Protein AF-A0A4Y2KAX8-F1 (afdb_monomer)

InterPro domains:
  IPR002110 Ankyrin repeat [PF12796] (722-806)
  IPR002110 Ankyrin repeat [PS50088] (784-816)
  IPR002110 Ankyrin repeat [SM00248] (717-746)
  IPR002110 Ankyrin repeat [SM00248] (750-780)
  IPR002110 Ankyrin repeat [SM00248] (784-813)
  IPR036770 Ankyrin repeat-containing domain superfamily [G3DSA:1.25.40.20] (665-818)
  IPR036770 Ankyrin repeat-containing domain superfamily [SSF48403] (682-815)

Mean predicted aligned error: 13.37 Å

Foldseek 3Di:
DVVVVVVVLVVVVVPDDLVVSLQVLLQVVLLCVLLFFDDDPSRVLVSQLSNCVSFFWDFDDPDPPPLQLDLVLLVLLLVLLLVLLVVLCVVPVPNFDFPLNLLSLLSNLLSLLLNCQQQQVCLLAALSCLLSVLSLVVSLCLQCLQQDDLQNLQLRFPNLNSLLSNLRSVSSVVVSVVCVPPDSVVRNDHDPDDNVVSVVSNCVVRVSCVSSVVSSQLVLQLVLLVQLLLLLVLLPDPDDDLLLNLLSLLLSLLSLLLQLDCDSVRHRHDPVSSCQLCVLPEPLVNVVSPVLSVQCLALNNLVVSVVSSVDSVVSVVSNVSSVVSSLSSLVVSVVSSVVSVVSVLVQLLVDQDLVSVCRSSGPSLDDLPSVLVVLVVSLPDRCPVVLLVVLLVLLVLLVVLDPDDDPLLVVLSVVLVVLSVVVVVLSVLLSVLVNVSSVLVVVLSVVSVVPDPCNSPVSNVSSVVNVPRDNDDDPPPSVVVSLVSLVVNLCVVVVPDDCVPRVSSVVSSVVSCCSSPVSYDDDPCSVVSVCVVVVPPDPPPDDPDPVQLVVLLVQLVVLLVVQVNDLDDDVVSLVSQVPDPSSLSSLLSSLLSNLSSCLLQADPASSQSLGSDHADKRPNSNSCSSNPDSSCCSRDVCPSSNSVSNSSCSNPDDDDNRMHGGDHDRSDSVCSVVVSVVSSQSSVLQVQLLQCLLQLNVVSNVVSVVVPNDQSRATPQRDGSLLSNLNYLACNSVVVSVVPVDDQCDATNQRDGSLLSNLLNLNVRSNCCCCPPVVDDQCRATNQSDGSLNNNVVNVSPNSNVVVVVVPDPPPGDTNVD

Sequence (818 aa):
MTDLLGILVDKWQRRYSDKELDDILSQSYKELKLRKVSLTREMQFFVEIKILDLRFFHISTTRRSETGNSWEEIKKRIEMVVRYIRSIKTDYWDRDPDEKFILIAEFIAKNIHVLKFLLKSTYDRLPWEEIEFCLVIFIRCSKNPSEPNLVYNCVLNKKKMLLHLFNFSIVLSTQHDEFKNSNVILLSKSLNLPRDNVIDEITEKNSEFRELYDDYGKVRDFCSLEVIKSYAELIHISDDTEKRKHLLVSRVLQIMGEHLKNTLESPKLSTRTANALLSPLSFKTREIITNLRDALSHDDGLFIRAEIEKKTYLLKNLQTDISKIQVMITKMLYTMRIEAMKYFMKKIRLFQSFKDINEFYGPFQTSVHSHIEEIKKAGFNTSFKGDFQRLEELIFCLQKNLNDQTLSERILFLEIFDLLQEEKSGFEDLQHKLFLNSFVRSYVYDLSQKQSECGRYLIPALVDSSAGLEIPELPLEIIARVKKLVRELLLSVSSRIVPSRNLEVNDILWNISEFVNFQMGTVKWMDEFRETISENKIKINYTLSENLLTLKLSQLKEALTDFDLKDRTSIADFSAFEGNKELRAVTEMLVLDILGVLQKSCSLNQFFLDSDYLVLAGKNLRNHLAHGNTLIDVCLEESSAQILVNAKKLLTEVFSEDKKLDTVTKCDCVKLETTIEHDLRIISNQLKLFVALGEGNVKDAEECVSGGADVYGKDSNLWTCLHFAGKAPDCAALKWILRNDLDIDSKDRNDQTVLYIAAKFDNIQVVRYLVKQTHMSLDTMDANGKTPLHVAAENHSNEVVKYISNLSISAREKDCLG

Solvent-accessible surface area (backbone atoms only — not comparable to full-atom values): 44685 Å² total; per-residue (Å²): 111,64,68,58,53,50,54,50,51,59,56,42,60,76,74,39,55,66,67,57,47,40,54,52,51,29,45,53,53,42,52,39,56,58,39,33,42,86,68,55,68,71,55,50,54,51,51,52,52,52,48,44,62,59,32,45,56,36,77,68,66,92,60,87,66,82,55,41,78,46,62,67,42,53,48,51,47,50,53,50,42,38,50,50,42,53,48,53,38,67,71,38,68,92,41,79,87,48,72,68,49,50,54,52,50,52,51,39,40,50,49,47,57,46,44,46,59,49,36,27,58,40,61,66,68,43,69,55,65,47,56,38,49,52,50,40,54,50,49,44,46,65,76,40,26,79,68,62,52,63,50,47,37,67,60,59,27,61,68,56,50,42,47,50,46,43,55,49,34,52,54,51,62,60,53,54,66,77,50,67,90,52,60,52,72,62,30,40,36,76,70,95,65,65,40,70,61,34,50,52,54,31,31,71,78,38,60,79,48,47,59,49,55,55,42,33,55,62,43,40,37,50,53,36,44,51,54,42,41,63,48,48,59,54,76,72,63,90,84,70,56,73,69,55,53,39,39,42,51,48,36,34,50,33,50,42,17,42,34,53,28,57,42,73,92,46,67,29,20,50,70,66,58,37,48,60,61,42,58,65,44,33,75,66,57,39,50,48,48,57,58,40,32,78,30,46,67,43,73,73,13,50,58,54,47,60,56,56,59,72,41,73,82,56,49,66,60,51,53,55,53,45,52,55,41,43,55,49,42,54,53,50,52,49,52,49,46,51,52,28,51,53,51,45,57,62,50,54,76,71,50,76,44,70,66,48,52,45,55,48,48,39,82,47,74,45,50,62,63,57,55,46,50,51,52,49,56,60,72,74,70,62,64,62,67,54,53,55,49,49,48,49,52,48,52,49,53,44,56,73,64,47,91,82,71,48,75,69,49,53,50,42,51,49,55,46,50,51,53,56,50,52,51,57,53,53,50,54,51,49,51,52,53,52,48,52,53,49,50,56,49,40,53,56,50,61,52,62,76,62,78,55,88,61,54,64,63,50,53,60,57,54,49,58,72,52,67,81,66,81,76,77,77,81,60,68,63,55,55,55,48,49,53,50,47,53,50,54,41,52,52,62,53,61,75,73,58,59,72,92,79,39,57,71,51,48,52,42,50,46,52,52,46,42,66,69,41,72,58,66,66,85,66,77,65,52,59,55,51,48,45,56,58,61,72,58,68,58,84,80,75,88,67,88,50,71,65,56,55,53,49,42,50,49,52,48,51,52,56,42,49,76,69,73,43,62,97,67,92,43,70,67,44,48,53,52,46,69,73,30,64,60,61,43,45,39,48,50,40,39,48,34,48,46,41,52,74,41,46,88,38,29,40,85,44,79,34,46,81,74,46,70,53,81,73,66,40,38,46,59,34,32,47,36,70,42,63,63,47,67,60,54,62,62,74,34,91,55,57,65,55,47,53,52,52,49,52,54,46,67,71,74,57,86,89,51,94,60,42,23,28,26,54,72,41,62,53,47,57,65,61,50,51,55,47,52,55,49,52,51,47,48,39,51,32,35,54,49,27,42,50,23,21,32,65,32,38,51,68,58,26,52,49,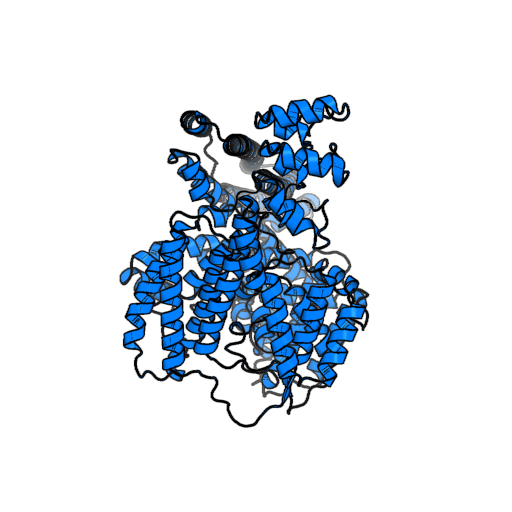21,42,76,73,69,26,56,77,70,16,34,52,98,57,44,40,37,47,58,37,29,11,20,53,7,85,41,47,62,22,38,60,58,56,60,72,66,80,58,70,75,81,48,51,28,77,55,43,40,33,28,59,36,41,5,21,46,65,43,20,45,63,37,39,50,44,42,48,72,75,66,66,53,74,68,75,58,44,24,77,59,41,41,26,32,56,53,43,4,58,75,58,65,13,59,69,34,36,54,55,54,58,72,67,70,77,59,97,79,74,58,40,78,87,103

pLDDT: mean 77.03, std 17.36, range [33.81, 98.44]

Secondary structure (DSSP, 8-state):
-HHHHHHHHHHHHTTS-HHHHHHHHHHHHHHHHHTTB---HHHHHHHHHHHHHHHSEEE--SS----S--HHHHHHHHHHHHHHHHHHHHHHSSS---HHHHHHHHHHHHHHHHHHHHTGGGTTTS-HHHHHHHHHHHHHHHH-TTS--HHHHHH--HHHHHHHHHHHHHHHHHHGGGGTT--HHHHTPPP---HHHHHHHHHHH-TTHHHHHHHHHHHHHHHHHHHHHHHHGGGG-SS--HHHHHHHHHHHHHHHHHHT-BSSS-B-S-HHHHHHHHTTS-HHHHHHHHHHHTTTTSHHHHHHHHHHHT-HHHHHHHHHHHHHHHHHHHHHHHHHHHHHHHHHHHHHTT--SHHHHHHHHTT--S-HHHHHHHHHHHHH--THHHHHHHHHHHHHHHHHT-TT--HHHHHHHHHHHHHHHHHHHHHHHHHHHHHHHHHHHHHHHHHHTTT-TTHHHHHHHHHHHHTT---PPP-HHHHHHHHHHHHHHHHHHHTT--TTT-HHHHHHHHHHHHHHHTTS---THHHHHHHHHHHT-S-------HHHHHHHHHHHHHHHHHTT--SS--HHHHHHHHH-HHHHHHHHHHHHHHHHHTGGGB---TTGGGSSS----HHHHHHHHHH--HHHHHH-TTHHHHHHHHHHHHHHPPP-TTEEESPPPPP-HHHHHHHHHHHHHHHHHHHHHHHHHHHT-HHHHHHHHHTT--TTBB-TT--BHHHHHHHSSSSHHHHHHGGG---TT---TTS--HHHHHHHTT-HHHHHHHHHHS---S----TTS--HHHHHHHTT-HHHHHHHHHTTSSTT---TT-

Nearest PDB structures (foldseek):
  7qnl-assembly1_AAA  TM=8.227E-01  e=1.813E-04  synthetic construct
  3b95-assembly2_B  TM=8.526E-01  e=2.714E-04  Homo sapiens
  1mx4-assembly1_A  TM=8.498E-01  e=1.016E-03  Homo sapiens
  5ybu-assembly1_A  TM=4.158E-01  e=2.041E-03  Homo sapiens
  6tmd-assembly1_A  TM=3.883E-01  e=2.041E-03  Homo sapiens

Organism: Araneus ventricosus (NCBI:txid182803)

Radius of gyration: 30.75 Å; Cα contacts (8 Å, |Δi|>4): 907; chains: 1; bounding box: 82×83×86 Å

Structure (mmCIF, N/CA/C/O backbone):
data_AF-A0A4Y2KAX8-F1
#
_entry.id   AF-A0A4Y2KAX8-F1
#
loop_
_atom_site.group_PDB
_atom_site.id
_atom_site.type_symbol
_atom_site.label_atom_id
_atom_site.label_alt_id
_atom_site.label_comp_id
_atom_site.label_asym_id
_atom_site.label_entity_id
_atom_site.label_seq_id
_atom_site.pdbx_PDB_ins_code
_atom_site.Cartn_x
_atom_site.Cartn_y
_atom_site.Cartn_z
_atom_site.occupancy
_atom_site.B_iso_or_equiv
_atom_site.auth_seq_id
_atom_site.auth_comp_id
_atom_site.auth_asym_id
_atom_site.auth_atom_id
_atom_site.pdbx_PDB_model_num
ATOM 1 N N . MET A 1 1 ? -4.501 -25.659 -15.322 1.00 51.53 1 MET A N 1
ATOM 2 C CA . MET A 1 1 ? -3.130 -25.484 -14.781 1.00 51.53 1 MET A CA 1
ATOM 3 C C . MET A 1 1 ? -3.112 -25.590 -13.253 1.00 51.53 1 MET A C 1
ATOM 5 O O . MET A 1 1 ? -2.229 -26.248 -12.720 1.00 51.53 1 MET A O 1
ATOM 9 N N . THR A 1 2 ? -4.115 -25.054 -12.548 1.00 56.16 2 THR A N 1
ATOM 10 C CA . THR A 1 2 ? -4.321 -25.243 -11.096 1.00 56.16 2 THR A CA 1
ATOM 11 C C . THR A 1 2 ? -4.458 -26.700 -10.661 1.00 56.16 2 THR A C 1
ATOM 13 O O . THR A 1 2 ? -3.911 -27.050 -9.626 1.00 56.16 2 THR A O 1
ATOM 16 N N . ASP A 1 3 ? -5.080 -27.571 -11.462 1.00 63.12 3 ASP A N 1
ATOM 17 C CA . ASP A 1 3 ? -5.153 -29.008 -11.143 1.00 63.12 3 ASP A CA 1
ATOM 18 C C . ASP A 1 3 ? -3.764 -29.658 -11.054 1.00 63.12 3 ASP A C 1
ATOM 20 O O . ASP A 1 3 ? -3.517 -30.488 -10.184 1.00 63.12 3 ASP A O 1
ATOM 24 N N . LEU A 1 4 ? -2.821 -29.243 -11.910 1.00 67.69 4 LEU A N 1
ATOM 25 C CA . LEU A 1 4 ? -1.441 -29.727 -11.865 1.00 67.69 4 LEU A CA 1
ATOM 26 C C . LEU A 1 4 ? -0.720 -29.213 -10.613 1.00 67.69 4 LEU A C 1
ATOM 28 O O . LEU A 1 4 ? -0.048 -29.991 -9.943 1.00 67.69 4 LEU A O 1
ATOM 32 N N . LEU A 1 5 ? -0.888 -27.928 -10.281 1.00 74.75 5 LEU A N 1
ATOM 33 C CA . LEU A 1 5 ? -0.332 -27.336 -9.062 1.00 74.75 5 LEU A CA 1
ATOM 34 C C . LEU A 1 5 ? -0.902 -28.016 -7.807 1.00 74.75 5 LEU A C 1
ATOM 36 O O . LEU A 1 5 ? -0.142 -28.377 -6.915 1.00 74.75 5 LEU A O 1
ATOM 40 N N . GLY A 1 6 ? -2.210 -28.280 -7.784 1.00 71.50 6 GLY A N 1
ATOM 41 C CA . GLY A 1 6 ? -2.882 -29.042 -6.734 1.00 71.50 6 GLY A CA 1
ATOM 42 C C . GLY A 1 6 ? -2.305 -30.445 -6.581 1.00 71.50 6 GLY A C 1
ATOM 43 O O . GLY A 1 6 ? -1.892 -30.822 -5.491 1.00 71.50 6 GLY A O 1
ATOM 44 N N . ILE A 1 7 ? -2.159 -31.184 -7.685 1.00 74.88 7 ILE A N 1
ATOM 45 C CA . ILE A 1 7 ? -1.539 -32.519 -7.681 1.00 74.88 7 ILE A CA 1
ATOM 46 C C . ILE A 1 7 ? -0.090 -32.470 -7.169 1.00 74.88 7 ILE A C 1
ATOM 48 O O . ILE A 1 7 ? 0.347 -33.394 -6.479 1.00 74.88 7 ILE A O 1
ATOM 52 N N . LEU A 1 8 ? 0.679 -31.437 -7.524 1.00 73.94 8 LEU A N 1
ATOM 53 C CA . LEU A 1 8 ? 2.066 -31.281 -7.083 1.00 73.94 8 LEU A CA 1
ATOM 54 C C . LEU A 1 8 ? 2.148 -30.987 -5.585 1.00 73.94 8 LEU A C 1
ATOM 56 O O . LEU A 1 8 ? 2.874 -31.688 -4.880 1.00 73.94 8 LEU A O 1
ATOM 60 N N . VAL A 1 9 ? 1.366 -30.025 -5.093 1.00 77.38 9 VAL A N 1
ATOM 61 C CA . VAL A 1 9 ? 1.335 -29.666 -3.670 1.00 77.38 9 VAL A CA 1
ATOM 62 C C . VAL A 1 9 ? 0.817 -30.828 -2.823 1.00 77.38 9 VAL A C 1
ATOM 64 O O . VAL A 1 9 ? 1.439 -31.161 -1.817 1.00 77.38 9 VAL A O 1
ATOM 67 N N . ASP A 1 10 ? -0.217 -31.544 -3.266 1.00 77.50 10 ASP A N 1
ATOM 68 C CA . ASP A 1 10 ? -0.721 -32.730 -2.562 1.00 77.50 10 ASP A CA 1
ATOM 69 C C . ASP A 1 10 ? 0.323 -33.862 -2.518 1.00 77.50 10 ASP A C 1
ATOM 71 O O . ASP A 1 10 ? 0.425 -34.604 -1.536 1.00 77.50 10 ASP A O 1
ATOM 75 N N . LYS A 1 11 ? 1.142 -34.012 -3.569 1.00 77.50 11 LYS A N 1
ATOM 76 C CA . LYS A 1 11 ? 2.275 -34.954 -3.566 1.00 77.50 11 LYS A CA 1
ATOM 77 C C . LYS A 1 11 ? 3.396 -34.501 -2.633 1.00 77.50 11 LYS A C 1
ATOM 79 O O . LYS A 1 11 ? 4.035 -35.359 -2.022 1.00 77.50 11 LYS A O 1
ATOM 84 N N . TRP A 1 12 ? 3.652 -33.200 -2.528 1.00 79.44 12 TRP A N 1
ATOM 85 C CA . TRP A 1 12 ? 4.644 -32.632 -1.612 1.00 79.44 12 TRP A CA 1
ATOM 86 C C . TRP A 1 12 ? 4.216 -32.777 -0.157 1.00 79.44 12 TRP A C 1
ATOM 88 O O . TRP A 1 12 ? 5.033 -33.173 0.667 1.00 79.44 12 TRP A O 1
ATOM 98 N N . GLN A 1 13 ? 2.933 -32.594 0.148 1.00 76.31 13 GLN A N 1
ATOM 99 C CA . GLN A 1 13 ? 2.395 -32.770 1.498 1.00 76.31 13 GLN A CA 1
ATOM 100 C C . GLN A 1 13 ? 2.567 -34.205 2.031 1.00 76.31 13 GLN A C 1
ATOM 102 O O . GLN A 1 13 ? 2.637 -34.428 3.232 1.00 76.31 13 GLN A O 1
ATOM 107 N N . ARG A 1 14 ? 2.711 -35.204 1.147 1.00 79.31 14 ARG A N 1
ATOM 108 C CA . ARG A 1 14 ? 3.059 -36.585 1.541 1.00 79.31 14 ARG A CA 1
ATOM 109 C C . ARG A 1 14 ? 4.539 -36.780 1.894 1.00 79.31 14 ARG A C 1
ATOM 111 O O . ARG A 1 14 ? 4.899 -37.855 2.366 1.00 79.31 14 ARG A O 1
ATOM 118 N N . ARG A 1 15 ? 5.402 -35.808 1.586 1.00 82.44 15 ARG A N 1
ATOM 119 C CA . ARG A 1 15 ? 6.868 -35.897 1.707 1.00 82.44 15 ARG A CA 1
ATOM 120 C C . ARG A 1 15 ? 7.462 -34.916 2.712 1.00 82.44 15 ARG A C 1
ATOM 122 O O . ARG A 1 15 ? 8.493 -35.237 3.288 1.00 82.44 15 ARG A O 1
ATOM 129 N N . TYR A 1 16 ? 6.840 -33.757 2.887 1.00 84.19 16 TYR A N 1
ATOM 130 C CA . TYR A 1 16 ? 7.309 -32.683 3.755 1.00 84.19 16 TYR A CA 1
ATOM 131 C C . TYR A 1 16 ? 6.378 -32.521 4.952 1.00 84.19 16 TYR A C 1
ATOM 133 O O . TYR A 1 16 ? 5.175 -32.756 4.845 1.00 84.19 16 TYR A O 1
ATOM 141 N N . SER A 1 17 ? 6.931 -32.104 6.088 1.00 86.38 17 SER A N 1
ATOM 142 C CA . SER A 1 17 ? 6.123 -31.600 7.201 1.00 86.38 17 SER A CA 1
ATOM 143 C C . SER A 1 17 ? 5.413 -30.298 6.812 1.00 86.38 17 SER A C 1
ATOM 145 O O . SER A 1 17 ? 5.875 -29.582 5.925 1.00 86.38 17 SER A O 1
ATOM 147 N N . ASP A 1 18 ? 4.327 -29.949 7.508 1.00 84.06 18 ASP A N 1
ATOM 148 C CA . ASP A 1 18 ? 3.575 -28.712 7.236 1.00 84.06 18 ASP A CA 1
ATOM 149 C C . ASP A 1 18 ? 4.470 -27.462 7.279 1.00 84.06 18 ASP A C 1
ATOM 151 O O . ASP A 1 18 ? 4.328 -26.567 6.451 1.00 84.06 18 ASP A O 1
ATOM 155 N N . LYS A 1 19 ? 5.454 -27.435 8.190 1.00 85.31 19 LYS A N 1
ATOM 156 C CA . LYS A 1 19 ? 6.425 -26.340 8.297 1.00 85.31 19 LYS A CA 1
ATOM 157 C C . LYS A 1 19 ? 7.379 -26.278 7.100 1.00 85.31 19 LYS A C 1
ATOM 159 O O . LYS A 1 19 ? 7.625 -25.201 6.575 1.00 85.31 19 LYS A O 1
ATOM 164 N N . GLU A 1 20 ? 7.927 -27.415 6.674 1.00 87.62 20 GLU A N 1
ATOM 165 C CA . GLU A 1 20 ? 8.815 -27.459 5.501 1.00 87.62 20 GLU A CA 1
ATOM 166 C C . GLU A 1 20 ? 8.058 -27.090 4.224 1.00 87.62 20 GLU A C 1
ATOM 168 O O . GLU A 1 20 ? 8.594 -26.392 3.366 1.00 87.62 20 GLU A O 1
ATOM 173 N N . LEU A 1 21 ? 6.806 -27.537 4.104 1.00 88.69 21 LEU A N 1
ATOM 174 C CA . LEU A 1 21 ? 5.953 -27.192 2.975 1.00 88.69 21 LEU A CA 1
ATOM 175 C C . LEU A 1 21 ? 5.642 -25.690 2.949 1.00 88.69 21 LEU A C 1
ATOM 177 O O . LEU A 1 21 ? 5.705 -25.083 1.882 1.00 88.69 21 LEU A O 1
ATOM 181 N N . ASP A 1 22 ? 5.346 -25.095 4.104 1.00 89.56 22 ASP A N 1
ATOM 182 C CA . ASP A 1 22 ? 5.139 -23.655 4.254 1.00 89.56 22 ASP A CA 1
ATOM 183 C C . ASP A 1 22 ? 6.379 -22.848 3.833 1.00 89.56 22 ASP A C 1
ATOM 185 O O . ASP A 1 22 ? 6.274 -21.959 2.983 1.00 89.56 22 ASP A O 1
ATOM 189 N N . ASP A 1 23 ? 7.558 -23.201 4.359 1.00 88.81 23 ASP A N 1
ATOM 190 C CA . ASP A 1 23 ? 8.825 -22.541 4.020 1.00 88.81 23 ASP A CA 1
ATOM 191 C C . ASP A 1 23 ? 9.098 -22.618 2.501 1.00 88.81 23 ASP A C 1
ATOM 193 O O . ASP A 1 23 ? 9.375 -21.598 1.864 1.00 88.81 23 ASP A O 1
ATOM 197 N N . ILE A 1 24 ? 8.941 -23.802 1.887 1.00 89.38 24 ILE A N 1
ATOM 198 C CA . ILE A 1 24 ? 9.155 -24.005 0.442 1.00 89.38 24 ILE A CA 1
ATOM 199 C C . ILE A 1 24 ? 8.167 -23.183 -0.392 1.00 89.38 24 ILE A C 1
ATOM 201 O O . ILE A 1 24 ? 8.580 -22.530 -1.354 1.00 89.38 24 ILE A O 1
ATOM 205 N N . LEU A 1 25 ? 6.871 -23.217 -0.060 1.00 90.25 25 LEU A N 1
ATOM 206 C CA . LEU A 1 25 ? 5.840 -22.495 -0.809 1.00 90.25 25 LEU A CA 1
ATOM 207 C C . LEU A 1 25 ? 6.027 -20.982 -0.692 1.00 90.25 25 LEU A C 1
ATOM 209 O O . LEU A 1 25 ? 6.018 -20.292 -1.711 1.00 90.25 25 LEU A O 1
ATOM 213 N N . SER A 1 26 ? 6.251 -20.483 0.524 1.00 91.19 26 SER A N 1
ATOM 214 C CA . SER A 1 26 ? 6.448 -19.059 0.797 1.00 91.19 26 SER A CA 1
ATOM 215 C C . SER A 1 26 ? 7.679 -18.514 0.082 1.00 91.19 26 SER A C 1
ATOM 217 O O . SER A 1 26 ? 7.586 -17.504 -0.618 1.00 91.19 26 SER A O 1
ATOM 219 N N . GLN A 1 27 ? 8.817 -19.208 0.191 1.00 91.75 27 GLN A N 1
ATOM 220 C CA . GLN A 1 27 ? 10.051 -18.791 -0.467 1.00 91.75 27 GLN A CA 1
ATOM 221 C C . GLN A 1 27 ? 9.909 -18.842 -1.992 1.00 91.75 27 GLN A C 1
ATOM 223 O O . GLN A 1 27 ? 10.209 -17.857 -2.663 1.00 91.75 27 GLN A O 1
ATOM 228 N N . SER A 1 28 ? 9.400 -19.946 -2.547 1.00 91.00 28 SER A N 1
ATOM 229 C CA . SER A 1 28 ? 9.254 -20.099 -4.003 1.00 91.00 28 SER A CA 1
ATOM 230 C C . SER A 1 28 ? 8.320 -19.042 -4.592 1.00 91.00 28 SER A C 1
ATOM 232 O O . SER A 1 28 ? 8.613 -18.458 -5.634 1.00 91.00 28 SER A O 1
ATOM 234 N N . TYR A 1 29 ? 7.206 -18.761 -3.913 1.00 91.50 29 TYR A N 1
ATOM 235 C CA . TYR A 1 29 ? 6.251 -17.747 -4.344 1.00 91.50 29 TYR A CA 1
ATOM 236 C C . TYR A 1 29 ? 6.854 -16.338 -4.307 1.00 91.50 29 TYR A C 1
ATOM 238 O O . TYR A 1 29 ? 6.718 -15.585 -5.275 1.00 91.50 29 TYR A O 1
ATOM 246 N N . LYS A 1 30 ? 7.587 -16.001 -3.237 1.00 92.75 30 LYS A N 1
ATOM 247 C CA . LYS A 1 30 ? 8.314 -14.732 -3.134 1.00 92.75 30 LYS A CA 1
ATOM 248 C C . LYS A 1 30 ? 9.356 -14.589 -4.244 1.00 92.75 30 LYS A C 1
ATOM 250 O O . LYS A 1 30 ? 9.397 -13.553 -4.901 1.00 92.75 30 LYS A O 1
ATOM 255 N N . GLU A 1 31 ? 10.161 -15.621 -4.502 1.00 93.44 31 GLU A N 1
ATOM 256 C CA . GLU A 1 31 ? 11.178 -15.579 -5.558 1.00 93.44 31 GLU A CA 1
ATOM 257 C C . GLU A 1 31 ? 10.562 -15.362 -6.947 1.00 93.44 31 GLU A C 1
ATOM 259 O O . GLU A 1 31 ? 11.067 -14.539 -7.708 1.00 93.44 31 GLU A O 1
ATOM 264 N N . LEU A 1 32 ? 9.443 -16.024 -7.268 1.00 92.44 32 LEU A N 1
ATOM 265 C CA . LEU A 1 32 ? 8.732 -15.806 -8.535 1.00 92.44 32 LEU A CA 1
ATOM 266 C C . LEU A 1 32 ? 8.238 -14.359 -8.677 1.00 92.44 32 LEU A C 1
ATOM 268 O O . LEU A 1 32 ? 8.367 -13.775 -9.756 1.00 92.44 32 LEU A O 1
ATOM 272 N N . LYS A 1 33 ? 7.732 -13.755 -7.590 1.00 90.88 33 LYS A N 1
ATOM 273 C CA . LYS A 1 33 ? 7.347 -12.333 -7.573 1.00 90.88 33 LYS A CA 1
ATOM 274 C C . LYS A 1 33 ? 8.548 -11.404 -7.753 1.00 90.88 33 LYS A C 1
ATOM 276 O O . LYS A 1 33 ? 8.454 -10.451 -8.524 1.00 90.88 33 LYS A O 1
ATOM 281 N N . LEU A 1 34 ? 9.677 -11.691 -7.102 1.00 92.56 34 LEU A N 1
ATOM 282 C CA . LEU A 1 34 ? 10.918 -10.913 -7.236 1.00 92.56 34 LEU A CA 1
ATOM 283 C C . LEU A 1 34 ? 11.513 -10.994 -8.648 1.00 92.56 34 LEU A C 1
ATOM 285 O O . LEU A 1 34 ? 12.075 -10.016 -9.126 1.00 92.56 34 LEU A O 1
ATOM 289 N N . ARG A 1 35 ? 11.364 -12.136 -9.329 1.00 93.06 35 ARG A N 1
ATOM 290 C CA . ARG A 1 35 ? 11.753 -12.319 -10.740 1.00 93.06 35 ARG A CA 1
ATOM 291 C C . ARG A 1 35 ? 10.707 -11.796 -11.727 1.00 93.06 35 ARG A C 1
ATOM 293 O O . ARG A 1 35 ? 10.927 -11.867 -12.933 1.00 93.06 35 ARG A O 1
ATOM 300 N N . LYS A 1 36 ? 9.567 -11.295 -11.230 1.00 90.06 36 LYS A N 1
ATOM 301 C CA . LYS A 1 36 ? 8.447 -10.765 -12.023 1.00 90.06 36 LYS A CA 1
ATOM 302 C C . LYS A 1 36 ? 7.899 -11.760 -13.049 1.00 90.06 36 LYS A C 1
ATOM 304 O O . LYS A 1 36 ? 7.496 -11.389 -14.154 1.00 90.06 36 LYS A O 1
ATOM 309 N N . VAL A 1 37 ? 7.860 -13.036 -12.677 1.00 90.38 37 VAL A N 1
ATOM 310 C CA . VAL A 1 37 ? 7.203 -14.066 -13.484 1.00 90.38 37 VAL A CA 1
ATOM 311 C C . VAL A 1 37 ? 5.693 -13.842 -13.415 1.00 90.38 37 VAL A C 1
ATOM 313 O O . VAL A 1 37 ? 5.128 -13.644 -12.339 1.00 90.38 37 VAL A O 1
ATOM 316 N N . SER A 1 38 ? 5.020 -13.845 -14.567 1.00 84.62 38 SER A N 1
ATOM 317 C CA . SER A 1 38 ? 3.567 -13.641 -14.622 1.00 84.62 38 SER A CA 1
ATOM 318 C C . SER A 1 38 ? 2.832 -14.838 -14.013 1.00 84.62 38 SER A C 1
ATOM 320 O O . SER A 1 38 ? 2.799 -15.917 -14.598 1.00 84.62 38 SER A O 1
ATOM 322 N N . LEU A 1 39 ? 2.223 -14.639 -12.843 1.00 86.25 39 LEU A N 1
ATOM 323 C CA . LEU A 1 39 ? 1.380 -15.631 -12.180 1.00 86.25 39 LEU A CA 1
ATOM 324 C C . LEU A 1 39 ? -0.091 -15.299 -12.422 1.00 86.25 39 LEU A C 1
ATOM 326 O O . LEU A 1 39 ? -0.535 -14.184 -12.146 1.00 86.25 39 LEU A O 1
ATOM 330 N N . THR A 1 40 ? -0.856 -16.275 -12.907 1.00 85.19 40 THR A N 1
ATOM 331 C CA . THR A 1 40 ? -2.318 -16.141 -13.023 1.00 85.19 40 THR A CA 1
ATOM 332 C C . THR A 1 40 ? -2.940 -15.901 -11.642 1.00 85.19 40 THR A C 1
ATOM 334 O O . THR A 1 40 ? -2.411 -16.398 -10.642 1.00 85.19 40 THR A O 1
ATOM 337 N N . ARG A 1 41 ? -4.059 -15.164 -11.564 1.00 81.62 41 ARG A N 1
ATOM 338 C CA . ARG A 1 41 ? -4.770 -14.933 -10.287 1.00 81.62 41 ARG A CA 1
ATOM 339 C C . ARG A 1 41 ? -5.136 -16.260 -9.620 1.00 81.62 41 ARG A C 1
ATOM 341 O O . ARG A 1 41 ? -5.003 -16.410 -8.413 1.00 81.62 41 ARG A O 1
ATOM 348 N N . GLU A 1 42 ? -5.491 -17.256 -10.429 1.00 80.69 42 GLU A N 1
ATOM 349 C CA . GLU A 1 42 ? -5.765 -18.629 -10.016 1.00 80.69 42 GLU A CA 1
ATOM 350 C C . GLU A 1 42 ? -4.616 -19.236 -9.193 1.00 80.69 42 GLU A C 1
ATOM 352 O O . GLU A 1 42 ? -4.839 -19.861 -8.156 1.00 80.69 42 GLU A O 1
ATOM 357 N N . MET A 1 43 ? -3.382 -19.093 -9.686 1.00 84.50 43 MET A N 1
ATOM 358 C CA . MET A 1 43 ? -2.188 -19.657 -9.054 1.00 84.50 43 MET A CA 1
ATOM 359 C C . MET A 1 43 ? -1.823 -18.898 -7.788 1.00 84.50 43 MET A C 1
ATOM 361 O O . MET A 1 43 ? -1.463 -19.533 -6.800 1.00 84.50 43 MET A O 1
ATOM 365 N N . GLN A 1 44 ? -1.922 -17.566 -7.825 1.00 85.06 44 GLN A N 1
ATOM 366 C CA . GLN A 1 44 ? -1.663 -16.721 -6.663 1.00 85.06 44 GLN A CA 1
ATOM 367 C C . GLN A 1 44 ? -2.602 -17.118 -5.527 1.00 85.06 44 GLN A C 1
ATOM 369 O O . GLN A 1 44 ? -2.132 -17.650 -4.523 1.00 85.06 44 GLN A O 1
ATOM 374 N N . PHE A 1 45 ? -3.910 -17.040 -5.767 1.00 81.31 45 PHE A N 1
ATOM 375 C CA . PHE A 1 45 ? -4.950 -17.380 -4.801 1.00 81.31 45 PHE A CA 1
ATOM 376 C C . PHE A 1 45 ? -4.818 -18.803 -4.233 1.00 81.31 45 PHE A C 1
ATOM 378 O O . PHE A 1 45 ? -4.996 -19.025 -3.035 1.00 81.31 45 PHE A O 1
ATOM 385 N N . PHE A 1 46 ? -4.466 -19.786 -5.072 1.00 84.00 46 PHE A N 1
ATOM 386 C CA . PHE A 1 46 ? -4.230 -21.157 -4.611 1.00 84.00 46 PHE A CA 1
ATOM 387 C C . PHE A 1 46 ? -3.074 -21.244 -3.605 1.00 84.00 46 PHE A C 1
ATOM 389 O O . PHE A 1 46 ? -3.205 -21.907 -2.573 1.00 84.00 46 PHE A O 1
ATOM 396 N N . VAL A 1 47 ? -1.946 -20.588 -3.900 1.00 85.38 47 VAL A N 1
ATOM 397 C CA . VAL A 1 47 ? -0.789 -20.555 -2.996 1.00 85.38 47 VAL A CA 1
ATOM 398 C C . VAL A 1 47 ? -1.152 -19.836 -1.698 1.00 85.38 47 VAL A C 1
ATOM 400 O O . VAL A 1 47 ? -0.830 -20.348 -0.627 1.00 85.38 47 VAL A O 1
ATOM 403 N N . GLU A 1 48 ? -1.889 -18.722 -1.772 1.00 83.62 48 GLU A N 1
ATOM 404 C CA . GLU A 1 48 ? -2.320 -17.982 -0.580 1.00 83.62 48 GLU A CA 1
ATOM 405 C C . GLU A 1 48 ? -3.177 -18.844 0.354 1.00 83.62 48 GLU A C 1
ATOM 407 O O . GLU A 1 48 ? -2.906 -18.906 1.555 1.00 83.62 48 GLU A O 1
ATOM 412 N N . ILE A 1 49 ? -4.174 -19.556 -0.193 1.00 83.69 49 ILE A N 1
ATOM 413 C CA . ILE A 1 49 ? -5.027 -20.473 0.577 1.00 83.69 49 ILE A CA 1
ATOM 414 C C . ILE A 1 49 ? -4.181 -21.542 1.255 1.00 83.69 49 ILE A C 1
ATOM 416 O O . ILE A 1 49 ? -4.374 -21.812 2.437 1.00 83.69 49 ILE A O 1
ATOM 420 N N . LYS A 1 50 ? -3.238 -22.150 0.529 1.00 86.56 50 LYS A N 1
ATOM 421 C CA . LYS A 1 50 ? -2.410 -23.225 1.081 1.00 86.56 50 LYS A CA 1
ATOM 422 C C . LYS A 1 50 ? -1.482 -22.736 2.184 1.00 86.56 50 LYS A C 1
ATOM 424 O O . LYS A 1 50 ? -1.364 -23.416 3.198 1.00 86.56 50 LYS A O 1
ATOM 429 N N . ILE A 1 51 ? -0.862 -21.568 2.034 1.00 88.25 51 ILE A N 1
ATOM 430 C CA . ILE A 1 51 ? -0.015 -21.012 3.097 1.00 88.25 51 ILE A CA 1
ATOM 431 C C . ILE A 1 51 ? -0.870 -20.628 4.314 1.00 88.25 51 ILE A C 1
ATOM 433 O O . ILE A 1 51 ? -0.501 -20.939 5.446 1.00 88.25 51 ILE A O 1
ATOM 437 N N . LEU A 1 52 ? -2.045 -20.021 4.106 1.00 87.50 52 LEU A N 1
ATOM 438 C CA . LEU A 1 52 ? -2.974 -19.729 5.197 1.00 87.50 52 LEU A CA 1
ATOM 439 C C . LEU A 1 52 ? -3.443 -21.014 5.892 1.00 87.50 52 LEU A C 1
ATOM 441 O O . LEU A 1 52 ? -3.445 -21.042 7.115 1.00 87.50 52 LEU A O 1
ATOM 445 N N . ASP A 1 53 ? -3.765 -22.084 5.160 1.00 86.00 53 ASP A N 1
ATOM 446 C CA . ASP A 1 53 ? -4.140 -23.391 5.723 1.00 86.00 53 ASP A CA 1
ATOM 447 C C . ASP A 1 53 ? -3.064 -23.935 6.669 1.00 86.00 53 ASP A C 1
ATOM 449 O O . ASP A 1 53 ? -3.380 -24.356 7.782 1.00 86.00 53 ASP A O 1
ATOM 453 N N . LEU A 1 54 ? -1.801 -23.897 6.233 1.00 87.06 54 LEU A N 1
ATOM 454 C CA . LEU A 1 54 ? -0.652 -24.378 7.005 1.00 87.06 54 LEU A CA 1
ATOM 455 C C . LEU A 1 54 ? -0.39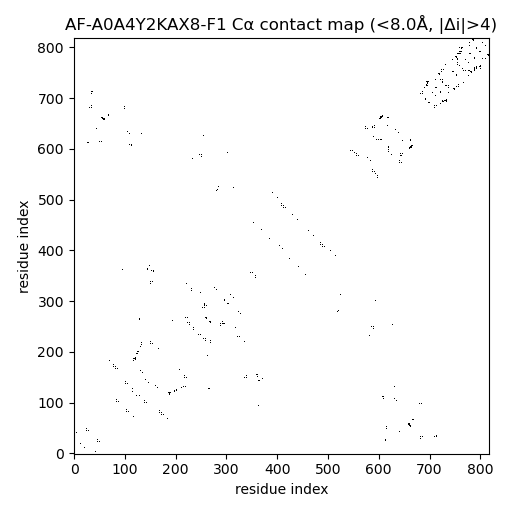6 -23.528 8.258 1.00 87.06 54 LEU A C 1
ATOM 457 O O . LEU A 1 54 ? 0.110 -24.039 9.256 1.00 87.06 54 LEU A O 1
ATOM 461 N N . ARG A 1 55 ? -0.765 -22.241 8.223 1.00 87.94 55 ARG A N 1
ATOM 462 C CA . ARG A 1 55 ? -0.519 -21.277 9.307 1.00 87.94 55 ARG A CA 1
ATOM 463 C C . ARG A 1 55 ? -1.735 -20.958 10.175 1.00 87.94 55 ARG A C 1
ATOM 465 O O . ARG A 1 55 ? -1.595 -20.275 11.191 1.00 87.94 55 ARG A O 1
ATOM 472 N N . PHE A 1 56 ? -2.927 -21.428 9.807 1.00 87.25 56 PHE A N 1
ATOM 473 C CA . PHE A 1 56 ? -4.175 -21.014 10.454 1.00 87.25 56 PHE A CA 1
ATOM 474 C C . PHE A 1 56 ? -4.225 -21.436 11.925 1.00 87.25 56 PHE A C 1
ATOM 476 O O . PHE A 1 56 ? -4.627 -20.648 12.782 1.00 87.25 56 PHE A O 1
ATOM 483 N N . PHE A 1 57 ? -3.761 -22.653 12.226 1.00 85.38 57 PHE A N 1
ATOM 484 C CA . PHE A 1 57 ? -3.632 -23.161 13.587 1.00 85.38 57 PHE A CA 1
ATOM 485 C C . PHE A 1 57 ? -2.224 -23.647 13.883 1.00 85.38 57 PHE A C 1
ATOM 487 O O . PHE A 1 57 ? -1.580 -24.283 13.056 1.00 85.38 57 PHE A O 1
ATOM 494 N N . HIS A 1 58 ? -1.810 -23.472 15.133 1.00 81.12 58 HIS A N 1
ATOM 495 C CA . HIS A 1 58 ? -0.686 -24.211 15.684 1.00 81.12 58 HIS A CA 1
ATOM 496 C C . HIS A 1 58 ? -1.012 -24.759 17.078 1.00 81.12 58 HIS A C 1
ATOM 498 O O . HIS A 1 58 ? -1.884 -24.247 17.789 1.00 81.12 58 HIS A O 1
ATOM 504 N N . ILE A 1 59 ? -0.312 -25.828 17.466 1.00 71.25 59 ILE A N 1
ATOM 505 C CA . ILE A 1 59 ? -0.465 -26.461 18.781 1.00 71.25 59 ILE A CA 1
ATOM 506 C C . ILE A 1 59 ? 0.220 -25.590 19.834 1.00 71.25 59 ILE A C 1
ATOM 508 O O . ILE A 1 59 ? 1.403 -25.268 19.706 1.00 71.25 59 ILE A O 1
ATOM 512 N N . SER A 1 60 ? -0.504 -25.241 20.898 1.00 60.09 60 SER A N 1
ATOM 513 C CA . SER A 1 60 ? 0.057 -24.460 21.999 1.00 60.09 60 SER A CA 1
ATOM 514 C C . SER A 1 60 ? 1.112 -25.266 22.771 1.00 60.09 60 SER A C 1
ATOM 516 O O . SER A 1 60 ? 0.816 -26.123 23.598 1.00 60.09 60 SER A O 1
ATOM 518 N N . THR A 1 61 ? 2.395 -25.006 22.522 1.00 55.75 61 THR A N 1
ATOM 519 C CA . THR A 1 61 ? 3.454 -25.542 23.385 1.00 55.75 61 THR A CA 1
ATOM 520 C C . THR A 1 61 ? 3.576 -24.654 24.621 1.00 55.75 61 THR A C 1
ATOM 522 O O . THR A 1 61 ? 3.882 -23.471 24.507 1.00 55.75 61 THR A O 1
ATOM 525 N N . THR A 1 62 ? 3.375 -25.217 25.814 1.00 43.09 62 THR A N 1
ATOM 526 C CA . THR A 1 62 ? 3.360 -24.553 27.139 1.00 43.09 62 THR A CA 1
ATOM 527 C C . THR A 1 62 ? 4.661 -23.864 27.570 1.00 43.09 62 THR A C 1
ATOM 529 O O . THR A 1 62 ? 4.759 -23.355 28.686 1.00 43.09 62 THR A O 1
ATOM 532 N N . ARG A 1 63 ? 5.674 -23.781 26.708 1.00 43.41 63 ARG A N 1
ATOM 533 C CA . ARG A 1 63 ? 6.858 -22.962 26.966 1.00 43.41 63 ARG A CA 1
ATOM 534 C C . ARG A 1 63 ? 6.621 -21.612 26.316 1.00 43.41 63 ARG A C 1
ATOM 536 O O . ARG A 1 63 ? 6.438 -21.561 25.107 1.00 43.41 63 ARG A O 1
ATOM 543 N N . ARG A 1 64 ? 6.646 -20.531 27.109 1.00 43.12 64 ARG A N 1
ATOM 544 C CA . ARG A 1 64 ? 6.901 -19.173 26.603 1.00 43.12 64 ARG A CA 1
ATOM 545 C C . ARG A 1 64 ? 8.176 -19.264 25.767 1.00 43.12 64 ARG A C 1
ATOM 547 O O . ARG A 1 64 ? 9.268 -19.227 26.322 1.00 43.12 64 ARG A O 1
ATOM 554 N N . SER A 1 65 ? 8.039 -19.520 24.470 1.00 45.66 65 SER A N 1
ATOM 555 C CA . SER A 1 65 ? 9.169 -19.574 23.564 1.00 45.66 65 SER A CA 1
ATOM 556 C C . SER A 1 65 ? 9.796 -18.197 23.626 1.00 45.66 65 SER A C 1
ATOM 558 O O . SER A 1 65 ? 9.081 -17.213 23.440 1.00 45.66 65 SER A O 1
ATOM 560 N N . GLU A 1 66 ? 11.085 -18.133 23.930 1.00 51.16 66 GLU A N 1
ATOM 561 C CA . GLU A 1 66 ? 11.907 -16.946 23.735 1.00 51.16 66 GLU A CA 1
ATOM 562 C C . GLU A 1 66 ? 11.566 -16.390 22.347 1.00 51.16 66 GLU A C 1
ATOM 564 O O . GLU A 1 66 ? 11.894 -16.995 21.327 1.00 51.16 66 GLU A O 1
ATOM 569 N N . THR A 1 67 ? 10.794 -15.302 22.296 1.00 56.81 67 THR A N 1
ATOM 570 C CA . THR A 1 67 ? 10.240 -14.741 21.052 1.00 56.81 67 THR A CA 1
ATOM 571 C C . THR A 1 67 ? 11.330 -14.118 20.170 1.00 56.81 67 THR A C 1
ATOM 573 O O . THR A 1 67 ? 11.035 -13.609 19.093 1.00 56.81 67 THR A O 1
ATOM 576 N N . GLY A 1 68 ? 12.591 -14.194 20.611 1.00 58.78 68 GLY A N 1
ATOM 577 C CA . GLY A 1 68 ? 13.745 -13.551 19.993 1.00 58.78 68 GLY A CA 1
ATOM 578 C C . GLY A 1 68 ? 13.863 -12.067 20.351 1.00 58.78 68 GLY A C 1
ATOM 579 O O . GLY A 1 68 ? 14.599 -11.343 19.703 1.00 58.78 68 GLY A O 1
ATOM 580 N N . ASN A 1 69 ? 13.156 -11.573 21.373 1.00 73.25 69 ASN A N 1
ATOM 581 C CA . ASN A 1 69 ? 13.130 -10.139 21.704 1.00 73.25 69 ASN A CA 1
ATOM 582 C C . ASN A 1 69 ? 14.264 -9.772 22.666 1.00 73.25 69 ASN A C 1
ATOM 584 O O . ASN A 1 69 ? 14.006 -9.274 23.765 1.00 73.25 69 ASN A O 1
ATOM 588 N N . SER A 1 70 ? 15.509 -10.063 22.297 1.00 85.00 70 SER A N 1
ATOM 589 C CA . SER A 1 70 ? 16.665 -9.555 23.036 1.00 85.00 70 SER A CA 1
ATOM 590 C C . SER A 1 70 ? 17.001 -8.129 22.599 1.00 85.00 70 SER A C 1
ATOM 592 O O . SER A 1 70 ? 16.574 -7.657 21.541 1.00 85.00 70 SER A O 1
ATOM 594 N N . TRP A 1 71 ? 17.776 -7.423 23.422 1.00 86.12 71 TRP A N 1
ATOM 595 C CA . TRP A 1 71 ? 18.303 -6.119 23.029 1.00 86.12 71 TRP A CA 1
ATOM 596 C C . TRP A 1 71 ? 19.241 -6.246 21.820 1.00 86.12 71 TRP A C 1
ATOM 598 O O . TRP A 1 71 ? 19.242 -5.377 20.958 1.00 86.12 71 TRP A O 1
ATOM 608 N N . GLU A 1 72 ? 19.993 -7.341 21.712 1.00 87.75 72 GLU A N 1
ATOM 609 C CA . GLU A 1 72 ? 20.896 -7.621 20.595 1.00 87.75 72 GLU A CA 1
ATOM 610 C C . GLU A 1 72 ? 20.145 -7.729 19.261 1.00 87.75 72 GLU A C 1
ATOM 612 O O . GLU A 1 72 ? 20.590 -7.161 18.265 1.00 87.75 72 GLU A O 1
ATOM 617 N N . GLU A 1 73 ? 18.983 -8.386 19.249 1.00 89.12 73 GLU A N 1
ATOM 618 C CA . GLU A 1 73 ? 18.120 -8.493 18.066 1.00 89.12 73 GLU A CA 1
ATOM 619 C C . GLU A 1 73 ? 17.518 -7.131 17.688 1.00 89.12 73 GLU A C 1
ATOM 621 O O . GLU A 1 73 ? 17.562 -6.726 16.526 1.00 89.12 73 GLU A O 1
ATOM 626 N N . ILE A 1 74 ? 17.040 -6.360 18.673 1.00 90.00 74 ILE A N 1
ATOM 627 C CA . ILE A 1 74 ? 16.550 -4.987 18.450 1.00 90.00 74 ILE A CA 1
ATOM 628 C C . ILE A 1 74 ? 17.664 -4.100 17.890 1.00 90.00 74 ILE A C 1
ATOM 630 O O . ILE A 1 74 ? 17.454 -3.381 16.913 1.00 90.00 74 ILE A O 1
ATOM 634 N N . LYS A 1 75 ? 18.858 -4.167 18.483 1.00 90.62 75 LYS A N 1
ATOM 635 C CA . LYS A 1 75 ? 20.028 -3.408 18.051 1.00 90.62 75 LYS A CA 1
ATOM 636 C C . LYS A 1 75 ? 20.397 -3.756 16.614 1.00 90.62 75 LYS A C 1
ATOM 638 O O . LYS A 1 75 ? 20.541 -2.853 15.794 1.00 90.62 75 LYS A O 1
ATOM 643 N N . LYS A 1 76 ? 20.498 -5.046 16.292 1.00 92.19 76 LYS A N 1
ATOM 644 C CA . LYS A 1 76 ? 20.811 -5.504 14.938 1.00 92.19 76 LYS A CA 1
ATOM 645 C C . LYS A 1 76 ? 19.766 -5.015 13.930 1.00 92.19 76 LYS A C 1
ATOM 647 O O . LYS A 1 76 ? 20.123 -4.524 12.860 1.00 92.19 76 LYS A O 1
ATOM 652 N N . ARG A 1 77 ? 18.481 -5.050 14.293 1.00 94.00 77 ARG A N 1
ATOM 653 C CA . ARG A 1 77 ? 17.399 -4.496 13.469 1.00 94.00 77 ARG A CA 1
ATOM 654 C C . ARG A 1 77 ? 17.549 -2.991 13.228 1.00 94.00 77 ARG A C 1
ATOM 656 O O . ARG A 1 77 ? 17.374 -2.541 12.097 1.00 94.00 77 ARG A O 1
ATOM 663 N N . ILE A 1 78 ? 17.904 -2.215 14.256 1.00 94.75 78 ILE A N 1
ATOM 664 C CA . ILE A 1 78 ? 18.195 -0.777 14.123 1.00 94.75 78 ILE A CA 1
ATOM 665 C C . ILE A 1 78 ? 19.375 -0.552 13.169 1.00 94.75 78 ILE A C 1
ATOM 667 O O . ILE A 1 78 ? 19.264 0.250 12.240 1.00 94.75 78 ILE A O 1
ATOM 671 N N . GLU A 1 79 ? 20.481 -1.277 13.358 1.00 94.75 79 GLU A N 1
ATOM 672 C CA . GLU A 1 79 ? 21.672 -1.191 12.503 1.00 94.75 79 GLU A CA 1
ATOM 673 C C . GLU A 1 79 ? 21.325 -1.488 11.034 1.00 94.75 79 GLU A C 1
ATOM 675 O O . GLU A 1 79 ? 21.752 -0.757 10.136 1.00 94.75 79 GLU A O 1
ATOM 680 N N . MET A 1 80 ? 20.482 -2.496 10.784 1.00 96.38 80 MET A N 1
ATOM 681 C CA . MET A 1 80 ? 19.979 -2.834 9.450 1.00 96.38 80 MET A CA 1
ATOM 682 C C . MET A 1 80 ? 19.146 -1.694 8.848 1.00 96.38 80 MET A C 1
ATOM 684 O O . MET A 1 80 ? 19.434 -1.266 7.729 1.00 96.38 80 MET A O 1
ATOM 688 N N . VAL A 1 81 ? 18.162 -1.153 9.577 1.00 97.56 81 VAL A N 1
ATOM 689 C CA . VAL A 1 81 ? 17.338 -0.017 9.112 1.00 97.56 81 VAL A CA 1
ATOM 690 C C . VAL A 1 81 ? 18.212 1.181 8.746 1.00 97.56 81 VAL A C 1
ATOM 692 O O . VAL A 1 81 ? 18.095 1.725 7.648 1.00 97.56 81 VAL A O 1
ATOM 695 N N . VAL A 1 82 ? 19.137 1.561 9.629 1.00 97.62 82 VAL A N 1
ATOM 696 C CA . VAL A 1 82 ? 20.049 2.690 9.410 1.00 97.62 82 VAL A CA 1
ATOM 697 C C . VAL A 1 82 ? 20.945 2.445 8.190 1.00 97.62 82 VAL A C 1
ATOM 699 O O . VAL A 1 82 ? 21.122 3.345 7.363 1.00 97.62 82 VAL A O 1
ATOM 702 N N . ARG A 1 83 ? 21.489 1.231 8.033 1.00 97.31 83 ARG A N 1
ATOM 703 C CA . ARG A 1 83 ? 22.325 0.855 6.883 1.00 97.31 83 ARG A CA 1
ATOM 704 C C . ARG A 1 83 ? 21.562 0.973 5.566 1.00 97.31 83 ARG A C 1
ATOM 706 O O . ARG A 1 83 ? 22.067 1.597 4.631 1.00 97.31 83 ARG A O 1
ATOM 713 N N . TYR A 1 84 ? 20.354 0.420 5.490 1.00 98.19 84 TYR A N 1
ATOM 714 C CA . TYR A 1 84 ? 19.556 0.447 4.264 1.00 98.19 84 TYR A CA 1
ATOM 715 C C . TYR A 1 84 ? 19.028 1.843 3.928 1.00 98.19 84 TYR A C 1
ATOM 717 O O . TYR A 1 84 ? 19.019 2.202 2.753 1.00 98.19 84 TYR A O 1
ATOM 725 N N . ILE A 1 85 ? 18.701 2.676 4.923 1.00 98.44 85 ILE A N 1
ATOM 726 C CA . ILE A 1 85 ? 18.378 4.093 4.691 1.00 98.44 85 ILE A CA 1
ATOM 727 C C . ILE A 1 85 ? 19.568 4.838 4.060 1.00 98.44 85 ILE A C 1
ATOM 729 O O . ILE A 1 85 ? 19.401 5.607 3.111 1.00 98.44 85 ILE A O 1
ATOM 733 N N . ARG A 1 86 ? 20.790 4.611 4.556 1.00 97.44 86 ARG A N 1
ATOM 734 C CA . ARG A 1 86 ? 21.996 5.233 3.980 1.00 97.44 86 ARG A CA 1
ATOM 735 C C . ARG A 1 86 ? 22.269 4.734 2.560 1.00 97.44 86 ARG A C 1
ATOM 737 O O . ARG A 1 86 ? 22.595 5.542 1.690 1.00 97.44 86 ARG A O 1
ATOM 744 N N . SER A 1 87 ? 22.101 3.432 2.320 1.00 95.75 87 SER A N 1
ATOM 745 C CA . SER A 1 87 ? 22.271 2.830 0.993 1.00 95.75 87 SER A CA 1
ATOM 746 C C . SER A 1 87 ? 21.253 3.375 -0.007 1.00 95.75 87 SER A C 1
ATOM 748 O O . SER A 1 87 ? 21.664 3.875 -1.048 1.00 95.75 87 SER A O 1
ATOM 750 N N . ILE A 1 88 ? 19.954 3.383 0.316 1.00 95.75 88 ILE A N 1
ATOM 751 C CA . ILE A 1 88 ? 18.921 3.846 -0.621 1.00 95.75 88 ILE A CA 1
ATOM 752 C C . ILE A 1 88 ? 19.063 5.340 -0.933 1.00 95.75 88 ILE A C 1
ATOM 754 O O . ILE A 1 88 ? 18.899 5.745 -2.081 1.00 95.75 88 ILE A O 1
ATOM 758 N N . LYS A 1 89 ? 19.460 6.166 0.047 1.00 95.44 89 LYS A N 1
ATOM 759 C CA . LYS A 1 89 ? 19.766 7.580 -0.203 1.00 95.44 89 LYS A CA 1
ATOM 760 C C . LYS A 1 89 ? 20.951 7.754 -1.150 1.00 95.44 89 LYS A C 1
ATOM 762 O O . LYS A 1 89 ? 20.881 8.604 -2.029 1.00 95.44 89 LYS A O 1
ATOM 767 N N . THR A 1 90 ? 22.015 6.975 -0.972 1.00 95.31 90 THR A N 1
ATOM 768 C CA . THR A 1 90 ? 23.229 7.075 -1.799 1.00 95.31 90 THR A CA 1
ATOM 769 C C . THR A 1 90 ? 22.977 6.575 -3.221 1.00 95.31 90 THR A C 1
ATOM 771 O O . THR A 1 90 ? 23.320 7.259 -4.181 1.00 95.31 90 THR A O 1
ATOM 774 N N . ASP A 1 91 ? 22.321 5.423 -3.361 1.00 93.44 91 ASP A N 1
ATOM 775 C CA . ASP A 1 91 ? 22.100 4.766 -4.651 1.00 93.44 91 ASP A CA 1
ATOM 776 C C . ASP A 1 91 ? 21.035 5.490 -5.506 1.00 93.44 91 ASP A C 1
ATOM 778 O O . ASP A 1 91 ? 21.132 5.485 -6.735 1.00 93.44 91 ASP A O 1
ATOM 782 N N . TYR A 1 92 ? 20.037 6.133 -4.875 1.00 91.69 92 TYR A N 1
ATOM 783 C CA . TYR A 1 92 ? 18.843 6.677 -5.550 1.00 91.69 92 TYR A CA 1
ATOM 784 C C . TYR A 1 92 ? 18.630 8.186 -5.407 1.00 91.69 92 TYR A C 1
ATOM 786 O O . TYR A 1 92 ? 17.556 8.691 -5.749 1.00 91.69 92 TYR A O 1
ATOM 794 N N . TRP A 1 93 ? 19.634 8.947 -4.963 1.00 90.44 93 TRP A N 1
ATOM 795 C CA . TRP A 1 93 ? 19.523 10.411 -4.954 1.00 90.44 93 TRP A CA 1
ATOM 796 C C . TRP A 1 93 ? 19.196 10.956 -6.356 1.00 90.44 93 TRP A C 1
ATOM 798 O O . TRP A 1 93 ? 18.195 11.655 -6.549 1.00 90.44 93 TRP A O 1
ATOM 808 N N . ASP A 1 94 ? 19.972 10.517 -7.351 1.00 84.94 94 ASP A N 1
ATOM 809 C CA . ASP A 1 94 ? 19.869 10.948 -8.751 1.00 84.94 94 ASP A CA 1
ATOM 810 C C . ASP A 1 94 ? 19.268 9.888 -9.690 1.00 84.94 94 ASP A C 1
ATOM 812 O O . ASP A 1 94 ? 19.170 10.122 -10.892 1.00 84.94 94 ASP A O 1
ATOM 816 N N . ARG A 1 95 ? 18.841 8.732 -9.160 1.00 83.69 95 ARG A N 1
ATOM 817 C CA . ARG A 1 95 ? 18.183 7.657 -9.930 1.00 83.69 95 ARG A CA 1
ATOM 818 C C . ARG A 1 95 ? 16.722 7.513 -9.552 1.00 83.69 95 ARG A C 1
ATOM 820 O O . ARG A 1 95 ? 16.379 7.684 -8.382 1.00 83.69 95 ARG A O 1
ATOM 827 N N . ASP A 1 96 ? 15.866 7.206 -10.514 1.00 80.12 96 ASP A N 1
ATOM 828 C CA . ASP A 1 96 ? 14.451 6.971 -10.235 1.00 80.12 96 ASP A CA 1
ATOM 829 C C . ASP A 1 96 ? 14.239 5.671 -9.446 1.00 80.12 96 ASP A C 1
ATOM 831 O O . ASP A 1 96 ? 15.076 4.768 -9.528 1.00 80.12 96 ASP A O 1
ATOM 835 N N . PRO A 1 97 ? 13.163 5.577 -8.641 1.00 84.19 97 PRO A N 1
ATOM 836 C CA . PRO A 1 97 ? 12.852 4.360 -7.905 1.00 84.19 97 PRO A CA 1
ATOM 837 C C . PRO A 1 97 ? 12.637 3.193 -8.872 1.00 84.19 97 PRO A C 1
ATOM 839 O O . PRO A 1 97 ? 11.771 3.255 -9.742 1.00 84.19 97 PRO A O 1
ATOM 842 N N . ASP A 1 98 ? 13.414 2.129 -8.700 1.00 85.88 98 ASP A N 1
ATOM 843 C CA . ASP A 1 98 ? 13.248 0.854 -9.395 1.00 85.88 98 ASP A CA 1
ATOM 844 C C . ASP A 1 98 ? 12.781 -0.233 -8.406 1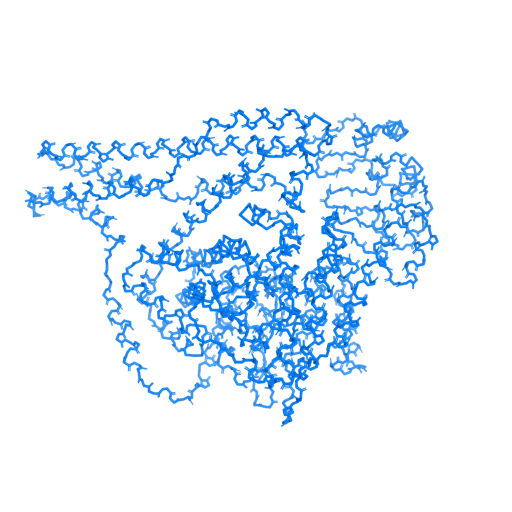.00 85.88 98 ASP A C 1
ATOM 846 O O . ASP A 1 98 ? 12.469 0.030 -7.243 1.00 85.88 98 ASP A O 1
ATOM 850 N N . GLU A 1 99 ? 12.741 -1.486 -8.844 1.00 87.75 99 GLU A N 1
ATOM 851 C CA . GLU A 1 99 ? 12.305 -2.607 -8.005 1.00 87.75 99 GLU A CA 1
ATOM 852 C C . GLU A 1 99 ? 13.187 -2.816 -6.768 1.00 87.75 99 GLU A C 1
ATOM 854 O O . GLU A 1 99 ? 12.683 -3.139 -5.690 1.00 87.75 99 GLU A O 1
ATOM 859 N N . LYS A 1 100 ? 14.496 -2.570 -6.895 1.00 92.94 100 LYS A N 1
ATOM 860 C CA . LYS A 1 100 ? 15.438 -2.653 -5.778 1.00 92.94 100 LYS A CA 1
ATOM 861 C C . LYS A 1 100 ? 15.149 -1.548 -4.758 1.00 92.94 100 LYS A C 1
ATOM 863 O O . LYS A 1 100 ? 15.151 -1.829 -3.560 1.00 92.94 100 LYS A O 1
ATOM 868 N N . PHE A 1 101 ? 14.846 -0.326 -5.205 1.00 93.12 101 PHE A N 1
ATOM 869 C CA . PHE A 1 101 ? 14.387 0.745 -4.316 1.00 93.12 101 PHE A CA 1
ATOM 870 C C . PHE A 1 101 ? 13.145 0.307 -3.533 1.00 93.12 101 PHE A C 1
ATOM 872 O O . PHE A 1 101 ? 13.119 0.441 -2.311 1.00 93.12 101 PHE A O 1
ATOM 879 N N . ILE A 1 102 ? 12.127 -0.223 -4.221 1.00 92.12 102 ILE A N 1
ATOM 880 C CA . ILE A 1 102 ? 10.849 -0.600 -3.599 1.00 92.12 102 ILE A CA 1
ATOM 881 C C . ILE A 1 102 ? 11.042 -1.705 -2.561 1.00 92.12 102 ILE A C 1
ATOM 883 O O . ILE A 1 102 ? 10.537 -1.572 -1.447 1.00 92.12 102 ILE A O 1
ATOM 887 N N . LEU A 1 103 ? 11.836 -2.734 -2.872 1.00 94.81 103 LEU A N 1
ATOM 888 C CA . LEU A 1 103 ? 12.147 -3.806 -1.927 1.00 94.81 103 LEU A CA 1
ATOM 889 C C . LEU A 1 103 ? 12.849 -3.273 -0.665 1.00 94.81 103 LEU A C 1
ATOM 891 O O . LEU A 1 103 ? 12.471 -3.628 0.451 1.00 94.81 103 LEU A O 1
ATOM 895 N N . ILE A 1 104 ? 13.845 -2.391 -0.822 1.00 97.00 104 ILE A N 1
ATOM 896 C CA . ILE A 1 104 ? 14.556 -1.787 0.317 1.00 97.00 104 ILE A CA 1
ATOM 897 C C . ILE A 1 104 ? 13.620 -0.883 1.127 1.00 97.00 104 ILE A C 1
ATOM 899 O O . ILE A 1 104 ? 13.650 -0.907 2.357 1.00 97.00 104 ILE A O 1
ATOM 903 N N . ALA A 1 105 ? 12.778 -0.094 0.462 1.00 96.69 105 ALA A N 1
ATOM 904 C CA . ALA A 1 105 ? 11.814 0.779 1.119 1.00 96.69 105 ALA A CA 1
ATOM 905 C C . ALA A 1 105 ? 10.788 -0.027 1.934 1.00 96.69 105 ALA A C 1
ATOM 907 O O . ALA A 1 105 ? 10.552 0.291 3.098 1.00 96.69 105 ALA A O 1
ATOM 908 N N . GLU A 1 106 ? 10.231 -1.107 1.378 1.00 95.75 106 GLU A N 1
ATOM 909 C CA . GLU A 1 106 ? 9.352 -2.023 2.116 1.00 95.75 106 GLU A CA 1
ATOM 910 C C . GLU A 1 106 ? 10.055 -2.663 3.304 1.00 95.75 106 GLU A C 1
ATOM 912 O O . GLU A 1 106 ? 9.488 -2.747 4.392 1.00 95.75 106 GLU A O 1
ATOM 917 N N . PHE A 1 107 ? 11.301 -3.094 3.110 1.00 96.56 107 PHE A N 1
ATOM 918 C CA . PHE A 1 107 ? 12.111 -3.655 4.176 1.00 96.56 107 PHE A CA 1
ATOM 919 C C . PHE A 1 107 ? 12.298 -2.656 5.324 1.00 96.56 107 PHE A C 1
ATOM 921 O O . PHE A 1 107 ? 12.092 -3.003 6.488 1.00 96.56 107 PHE A O 1
ATOM 928 N N . ILE A 1 108 ? 12.634 -1.401 5.013 1.00 98.19 108 ILE A N 1
ATOM 929 C CA . ILE A 1 108 ? 12.750 -0.326 6.004 1.00 98.19 108 ILE A CA 1
ATOM 930 C C . ILE A 1 108 ? 11.408 -0.121 6.716 1.00 98.19 108 ILE A C 1
ATOM 932 O O . ILE A 1 108 ? 11.380 -0.114 7.944 1.00 98.19 108 ILE A O 1
ATOM 936 N N . ALA A 1 109 ? 10.299 -0.016 5.979 1.00 97.69 109 ALA A N 1
ATOM 937 C CA . ALA A 1 109 ? 8.973 0.215 6.551 1.00 97.69 109 ALA A CA 1
ATOM 938 C C . ALA A 1 109 ? 8.537 -0.919 7.498 1.00 97.69 109 ALA A C 1
ATOM 940 O O . ALA A 1 109 ? 8.133 -0.651 8.628 1.00 97.69 109 ALA A O 1
ATOM 941 N N . LYS A 1 110 ? 8.709 -2.187 7.091 1.00 96.38 110 LYS A N 1
ATOM 942 C CA . LYS A 1 110 ? 8.432 -3.371 7.928 1.00 96.38 110 LYS A CA 1
ATOM 943 C C . LYS A 1 110 ? 9.249 -3.366 9.216 1.00 96.38 110 LYS A C 1
ATOM 945 O O . LYS A 1 110 ? 8.718 -3.629 10.292 1.00 96.38 110 LYS A O 1
ATOM 950 N N . ASN A 1 111 ? 10.531 -3.025 9.132 1.00 96.69 111 ASN A N 1
ATOM 951 C CA . ASN A 1 111 ? 11.388 -2.980 10.310 1.00 96.69 111 ASN A CA 1
ATOM 952 C C . ASN A 1 111 ? 11.079 -1.788 11.224 1.00 96.69 111 ASN A C 1
ATOM 954 O O . ASN A 1 111 ? 11.114 -1.953 12.439 1.00 96.69 111 ASN A O 1
ATOM 958 N N . ILE A 1 112 ? 10.725 -0.622 10.676 1.00 97.31 112 ILE A N 1
ATOM 959 C CA . ILE A 1 112 ? 10.227 0.521 11.459 1.00 97.31 112 ILE A CA 1
ATOM 960 C C . ILE A 1 112 ? 8.935 0.137 12.192 1.00 97.31 112 ILE A C 1
ATOM 962 O O . ILE A 1 112 ? 8.819 0.418 13.383 1.00 97.31 112 ILE A O 1
ATOM 966 N N . HIS A 1 113 ? 8.016 -0.577 11.534 1.00 95.31 113 HIS A N 1
ATOM 967 C CA . HIS A 1 113 ? 6.781 -1.071 12.149 1.00 95.31 113 HIS A CA 1
ATOM 968 C C . HIS A 1 113 ? 7.042 -1.995 13.347 1.00 95.31 113 HIS A C 1
ATOM 970 O O . HIS A 1 113 ? 6.424 -1.864 14.405 1.00 95.31 113 HIS A O 1
ATOM 976 N N . VAL A 1 114 ? 7.984 -2.930 13.201 1.00 93.94 114 VAL A N 1
ATOM 977 C CA . VAL A 1 114 ? 8.386 -3.815 14.301 1.00 93.94 114 VAL A CA 1
ATOM 978 C C . VAL A 1 114 ? 9.072 -3.009 15.411 1.00 93.94 114 VAL A C 1
ATOM 980 O O . VAL A 1 114 ? 8.744 -3.170 16.586 1.00 93.94 114 VAL A O 1
ATOM 983 N N . LEU A 1 115 ? 9.989 -2.102 15.064 1.00 93.94 115 LEU A N 1
ATOM 984 C CA . LEU A 1 115 ? 10.738 -1.306 16.038 1.00 93.94 115 LEU A CA 1
ATOM 985 C C . LEU A 1 115 ? 9.847 -0.363 16.843 1.00 93.94 115 LEU A C 1
ATOM 987 O O . LEU A 1 115 ? 9.996 -0.324 18.060 1.00 93.94 115 LEU A O 1
ATOM 991 N N . LYS A 1 116 ? 8.889 0.337 16.225 1.00 92.88 116 LYS A N 1
ATOM 992 C CA . LYS A 1 116 ? 7.976 1.220 16.967 1.00 92.88 116 LYS A CA 1
ATOM 993 C C . LYS A 1 116 ? 7.129 0.441 17.976 1.00 92.88 116 LYS A C 1
ATOM 995 O O . LYS A 1 116 ? 6.876 0.919 19.077 1.00 92.88 116 LYS A O 1
ATOM 1000 N N . PHE A 1 117 ? 6.760 -0.803 17.653 1.00 89.56 117 PHE A N 1
ATOM 1001 C CA . PHE A 1 117 ? 6.074 -1.685 18.594 1.00 89.56 117 PHE A CA 1
ATOM 1002 C C . PHE A 1 117 ? 6.983 -2.130 19.754 1.00 89.56 117 PHE A C 1
ATOM 1004 O O . PHE A 1 117 ? 6.521 -2.236 20.891 1.00 89.56 117 PHE A O 1
ATOM 1011 N N . LEU A 1 118 ? 8.267 -2.388 19.493 1.00 90.00 118 LEU A N 1
ATOM 1012 C CA . LEU A 1 118 ? 9.240 -2.806 20.513 1.00 90.00 118 LEU A CA 1
ATOM 1013 C C . LEU A 1 118 ? 9.766 -1.642 21.369 1.00 90.00 118 LEU A C 1
ATOM 1015 O O . LEU A 1 118 ? 10.184 -1.868 22.503 1.00 90.00 118 LEU A O 1
ATOM 1019 N N . LEU A 1 119 ? 9.736 -0.417 20.841 1.00 91.25 119 LEU A N 1
ATOM 1020 C CA . LEU A 1 119 ? 10.334 0.790 21.418 1.00 91.25 119 LEU A CA 1
ATOM 1021 C C . LEU A 1 119 ? 9.284 1.872 21.709 1.00 91.25 119 LEU A C 1
ATOM 1023 O O . LEU A 1 119 ? 9.554 3.066 21.557 1.00 91.25 119 LEU A O 1
ATOM 1027 N N . LYS A 1 120 ? 8.084 1.481 22.150 1.00 91.94 120 LYS A N 1
ATOM 1028 C CA . LYS A 1 120 ? 6.996 2.420 22.475 1.00 91.94 120 LYS A CA 1
ATOM 1029 C C . LYS A 1 120 ? 7.391 3.510 23.472 1.00 91.94 120 LYS A C 1
ATOM 1031 O O . LYS A 1 120 ? 6.869 4.620 23.408 1.00 91.94 120 LYS A O 1
ATOM 1036 N N . SER A 1 121 ? 8.355 3.227 24.345 1.00 90.50 121 SER A N 1
ATOM 1037 C CA . SER A 1 121 ? 8.897 4.190 25.304 1.00 90.50 121 SER A CA 1
ATOM 1038 C C . SER A 1 121 ? 9.714 5.323 24.671 1.00 90.50 121 SER A C 1
ATOM 1040 O O . SER A 1 121 ? 10.281 6.114 25.413 1.00 90.50 121 SER A O 1
ATOM 1042 N N . THR A 1 122 ? 9.861 5.352 23.342 1.00 91.94 122 THR A N 1
ATOM 1043 C CA . THR A 1 122 ? 10.660 6.344 22.598 1.00 91.94 122 THR A CA 1
ATOM 1044 C C . THR A 1 122 ? 9.814 7.238 21.688 1.00 91.94 122 THR A C 1
ATOM 1046 O O . THR A 1 122 ? 10.358 8.032 20.919 1.00 91.94 122 THR A O 1
ATOM 1049 N N . TYR A 1 123 ? 8.482 7.128 21.760 1.00 93.50 123 TYR A N 1
ATOM 1050 C CA . TYR A 1 123 ? 7.558 7.985 21.002 1.00 93.50 123 TYR A CA 1
ATOM 1051 C C . TYR A 1 123 ? 7.679 9.472 21.368 1.00 93.50 123 TYR A C 1
ATOM 1053 O O . TYR A 1 123 ? 7.251 10.316 20.595 1.00 93.50 123 TYR A O 1
ATOM 1061 N N . ASP A 1 124 ? 8.281 9.797 22.513 1.00 91.88 124 ASP A N 1
ATOM 1062 C CA . ASP A 1 124 ? 8.645 11.150 22.949 1.00 91.88 124 ASP A CA 1
ATOM 1063 C C . ASP A 1 124 ? 9.917 11.703 22.275 1.00 91.88 124 ASP A C 1
ATOM 1065 O O . ASP A 1 124 ? 10.286 12.855 22.492 1.00 91.88 124 ASP A O 1
ATOM 1069 N N . ARG A 1 125 ? 10.619 10.892 21.472 1.00 90.75 125 ARG A N 1
ATOM 1070 C CA . ARG A 1 125 ? 11.925 11.245 20.883 1.00 90.75 125 ARG A CA 1
ATOM 1071 C C . ARG A 1 125 ? 12.006 11.024 19.379 1.00 90.75 125 ARG A C 1
ATOM 1073 O O . ARG A 1 125 ? 12.781 11.703 18.709 1.00 90.75 125 ARG A O 1
ATOM 1080 N N . LEU A 1 126 ? 11.251 10.059 18.858 1.00 94.19 126 LEU A N 1
ATOM 1081 C CA . LEU A 1 126 ? 11.307 9.629 17.465 1.00 94.19 126 LEU A CA 1
ATOM 1082 C C . LEU A 1 126 ? 9.918 9.708 16.810 1.00 94.19 126 LEU A C 1
ATOM 1084 O O . LEU A 1 126 ? 8.951 9.205 17.386 1.00 94.19 126 LEU A O 1
ATOM 1088 N N . PRO A 1 127 ? 9.813 10.274 15.592 1.00 96.56 127 PRO A N 1
ATOM 1089 C CA . PRO A 1 127 ? 8.552 10.407 14.859 1.00 96.56 127 PRO A CA 1
ATOM 1090 C C . PRO A 1 127 ? 8.178 9.095 14.141 1.00 96.56 127 PRO A C 1
ATOM 1092 O O . PRO A 1 127 ? 8.199 9.009 12.911 1.00 96.56 127 PRO A O 1
ATOM 1095 N N . TRP A 1 128 ? 7.934 8.031 14.916 1.00 96.50 128 TRP A N 1
ATOM 1096 C CA . TRP A 1 128 ? 7.737 6.666 14.407 1.00 96.50 128 TRP A CA 1
ATOM 1097 C C . TRP A 1 128 ? 6.563 6.541 13.432 1.00 96.50 128 TRP A C 1
ATOM 1099 O O . TRP A 1 128 ? 6.715 5.948 12.363 1.00 96.50 128 TRP A O 1
ATOM 1109 N N . GLU A 1 129 ? 5.401 7.091 13.791 1.00 95.50 129 GLU A N 1
ATOM 1110 C CA . GLU A 1 129 ? 4.194 7.004 12.959 1.00 95.50 129 GLU A CA 1
ATOM 1111 C C . GLU A 1 129 ? 4.348 7.828 11.684 1.00 95.50 129 GLU A C 1
ATOM 1113 O O . GLU A 1 129 ? 3.945 7.393 10.608 1.00 95.50 129 GLU A O 1
ATOM 1118 N N . GLU A 1 130 ? 4.974 9.001 11.787 1.00 96.75 130 GLU A N 1
ATOM 1119 C CA . GLU A 1 130 ? 5.133 9.925 10.671 1.00 96.75 130 GLU A CA 1
ATOM 1120 C C . GLU A 1 130 ? 6.071 9.356 9.613 1.00 96.75 130 GLU A C 1
ATOM 1122 O O . GLU A 1 130 ? 5.753 9.397 8.422 1.00 96.75 130 GLU A O 1
ATOM 1127 N N . ILE A 1 131 ? 7.222 8.812 10.030 1.00 97.75 131 ILE A N 1
ATOM 1128 C CA . ILE A 1 131 ? 8.203 8.287 9.082 1.00 97.75 131 ILE A CA 1
ATOM 1129 C C . ILE A 1 131 ? 7.704 7.014 8.397 1.00 97.75 131 ILE A C 1
ATOM 1131 O O . ILE A 1 131 ? 7.868 6.879 7.183 1.00 97.75 131 ILE A O 1
ATOM 1135 N N . GLU A 1 132 ? 7.062 6.106 9.143 1.00 97.25 132 GLU A N 1
ATOM 1136 C CA . GLU A 1 132 ? 6.486 4.887 8.578 1.00 97.25 132 GLU A CA 1
ATOM 1137 C C . GLU A 1 132 ? 5.379 5.241 7.591 1.00 97.25 132 GLU A C 1
ATOM 1139 O O . GLU A 1 132 ? 5.402 4.784 6.452 1.00 97.25 132 GLU A O 1
ATOM 1144 N N . PHE A 1 133 ? 4.436 6.092 7.998 1.00 95.38 133 PHE A N 1
ATOM 1145 C CA . PHE A 1 133 ? 3.305 6.462 7.160 1.00 95.38 133 PHE A CA 1
ATOM 1146 C C . PHE A 1 133 ? 3.751 7.140 5.865 1.00 95.38 133 PHE A C 1
ATOM 1148 O O . PHE A 1 133 ? 3.312 6.738 4.788 1.00 95.38 133 PHE A O 1
ATOM 1155 N N . CYS A 1 134 ? 4.645 8.131 5.939 1.00 94.94 134 CYS A N 1
ATOM 1156 C CA . CYS A 1 134 ? 5.151 8.813 4.748 1.00 94.94 134 CYS A CA 1
ATOM 1157 C C . CYS A 1 134 ? 5.868 7.838 3.802 1.00 94.94 134 CYS A C 1
ATOM 1159 O O . CYS A 1 134 ? 5.633 7.880 2.593 1.00 94.94 134 CYS A O 1
ATOM 1161 N N . LEU A 1 135 ? 6.680 6.920 4.341 1.00 95.75 135 LEU A N 1
ATOM 1162 C CA . LEU A 1 135 ? 7.359 5.901 3.541 1.00 95.75 135 LEU A CA 1
ATOM 1163 C C . LEU A 1 135 ? 6.366 4.934 2.885 1.00 95.75 135 LEU A C 1
ATOM 1165 O O . LEU A 1 135 ? 6.484 4.637 1.700 1.00 95.75 135 LEU A O 1
ATOM 1169 N N . VAL A 1 136 ? 5.364 4.470 3.628 1.00 93.75 136 VAL A N 1
ATOM 1170 C CA . VAL A 1 136 ? 4.332 3.554 3.129 1.00 93.75 136 VAL A CA 1
ATOM 1171 C C . VAL A 1 136 ? 3.505 4.197 2.019 1.00 93.75 136 VAL A C 1
ATOM 1173 O O . VAL A 1 136 ? 3.272 3.562 0.991 1.00 93.75 136 VAL A O 1
ATOM 1176 N N . ILE A 1 137 ? 3.099 5.461 2.180 1.00 88.94 137 ILE A N 1
ATOM 1177 C CA . ILE A 1 137 ? 2.403 6.204 1.122 1.00 88.94 137 ILE A CA 1
ATOM 1178 C C . ILE A 1 137 ? 3.307 6.359 -0.105 1.00 88.94 137 ILE A C 1
ATOM 1180 O O . ILE A 1 137 ? 2.855 6.115 -1.222 1.00 88.94 137 ILE A O 1
ATOM 1184 N N . PHE A 1 138 ? 4.592 6.670 0.084 1.00 89.19 138 PHE A N 1
ATOM 1185 C CA . PHE A 1 138 ? 5.547 6.756 -1.021 1.00 89.19 138 PHE A CA 1
ATOM 1186 C C . PHE A 1 138 ? 5.675 5.426 -1.790 1.00 89.19 138 PHE A C 1
ATOM 1188 O O . PHE A 1 138 ? 5.646 5.419 -3.025 1.00 89.19 138 PHE A O 1
ATOM 1195 N N . ILE A 1 139 ? 5.772 4.295 -1.081 1.00 90.31 139 ILE A N 1
ATOM 1196 C CA . ILE A 1 139 ? 5.819 2.953 -1.687 1.00 90.31 139 ILE A CA 1
ATOM 1197 C C . ILE A 1 139 ? 4.521 2.665 -2.445 1.00 90.31 139 ILE A C 1
ATOM 1199 O O . ILE A 1 139 ? 4.579 2.250 -3.602 1.00 90.31 139 ILE A O 1
ATOM 1203 N N . ARG A 1 140 ? 3.359 2.923 -1.826 1.00 85.88 140 ARG A N 1
ATOM 1204 C CA . ARG A 1 140 ? 2.037 2.729 -2.443 1.00 85.88 140 ARG A CA 1
ATOM 1205 C C . ARG A 1 140 ? 1.951 3.433 -3.789 1.00 85.88 140 ARG A C 1
ATOM 1207 O O . ARG A 1 140 ? 1.596 2.816 -4.790 1.00 85.88 140 ARG A O 1
ATOM 1214 N N . CYS A 1 141 ? 2.294 4.717 -3.806 1.00 78.19 141 CYS A N 1
ATOM 1215 C CA . CYS A 1 141 ? 2.249 5.512 -5.020 1.00 78.19 141 CYS A CA 1
ATOM 1216 C C . CYS A 1 141 ? 3.239 4.969 -6.060 1.00 78.19 141 CYS A C 1
ATOM 1218 O O . CYS A 1 141 ? 2.921 4.924 -7.245 1.00 78.19 141 CYS A O 1
ATOM 1220 N N . SER A 1 142 ? 4.431 4.535 -5.635 1.00 78.88 142 SER A N 1
ATOM 1221 C CA . SER A 1 142 ? 5.467 4.045 -6.555 1.00 78.88 142 SER A CA 1
ATOM 1222 C C . SER A 1 142 ? 5.104 2.705 -7.205 1.00 78.88 142 SER A C 1
ATOM 1224 O O . SER A 1 142 ? 5.483 2.465 -8.348 1.00 78.88 142 SER A O 1
ATOM 1226 N N . LYS A 1 143 ? 4.342 1.848 -6.512 1.00 79.62 143 LYS A N 1
ATOM 1227 C CA . LYS A 1 143 ? 3.815 0.591 -7.067 1.00 79.62 143 LYS A CA 1
ATOM 1228 C C . LYS A 1 143 ? 2.656 0.794 -8.042 1.00 79.62 143 LYS A C 1
ATOM 1230 O O . LYS A 1 143 ? 2.563 0.064 -9.023 1.00 79.62 143 LYS A O 1
ATOM 1235 N N . ASN A 1 144 ? 1.803 1.789 -7.790 1.00 70.62 144 ASN A N 1
ATOM 1236 C CA . ASN A 1 144 ? 0.579 2.036 -8.557 1.00 70.62 144 ASN A CA 1
ATOM 1237 C C . ASN A 1 144 ? 0.615 3.405 -9.260 1.00 70.62 144 ASN A C 1
ATOM 1239 O O . ASN A 1 144 ? -0.200 4.276 -8.950 1.00 70.62 144 ASN A O 1
ATOM 1243 N N . PRO A 1 145 ? 1.512 3.627 -10.241 1.00 57.97 145 PRO A N 1
ATOM 1244 C CA . PRO A 1 145 ? 1.645 4.939 -10.875 1.00 57.97 145 PRO A CA 1
ATOM 1245 C C . PRO A 1 145 ? 0.384 5.361 -11.652 1.00 57.97 145 PRO A C 1
ATOM 1247 O O . PRO A 1 145 ? 0.219 6.545 -11.944 1.00 57.97 145 PRO A O 1
ATOM 1250 N N . SER A 1 146 ? -0.507 4.420 -12.001 1.00 50.69 146 SER A N 1
ATOM 1251 C CA . SER A 1 146 ? -1.748 4.662 -12.758 1.00 50.69 146 SER A CA 1
ATOM 1252 C C . SER A 1 146 ? -2.878 5.310 -11.954 1.00 50.69 146 SER A C 1
ATOM 1254 O O . SER A 1 146 ? -3.822 5.809 -12.564 1.00 50.69 146 SER A O 1
ATOM 1256 N N . GLU A 1 147 ? -2.786 5.344 -10.622 1.00 53.97 147 GLU A N 1
ATOM 1257 C CA . GLU A 1 147 ? -3.736 6.032 -9.735 1.00 53.97 147 GLU A CA 1
ATOM 1258 C C . GLU A 1 147 ? -3.049 7.224 -9.043 1.00 53.97 147 GLU A C 1
ATOM 1260 O O . GLU A 1 147 ? -2.809 7.201 -7.832 1.00 53.97 147 GLU A O 1
ATOM 1265 N N . PRO A 1 148 ? -2.638 8.261 -9.796 1.00 56.12 148 PRO A N 1
ATOM 1266 C CA . PRO A 1 148 ? -1.908 9.370 -9.211 1.00 56.12 148 PRO A CA 1
ATOM 1267 C C . PRO A 1 148 ? -2.819 10.201 -8.303 1.00 56.12 148 PRO A C 1
ATOM 1269 O O . PRO A 1 148 ? -3.919 10.587 -8.688 1.00 56.12 148 PRO A O 1
ATOM 1272 N N . ASN A 1 149 ? -2.326 10.547 -7.115 1.00 68.06 149 ASN A N 1
ATOM 1273 C CA . ASN A 1 149 ? -3.030 11.439 -6.205 1.00 68.06 149 ASN A CA 1
ATOM 1274 C C . ASN A 1 149 ? -2.251 12.743 -6.037 1.00 68.06 149 ASN A C 1
ATOM 1276 O O . ASN A 1 149 ? -1.160 12.780 -5.458 1.00 68.06 149 ASN A O 1
ATOM 1280 N N . LEU A 1 150 ? -2.836 13.837 -6.520 1.00 65.19 150 LEU A N 1
ATOM 1281 C CA . LEU A 1 150 ? -2.199 15.151 -6.507 1.00 65.19 150 LEU A CA 1
ATOM 1282 C C . LEU A 1 150 ? -1.786 15.609 -5.101 1.00 65.19 150 LEU A C 1
ATOM 1284 O O . LEU A 1 150 ? -0.763 16.279 -4.965 1.00 65.19 150 LEU A O 1
ATOM 1288 N N . VAL A 1 151 ? -2.563 15.267 -4.069 1.00 72.62 151 VAL A N 1
ATOM 1289 C CA . VAL A 1 151 ? -2.308 15.714 -2.693 1.00 72.62 151 VAL A CA 1
ATOM 1290 C C . VAL A 1 151 ? -1.024 15.094 -2.164 1.00 72.62 151 VAL A C 1
ATOM 1292 O O . VAL A 1 151 ? -0.184 15.811 -1.626 1.00 72.62 151 VAL A O 1
ATOM 1295 N N . TYR A 1 152 ? -0.826 13.795 -2.375 1.00 78.56 152 TYR A N 1
ATOM 1296 C CA . TYR A 1 152 ? 0.391 13.115 -1.933 1.00 78.56 152 TYR A CA 1
ATOM 1297 C C . TYR A 1 152 ? 1.594 13.526 -2.775 1.00 78.56 152 TYR A C 1
ATOM 1299 O O . TYR A 1 152 ? 2.625 13.903 -2.223 1.00 78.56 152 TYR A O 1
ATOM 1307 N N . ASN A 1 153 ? 1.439 13.532 -4.102 1.00 71.69 153 ASN A N 1
ATOM 1308 C CA . ASN A 1 153 ? 2.533 13.779 -5.043 1.00 71.69 153 ASN A CA 1
ATOM 1309 C C . ASN A 1 153 ? 3.145 15.178 -4.874 1.00 71.69 153 ASN A C 1
ATOM 1311 O O . ASN A 1 153 ? 4.342 15.361 -5.064 1.00 71.69 153 ASN A O 1
ATOM 1315 N N . CYS A 1 154 ? 2.342 16.170 -4.477 1.00 71.62 154 CYS A N 1
ATOM 1316 C CA . CYS A 1 154 ? 2.837 17.520 -4.201 1.00 71.62 154 CYS A CA 1
ATOM 1317 C C . CYS A 1 154 ? 3.608 17.638 -2.882 1.00 71.62 154 CYS A C 1
ATOM 1319 O O . CYS A 1 154 ? 4.358 18.598 -2.701 1.00 71.62 154 CYS A O 1
ATOM 1321 N N . VAL A 1 155 ? 3.386 16.717 -1.946 1.00 80.56 155 VAL A N 1
ATOM 1322 C CA . VAL A 1 155 ? 3.924 16.791 -0.585 1.00 80.56 155 VAL A CA 1
ATOM 1323 C C . VAL A 1 155 ? 5.136 15.874 -0.426 1.00 80.56 155 VAL A C 1
ATOM 1325 O O . VAL A 1 155 ? 6.175 16.323 0.053 1.00 80.56 155 VAL A O 1
ATOM 1328 N N . LEU A 1 156 ? 5.037 14.622 -0.879 1.00 83.12 156 LEU A N 1
ATOM 1329 C CA . LEU A 1 156 ? 6.053 13.583 -0.713 1.00 83.12 156 LEU A CA 1
ATOM 1330 C C . LEU A 1 156 ? 6.678 13.203 -2.063 1.00 83.12 156 LEU A C 1
ATOM 1332 O O . LEU A 1 156 ? 6.198 12.311 -2.757 1.00 83.12 156 LEU A O 1
ATOM 1336 N N . ASN A 1 157 ? 7.791 13.852 -2.417 1.00 81.38 157 ASN A N 1
ATOM 1337 C CA . ASN A 1 157 ? 8.638 13.417 -3.535 1.00 81.38 157 ASN A CA 1
ATOM 1338 C C . ASN A 1 157 ? 9.816 12.553 -3.050 1.00 81.38 157 ASN A C 1
ATOM 1340 O O . ASN A 1 157 ? 10.121 12.493 -1.856 1.00 81.38 157 ASN A O 1
ATOM 1344 N N . LYS A 1 158 ? 10.514 11.904 -3.992 1.00 87.69 158 LYS A N 1
ATOM 1345 C CA . LYS A 1 158 ? 11.619 10.976 -3.699 1.00 87.69 158 LYS A CA 1
ATOM 1346 C C . LYS A 1 158 ? 12.705 11.613 -2.828 1.00 87.69 158 LYS A C 1
ATOM 1348 O O . LYS A 1 158 ? 13.092 11.035 -1.817 1.00 87.69 158 LYS A O 1
ATOM 1353 N N . LYS A 1 159 ? 13.199 12.804 -3.191 1.00 88.25 159 LYS A N 1
ATOM 1354 C CA . LYS A 1 159 ? 14.296 13.457 -2.454 1.00 88.25 159 LYS A CA 1
ATOM 1355 C C . LYS A 1 159 ? 13.879 13.857 -1.042 1.00 88.25 159 LYS A C 1
ATOM 1357 O O . LYS A 1 159 ? 14.653 13.645 -0.113 1.00 88.25 159 LYS A O 1
ATOM 1362 N N . LYS A 1 160 ? 12.653 14.363 -0.872 1.00 90.38 160 LYS A N 1
ATOM 1363 C CA . LYS A 1 160 ? 12.066 14.639 0.447 1.00 90.38 160 LYS A CA 1
ATOM 1364 C C . LYS A 1 160 ? 11.984 13.375 1.294 1.00 90.38 160 LYS A C 1
ATOM 1366 O O . LYS A 1 160 ? 12.480 13.372 2.413 1.00 90.38 160 LYS A O 1
ATOM 1371 N N . MET A 1 161 ? 11.444 12.285 0.748 1.00 93.62 161 MET A N 1
ATOM 1372 C CA . MET A 1 161 ? 11.344 11.017 1.475 1.00 93.62 161 MET A CA 1
ATOM 1373 C C . MET A 1 161 ? 12.727 10.481 1.883 1.00 93.62 161 MET A C 1
ATOM 1375 O O . MET A 1 161 ? 12.922 10.085 3.029 1.00 93.62 161 MET A O 1
ATOM 1379 N N . LEU A 1 162 ? 13.718 10.537 0.984 1.00 95.19 162 LEU A N 1
ATOM 1380 C CA . LEU A 1 162 ? 15.103 10.156 1.288 1.00 95.19 162 LEU A CA 1
ATOM 1381 C C . LEU A 1 162 ? 15.737 11.044 2.370 1.00 95.19 162 LEU A C 1
ATOM 1383 O O . LEU A 1 162 ? 16.519 10.552 3.186 1.00 95.19 162 LEU A O 1
ATOM 1387 N N . LEU A 1 163 ? 15.421 12.342 2.392 1.00 95.62 163 LEU A N 1
ATOM 1388 C CA . LEU A 1 163 ? 15.897 13.265 3.421 1.00 95.62 163 LEU A CA 1
ATOM 1389 C C . LEU A 1 163 ? 15.249 12.972 4.779 1.00 95.62 163 LEU A C 1
ATOM 1391 O O . LEU A 1 163 ? 15.973 12.832 5.763 1.00 95.62 163 LEU A O 1
ATOM 1395 N N . HIS A 1 164 ? 13.926 12.793 4.815 1.00 97.31 164 HIS A N 1
ATOM 1396 C CA . HIS A 1 164 ? 13.174 12.422 6.018 1.00 97.31 164 HIS A CA 1
ATOM 1397 C C . HIS A 1 164 ? 13.696 11.118 6.624 1.00 97.31 164 HIS A C 1
ATOM 1399 O O . HIS A 1 164 ? 13.993 11.073 7.818 1.00 97.31 164 HIS A O 1
ATOM 1405 N N . LEU A 1 165 ? 13.905 10.084 5.799 1.00 98.06 165 LEU A N 1
ATOM 1406 C CA . LEU A 1 165 ? 14.500 8.821 6.247 1.00 98.06 165 LEU A CA 1
ATOM 1407 C C . LEU A 1 165 ? 15.903 9.021 6.799 1.00 98.06 165 LEU A C 1
ATOM 1409 O O . LEU A 1 165 ? 16.238 8.479 7.849 1.00 98.06 165 LEU A O 1
ATOM 1413 N N . PHE A 1 166 ? 16.735 9.794 6.107 1.00 97.44 166 PHE A N 1
ATOM 1414 C CA . PHE A 1 166 ? 18.105 10.023 6.540 1.00 97.44 166 PHE A CA 1
ATOM 1415 C C . PHE A 1 166 ? 18.172 10.733 7.891 1.00 97.44 166 PHE A C 1
ATOM 1417 O O . PHE A 1 166 ? 18.887 10.261 8.775 1.00 97.44 166 PHE A O 1
ATOM 1424 N N . ASN A 1 167 ? 17.390 11.795 8.079 1.00 96.62 167 ASN A N 1
ATOM 1425 C CA . ASN A 1 167 ? 17.314 12.518 9.348 1.00 96.62 167 ASN A CA 1
ATOM 1426 C C . ASN A 1 167 ? 16.808 11.594 10.464 1.00 96.62 167 ASN A C 1
ATOM 1428 O O . ASN A 1 167 ? 17.424 11.510 11.525 1.00 96.62 167 ASN A O 1
ATOM 1432 N N . PHE A 1 168 ? 15.768 10.802 10.183 1.00 97.56 168 PHE A N 1
ATOM 1433 C CA . PHE A 1 168 ? 15.283 9.771 11.098 1.00 97.56 168 PHE A CA 1
ATOM 1434 C C . PHE A 1 168 ? 16.381 8.762 11.468 1.00 97.56 168 PHE A C 1
ATOM 1436 O O . PHE A 1 168 ? 16.570 8.460 12.643 1.00 97.56 168 PHE A O 1
ATOM 1443 N N . SER A 1 169 ? 17.165 8.292 10.493 1.00 96.62 169 SER A N 1
ATOM 1444 C CA . SER A 1 169 ? 18.245 7.326 10.728 1.00 96.62 169 SER A CA 1
ATOM 1445 C C . SER A 1 169 ? 19.386 7.880 11.578 1.00 96.62 169 SER A C 1
ATOM 1447 O O . SER A 1 169 ? 20.006 7.120 12.317 1.00 96.62 169 SER A O 1
ATOM 1449 N N . ILE A 1 170 ? 19.668 9.186 11.494 1.00 94.62 170 ILE A N 1
ATOM 1450 C CA . ILE A 1 170 ? 20.675 9.838 12.338 1.00 94.62 170 ILE A CA 1
ATOM 1451 C C . ILE A 1 170 ? 20.213 9.789 13.791 1.00 94.62 170 ILE A C 1
ATOM 1453 O O . ILE A 1 170 ? 20.949 9.281 14.632 1.00 94.62 170 ILE A O 1
ATOM 1457 N N . VAL A 1 171 ? 18.989 10.242 14.071 1.00 93.94 171 VAL A N 1
ATOM 1458 C CA . VAL A 1 171 ? 18.453 10.284 15.440 1.00 93.94 171 VAL A CA 1
ATOM 1459 C C . VAL A 1 171 ? 18.244 8.877 15.998 1.00 93.94 171 VAL A C 1
ATOM 1461 O O . VAL A 1 171 ? 18.593 8.606 17.143 1.00 93.94 171 VAL A O 1
ATOM 1464 N N . LEU A 1 172 ? 17.754 7.938 15.185 1.00 93.94 172 LEU A N 1
ATOM 1465 C CA . LEU A 1 172 ? 17.641 6.536 15.585 1.00 93.94 172 LEU A CA 1
ATOM 1466 C C . LEU A 1 172 ? 19.019 5.946 15.937 1.00 93.94 172 LEU A C 1
ATOM 1468 O O . LEU A 1 172 ? 19.165 5.258 16.947 1.00 93.94 172 LEU A O 1
ATOM 1472 N N . SER A 1 173 ? 20.043 6.252 15.134 1.00 91.00 173 SER A N 1
ATOM 1473 C CA . SER A 1 173 ? 21.415 5.801 15.370 1.00 91.00 173 SER A CA 1
ATOM 1474 C C . SER A 1 173 ? 22.054 6.446 16.600 1.00 91.00 173 SER A C 1
ATOM 1476 O O . SER A 1 173 ? 22.889 5.795 17.213 1.00 91.00 173 SER A O 1
ATOM 1478 N N . THR A 1 174 ? 21.719 7.679 16.980 1.00 87.38 174 THR A N 1
ATOM 1479 C CA . THR A 1 174 ? 22.271 8.296 18.201 1.00 87.38 174 THR A CA 1
ATOM 1480 C C . THR A 1 174 ? 21.550 7.808 19.453 1.00 87.38 174 THR A C 1
ATOM 1482 O O . THR A 1 174 ? 22.190 7.504 20.455 1.00 87.38 174 THR A O 1
ATOM 1485 N N . GLN A 1 175 ? 20.226 7.666 19.388 1.00 80.06 175 GLN A N 1
ATOM 1486 C CA . GLN A 1 175 ? 19.404 7.234 20.517 1.00 80.06 175 GLN A CA 1
ATOM 1487 C C . GLN A 1 175 ? 19.655 5.775 20.906 1.00 80.06 175 GLN A C 1
ATOM 1489 O O . GLN A 1 175 ? 19.590 5.442 22.087 1.00 80.06 175 GLN A O 1
ATOM 1494 N N . HIS A 1 176 ? 19.965 4.889 19.952 1.00 77.69 176 HIS A N 1
ATOM 1495 C CA . HIS A 1 176 ? 20.070 3.466 20.281 1.00 77.69 176 HIS A CA 1
ATOM 1496 C C . HIS A 1 176 ? 21.238 3.106 21.217 1.00 77.69 176 HIS A C 1
ATOM 1498 O O . HIS A 1 176 ? 21.145 2.108 21.934 1.00 77.69 176 HIS A O 1
ATOM 1504 N N . ASP A 1 177 ? 22.291 3.929 21.285 1.00 72.31 177 ASP A N 1
ATOM 1505 C CA . ASP A 1 177 ? 23.392 3.742 22.239 1.00 72.31 177 ASP A CA 1
ATOM 1506 C C . ASP A 1 177 ? 22.947 3.976 23.695 1.00 72.31 177 ASP A C 1
ATOM 1508 O O . ASP A 1 177 ? 23.458 3.322 24.610 1.00 72.31 177 ASP A O 1
ATOM 1512 N N . GLU A 1 178 ? 21.945 4.836 23.921 1.00 73.31 178 GLU A N 1
ATOM 1513 C CA . GLU A 1 178 ? 21.370 5.103 25.250 1.00 73.31 178 GLU A CA 1
ATOM 1514 C C . GLU A 1 178 ? 20.600 3.897 25.809 1.00 73.31 178 GLU A C 1
ATOM 1516 O O . GLU A 1 178 ? 20.449 3.751 27.022 1.00 73.31 178 GLU A O 1
ATOM 1521 N N . PHE A 1 179 ? 20.127 3.004 24.937 1.00 71.75 179 PHE A N 1
ATOM 1522 C CA . PHE A 1 179 ? 19.315 1.849 25.320 1.00 71.75 179 PHE A CA 1
ATOM 1523 C C . PHE A 1 179 ? 20.150 0.606 25.647 1.00 71.75 179 PHE A C 1
ATOM 1525 O O . PHE A 1 179 ? 19.594 -0.439 25.998 1.00 71.75 179 PHE A O 1
ATOM 1532 N N . LYS A 1 180 ? 21.484 0.695 25.584 1.00 67.38 180 LYS A N 1
ATOM 1533 C CA . LYS A 1 180 ? 22.381 -0.421 25.893 1.00 67.38 180 LYS A CA 1
ATOM 1534 C C . LYS A 1 180 ? 22.106 -0.966 27.302 1.00 67.38 180 LYS A C 1
ATOM 1536 O O . LYS A 1 180 ? 22.194 -0.239 28.285 1.00 67.38 180 LYS A O 1
ATOM 1541 N N . ASN A 1 181 ? 21.802 -2.264 27.393 1.00 65.44 181 ASN A N 1
ATOM 1542 C CA . ASN A 1 181 ? 21.411 -2.976 28.625 1.00 65.44 181 ASN A CA 1
ATOM 1543 C C . ASN A 1 181 ? 20.026 -2.602 29.198 1.00 65.44 181 ASN A C 1
ATOM 1545 O O . ASN A 1 181 ? 19.719 -2.954 30.339 1.00 65.44 181 ASN A O 1
ATOM 1549 N N . SER A 1 182 ? 19.176 -1.909 28.435 1.00 71.44 182 SER A N 1
ATOM 1550 C CA . SER A 1 182 ? 17.799 -1.622 28.847 1.00 71.44 182 SER A CA 1
ATOM 1551 C C . SER A 1 182 ? 16.936 -2.882 28.842 1.00 71.44 182 SER A C 1
ATOM 1553 O O . SER A 1 182 ? 17.099 -3.786 28.024 1.00 71.44 182 SER A O 1
ATOM 1555 N N . ASN A 1 183 ? 15.964 -2.935 29.751 1.00 78.94 183 ASN A N 1
ATOM 1556 C CA . ASN A 1 183 ? 15.001 -4.027 29.783 1.00 78.94 183 ASN A CA 1
ATOM 1557 C C . ASN A 1 183 ? 14.005 -3.876 28.620 1.00 78.94 183 ASN A C 1
ATOM 1559 O O . ASN A 1 183 ? 13.220 -2.928 28.603 1.00 78.94 183 ASN A O 1
ATOM 1563 N N . VAL A 1 184 ? 13.992 -4.836 27.692 1.00 81.62 184 VAL A N 1
ATOM 1564 C CA . VAL A 1 184 ? 13.111 -4.844 26.507 1.00 81.62 184 VAL A CA 1
ATOM 1565 C C . VAL A 1 184 ? 11.629 -4.708 26.873 1.00 81.62 184 VAL A C 1
ATOM 1567 O O . VAL A 1 184 ? 10.868 -4.043 26.174 1.00 81.62 184 VAL A O 1
ATOM 1570 N N . ILE A 1 185 ? 11.210 -5.249 28.022 1.00 81.44 185 ILE A N 1
ATOM 1571 C CA . ILE A 1 185 ? 9.830 -5.101 28.505 1.00 81.44 185 ILE A CA 1
ATOM 1572 C C . ILE A 1 185 ? 9.526 -3.635 28.829 1.00 81.44 185 ILE A C 1
ATOM 1574 O O . ILE A 1 185 ? 8.429 -3.168 28.534 1.00 81.44 185 ILE A O 1
ATOM 1578 N N . LEU A 1 186 ? 10.473 -2.900 29.422 1.00 82.62 186 LEU A N 1
ATOM 1579 C CA . LEU A 1 186 ? 10.296 -1.473 29.704 1.00 82.62 186 LEU A CA 1
ATOM 1580 C C . LEU A 1 186 ? 10.246 -0.650 28.415 1.00 82.62 186 LEU A C 1
ATOM 1582 O O . LEU A 1 186 ? 9.415 0.249 28.333 1.00 82.62 186 LEU A O 1
ATOM 1586 N N . LEU A 1 187 ? 11.056 -1.003 27.413 1.00 83.81 187 LEU A N 1
ATOM 1587 C CA . LEU A 1 187 ? 11.053 -0.332 26.109 1.00 83.81 187 LEU A CA 1
ATOM 1588 C C . LEU A 1 187 ? 9.709 -0.480 25.376 1.00 83.81 187 LEU A C 1
ATOM 1590 O O . LEU A 1 187 ? 9.240 0.451 24.726 1.00 83.81 187 LEU A O 1
ATOM 1594 N N . SER A 1 188 ? 9.040 -1.623 25.548 1.00 83.69 188 SER A N 1
ATOM 1595 C CA . SER A 1 188 ? 7.735 -1.895 24.930 1.00 83.69 188 SER A CA 1
ATOM 1596 C C . SER A 1 188 ? 6.542 -1.199 25.606 1.00 83.69 188 SER A C 1
ATOM 1598 O O . SER A 1 188 ? 5.405 -1.355 25.156 1.00 83.69 188 SER A O 1
ATOM 1600 N N . LYS A 1 189 ? 6.752 -0.452 26.700 1.00 88.50 189 LYS A N 1
ATOM 1601 C CA . LYS A 1 189 ? 5.659 0.230 27.409 1.00 88.50 189 LYS A CA 1
ATOM 1602 C C . LYS A 1 189 ? 5.260 1.520 26.698 1.00 88.50 189 LYS A C 1
ATOM 1604 O O . LYS A 1 189 ? 6.090 2.393 26.469 1.00 88.50 189 LYS A O 1
ATOM 1609 N N . SER A 1 190 ? 3.966 1.641 26.420 1.00 87.38 190 SER A N 1
ATOM 1610 C CA . SER A 1 190 ? 3.341 2.846 25.875 1.00 87.38 190 SER A CA 1
ATOM 1611 C C . SER A 1 190 ? 3.521 4.060 26.784 1.00 87.38 190 SER A C 1
ATOM 1613 O O . SER A 1 190 ? 3.396 3.958 28.008 1.00 87.38 190 SER A O 1
ATOM 1615 N N . LEU A 1 191 ? 3.745 5.218 26.167 1.00 89.06 191 LEU A N 1
ATOM 1616 C CA . LEU A 1 191 ? 3.731 6.515 26.833 1.00 89.06 191 LEU A CA 1
ATOM 1617 C C . LEU A 1 191 ? 2.321 7.104 26.788 1.00 89.06 191 LEU A C 1
ATOM 1619 O O . LEU A 1 191 ? 1.664 7.095 25.750 1.00 89.06 191 LEU A O 1
ATOM 1623 N N . ASN A 1 192 ? 1.865 7.650 27.914 1.00 87.75 192 ASN A N 1
ATOM 1624 C CA . ASN A 1 192 ? 0.599 8.373 27.990 1.00 87.75 192 ASN A CA 1
ATOM 1625 C C . ASN A 1 192 ? 0.874 9.879 28.081 1.00 87.75 192 ASN A C 1
ATOM 1627 O O . ASN A 1 192 ? 0.733 10.478 29.148 1.00 87.75 192 ASN A O 1
ATOM 1631 N N . LEU A 1 193 ? 1.349 10.461 26.977 1.00 90.19 193 LEU A N 1
ATOM 1632 C CA . LEU A 1 193 ? 1.678 11.883 26.868 1.00 90.19 193 LEU A CA 1
ATOM 1633 C C . LEU A 1 193 ? 0.802 12.560 25.798 1.00 90.19 193 LEU A C 1
ATOM 1635 O O . LEU A 1 193 ? 0.457 11.918 24.799 1.00 90.19 193 LEU A O 1
ATOM 1639 N N . PRO A 1 194 ? 0.446 13.848 25.966 1.00 89.44 194 PRO A N 1
ATOM 1640 C CA . PRO A 1 194 ? -0.225 14.617 24.923 1.00 89.44 194 PRO A CA 1
ATOM 1641 C C . PRO A 1 194 ? 0.658 14.723 23.677 1.00 89.44 194 PRO A C 1
ATOM 1643 O O . PRO A 1 194 ? 1.798 15.177 23.756 1.00 89.44 194 PRO A O 1
ATOM 1646 N N . ARG A 1 195 ? 0.121 14.322 22.519 1.00 91.50 195 ARG A N 1
ATOM 1647 C CA . ARG A 1 195 ? 0.890 14.253 21.271 1.00 91.50 195 ARG A CA 1
ATOM 1648 C C . ARG A 1 195 ? 1.463 15.607 20.847 1.00 91.50 195 ARG A C 1
ATOM 1650 O O . ARG A 1 195 ? 2.611 15.647 20.434 1.00 91.50 195 ARG A O 1
ATOM 1657 N N . ASP A 1 196 ? 0.692 16.687 20.951 1.00 90.94 196 ASP A N 1
ATOM 1658 C CA . ASP A 1 196 ? 1.136 18.006 20.480 1.00 90.94 196 ASP A CA 1
ATOM 1659 C C . ASP A 1 196 ? 2.384 18.486 21.249 1.00 90.94 196 ASP A C 1
ATOM 1661 O O . ASP A 1 196 ? 3.365 18.877 20.624 1.00 90.94 196 ASP A O 1
ATOM 1665 N N . ASN A 1 197 ? 2.424 18.294 22.575 1.00 93.31 197 ASN A N 1
ATOM 1666 C CA . ASN A 1 197 ? 3.610 18.587 23.392 1.00 93.31 197 ASN A CA 1
ATOM 1667 C C . ASN A 1 197 ? 4.828 17.755 22.960 1.00 93.31 197 ASN A C 1
ATOM 1669 O O . ASN A 1 197 ? 5.944 18.259 22.907 1.00 93.31 197 ASN A O 1
ATOM 1673 N N . VAL A 1 198 ? 4.613 16.475 22.644 1.00 94.81 198 VAL A N 1
ATOM 1674 C CA . VAL A 1 198 ? 5.683 15.582 22.183 1.00 94.81 198 VAL A CA 1
ATOM 1675 C C . VAL A 1 198 ? 6.257 16.041 20.841 1.00 94.81 198 VAL A C 1
ATOM 1677 O O . VAL A 1 198 ? 7.471 16.022 20.661 1.00 94.81 198 VAL A O 1
ATOM 1680 N N . ILE A 1 199 ? 5.418 16.489 19.901 1.00 94.75 199 ILE A N 1
ATOM 1681 C CA . ILE A 1 199 ? 5.897 17.046 18.626 1.00 94.75 199 ILE A CA 1
ATOM 1682 C C . ILE A 1 199 ? 6.753 18.285 18.876 1.00 94.75 199 ILE A C 1
ATOM 1684 O O . ILE A 1 199 ? 7.826 18.415 18.281 1.00 94.75 199 ILE A O 1
ATOM 1688 N N . ASP A 1 200 ? 6.287 19.187 19.739 1.00 94.00 200 ASP A N 1
ATOM 1689 C CA . ASP A 1 200 ? 7.006 20.417 20.062 1.00 94.00 200 ASP A CA 1
ATOM 1690 C C . ASP A 1 200 ? 8.386 20.086 20.647 1.00 94.00 200 ASP A C 1
ATOM 1692 O O . ASP A 1 200 ? 9.397 20.565 20.135 1.00 94.00 200 ASP A O 1
ATOM 1696 N N . GLU A 1 201 ? 8.460 19.161 21.609 1.00 94.81 201 GLU A N 1
ATOM 1697 C CA . GLU A 1 201 ? 9.728 18.706 22.194 1.00 94.81 201 GLU A CA 1
ATOM 1698 C C . GLU A 1 201 ? 10.660 18.027 21.173 1.00 94.81 201 GLU A C 1
ATOM 1700 O O . GLU A 1 201 ? 11.872 18.272 21.168 1.00 94.81 201 GLU A O 1
ATOM 1705 N N . ILE A 1 202 ? 10.121 17.172 20.295 1.00 94.88 202 ILE A N 1
ATOM 1706 C CA . ILE A 1 202 ? 10.906 16.494 19.252 1.00 94.88 202 ILE A CA 1
ATOM 1707 C C . ILE A 1 202 ? 11.471 17.517 18.265 1.00 94.88 202 ILE A C 1
ATOM 1709 O O . ILE A 1 202 ? 12.649 17.436 17.912 1.00 94.88 202 ILE A O 1
ATOM 1713 N N . THR A 1 203 ? 10.652 18.470 17.817 1.00 95.69 203 THR A N 1
ATOM 1714 C CA . THR A 1 203 ? 11.047 19.466 16.810 1.00 95.69 203 THR A CA 1
ATOM 1715 C C . THR A 1 203 ? 11.899 20.599 17.379 1.00 95.69 203 THR A C 1
ATOM 1717 O O . THR A 1 203 ? 12.642 21.225 16.626 1.00 95.69 203 THR A O 1
ATOM 1720 N N . GLU A 1 204 ? 11.847 20.852 18.688 1.00 94.88 204 GLU A N 1
ATOM 1721 C CA . GLU A 1 204 ? 12.787 21.738 19.379 1.00 94.88 204 GLU A CA 1
ATOM 1722 C C . GLU A 1 204 ? 14.189 21.116 19.434 1.00 94.88 204 GLU A C 1
ATOM 1724 O O . GLU A 1 204 ? 15.179 21.791 19.154 1.00 94.88 204 GLU A O 1
ATOM 1729 N N . LYS A 1 205 ? 14.278 19.811 19.726 1.00 92.56 205 LYS A N 1
ATOM 1730 C CA . LYS A 1 205 ? 15.555 19.077 19.775 1.00 92.56 205 LYS A CA 1
ATOM 1731 C C . LYS A 1 205 ? 16.119 18.754 18.389 1.00 92.56 205 LYS A C 1
ATOM 1733 O O . LYS A 1 205 ? 17.332 18.772 18.213 1.00 92.56 205 LYS A O 1
ATOM 1738 N N . ASN A 1 206 ? 15.254 18.443 17.423 1.00 93.06 206 ASN A N 1
ATOM 1739 C CA . ASN A 1 206 ? 15.611 18.026 16.065 1.00 93.06 206 ASN A CA 1
ATOM 1740 C C . ASN A 1 206 ? 14.745 18.789 15.053 1.00 93.06 206 ASN A C 1
ATOM 1742 O O . ASN A 1 206 ? 13.697 18.314 14.600 1.00 93.06 206 ASN A O 1
ATOM 1746 N N . SER A 1 207 ? 15.175 20.007 14.717 1.00 93.75 207 SER A N 1
ATOM 1747 C CA . SER A 1 207 ? 14.421 20.927 13.853 1.00 93.75 207 SER A CA 1
ATOM 1748 C C . SER A 1 207 ? 14.118 20.367 12.458 1.00 93.75 207 SER A C 1
ATOM 1750 O O . SER A 1 207 ? 13.131 20.758 11.833 1.00 93.75 207 SER A O 1
ATOM 1752 N N . GLU A 1 208 ? 14.913 19.402 11.995 1.00 91.44 208 GLU A N 1
ATOM 1753 C CA . GLU A 1 208 ? 14.752 18.716 10.718 1.00 91.44 208 GLU A CA 1
ATOM 1754 C C . GLU A 1 208 ? 13.440 17.924 10.622 1.00 91.44 208 GLU A C 1
ATOM 1756 O O . GLU A 1 208 ? 12.935 17.712 9.520 1.00 91.44 208 GLU A O 1
ATOM 1761 N N . PHE A 1 209 ? 12.851 17.506 11.750 1.00 96.31 209 PHE A N 1
ATOM 1762 C CA . PHE A 1 209 ? 11.571 16.791 11.748 1.00 96.31 209 PHE A CA 1
ATOM 1763 C C . PHE A 1 209 ? 10.358 17.699 11.557 1.00 96.31 209 PHE A C 1
ATOM 1765 O O . PHE A 1 209 ? 9.269 17.190 11.297 1.00 96.31 209 PHE A O 1
ATOM 1772 N N . ARG A 1 210 ? 10.511 19.027 11.638 1.00 96.00 210 ARG A N 1
ATOM 1773 C CA . ARG A 1 210 ? 9.387 19.952 11.440 1.00 96.00 210 ARG A CA 1
ATOM 1774 C C . ARG A 1 210 ? 8.746 19.770 10.065 1.00 96.00 210 ARG A C 1
ATOM 1776 O O . ARG A 1 210 ? 7.530 19.642 9.971 1.00 96.00 210 ARG A O 1
ATOM 1783 N N . GLU A 1 211 ? 9.566 19.661 9.020 1.00 94.50 211 GLU A N 1
ATOM 1784 C CA . GLU A 1 211 ? 9.062 19.421 7.665 1.00 94.50 211 GLU A CA 1
ATOM 1785 C C . GLU A 1 211 ? 8.395 18.039 7.536 1.00 94.50 211 GLU A C 1
ATOM 1787 O O . GLU A 1 211 ? 7.377 17.926 6.859 1.00 94.50 211 GLU A O 1
ATOM 1792 N N . LEU A 1 212 ? 8.903 17.005 8.223 1.00 96.31 212 LEU A N 1
ATOM 1793 C CA . LEU A 1 212 ? 8.274 15.678 8.247 1.00 96.31 212 LEU A CA 1
ATOM 1794 C C . LEU A 1 212 ? 6.870 15.735 8.864 1.00 96.31 212 LEU A C 1
ATOM 1796 O O . LEU A 1 212 ? 5.937 15.192 8.277 1.00 96.31 212 LEU A O 1
ATOM 1800 N N . TYR A 1 213 ? 6.698 16.398 10.011 1.00 95.94 213 TYR A N 1
ATOM 1801 C CA . TYR A 1 213 ? 5.384 16.550 10.648 1.00 95.94 213 TYR A CA 1
ATOM 1802 C C . TYR A 1 213 ? 4.406 17.367 9.788 1.00 95.94 213 TYR A C 1
ATOM 1804 O O . TYR A 1 213 ? 3.224 17.016 9.709 1.00 95.94 213 TYR A O 1
ATOM 1812 N N . ASP A 1 214 ? 4.888 18.413 9.111 1.00 92.12 214 ASP A N 1
ATOM 1813 C CA . ASP A 1 214 ? 4.081 19.229 8.196 1.00 92.12 214 ASP A CA 1
ATOM 1814 C C . ASP A 1 214 ? 3.637 18.442 6.955 1.00 92.12 214 ASP A C 1
ATOM 1816 O O . ASP A 1 214 ? 2.474 18.517 6.543 1.00 92.12 214 ASP A O 1
ATOM 1820 N N . ASP A 1 215 ? 4.558 17.693 6.344 1.00 91.69 215 ASP A N 1
ATOM 1821 C CA . ASP A 1 215 ? 4.279 16.841 5.188 1.00 91.69 215 ASP A CA 1
ATOM 1822 C C . ASP A 1 215 ? 3.318 15.705 5.588 1.00 91.69 215 ASP A C 1
ATOM 1824 O O . ASP A 1 215 ? 2.293 15.490 4.933 1.00 91.69 215 ASP A O 1
ATOM 1828 N N . TYR A 1 216 ? 3.577 15.056 6.726 1.00 94.06 216 TYR A N 1
ATOM 1829 C CA . TYR A 1 216 ? 2.709 14.041 7.316 1.00 94.06 216 TYR A CA 1
ATOM 1830 C C . TYR A 1 216 ? 1.284 14.555 7.531 1.00 94.06 216 TYR A C 1
ATOM 1832 O O . TYR A 1 216 ? 0.330 13.927 7.077 1.00 94.06 216 TYR A O 1
ATOM 1840 N N . GLY A 1 217 ? 1.120 15.714 8.178 1.00 91.88 217 GLY A N 1
ATOM 1841 C CA . GLY A 1 217 ? -0.194 16.267 8.507 1.00 91.88 217 GLY A CA 1
ATOM 1842 C C . GLY A 1 217 ? -1.079 16.503 7.280 1.00 91.88 217 GLY A C 1
ATOM 1843 O O . GLY A 1 217 ? -2.278 16.219 7.326 1.00 91.88 217 GLY A O 1
ATOM 1844 N N . LYS A 1 218 ? -0.492 16.959 6.164 1.00 86.69 218 LYS A N 1
ATOM 1845 C CA . LYS A 1 218 ? -1.212 17.197 4.898 1.00 86.69 218 LYS A CA 1
ATOM 1846 C C . LYS A 1 218 ? -1.709 15.899 4.261 1.00 86.69 218 LYS A C 1
ATOM 1848 O O . LYS A 1 218 ? -2.839 15.846 3.783 1.00 86.69 218 LYS A O 1
ATOM 1853 N N . VAL A 1 219 ? -0.868 14.865 4.249 1.00 89.75 219 VAL A N 1
ATOM 1854 C CA . VAL A 1 219 ? -1.155 13.572 3.605 1.00 89.75 219 VAL A CA 1
ATOM 1855 C C . VAL A 1 219 ? -2.090 12.731 4.471 1.00 89.75 219 VAL A C 1
ATOM 1857 O O . VAL A 1 219 ? -3.084 12.195 3.980 1.00 89.75 219 VAL A O 1
ATOM 1860 N N . ARG A 1 220 ? -1.806 12.651 5.773 1.00 92.38 220 ARG A N 1
ATOM 1861 C CA . ARG A 1 220 ? -2.541 11.837 6.742 1.00 92.38 220 ARG A CA 1
ATOM 1862 C C . ARG A 1 220 ? -4.023 12.181 6.780 1.00 92.38 220 ARG A C 1
ATOM 1864 O O . ARG A 1 220 ? -4.857 11.280 6.681 1.00 92.38 220 ARG A O 1
ATOM 1871 N N . ASP A 1 221 ? -4.347 13.467 6.915 1.00 92.62 221 ASP A N 1
ATOM 1872 C CA . ASP A 1 221 ? -5.740 13.886 7.050 1.00 92.62 221 ASP A CA 1
ATOM 1873 C C . ASP A 1 221 ? -6.549 13.524 5.799 1.00 92.62 221 ASP A C 1
ATOM 1875 O O . ASP A 1 221 ? -7.672 13.034 5.902 1.00 92.62 221 ASP A O 1
ATOM 1879 N N . PHE A 1 222 ? -5.938 13.673 4.623 1.00 89.88 222 PHE A N 1
ATOM 1880 C CA . PHE A 1 222 ? -6.547 13.314 3.352 1.00 89.88 222 PHE A CA 1
ATOM 1881 C C . PHE A 1 222 ? -6.802 11.800 3.264 1.00 89.88 222 PHE A C 1
ATOM 1883 O O . PHE A 1 222 ? -7.927 11.395 2.979 1.00 89.88 222 PHE A O 1
ATOM 1890 N N . CYS A 1 223 ? -5.806 10.961 3.585 1.00 90.25 223 CYS A N 1
ATOM 1891 C CA . CYS A 1 223 ? -5.962 9.500 3.599 1.00 90.25 223 CYS A CA 1
ATOM 1892 C C . CYS A 1 223 ? -7.093 9.045 4.527 1.00 90.25 223 CYS A C 1
ATOM 1894 O O . CYS A 1 223 ? -7.935 8.239 4.138 1.00 90.25 223 CYS A O 1
ATOM 1896 N N . SER A 1 224 ? -7.128 9.562 5.758 1.00 93.06 224 SER A N 1
ATOM 1897 C CA . SER A 1 224 ? -8.154 9.182 6.732 1.00 93.06 224 SER A CA 1
ATOM 1898 C C . SER A 1 224 ? -9.555 9.584 6.282 1.00 93.06 224 SER A C 1
ATOM 1900 O O . SER A 1 224 ? -10.495 8.807 6.430 1.00 93.06 224 SER A O 1
ATOM 1902 N N . LEU A 1 225 ? -9.698 10.771 5.691 1.00 92.50 225 LEU A N 1
ATOM 1903 C CA . LEU A 1 225 ? -10.962 11.229 5.123 1.00 92.50 225 LEU A CA 1
ATOM 1904 C C . LEU A 1 225 ? -11.418 10.351 3.945 1.00 92.50 225 LEU A C 1
ATOM 1906 O O . LEU A 1 225 ? -12.600 10.020 3.873 1.00 92.50 225 LEU A O 1
ATOM 1910 N N . GLU A 1 226 ? -10.515 9.928 3.055 1.00 89.94 226 GLU A N 1
ATOM 1911 C CA . GLU A 1 226 ? -10.860 9.013 1.955 1.00 89.94 226 GLU A CA 1
ATOM 1912 C C . GLU A 1 226 ? -11.334 7.647 2.457 1.00 89.94 226 GLU A C 1
ATOM 1914 O O . GLU A 1 226 ? -12.346 7.139 1.968 1.00 89.94 226 GLU A O 1
ATOM 1919 N N . VAL A 1 227 ? -10.671 7.085 3.474 1.00 91.12 227 VAL A N 1
ATOM 1920 C CA . VAL A 1 227 ? -11.107 5.821 4.084 1.00 91.12 227 VAL A CA 1
ATOM 1921 C C . VAL A 1 227 ? -12.498 5.980 4.689 1.00 91.12 227 VAL A C 1
ATOM 1923 O O . VAL A 1 227 ? -13.398 5.225 4.323 1.00 91.12 227 VAL A O 1
ATOM 1926 N N . ILE A 1 228 ? -12.721 6.994 5.534 1.00 91.69 228 ILE A N 1
ATOM 1927 C CA . ILE A 1 228 ? -14.043 7.227 6.134 1.00 91.69 228 ILE A CA 1
ATOM 1928 C C . ILE A 1 228 ? -15.116 7.382 5.047 1.00 91.69 228 ILE A C 1
ATOM 1930 O O . ILE A 1 228 ? -16.177 6.766 5.144 1.00 91.69 228 ILE A O 1
ATOM 1934 N N . LYS A 1 229 ? -14.841 8.170 4.000 1.00 89.81 229 LYS A N 1
ATOM 1935 C CA . LYS A 1 229 ? -15.769 8.378 2.883 1.00 89.81 229 LYS A CA 1
ATOM 1936 C C . LYS A 1 229 ? -16.138 7.065 2.193 1.00 89.81 229 LYS A C 1
ATOM 1938 O O . LYS A 1 229 ? -17.320 6.828 1.965 1.00 89.81 229 LYS A O 1
ATOM 1943 N N . SER A 1 230 ? -15.148 6.219 1.905 1.00 90.38 230 SER A N 1
ATOM 1944 C CA . SER A 1 230 ? -15.358 4.961 1.178 1.00 90.38 230 SER A CA 1
ATOM 1945 C C . SER A 1 230 ? -16.308 3.994 1.894 1.00 90.38 230 SER A C 1
ATOM 1947 O O . SER A 1 230 ? -17.096 3.323 1.234 1.00 90.38 230 SER A O 1
ATOM 1949 N N . TYR A 1 231 ? -16.276 3.960 3.231 1.00 91.00 231 TYR A N 1
ATOM 1950 C CA . TYR A 1 231 ? -17.203 3.159 4.033 1.00 91.00 231 TYR A CA 1
ATOM 1951 C C . TYR A 1 231 ? -18.548 3.864 4.225 1.00 91.00 231 TYR A C 1
ATOM 1953 O O . TYR A 1 231 ? -19.589 3.218 4.144 1.00 91.00 231 TYR A O 1
ATOM 1961 N N . ALA A 1 232 ? -18.554 5.182 4.454 1.00 87.56 232 ALA A N 1
ATOM 1962 C CA . ALA A 1 232 ? -19.789 5.952 4.626 1.00 87.56 232 ALA A CA 1
ATOM 1963 C C . ALA A 1 232 ? -20.712 5.864 3.395 1.00 87.56 232 ALA A C 1
ATOM 1965 O O . ALA A 1 232 ? -21.930 5.798 3.544 1.00 87.56 232 ALA A O 1
ATOM 1966 N N . GLU A 1 233 ? -20.136 5.790 2.192 1.00 86.94 233 GLU A N 1
ATOM 1967 C CA . GLU A 1 233 ? -20.861 5.603 0.928 1.00 86.94 233 GLU A CA 1
ATOM 1968 C C . GLU A 1 233 ? -21.663 4.291 0.858 1.00 86.94 233 GLU A C 1
ATOM 1970 O O . GLU A 1 233 ? -22.654 4.227 0.131 1.00 86.94 233 GLU A O 1
ATOM 1975 N N . LEU A 1 234 ? -21.295 3.265 1.638 1.00 86.69 234 LEU A N 1
ATOM 1976 C CA . LEU A 1 234 ? -21.959 1.955 1.618 1.00 86.69 234 LEU A CA 1
ATOM 1977 C C . LEU A 1 234 ? -23.364 1.978 2.231 1.00 86.69 234 LEU A C 1
ATOM 1979 O O . LEU A 1 234 ? -24.171 1.104 1.950 1.00 86.69 234 LEU A O 1
ATOM 1983 N N . ILE A 1 235 ? -23.688 2.990 3.037 1.00 78.12 235 ILE A N 1
ATOM 1984 C CA . ILE A 1 235 ? -24.974 3.080 3.747 1.00 78.12 235 ILE A CA 1
ATOM 1985 C C . ILE A 1 235 ? -26.154 3.356 2.803 1.00 78.12 235 ILE A C 1
ATOM 1987 O O . ILE A 1 235 ? -27.305 3.091 3.150 1.00 78.12 235 ILE A O 1
ATOM 1991 N N . HIS A 1 236 ? -25.874 3.898 1.618 1.00 67.81 236 HIS A N 1
ATOM 1992 C CA . HIS A 1 236 ? -26.877 4.316 0.640 1.00 67.81 236 HIS A CA 1
ATOM 1993 C C . HIS A 1 236 ? -27.213 3.248 -0.410 1.00 67.81 236 HIS A C 1
ATOM 1995 O O . HIS A 1 236 ? -28.073 3.489 -1.259 1.00 67.81 236 HIS A O 1
ATOM 2001 N N . ILE A 1 237 ? -26.554 2.088 -0.370 1.00 57.84 237 ILE A N 1
ATOM 2002 C CA . ILE A 1 237 ? -26.782 1.004 -1.328 1.00 57.84 237 ILE A CA 1
ATOM 2003 C C . ILE A 1 237 ? -28.161 0.379 -1.033 1.00 57.84 237 ILE A C 1
ATOM 2005 O O . ILE A 1 237 ? -28.517 0.104 0.112 1.00 57.84 237 ILE A O 1
ATOM 2009 N N . SER A 1 238 ? -29.004 0.292 -2.064 1.00 50.69 238 SER A N 1
ATOM 2010 C CA . SER A 1 238 ? -30.427 -0.056 -1.952 1.00 50.69 238 SER A CA 1
ATOM 2011 C C . SER A 1 238 ? -30.658 -1.523 -2.316 1.00 50.69 238 SER A C 1
ATOM 2013 O O . SER A 1 238 ? -30.589 -1.853 -3.490 1.00 50.69 238 SER A O 1
ATOM 2015 N N . ASP A 1 239 ? -30.879 -2.358 -1.289 1.00 51.84 239 ASP A N 1
ATOM 2016 C CA . ASP A 1 239 ? -31.702 -3.601 -1.239 1.00 51.84 239 ASP A CA 1
ATOM 2017 C C . ASP A 1 239 ? -31.380 -4.511 -0.018 1.00 51.84 239 ASP A C 1
ATOM 2019 O O . ASP A 1 239 ? -31.764 -5.680 0.041 1.00 51.84 239 ASP A O 1
ATOM 2023 N N . ASP A 1 240 ? -30.719 -3.983 1.020 1.00 60.38 240 ASP A N 1
ATOM 2024 C CA . ASP A 1 240 ? -30.240 -4.810 2.138 1.00 60.38 240 ASP A CA 1
ATOM 2025 C C . ASP A 1 240 ? -31.295 -5.162 3.194 1.00 60.38 240 ASP A C 1
ATOM 2027 O O . ASP A 1 240 ? -32.156 -4.350 3.563 1.00 60.38 240 ASP A O 1
ATOM 2031 N N . THR A 1 241 ? -31.155 -6.358 3.781 1.00 68.94 241 THR A N 1
ATOM 2032 C CA . THR A 1 241 ? -31.899 -6.753 4.985 1.00 68.94 241 THR A CA 1
ATOM 2033 C C . THR A 1 241 ? -31.562 -5.815 6.151 1.00 68.94 241 THR A C 1
ATOM 2035 O O . THR A 1 241 ? -30.432 -5.342 6.286 1.00 68.94 241 THR A O 1
ATOM 2038 N N . GLU A 1 242 ? -32.524 -5.560 7.045 1.00 72.56 242 GLU A N 1
ATOM 2039 C CA . GLU A 1 242 ? -32.311 -4.708 8.230 1.00 72.56 242 GLU A CA 1
ATOM 2040 C C . GLU A 1 242 ? -31.057 -5.114 9.024 1.00 72.56 242 GLU A C 1
ATOM 2042 O O . GLU A 1 242 ? -30.279 -4.254 9.431 1.00 72.56 242 GLU A O 1
ATOM 2047 N N . LYS A 1 243 ? -30.785 -6.418 9.172 1.00 77.31 243 LYS A N 1
ATOM 2048 C CA . LYS A 1 243 ? -29.579 -6.919 9.854 1.00 77.31 243 LYS A CA 1
ATOM 2049 C C . LYS A 1 243 ? -28.276 -6.459 9.185 1.00 77.31 243 LYS A C 1
ATOM 2051 O O . LYS A 1 243 ? -27.357 -6.040 9.886 1.00 77.31 243 LYS A O 1
ATOM 2056 N N . ARG A 1 244 ? -28.181 -6.520 7.850 1.00 80.50 244 ARG A N 1
ATOM 2057 C CA . ARG A 1 244 ? -26.976 -6.093 7.112 1.00 80.50 244 ARG A CA 1
ATOM 2058 C C . ARG A 1 244 ? -26.728 -4.599 7.278 1.00 80.50 244 ARG A C 1
ATOM 2060 O O . ARG A 1 244 ? -25.601 -4.199 7.560 1.00 80.50 244 ARG A O 1
ATOM 2067 N N . LYS A 1 245 ? -27.788 -3.787 7.246 1.00 81.31 245 LYS A N 1
ATOM 2068 C CA . LYS A 1 245 ? -27.682 -2.340 7.491 1.00 81.31 245 LYS A CA 1
ATOM 2069 C C . LYS A 1 245 ? -27.098 -2.022 8.868 1.00 81.31 245 LYS A C 1
ATOM 2071 O O . LYS A 1 245 ? -26.286 -1.108 8.981 1.00 81.31 245 LYS A O 1
ATOM 2076 N N . HIS A 1 246 ? -27.450 -2.789 9.904 1.00 81.06 246 HIS A N 1
ATOM 2077 C CA . HIS A 1 246 ? -26.854 -2.617 11.234 1.00 81.06 246 HIS A CA 1
ATOM 2078 C C . HIS A 1 246 ? -25.353 -2.932 11.240 1.00 81.06 246 HIS A C 1
ATOM 2080 O O . HIS A 1 246 ? -24.579 -2.172 11.819 1.00 81.06 246 HIS A O 1
ATOM 2086 N N . LEU A 1 247 ? -24.927 -4.007 10.569 1.00 85.81 247 LEU A N 1
ATOM 2087 C CA . LEU A 1 247 ? -23.509 -4.375 10.467 1.00 85.81 247 LEU A CA 1
ATOM 2088 C C . LEU A 1 247 ? -22.703 -3.317 9.701 1.00 85.81 247 LEU A C 1
ATOM 2090 O O . LEU A 1 247 ? -21.622 -2.935 10.148 1.00 85.81 247 LEU A O 1
ATOM 2094 N N . LEU A 1 248 ? -23.252 -2.786 8.605 1.00 87.62 248 LEU A N 1
ATOM 2095 C CA . LEU A 1 248 ? -22.639 -1.695 7.843 1.00 87.62 248 LEU A CA 1
ATOM 2096 C C . LEU A 1 248 ? -22.500 -0.423 8.680 1.00 87.62 248 LEU A C 1
ATOM 2098 O O . LEU A 1 248 ? -21.418 0.155 8.736 1.00 87.62 248 LEU A O 1
ATOM 2102 N N . VAL A 1 249 ? -23.558 -0.003 9.381 1.00 82.81 249 VAL A N 1
ATOM 2103 C CA . VAL A 1 249 ? -23.500 1.177 10.257 1.00 82.81 249 VAL A CA 1
ATOM 2104 C C . VAL A 1 249 ? -22.478 0.978 11.377 1.00 82.81 249 VAL A C 1
ATOM 2106 O O . VAL A 1 249 ? -21.676 1.876 11.633 1.00 82.81 249 VAL A O 1
ATOM 2109 N N . SER A 1 250 ? -22.434 -0.204 11.998 1.00 82.50 250 SER A N 1
ATOM 2110 C CA . SER A 1 250 ? -21.412 -0.550 12.992 1.00 82.50 250 SER A CA 1
ATOM 2111 C C . SER A 1 250 ? -19.999 -0.472 12.414 1.00 82.50 250 SER A C 1
ATOM 2113 O O . SER A 1 250 ? -19.118 0.112 13.050 1.00 82.50 250 SER A O 1
ATOM 2115 N N . ARG A 1 251 ? -19.778 -0.988 11.197 1.00 89.44 251 ARG A N 1
ATOM 2116 C CA . ARG A 1 251 ? -18.478 -0.915 10.521 1.00 89.44 251 ARG A CA 1
ATOM 2117 C C . ARG A 1 251 ? -18.073 0.528 10.248 1.00 89.44 251 ARG A C 1
ATOM 2119 O O . ARG A 1 251 ? -16.953 0.915 10.566 1.00 89.44 251 ARG A O 1
ATOM 2126 N N . VAL A 1 252 ? -18.991 1.346 9.737 1.00 87.38 252 VAL A N 1
ATOM 2127 C CA . VAL A 1 252 ? -18.742 2.766 9.457 1.00 87.38 252 VAL A CA 1
ATOM 2128 C C . VAL A 1 252 ? -18.398 3.529 10.733 1.00 87.38 252 VAL A C 1
ATOM 2130 O O . VAL A 1 252 ? -17.405 4.253 10.757 1.00 87.38 252 VAL A O 1
ATOM 2133 N N . LEU A 1 253 ? -19.159 3.339 11.815 1.00 80.69 253 LEU A N 1
ATOM 2134 C CA . LEU A 1 253 ? -18.879 3.986 13.100 1.00 80.69 253 LEU A CA 1
ATOM 2135 C C . LEU A 1 253 ? -17.536 3.547 13.690 1.00 80.69 253 LEU A C 1
ATOM 2137 O O . LEU A 1 253 ? -16.822 4.376 14.255 1.00 80.69 253 LEU A O 1
ATOM 2141 N N . GLN A 1 254 ? -17.177 2.270 13.547 1.00 86.19 254 GLN A N 1
ATOM 2142 C CA . GLN A 1 254 ? -15.893 1.745 14.002 1.00 86.19 254 GLN A CA 1
ATOM 2143 C C . GLN A 1 254 ? -14.728 2.371 13.219 1.00 86.19 254 GLN A C 1
ATOM 2145 O O . GLN A 1 254 ? -13.800 2.888 13.842 1.00 86.19 254 GLN A O 1
ATOM 2150 N N . ILE A 1 255 ? -14.810 2.410 11.884 1.00 89.69 255 ILE A N 1
ATOM 2151 C CA . ILE A 1 255 ? -13.813 3.058 11.017 1.00 89.69 255 ILE A CA 1
ATOM 2152 C C . ILE A 1 255 ? -13.713 4.557 11.326 1.00 89.69 255 ILE A C 1
ATOM 2154 O O . ILE A 1 255 ? -12.619 5.082 11.524 1.00 89.69 255 ILE A O 1
ATOM 2158 N N . MET A 1 256 ? -14.843 5.257 11.434 1.00 85.69 256 MET A N 1
ATOM 2159 C CA . MET A 1 256 ? -14.872 6.677 11.791 1.00 85.69 256 MET A CA 1
ATOM 2160 C C . MET A 1 256 ? -14.226 6.949 13.144 1.00 85.69 256 MET A C 1
ATOM 2162 O O . MET A 1 256 ? -13.416 7.865 13.260 1.00 85.69 256 MET A O 1
ATOM 2166 N N . GLY A 1 257 ? -14.583 6.159 14.159 1.00 83.12 257 GLY A N 1
ATOM 2167 C CA . GLY A 1 257 ? -13.993 6.246 15.485 1.00 83.12 257 GLY A CA 1
ATOM 2168 C C . GLY A 1 257 ? -12.477 6.124 15.402 1.00 83.12 257 GLY A C 1
ATOM 2169 O O . GLY A 1 257 ? -11.770 7.041 15.801 1.00 83.12 257 GLY A O 1
ATOM 2170 N N . GLU A 1 258 ? -11.967 5.054 14.798 1.00 88.00 258 GLU A N 1
ATOM 2171 C CA . GLU A 1 258 ? -10.526 4.842 14.655 1.00 88.00 258 GLU A CA 1
ATOM 2172 C C . GLU A 1 258 ? -9.813 6.009 13.958 1.00 88.00 258 GLU A C 1
ATOM 2174 O O . GLU A 1 258 ? -8.804 6.514 14.454 1.00 88.00 258 GLU A O 1
ATOM 2179 N N . HIS A 1 259 ? -10.359 6.489 12.840 1.00 91.12 259 HIS A N 1
ATOM 2180 C CA . HIS A 1 259 ? -9.733 7.554 12.064 1.00 91.12 259 HIS A CA 1
ATOM 2181 C C . HIS A 1 259 ? -9.822 8.939 12.720 1.00 91.12 259 HIS A C 1
ATOM 2183 O O . HIS A 1 259 ? -9.049 9.821 12.363 1.00 91.12 259 HIS A O 1
ATOM 2189 N N . LEU A 1 260 ? -10.689 9.144 13.716 1.00 87.88 260 LEU A N 1
ATOM 2190 C CA . LEU A 1 260 ? -10.737 10.375 14.516 1.00 87.88 260 LEU A CA 1
ATOM 2191 C C . LEU A 1 260 ? -9.659 10.444 15.608 1.00 87.88 260 LEU A C 1
ATOM 2193 O O . LEU A 1 260 ? -9.549 11.466 16.292 1.00 87.88 260 LEU A O 1
ATOM 2197 N N . LYS A 1 261 ? -8.880 9.377 15.818 1.00 88.31 261 LYS A N 1
ATOM 2198 C CA . LYS A 1 261 ? -7.803 9.367 16.813 1.00 88.31 261 LYS A CA 1
ATOM 2199 C C . LYS A 1 261 ? -6.659 10.295 16.399 1.00 88.31 261 LYS A C 1
ATOM 2201 O O . LYS A 1 261 ? -6.268 10.358 15.234 1.00 88.31 261 LYS A O 1
ATOM 2206 N N . ASN A 1 262 ? -6.102 10.983 17.394 1.00 90.62 262 ASN A N 1
ATOM 2207 C CA . ASN A 1 262 ? -4.879 11.780 17.283 1.00 90.62 262 ASN A CA 1
ATOM 2208 C C . ASN A 1 262 ? -3.934 11.483 18.463 1.00 90.62 262 ASN A C 1
ATOM 2210 O O . ASN A 1 262 ? -3.475 12.390 19.156 1.00 90.62 262 ASN A O 1
ATOM 2214 N N . THR A 1 263 ? -3.733 10.199 18.767 1.00 89.62 263 THR A N 1
ATOM 2215 C CA . THR A 1 263 ? -2.851 9.746 19.858 1.00 89.62 263 THR A CA 1
ATOM 2216 C C . THR A 1 263 ? -1.425 9.537 19.351 1.00 89.62 263 THR A C 1
ATOM 2218 O O . THR A 1 263 ? -1.202 9.548 18.144 1.00 89.62 263 THR A O 1
ATOM 2221 N N . LEU A 1 264 ? -0.462 9.319 20.254 1.00 89.56 264 LEU A N 1
ATOM 2222 C CA . LEU A 1 264 ? 0.924 9.010 19.874 1.00 89.56 264 LEU A CA 1
ATOM 2223 C C . LEU A 1 264 ? 1.023 7.791 18.946 1.00 89.56 264 LEU A C 1
ATOM 2225 O O . LEU A 1 264 ? 1.720 7.860 17.948 1.00 89.56 264 LEU A O 1
ATOM 2229 N N . GLU A 1 265 ? 0.292 6.713 19.248 1.00 88.75 265 GLU A N 1
ATOM 2230 C CA . GLU A 1 265 ? 0.352 5.438 18.506 1.00 88.75 265 GLU A CA 1
ATOM 2231 C C . GLU A 1 265 ? -0.706 5.307 17.396 1.00 88.75 265 GLU A C 1
ATOM 2233 O O . GLU A 1 265 ? -0.662 4.373 16.603 1.00 88.75 265 GLU A O 1
ATOM 2238 N N . SER A 1 266 ? -1.694 6.203 17.347 1.00 88.25 266 SER A N 1
ATOM 2239 C CA . SER A 1 266 ? -2.702 6.222 16.281 1.00 88.25 266 SER A CA 1
ATOM 2240 C C . SER A 1 266 ? -3.071 7.654 15.876 1.00 88.25 266 SER A C 1
ATOM 2242 O O . SER A 1 266 ? -4.221 8.081 16.049 1.00 88.25 266 SER A O 1
ATOM 2244 N N . PRO A 1 267 ? -2.116 8.431 15.338 1.00 91.31 267 PRO A N 1
ATOM 2245 C CA . PRO A 1 267 ? -2.396 9.764 14.844 1.00 91.31 267 PRO A CA 1
ATOM 2246 C C . PRO A 1 267 ? -3.018 9.664 13.454 1.00 91.31 267 PRO A C 1
ATOM 2248 O O . PRO A 1 267 ? -2.276 9.634 12.488 1.00 91.31 267 PRO A O 1
ATOM 2251 N N . LYS A 1 268 ? -4.351 9.610 13.322 1.00 91.62 268 LYS A N 1
ATOM 2252 C CA . LYS A 1 268 ? -5.068 9.407 12.042 1.00 91.62 268 LYS A CA 1
ATOM 2253 C C . LYS A 1 268 ? -5.705 10.684 11.478 1.00 91.62 268 LYS A C 1
ATOM 2255 O O . LYS A 1 268 ? -5.570 10.934 10.285 1.00 91.62 268 LYS A O 1
ATOM 2260 N N . LEU A 1 269 ? -6.340 11.520 12.294 1.00 91.88 269 LEU A N 1
ATOM 2261 C CA . LEU A 1 269 ? -6.807 12.853 11.888 1.00 91.88 269 LEU A CA 1
ATOM 2262 C C . LEU A 1 269 ? -6.234 13.909 12.822 1.00 91.88 269 LEU A C 1
ATOM 2264 O O . LEU A 1 269 ? -6.117 13.682 14.023 1.00 91.88 269 LEU A O 1
ATOM 2268 N N . SER A 1 270 ? -5.911 15.090 12.293 1.00 90.12 270 SER A N 1
ATOM 2269 C CA . SER A 1 270 ? -5.574 16.222 13.155 1.00 90.12 270 SER A CA 1
ATOM 2270 C C . SER A 1 270 ? -6.774 16.602 14.014 1.00 90.12 270 SER A C 1
ATOM 2272 O O . SER A 1 270 ? -7.925 16.522 13.577 1.00 90.12 270 SER A O 1
ATOM 2274 N N . THR A 1 271 ? -6.507 17.116 15.214 1.00 86.44 271 THR A N 1
ATOM 2275 C CA . THR A 1 271 ? -7.544 17.677 16.089 1.00 86.44 271 THR A CA 1
ATOM 2276 C C . THR A 1 271 ? -8.383 18.731 15.354 1.00 86.44 271 THR A C 1
ATOM 2278 O O . THR A 1 271 ? -9.602 18.770 15.503 1.00 86.44 271 THR A O 1
ATOM 2281 N N . ARG A 1 272 ? -7.756 19.549 14.495 1.00 84.56 272 ARG A N 1
ATOM 2282 C CA . ARG A 1 272 ? -8.440 20.551 13.664 1.00 84.56 272 ARG A CA 1
ATOM 2283 C C . ARG A 1 272 ? -9.423 19.908 12.684 1.00 84.56 272 ARG A C 1
ATOM 2285 O O . ARG A 1 272 ? -10.583 20.314 12.653 1.00 84.56 272 ARG A O 1
ATOM 2292 N N . THR A 1 273 ? -8.980 18.926 11.902 1.00 86.56 273 THR A N 1
ATOM 2293 C CA . THR A 1 273 ? -9.821 18.262 10.894 1.00 86.56 273 THR A CA 1
ATOM 2294 C C . THR A 1 273 ? -10.910 17.421 11.548 1.00 86.56 273 THR A C 1
ATOM 2296 O O . THR A 1 273 ? -12.062 17.509 11.135 1.00 86.56 273 THR A O 1
ATOM 2299 N N . ALA A 1 274 ? -10.597 16.694 12.624 1.00 86.94 274 ALA A N 1
ATOM 2300 C CA . ALA A 1 274 ? -11.579 15.960 13.420 1.00 86.94 274 ALA A CA 1
ATOM 2301 C C . ALA A 1 274 ? -12.661 16.897 13.985 1.00 86.94 274 ALA A C 1
ATOM 2303 O O . ALA A 1 274 ? -13.852 16.649 13.810 1.00 86.94 274 ALA A O 1
ATOM 2304 N N . ASN A 1 275 ? -12.271 18.025 14.587 1.00 80.56 275 ASN A N 1
ATOM 2305 C CA . ASN A 1 275 ? -13.225 19.014 15.092 1.00 80.56 275 ASN A CA 1
ATOM 2306 C C . ASN A 1 275 ? -14.069 19.620 13.973 1.00 80.56 275 ASN A C 1
ATOM 2308 O O . ASN A 1 275 ? -15.276 19.774 14.141 1.00 80.56 275 ASN A O 1
ATOM 2312 N N . ALA A 1 276 ? -13.465 19.937 12.827 1.00 75.94 276 ALA A N 1
ATOM 2313 C CA . ALA A 1 276 ? -14.197 20.440 11.675 1.00 75.94 276 ALA A CA 1
ATOM 2314 C C . ALA A 1 276 ? -15.185 19.391 11.137 1.00 75.94 276 ALA A C 1
ATOM 2316 O O . ALA A 1 276 ? -16.308 19.754 10.797 1.00 75.94 276 ALA A O 1
ATOM 2317 N N . LEU A 1 277 ? -14.820 18.106 11.132 1.00 79.50 277 LEU A N 1
ATOM 2318 C CA . LEU A 1 277 ? -15.665 17.001 10.675 1.00 79.50 277 LEU A CA 1
ATOM 2319 C C . LEU A 1 277 ? -16.855 16.774 11.612 1.00 79.50 277 LEU A C 1
ATOM 2321 O O . LEU A 1 277 ? -17.970 16.531 11.161 1.00 79.50 277 LEU A O 1
ATOM 2325 N N . LEU A 1 278 ? -16.622 16.903 12.918 1.00 74.62 278 LEU A N 1
ATOM 2326 C CA . LEU A 1 278 ? -17.640 16.752 13.955 1.00 74.62 278 LEU A CA 1
ATOM 2327 C C . LEU A 1 278 ? -18.445 18.040 14.204 1.00 74.62 278 LEU A C 1
ATOM 2329 O O . LEU A 1 278 ? -19.458 18.005 14.907 1.00 74.62 278 LEU A O 1
ATOM 2333 N N . SER A 1 279 ? -18.003 19.184 13.675 1.00 67.31 279 SER A N 1
ATOM 2334 C CA . SER A 1 279 ? -18.655 20.487 13.860 1.00 67.31 279 SER A CA 1
ATOM 2335 C C . SER A 1 279 ? -20.111 20.547 13.373 1.00 67.31 279 SER A C 1
ATOM 2337 O O . SER A 1 279 ? -20.920 21.106 14.116 1.00 67.31 279 SER A O 1
ATOM 2339 N N . PRO A 1 280 ? -20.493 19.934 12.229 1.00 58.31 280 PRO A N 1
ATOM 2340 C CA . PRO A 1 280 ? -21.870 19.946 11.728 1.00 58.31 280 PRO A CA 1
ATOM 2341 C C . PRO A 1 280 ? -22.771 18.953 12.473 1.00 58.31 280 PRO A C 1
ATOM 2343 O O . PRO A 1 280 ? -23.980 18.919 12.256 1.00 58.31 280 PRO A O 1
ATOM 2346 N N . LEU A 1 281 ? -22.181 18.104 13.319 1.00 62.44 281 LEU A N 1
ATOM 2347 C CA . LEU A 1 281 ? -22.908 17.112 14.094 1.00 62.44 281 LEU A CA 1
ATOM 2348 C C . LEU A 1 281 ? -23.463 17.729 15.366 1.00 62.44 281 LEU A C 1
ATOM 2350 O O . LEU A 1 281 ? -22.870 18.633 15.965 1.00 62.44 281 LEU A O 1
ATOM 2354 N N . SER A 1 282 ? -24.589 17.177 15.817 1.00 62.91 282 SER A N 1
ATOM 2355 C CA . SER A 1 282 ? -25.160 17.549 17.105 1.00 62.91 282 SER A CA 1
ATOM 2356 C C . SER A 1 282 ? -24.124 17.347 18.223 1.00 62.91 282 SER A C 1
ATOM 2358 O O . SER A 1 282 ? -23.303 16.428 18.160 1.00 62.91 282 SER A O 1
ATOM 2360 N N . PHE A 1 283 ? -24.168 18.190 19.264 1.00 55.75 283 PHE A N 1
ATOM 2361 C CA . PHE A 1 283 ? -23.284 18.067 20.436 1.00 55.75 283 PHE A CA 1
ATOM 2362 C C . PHE A 1 283 ? -23.252 16.629 20.968 1.00 55.75 283 PHE A C 1
ATOM 2364 O O . PHE A 1 283 ? -22.193 16.071 21.244 1.00 55.75 283 PHE A O 1
ATOM 2371 N N . LYS A 1 284 ? -24.427 16.006 21.033 1.00 52.66 284 LYS A N 1
ATOM 2372 C CA . LYS A 1 284 ? -24.586 14.653 21.534 1.00 52.66 284 LYS A CA 1
ATOM 2373 C C . LYS A 1 284 ? -24.033 13.600 20.537 1.00 52.66 284 LYS A C 1
ATOM 2375 O O . LYS A 1 284 ? -23.398 12.651 20.986 1.00 52.66 284 LYS A O 1
ATOM 2380 N N . THR A 1 285 ? -24.190 13.753 19.210 1.00 56.28 285 THR A N 1
ATOM 2381 C CA . THR A 1 285 ? -23.595 12.843 18.187 1.00 56.28 285 THR A CA 1
ATOM 2382 C C . THR A 1 285 ? -22.071 12.899 18.248 1.00 56.28 285 THR A C 1
ATOM 2384 O O . THR A 1 285 ? -21.399 11.870 18.212 1.00 56.28 285 THR A O 1
ATOM 2387 N N . ARG A 1 286 ? -21.521 14.104 18.419 1.00 64.75 286 ARG A N 1
ATOM 2388 C CA . ARG A 1 286 ? -20.091 14.318 18.638 1.00 64.75 286 ARG A CA 1
ATOM 2389 C C . ARG A 1 286 ? -19.598 13.594 19.889 1.00 64.75 286 ARG A C 1
ATOM 2391 O O . ARG A 1 286 ? -18.566 12.934 19.824 1.00 64.75 286 ARG A O 1
ATOM 2398 N N . GLU A 1 287 ? -20.331 13.678 20.997 1.00 61.16 287 GLU A N 1
ATOM 2399 C CA . GLU A 1 287 ? -19.990 12.985 22.245 1.00 61.16 287 GLU A CA 1
ATOM 2400 C C . GLU A 1 287 ? -20.050 11.458 22.091 1.00 61.16 287 GLU A C 1
ATOM 2402 O O . GLU A 1 287 ? -19.134 10.774 22.534 1.00 61.16 287 GLU A O 1
ATOM 2407 N N . ILE A 1 288 ? -21.057 10.915 21.394 1.00 58.66 288 ILE A N 1
ATOM 2408 C CA . ILE A 1 288 ? -21.127 9.477 21.088 1.00 58.66 288 ILE A CA 1
ATOM 2409 C C . ILE A 1 288 ? -19.946 9.041 20.238 1.00 58.66 288 ILE A C 1
ATOM 2411 O O . ILE A 1 288 ? -19.260 8.107 20.623 1.00 58.66 288 ILE A O 1
ATOM 2415 N N . ILE A 1 289 ? -19.683 9.701 19.110 1.00 64.69 289 ILE A N 1
ATOM 2416 C CA . ILE A 1 289 ? -18.569 9.323 18.235 1.00 64.69 289 ILE A CA 1
ATOM 2417 C C . ILE A 1 289 ? -17.239 9.419 18.997 1.00 64.69 289 ILE A C 1
ATOM 2419 O O . ILE A 1 289 ? -16.385 8.554 18.842 1.00 64.69 289 ILE A O 1
ATOM 2423 N N . THR A 1 290 ? -17.088 10.413 19.875 1.00 66.81 290 THR A N 1
ATOM 2424 C CA . THR A 1 290 ? -15.898 10.565 20.727 1.00 66.81 290 THR A CA 1
ATOM 2425 C C . THR A 1 290 ? -15.788 9.454 21.777 1.00 66.81 290 THR A C 1
ATOM 2427 O O . THR A 1 290 ? -14.704 8.924 21.979 1.00 66.81 290 THR A O 1
ATOM 2430 N N . ASN A 1 291 ? -16.890 9.049 22.411 1.00 63.44 291 ASN A N 1
ATOM 2431 C CA . ASN A 1 291 ? -16.900 7.947 23.380 1.00 63.44 291 ASN A CA 1
ATOM 2432 C C . ASN A 1 291 ? -16.722 6.577 22.694 1.00 63.44 291 ASN A C 1
ATOM 2434 O O . ASN A 1 291 ? -16.066 5.687 23.228 1.00 63.44 291 ASN A O 1
ATOM 2438 N N . LEU A 1 292 ? -17.283 6.408 21.494 1.00 63.53 292 LEU A N 1
ATOM 2439 C CA . LEU A 1 292 ? -17.172 5.206 20.668 1.00 63.53 292 LEU A CA 1
ATOM 2440 C C . LEU A 1 292 ? -15.780 5.056 20.047 1.00 63.53 292 LEU A C 1
ATOM 2442 O O . LEU A 1 292 ? -15.300 3.930 19.938 1.00 63.53 292 LEU A O 1
ATOM 2446 N N . ARG A 1 293 ? -15.116 6.164 19.688 1.00 69.38 293 ARG A N 1
ATOM 2447 C CA . ARG A 1 293 ? -13.724 6.201 19.201 1.00 69.38 293 ARG A CA 1
ATOM 2448 C C . ARG A 1 293 ? -12.789 5.388 20.091 1.00 69.38 293 ARG A C 1
ATOM 2450 O O . ARG A 1 293 ? -11.921 4.679 19.585 1.00 69.38 293 ARG A O 1
ATOM 2457 N N . ASP A 1 294 ? -12.981 5.484 21.401 1.00 62.12 294 ASP A N 1
ATOM 2458 C CA . ASP A 1 294 ? -12.093 4.862 22.379 1.00 62.12 294 ASP A CA 1
ATOM 2459 C C . ASP A 1 294 ? -12.527 3.425 22.737 1.00 62.12 294 ASP A C 1
ATOM 2461 O O . ASP A 1 294 ? -11.735 2.671 23.294 1.00 62.12 294 ASP A O 1
ATOM 2465 N N . ALA A 1 295 ? -13.741 3.004 22.355 1.00 62.41 295 ALA A N 1
ATOM 2466 C CA . ALA A 1 295 ? -14.307 1.704 22.721 1.00 62.41 295 ALA A CA 1
ATOM 2467 C C . ALA A 1 295 ? -14.426 0.710 21.548 1.00 62.41 295 ALA A C 1
ATOM 2469 O O . ALA A 1 295 ? -14.125 -0.468 21.721 1.00 62.41 295 ALA A O 1
ATOM 2470 N N . LEU A 1 296 ? -14.819 1.151 20.344 1.00 61.00 296 LEU A N 1
ATOM 2471 C CA . LEU A 1 296 ? -15.199 0.265 19.228 1.00 61.00 296 LEU A CA 1
ATOM 2472 C C . LEU A 1 296 ? -14.053 -0.604 18.681 1.00 61.00 296 LEU A C 1
ATOM 2474 O O . LEU A 1 296 ? -14.314 -1.661 18.118 1.00 61.00 296 LEU A O 1
ATOM 2478 N N . SER A 1 297 ? -12.793 -0.225 18.858 1.00 62.38 297 SER A N 1
ATOM 2479 C CA . SER A 1 297 ? -11.651 -1.024 18.371 1.00 62.38 297 SER A CA 1
ATOM 2480 C C . SER A 1 297 ? -11.124 -2.033 19.415 1.00 62.38 297 SER A C 1
ATOM 2482 O O . SER A 1 297 ? -10.225 -2.833 19.134 1.00 62.38 297 SER A O 1
ATOM 2484 N N . HIS A 1 298 ? -11.678 -2.026 20.632 1.00 67.25 298 HIS A N 1
ATOM 2485 C CA . HIS A 1 298 ? -11.249 -2.855 21.763 1.00 67.25 298 HIS A CA 1
ATOM 2486 C C . HIS A 1 298 ? -12.324 -3.875 22.159 1.00 67.25 298 HIS A C 1
ATOM 2488 O O . HIS A 1 298 ? -13.421 -3.881 21.604 1.00 67.25 298 HIS A O 1
ATOM 2494 N N . ASP A 1 299 ? -11.991 -4.786 23.073 1.00 59.84 299 ASP A N 1
ATOM 2495 C CA . ASP A 1 299 ? -12.857 -5.927 23.406 1.00 59.84 299 ASP A CA 1
ATOM 2496 C C . ASP A 1 299 ? -14.183 -5.473 24.042 1.00 59.84 299 ASP A C 1
ATOM 2498 O O . ASP A 1 299 ? -15.234 -6.045 23.756 1.00 59.84 299 ASP A O 1
ATOM 2502 N N . ASP A 1 300 ? -14.164 -4.358 24.777 1.00 60.69 300 ASP A N 1
ATOM 2503 C CA . ASP A 1 300 ? -15.365 -3.687 25.295 1.00 60.69 300 ASP A CA 1
ATOM 2504 C C . ASP A 1 300 ? -16.287 -3.169 24.169 1.00 60.69 300 ASP A C 1
ATOM 2506 O O . ASP A 1 300 ? -17.510 -3.103 24.319 1.00 60.69 300 ASP A O 1
ATOM 2510 N N . GLY A 1 301 ? -15.723 -2.852 22.998 1.00 64.38 301 GLY A N 1
ATOM 2511 C CA . GLY A 1 301 ? -16.450 -2.390 21.816 1.00 64.38 301 GLY A CA 1
ATOM 2512 C C . GLY A 1 301 ? -17.352 -3.442 21.186 1.00 64.38 301 GLY A C 1
ATOM 2513 O O . GLY A 1 301 ? -18.349 -3.084 20.559 1.00 64.38 301 GLY A O 1
ATOM 2514 N N . LEU A 1 302 ? -17.041 -4.728 21.374 1.00 69.88 302 LEU A N 1
ATOM 2515 C CA . LEU A 1 302 ? -17.858 -5.836 20.878 1.00 69.88 302 LEU A CA 1
ATOM 2516 C C . LEU A 1 302 ? -19.257 -5.824 21.505 1.00 69.88 302 LEU A C 1
ATOM 2518 O O . LEU A 1 302 ? -20.253 -5.995 20.803 1.00 69.88 302 LEU A O 1
ATOM 2522 N N . PHE A 1 303 ? -19.339 -5.573 22.814 1.00 68.00 303 PHE A N 1
ATOM 2523 C CA . PHE A 1 303 ? -20.618 -5.487 23.517 1.00 68.00 303 PHE A CA 1
ATOM 2524 C C . PHE A 1 303 ? -21.441 -4.294 23.020 1.00 68.00 303 PHE A C 1
ATOM 2526 O O . PHE A 1 303 ? -22.629 -4.426 22.737 1.00 68.00 303 PHE A O 1
ATOM 2533 N N . ILE A 1 304 ? -20.787 -3.144 22.836 1.00 64.81 304 ILE A N 1
ATOM 2534 C CA . ILE A 1 304 ? -21.439 -1.928 22.345 1.00 64.81 304 ILE A CA 1
ATOM 2535 C C . ILE A 1 304 ? -22.018 -2.143 20.938 1.00 64.81 304 ILE A C 1
ATOM 2537 O O . ILE A 1 304 ? -23.156 -1.753 20.688 1.00 64.81 304 ILE A O 1
ATOM 2541 N N . ARG A 1 305 ? -21.288 -2.806 20.030 1.00 73.69 305 ARG A N 1
ATOM 2542 C CA . ARG A 1 305 ? -21.797 -3.138 18.685 1.00 73.69 305 ARG A CA 1
ATOM 2543 C C . ARG A 1 305 ? -22.980 -4.098 18.721 1.00 73.69 305 ARG A C 1
ATOM 2545 O O . ARG A 1 305 ? -23.978 -3.848 18.052 1.00 73.69 305 ARG A O 1
ATOM 2552 N N . ALA A 1 306 ? -22.903 -5.143 19.544 1.00 71.44 306 ALA A N 1
ATOM 2553 C CA . ALA A 1 306 ? -23.997 -6.098 19.704 1.00 71.44 306 ALA A CA 1
ATOM 2554 C C . ALA A 1 306 ? -25.279 -5.440 20.250 1.00 71.44 306 ALA A C 1
ATOM 2556 O O . ALA A 1 306 ? -26.381 -5.848 19.891 1.00 71.44 306 ALA A O 1
ATOM 2557 N N . GLU A 1 307 ? -25.157 -4.412 21.095 1.00 67.44 307 GLU A N 1
ATOM 2558 C CA . GLU A 1 307 ? -26.301 -3.623 21.568 1.00 67.44 307 GLU A CA 1
ATOM 2559 C C . GLU A 1 307 ? -26.848 -2.663 20.500 1.00 67.44 307 GLU A C 1
ATOM 2561 O O . GLU A 1 307 ? -28.067 -2.522 20.379 1.00 67.44 307 GLU A O 1
ATOM 2566 N N . ILE A 1 308 ? -25.983 -2.048 19.682 1.00 66.06 308 ILE A N 1
ATOM 2567 C CA . ILE A 1 308 ? -26.402 -1.226 18.530 1.00 66.06 308 ILE A CA 1
ATOM 2568 C C . ILE A 1 308 ? -27.228 -2.065 17.543 1.00 66.06 308 ILE A C 1
ATOM 2570 O O . ILE A 1 308 ? -28.285 -1.623 17.098 1.00 66.06 308 ILE A O 1
ATOM 2574 N N . GLU A 1 309 ? -26.799 -3.296 17.254 1.00 70.69 309 GLU A N 1
ATOM 2575 C CA . GLU A 1 309 ? -27.477 -4.216 16.327 1.00 70.69 309 GLU A CA 1
ATOM 2576 C C . GLU A 1 309 ? -28.909 -4.593 16.742 1.00 70.69 309 GLU A C 1
ATOM 2578 O O . GLU A 1 309 ? -29.724 -4.940 15.890 1.00 70.69 309 GLU A O 1
ATOM 2583 N N . LYS A 1 310 ? -29.249 -4.520 18.035 1.00 69.06 310 LYS A N 1
ATOM 2584 C CA . LYS A 1 310 ? -30.588 -4.877 18.541 1.00 69.06 310 LYS A CA 1
ATOM 2585 C C . LYS A 1 310 ? -31.618 -3.755 18.388 1.00 69.06 310 LYS A C 1
ATOM 2587 O O . LYS A 1 310 ? -32.811 -3.997 18.568 1.00 69.06 310 LYS A O 1
ATOM 2592 N N . LYS A 1 311 ? -31.187 -2.522 18.107 1.00 67.12 311 LYS A N 1
ATOM 2593 C CA . LYS A 1 311 ? -32.022 -1.316 18.205 1.00 67.12 311 LYS A CA 1
ATOM 2594 C C . LYS A 1 311 ? -32.320 -0.705 16.833 1.00 67.12 311 LYS A C 1
ATOM 2596 O O . LYS A 1 311 ? -31.820 0.365 16.495 1.00 67.12 311 LYS A O 1
ATOM 2601 N N . THR A 1 312 ? -33.233 -1.337 16.095 1.00 61.81 312 THR A N 1
ATOM 2602 C CA . THR A 1 312 ? -33.668 -0.951 14.732 1.00 61.81 312 THR A CA 1
ATOM 2603 C C . THR A 1 312 ? -34.092 0.513 14.575 1.00 61.81 312 THR A C 1
ATOM 2605 O O . THR A 1 312 ? -33.831 1.136 13.550 1.00 61.81 312 THR A O 1
ATOM 2608 N N . TYR A 1 313 ? -34.686 1.119 15.604 1.00 59.31 313 TYR A N 1
ATOM 2609 C CA . TYR A 1 313 ? -35.110 2.523 15.573 1.00 59.31 313 TYR A CA 1
ATOM 2610 C C . TYR A 1 313 ? -33.944 3.538 15.587 1.00 59.31 313 TYR A C 1
ATOM 2612 O O . TYR A 1 313 ? -34.125 4.677 15.153 1.00 59.31 313 TYR A O 1
ATOM 2620 N N . LEU A 1 314 ? -32.749 3.150 16.057 1.00 61.31 314 LEU A N 1
ATOM 2621 C CA . LEU A 1 314 ? -31.553 4.009 16.076 1.00 61.31 314 LEU A CA 1
ATOM 2622 C C . LEU A 1 314 ? -30.916 4.159 14.688 1.00 61.31 314 LEU A C 1
ATOM 2624 O O . LEU A 1 314 ? -30.260 5.167 14.413 1.00 61.31 314 LEU A O 1
ATOM 2628 N N . LEU A 1 315 ? -31.149 3.184 13.806 1.00 66.25 315 LEU A N 1
ATOM 2629 C CA . LEU A 1 315 ? -30.502 3.068 12.505 1.00 66.25 315 LEU A CA 1
ATOM 2630 C C . LEU A 1 315 ? -30.755 4.297 11.617 1.00 66.25 315 LEU A C 1
ATOM 2632 O O . LEU A 1 315 ? -29.811 4.906 11.123 1.00 66.25 315 LEU A O 1
ATOM 2636 N N . LYS A 1 316 ? -32.014 4.734 11.486 1.00 66.75 316 LYS A N 1
ATOM 2637 C CA . LYS A 1 316 ? -32.402 5.840 10.588 1.00 66.75 316 LYS A CA 1
ATOM 2638 C C . LYS A 1 316 ? -31.720 7.173 10.936 1.00 66.75 316 LYS A C 1
ATOM 2640 O O . LYS A 1 316 ? -31.344 7.943 10.050 1.00 66.75 316 LYS A O 1
ATOM 2645 N N . ASN A 1 317 ? -31.536 7.444 12.228 1.00 66.75 317 ASN A N 1
ATOM 2646 C CA . ASN A 1 317 ? -30.887 8.671 12.693 1.00 66.75 317 ASN A CA 1
ATOM 2647 C C . ASN A 1 317 ? -29.376 8.636 12.434 1.00 66.75 317 ASN A C 1
ATOM 2649 O O . ASN A 1 317 ? -28.816 9.623 11.963 1.00 66.75 317 ASN A O 1
ATOM 2653 N N . LEU A 1 318 ? -28.732 7.489 12.680 1.00 69.25 318 LEU A N 1
ATOM 2654 C CA . LEU A 1 318 ? -27.307 7.295 12.402 1.00 69.25 318 LEU A CA 1
ATOM 2655 C C . LEU A 1 318 ? -27.004 7.405 10.908 1.00 69.25 318 LEU A C 1
ATOM 2657 O O . LEU A 1 318 ? -26.046 8.072 10.534 1.00 69.25 318 LEU A O 1
ATOM 2661 N N . GLN A 1 319 ? -27.848 6.825 10.055 1.00 72.69 319 GLN A N 1
ATOM 2662 C CA . GLN A 1 319 ? -27.714 6.955 8.603 1.00 72.69 319 GLN A CA 1
ATOM 2663 C C . GLN A 1 319 ? -27.759 8.425 8.169 1.00 72.69 319 GLN A C 1
ATOM 2665 O O . GLN A 1 319 ? -26.890 8.870 7.426 1.00 72.69 319 GLN A O 1
ATOM 2670 N N . THR A 1 320 ? -28.711 9.198 8.702 1.00 71.81 320 THR A N 1
ATOM 2671 C CA . THR A 1 320 ? -28.842 10.635 8.403 1.00 71.81 320 THR A CA 1
ATOM 2672 C C . THR A 1 320 ? -27.597 11.425 8.821 1.00 71.81 320 THR A C 1
ATOM 2674 O O . THR A 1 320 ? -27.113 12.273 8.069 1.00 71.81 320 THR A O 1
ATOM 2677 N N . ASP A 1 321 ? -27.053 11.151 10.010 1.00 70.88 321 ASP A N 1
ATOM 2678 C CA . ASP A 1 321 ? -25.833 11.809 10.489 1.00 70.88 321 ASP A CA 1
ATOM 2679 C C . ASP A 1 321 ? -24.603 11.399 9.661 1.00 70.88 321 ASP A C 1
ATOM 2681 O O . ASP A 1 321 ? -23.770 12.251 9.348 1.00 70.88 321 ASP A O 1
ATOM 2685 N N . ILE A 1 322 ? -24.507 10.141 9.224 1.00 76.56 322 ILE A N 1
ATOM 2686 C CA . ILE A 1 322 ? -23.408 9.684 8.363 1.00 76.56 322 ILE A CA 1
ATOM 2687 C C . ILE A 1 322 ? -23.479 10.333 6.973 1.00 76.56 322 ILE A C 1
ATOM 2689 O O . ILE A 1 322 ? -22.445 10.749 6.448 1.00 76.56 322 ILE A O 1
ATOM 2693 N N . SER A 1 323 ? -24.670 10.549 6.409 1.00 75.06 323 SER A N 1
ATOM 2694 C CA . SER A 1 323 ? -24.816 11.306 5.157 1.00 75.06 323 SER A CA 1
ATOM 2695 C C . SER A 1 323 ? -24.295 12.743 5.282 1.00 75.06 323 SER A C 1
ATOM 2697 O O . SER A 1 323 ? -23.604 13.236 4.389 1.00 75.06 323 SER A O 1
ATOM 2699 N N . LYS A 1 324 ? -24.544 13.421 6.415 1.00 71.69 324 LYS A N 1
ATOM 2700 C CA . LYS A 1 324 ? -23.981 14.764 6.675 1.00 71.69 324 LYS A CA 1
ATOM 2701 C C . LYS A 1 324 ? -22.451 14.735 6.709 1.00 71.69 324 LYS A C 1
ATOM 2703 O O . LYS A 1 324 ? -21.796 15.634 6.180 1.00 71.69 324 LYS A O 1
ATOM 2708 N N . ILE A 1 325 ? -21.881 13.692 7.308 1.00 75.50 325 ILE A N 1
ATOM 2709 C CA . ILE A 1 325 ? -20.431 13.472 7.373 1.00 75.50 325 ILE A CA 1
ATOM 2710 C C . ILE A 1 325 ? -19.869 13.259 5.971 1.00 75.50 325 ILE A C 1
ATOM 2712 O O . ILE A 1 325 ? -18.888 13.903 5.619 1.00 75.50 325 ILE A O 1
ATOM 2716 N N . GLN A 1 326 ? -20.515 12.447 5.135 1.00 75.81 326 GLN A N 1
ATOM 2717 C CA . GLN A 1 326 ? -20.090 12.208 3.755 1.00 75.81 326 GLN A CA 1
ATOM 2718 C C . GLN A 1 326 ? -20.013 13.508 2.933 1.00 75.81 326 GLN A C 1
ATOM 2720 O O . GLN A 1 326 ? -19.033 13.734 2.210 1.00 75.81 326 GLN A O 1
ATOM 2725 N N . VAL A 1 327 ? -21.010 14.389 3.076 1.00 70.12 327 VAL A N 1
ATOM 2726 C CA . VAL A 1 327 ? -21.015 15.715 2.434 1.00 70.12 327 VAL A CA 1
ATOM 2727 C C . VAL A 1 327 ? -19.846 16.564 2.942 1.00 70.12 327 VAL A C 1
ATOM 2729 O O . VAL A 1 327 ? -19.096 17.127 2.139 1.00 70.12 327 VAL A O 1
ATOM 2732 N N . MET A 1 328 ? -19.634 16.613 4.262 1.00 70.62 328 MET A N 1
ATOM 2733 C CA . MET A 1 328 ? -18.539 17.382 4.862 1.00 70.62 328 MET A CA 1
ATOM 2734 C C . MET A 1 328 ? -17.160 16.866 4.433 1.00 70.62 328 MET A C 1
ATOM 2736 O O . MET A 1 328 ? -16.298 17.660 4.055 1.00 70.62 328 MET A O 1
ATOM 2740 N N . ILE A 1 329 ? -16.953 15.548 4.430 1.00 78.12 329 ILE A N 1
ATOM 2741 C CA . ILE A 1 329 ? -15.705 14.924 3.980 1.00 78.12 329 ILE A CA 1
ATOM 2742 C C . ILE A 1 329 ? -15.439 15.267 2.520 1.00 78.12 329 ILE A C 1
ATOM 2744 O O . ILE A 1 329 ? -14.326 15.653 2.170 1.00 78.12 329 ILE A O 1
ATOM 2748 N N . THR A 1 330 ? -16.458 15.167 1.666 1.00 73.75 330 THR A N 1
ATOM 2749 C CA . THR A 1 330 ? -16.308 15.487 0.245 1.00 73.75 330 THR A CA 1
ATOM 2750 C C . THR A 1 330 ? -15.864 16.937 0.050 1.00 73.75 330 THR A C 1
ATOM 2752 O O . THR A 1 330 ? -14.948 17.188 -0.734 1.00 73.75 330 THR A O 1
ATOM 2755 N N . LYS A 1 331 ? -16.422 17.877 0.825 1.00 67.12 331 LYS A N 1
ATOM 2756 C CA . LYS A 1 331 ? -15.984 19.280 0.842 1.00 67.12 331 LYS A CA 1
ATOM 2757 C C . LYS A 1 331 ? -14.535 19.434 1.319 1.00 67.12 331 LYS A C 1
ATOM 2759 O O . LYS A 1 331 ? -13.763 20.147 0.687 1.00 67.12 331 LYS A O 1
ATOM 2764 N N . MET A 1 332 ? -14.147 18.766 2.406 1.00 75.19 332 MET A N 1
ATOM 2765 C CA . MET A 1 332 ? -12.776 18.827 2.932 1.00 75.19 332 MET A CA 1
ATOM 2766 C C . MET A 1 332 ? -11.747 18.285 1.937 1.00 75.19 332 MET A C 1
ATOM 2768 O O . MET A 1 332 ? -10.770 18.969 1.642 1.00 75.19 332 MET A O 1
ATOM 2772 N N . LEU A 1 333 ? -11.987 17.093 1.380 1.00 74.62 333 LEU A N 1
ATOM 2773 C CA . LEU A 1 333 ? -11.117 16.474 0.375 1.00 74.62 333 LEU A CA 1
ATOM 2774 C C . LEU A 1 333 ? -10.948 17.383 -0.845 1.00 74.62 333 LEU A C 1
ATOM 2776 O O . LEU A 1 333 ? -9.843 17.524 -1.366 1.00 74.62 333 LEU A O 1
ATOM 2780 N N . TYR A 1 334 ? -12.027 18.041 -1.273 1.00 67.75 334 TYR A N 1
ATOM 2781 C CA . TYR A 1 334 ? -11.985 19.013 -2.359 1.00 67.75 334 TYR A CA 1
ATOM 2782 C C . TYR A 1 334 ? -11.081 20.208 -2.036 1.00 67.75 334 TYR A C 1
ATOM 2784 O O . TYR A 1 334 ? -10.187 20.526 -2.821 1.00 67.75 334 TYR A O 1
ATOM 2792 N N . THR A 1 335 ? -11.240 20.821 -0.860 1.00 68.94 335 THR A N 1
ATOM 2793 C CA . THR A 1 335 ? -10.364 21.913 -0.411 1.00 68.94 335 THR A CA 1
ATOM 2794 C C . THR A 1 335 ? -8.898 21.480 -0.390 1.00 68.94 335 THR A C 1
ATOM 2796 O O . THR A 1 335 ? -8.038 22.199 -0.890 1.00 68.94 335 THR A O 1
ATOM 2799 N N . MET A 1 336 ? -8.600 20.280 0.117 1.00 74.94 336 MET A N 1
ATOM 2800 C CA . MET A 1 336 ? -7.230 19.752 0.149 1.00 74.94 336 MET A CA 1
ATOM 2801 C C . MET A 1 336 ? -6.646 19.558 -1.259 1.00 74.94 336 MET A C 1
ATOM 2803 O O . MET A 1 336 ? -5.489 19.905 -1.495 1.00 74.94 336 MET A O 1
ATOM 2807 N N . ARG A 1 337 ? -7.447 19.068 -2.216 1.00 69.44 337 ARG A N 1
ATOM 2808 C CA . ARG A 1 337 ? -7.042 18.929 -3.628 1.00 69.44 337 ARG A CA 1
ATOM 2809 C C . ARG A 1 337 ? -6.765 20.284 -4.281 1.00 69.44 337 ARG A C 1
ATOM 2811 O O . ARG A 1 337 ? -5.772 20.411 -4.997 1.00 69.44 337 ARG A O 1
ATOM 2818 N N . ILE A 1 338 ? -7.584 21.302 -4.005 1.00 62.47 338 ILE A N 1
ATOM 2819 C CA . ILE A 1 338 ? -7.339 22.676 -4.474 1.00 62.47 338 ILE A CA 1
ATOM 2820 C C . ILE A 1 338 ? -6.042 23.231 -3.892 1.00 62.47 338 ILE A C 1
ATOM 2822 O O . ILE A 1 338 ? -5.249 23.817 -4.624 1.00 62.47 338 ILE A O 1
ATOM 2826 N N . GLU A 1 339 ? -5.794 23.059 -2.597 1.00 68.12 339 GLU A N 1
ATOM 2827 C CA . GLU A 1 339 ? -4.569 23.577 -1.984 1.00 68.12 339 GLU A CA 1
ATOM 2828 C C . GLU A 1 339 ? -3.317 22.878 -2.531 1.00 68.12 339 GLU A C 1
ATOM 2830 O O . GLU A 1 339 ? -2.323 23.542 -2.835 1.00 68.12 339 GLU A O 1
ATOM 2835 N N . ALA A 1 340 ? -3.382 21.566 -2.781 1.00 70.38 340 ALA A N 1
ATOM 2836 C CA . ALA A 1 340 ? -2.318 20.843 -3.479 1.00 70.38 340 ALA A CA 1
ATOM 2837 C C . ALA A 1 340 ? -2.103 21.376 -4.908 1.00 70.38 340 ALA A C 1
ATOM 2839 O O . ALA A 1 340 ? -0.968 21.605 -5.327 1.00 70.38 340 ALA A O 1
ATOM 2840 N N . MET A 1 341 ? -3.187 21.656 -5.636 1.00 62.84 341 MET A N 1
ATOM 2841 C CA . MET A 1 341 ? -3.154 22.278 -6.963 1.00 62.84 341 MET A CA 1
ATOM 2842 C C . MET A 1 341 ? -2.501 23.668 -6.930 1.00 62.84 341 MET A C 1
ATOM 2844 O O . MET A 1 341 ? -1.605 23.947 -7.725 1.00 62.84 341 MET A O 1
ATOM 2848 N N . LYS A 1 342 ? -2.890 24.532 -5.985 1.00 63.28 342 LYS A N 1
ATOM 2849 C CA . LYS A 1 342 ? -2.292 25.863 -5.793 1.00 63.28 342 LYS A CA 1
ATOM 2850 C C . LYS A 1 342 ? -0.804 25.767 -5.475 1.00 63.28 342 LYS A C 1
ATOM 2852 O O . LYS A 1 342 ? -0.005 26.508 -6.049 1.00 63.28 342 LYS A O 1
ATOM 2857 N N . TYR A 1 343 ? -0.421 24.858 -4.580 1.00 71.50 343 TYR A N 1
ATOM 2858 C CA . TYR A 1 343 ? 0.980 24.621 -4.240 1.00 71.50 343 TYR A CA 1
ATOM 2859 C C . TYR A 1 343 ? 1.786 24.174 -5.461 1.00 71.50 343 TYR A C 1
ATOM 2861 O O . TYR A 1 343 ? 2.849 24.731 -5.739 1.00 71.50 343 TYR A O 1
ATOM 2869 N N . PHE A 1 344 ? 1.247 23.228 -6.227 1.00 66.62 344 PHE A N 1
ATOM 2870 C CA . PHE A 1 344 ? 1.854 22.766 -7.464 1.00 66.62 344 PHE A CA 1
ATOM 2871 C C . PHE A 1 344 ? 2.077 23.905 -8.461 1.00 66.62 344 PHE A C 1
ATOM 2873 O O . PHE A 1 344 ? 3.187 24.079 -8.957 1.00 66.62 344 PHE A O 1
ATOM 2880 N N . MET A 1 345 ? 1.052 24.726 -8.708 1.00 59.56 345 MET A N 1
ATOM 2881 C CA . MET A 1 345 ? 1.154 25.864 -9.625 1.00 59.56 345 MET A CA 1
ATOM 2882 C C . MET A 1 345 ? 2.236 26.852 -9.184 1.00 59.56 345 MET A C 1
ATOM 2884 O O . MET A 1 345 ? 3.033 27.298 -10.007 1.00 59.56 345 MET A O 1
ATOM 2888 N N . LYS A 1 346 ? 2.322 27.148 -7.879 1.00 67.31 346 LYS A N 1
ATOM 2889 C CA . LYS A 1 346 ? 3.393 27.989 -7.319 1.00 67.31 346 LYS A CA 1
ATOM 2890 C C . LYS A 1 346 ? 4.777 27.380 -7.555 1.00 67.31 346 LYS A C 1
ATOM 2892 O O . LYS A 1 346 ? 5.714 28.119 -7.843 1.00 67.31 346 LYS A O 1
ATOM 2897 N N . LYS A 1 347 ? 4.911 26.055 -7.446 1.00 70.19 347 LYS A N 1
ATOM 2898 C CA . LYS A 1 347 ? 6.178 25.344 -7.656 1.00 70.19 347 LYS A CA 1
ATOM 2899 C C . LYS A 1 347 ? 6.594 25.280 -9.121 1.00 70.19 347 LYS A C 1
ATOM 2901 O O . LYS A 1 347 ? 7.770 25.515 -9.375 1.00 70.19 347 LYS A O 1
ATOM 2906 N N . ILE A 1 348 ? 5.666 25.086 -10.069 1.00 61.31 348 ILE A N 1
ATOM 2907 C CA . ILE A 1 348 ? 6.007 25.116 -11.505 1.00 61.31 348 ILE A CA 1
ATOM 2908 C C . ILE A 1 348 ? 6.685 26.422 -11.898 1.00 61.31 348 ILE A C 1
ATOM 2910 O O . ILE A 1 348 ? 7.622 26.398 -12.689 1.00 61.31 348 ILE A O 1
ATOM 2914 N N . ARG A 1 349 ? 6.266 27.555 -11.320 1.00 61.66 349 ARG A N 1
ATOM 2915 C CA . ARG A 1 349 ? 6.882 28.860 -11.617 1.00 61.66 349 ARG A CA 1
ATOM 2916 C C . ARG A 1 349 ? 8.389 28.895 -11.348 1.00 61.66 349 ARG A C 1
ATOM 2918 O O . ARG A 1 349 ? 9.082 29.750 -11.883 1.00 61.66 349 ARG A O 1
ATOM 2925 N N . LEU A 1 350 ? 8.879 28.006 -10.486 1.00 68.50 350 LEU A N 1
ATOM 2926 C CA . LEU A 1 350 ? 10.282 27.915 -10.095 1.00 68.50 350 LEU A CA 1
ATOM 2927 C C . LEU A 1 350 ? 11.071 26.914 -10.951 1.00 68.50 350 LEU A C 1
ATOM 2929 O O . LEU A 1 350 ? 12.291 26.848 -10.819 1.00 68.50 350 LEU A O 1
ATOM 2933 N N . PHE A 1 351 ? 10.404 26.121 -11.791 1.00 67.31 351 PHE A N 1
ATOM 2934 C CA . PHE A 1 351 ? 11.048 25.094 -12.604 1.00 67.31 351 PHE A CA 1
ATOM 2935 C C . PHE A 1 351 ? 11.724 25.711 -13.823 1.00 67.31 351 PHE A C 1
ATOM 2937 O O . PHE A 1 351 ? 11.145 26.529 -14.535 1.00 67.31 351 PHE A O 1
ATOM 2944 N N . GLN A 1 352 ? 12.961 25.290 -14.073 1.00 63.19 352 GLN A N 1
ATOM 2945 C CA . GLN A 1 352 ? 13.781 25.776 -15.180 1.00 63.19 352 GLN A CA 1
ATOM 2946 C C . GLN A 1 352 ? 13.896 24.740 -16.308 1.00 63.19 352 GLN A C 1
ATOM 2948 O O . GLN A 1 352 ? 14.409 25.049 -17.387 1.00 63.19 352 GLN A O 1
ATOM 2953 N N . SER A 1 353 ? 13.442 23.507 -16.068 1.00 59.47 353 SER A N 1
ATOM 2954 C CA . SER A 1 353 ? 13.557 22.372 -16.979 1.00 59.47 353 SER A CA 1
ATOM 2955 C C . SER A 1 353 ? 12.462 21.318 -16.753 1.00 59.47 353 SER A C 1
ATOM 2957 O O . SER A 1 353 ? 11.861 21.231 -15.683 1.00 59.47 353 SER A O 1
ATOM 2959 N N . PHE A 1 354 ? 12.248 20.441 -17.742 1.00 55.84 354 PHE A N 1
ATOM 2960 C CA . PHE A 1 354 ? 11.392 19.255 -17.579 1.00 55.84 354 PHE A CA 1
ATOM 2961 C C . PHE A 1 354 ? 11.918 18.279 -16.518 1.00 55.84 354 PHE A C 1
ATOM 2963 O O . PHE A 1 354 ? 11.133 17.568 -15.897 1.00 55.84 354 PHE A O 1
ATOM 2970 N N . LYS A 1 355 ? 13.234 18.276 -16.261 1.00 61.59 355 LYS A N 1
ATOM 2971 C CA . LYS A 1 355 ? 13.832 17.491 -15.176 1.00 61.59 355 LYS A CA 1
ATOM 2972 C C . LYS A 1 355 ? 13.288 17.928 -13.814 1.00 61.59 355 LYS A C 1
ATOM 2974 O O . LYS A 1 355 ? 13.030 17.068 -12.983 1.00 61.59 355 LYS A O 1
ATOM 2979 N N . ASP A 1 356 ? 13.033 19.221 -13.619 1.00 63.00 356 ASP A N 1
ATOM 2980 C CA . ASP A 1 356 ? 12.463 19.744 -12.371 1.00 63.00 356 ASP A CA 1
ATOM 2981 C C . ASP A 1 356 ? 11.007 19.291 -12.179 1.00 63.00 356 ASP A C 1
ATOM 2983 O O . ASP A 1 356 ? 10.599 18.964 -11.067 1.00 63.00 356 ASP A O 1
ATOM 2987 N N . ILE A 1 357 ? 10.235 19.197 -13.271 1.00 62.16 357 ILE A N 1
ATOM 2988 C CA . ILE A 1 357 ? 8.868 18.650 -13.256 1.00 62.16 357 ILE A CA 1
ATOM 2989 C C . ILE A 1 357 ? 8.899 17.159 -12.909 1.00 62.16 357 ILE A C 1
ATOM 2991 O O . ILE A 1 357 ? 8.155 16.727 -12.029 1.00 62.16 357 ILE A O 1
ATOM 2995 N N . ASN A 1 358 ? 9.773 16.391 -13.564 1.00 58.81 358 ASN A N 1
ATOM 2996 C CA . ASN A 1 358 ? 9.926 14.957 -13.318 1.00 58.81 358 ASN A CA 1
ATOM 2997 C C . ASN A 1 358 ? 10.424 14.676 -11.896 1.00 58.81 358 ASN A C 1
ATOM 2999 O O . ASN A 1 358 ? 9.963 13.742 -11.255 1.00 58.81 358 ASN A O 1
ATOM 3003 N N . GLU A 1 359 ? 11.318 15.504 -11.362 1.00 66.06 359 GLU A N 1
ATOM 3004 C CA . GLU A 1 359 ? 11.789 15.387 -9.983 1.00 66.06 359 GLU A CA 1
ATOM 3005 C C . GLU A 1 359 ? 10.694 15.747 -8.967 1.00 66.06 359 GLU A C 1
ATOM 3007 O O . GLU A 1 359 ? 10.586 15.111 -7.915 1.00 66.06 359 GLU A O 1
ATOM 3012 N N . PHE A 1 360 ? 9.856 16.737 -9.287 1.00 67.00 360 PHE A N 1
ATOM 3013 C CA . PHE A 1 360 ? 8.739 17.142 -8.441 1.00 67.00 360 PHE A CA 1
ATOM 3014 C C . PHE A 1 360 ? 7.620 16.095 -8.409 1.00 67.00 360 PHE A C 1
ATOM 3016 O O . PHE A 1 360 ? 7.086 15.812 -7.340 1.00 67.00 360 PHE A O 1
ATOM 3023 N N . TYR A 1 361 ? 7.281 15.513 -9.560 1.00 59.31 361 TYR A N 1
ATOM 3024 C CA . TYR A 1 361 ? 6.259 14.473 -9.682 1.00 59.31 361 TYR A CA 1
ATOM 3025 C C . TYR A 1 361 ? 6.765 13.056 -9.434 1.00 59.31 361 TYR A C 1
ATOM 3027 O O . TYR A 1 361 ? 5.955 12.159 -9.240 1.00 59.31 361 TYR A O 1
ATOM 3035 N N . GLY A 1 362 ? 8.073 12.822 -9.450 1.00 56.25 362 GLY A N 1
ATOM 3036 C CA . GLY A 1 362 ? 8.642 11.488 -9.299 1.00 56.25 362 GLY A CA 1
ATOM 3037 C C . GLY A 1 362 ? 8.118 10.476 -10.341 1.00 56.25 362 GLY A C 1
ATOM 3038 O O . GLY A 1 362 ? 7.808 10.850 -11.473 1.00 56.25 362 GLY A O 1
ATOM 3039 N N . PRO A 1 363 ? 7.998 9.184 -9.979 1.00 48.03 363 PRO A N 1
ATOM 3040 C CA . PRO A 1 363 ? 7.597 8.104 -10.891 1.00 48.03 363 PRO A CA 1
ATOM 3041 C C . PRO A 1 363 ? 6.113 8.141 -11.314 1.00 48.03 363 PRO A C 1
ATOM 3043 O O . PRO A 1 363 ? 5.652 7.254 -12.030 1.00 48.03 363 PRO A O 1
ATOM 3046 N N . PHE A 1 364 ? 5.338 9.152 -10.906 1.00 52.53 364 PHE A N 1
ATOM 3047 C CA . PHE A 1 364 ? 3.880 9.236 -11.100 1.00 52.53 364 PHE A CA 1
ATOM 3048 C C . PHE A 1 364 ? 3.491 9.756 -12.487 1.00 52.53 364 PHE A C 1
ATOM 3050 O O . PHE A 1 364 ? 2.589 10.580 -12.636 1.00 52.53 364 PHE A O 1
ATOM 3057 N N . GLN A 1 365 ? 4.196 9.274 -13.511 1.00 50.41 365 GLN A N 1
ATOM 3058 C CA . GLN A 1 365 ? 4.092 9.771 -14.875 1.00 50.41 365 GLN A CA 1
ATOM 3059 C C . GLN A 1 365 ? 2.708 9.530 -15.479 1.00 50.41 365 GLN A C 1
ATOM 3061 O O . GLN A 1 365 ? 2.337 10.263 -16.376 1.00 50.41 365 GLN A O 1
ATOM 3066 N N . THR A 1 366 ? 1.894 8.579 -15.027 1.00 47.59 366 THR A N 1
ATOM 3067 C CA . THR A 1 366 ? 0.651 8.249 -15.737 1.00 47.59 366 THR A CA 1
ATOM 3068 C C . THR A 1 366 ? -0.501 9.231 -15.481 1.00 47.59 366 THR A C 1
ATOM 3070 O O . THR A 1 366 ? -1.125 9.240 -14.429 1.00 47.59 366 THR A O 1
ATOM 3073 N N . SER A 1 367 ? -0.844 9.955 -16.554 1.00 47.50 367 SER A N 1
ATOM 3074 C CA . SER A 1 367 ? -2.169 10.480 -16.897 1.00 47.50 367 SER A CA 1
ATOM 3075 C C . SER A 1 367 ? -2.661 11.726 -16.142 1.00 47.50 367 SER A C 1
ATOM 3077 O O . SER A 1 367 ? -3.389 11.683 -15.146 1.00 47.50 367 SER A O 1
ATOM 3079 N N . VAL A 1 368 ? -2.378 12.890 -16.733 1.00 45.38 368 VAL A N 1
ATOM 3080 C CA . VAL A 1 368 ? -3.150 14.124 -16.495 1.00 45.38 368 VAL A CA 1
ATOM 3081 C C . VAL A 1 368 ? -4.641 13.910 -16.790 1.00 45.38 368 VAL A C 1
ATOM 3083 O O . VAL A 1 368 ? -5.477 14.506 -16.119 1.00 45.38 368 VAL A O 1
ATOM 3086 N N . HIS A 1 369 ? -4.985 12.992 -17.701 1.00 42.97 369 HIS A N 1
ATOM 3087 C CA . HIS A 1 369 ? -6.366 12.592 -17.967 1.00 42.97 369 HIS A CA 1
ATOM 3088 C C . HIS A 1 369 ? -7.056 11.997 -16.722 1.00 42.97 369 HIS A C 1
ATOM 3090 O O . HIS A 1 369 ? -8.197 12.348 -16.457 1.00 42.97 369 HIS A O 1
ATOM 3096 N N . SER A 1 370 ? -6.357 11.220 -15.883 1.00 48.00 370 SER A N 1
ATOM 3097 C CA . SER A 1 370 ? -6.891 10.716 -14.603 1.00 48.00 370 SER A CA 1
ATOM 3098 C C . SER A 1 370 ? -7.229 11.859 -13.638 1.00 48.00 370 SER A C 1
ATOM 3100 O O . SER A 1 370 ? -8.332 11.923 -13.100 1.00 48.00 370 SER A O 1
ATOM 3102 N N . HIS A 1 371 ? -6.335 12.844 -13.513 1.00 49.19 371 HIS A N 1
ATOM 3103 C CA . HIS A 1 371 ? -6.579 14.032 -12.692 1.00 49.19 371 HIS A CA 1
ATOM 3104 C C . HIS A 1 371 ? -7.720 14.900 -13.247 1.00 49.19 371 HIS A C 1
ATOM 3106 O O . HIS A 1 371 ? -8.510 15.445 -12.480 1.00 49.19 371 HIS A O 1
ATOM 3112 N N . ILE A 1 372 ? -7.827 15.027 -14.574 1.00 46.84 372 ILE A N 1
ATOM 3113 C CA . ILE A 1 372 ? -8.933 15.718 -15.249 1.00 46.84 372 ILE A CA 1
ATOM 3114 C C . ILE A 1 372 ? -10.257 14.998 -14.973 1.00 46.84 372 ILE A C 1
ATOM 3116 O O . ILE A 1 372 ? -11.238 15.654 -14.637 1.00 46.84 372 ILE A O 1
ATOM 3120 N N . GLU A 1 373 ? -10.297 13.670 -15.074 1.00 48.06 373 GLU A N 1
ATOM 3121 C CA . GLU A 1 373 ? -11.490 12.869 -14.788 1.00 48.06 373 GLU A CA 1
ATOM 3122 C C . GLU A 1 373 ? -11.865 12.890 -13.299 1.00 48.06 373 GLU A C 1
ATOM 3124 O O . GLU A 1 373 ? -13.049 12.956 -12.975 1.00 48.06 373 GLU A O 1
ATOM 3129 N N . GLU A 1 374 ? -10.902 12.925 -12.373 1.00 47.66 374 GLU A N 1
ATOM 3130 C CA . GLU A 1 374 ? -11.176 13.147 -10.946 1.00 47.66 374 GLU A CA 1
ATOM 3131 C C . GLU A 1 374 ? -11.778 14.530 -10.674 1.00 47.66 374 GLU A C 1
ATOM 3133 O O . GLU A 1 374 ? -12.736 14.649 -9.904 1.00 47.66 374 GLU A O 1
ATOM 3138 N N . ILE A 1 375 ? -11.248 15.574 -11.320 1.00 45.25 375 ILE A N 1
ATOM 3139 C CA . ILE A 1 375 ? -11.763 16.945 -11.217 1.00 45.25 375 ILE A CA 1
ATOM 3140 C C . ILE A 1 375 ? -13.169 17.032 -11.830 1.00 45.25 375 ILE A C 1
ATOM 3142 O O . ILE A 1 375 ? -14.067 17.603 -11.211 1.00 45.25 375 ILE A O 1
ATOM 3146 N N . LYS A 1 376 ? -13.400 16.409 -12.994 1.00 47.47 376 LYS A N 1
ATOM 3147 C CA . LYS A 1 376 ? -14.726 16.304 -13.621 1.00 47.47 376 LYS A CA 1
ATOM 3148 C C . LYS A 1 376 ? -15.707 15.553 -12.716 1.00 47.47 376 LYS A C 1
ATOM 3150 O O . LYS A 1 376 ? -16.761 16.095 -12.400 1.00 47.47 376 LYS A O 1
ATOM 3155 N N . LYS A 1 377 ? -15.361 14.358 -12.218 1.00 45.62 377 LYS A N 1
ATOM 3156 C CA . LYS A 1 377 ? -16.208 13.569 -11.296 1.00 45.62 377 LYS A CA 1
ATOM 3157 C C . LYS A 1 377 ? -16.562 14.343 -10.023 1.00 45.62 377 LYS A C 1
ATOM 3159 O O . LYS A 1 377 ? -17.705 14.282 -9.573 1.00 45.62 377 LYS A O 1
ATOM 3164 N N . ALA A 1 378 ? -15.617 15.100 -9.461 1.00 42.50 378 ALA A N 1
ATOM 3165 C CA . ALA A 1 378 ? -15.867 15.966 -8.308 1.00 42.50 378 ALA A CA 1
ATOM 3166 C C . ALA A 1 378 ? -16.797 17.153 -8.638 1.00 42.50 378 ALA A C 1
ATOM 3168 O O . ALA A 1 378 ? -17.587 17.563 -7.788 1.00 42.50 378 ALA A O 1
ATOM 3169 N N . GLY A 1 379 ? -16.737 17.669 -9.871 1.00 44.12 379 GLY A N 1
ATOM 3170 C CA . GLY A 1 379 ? -17.564 18.771 -10.370 1.00 44.12 379 GLY A CA 1
ATOM 3171 C C . GLY A 1 379 ? -19.011 18.407 -10.724 1.00 44.12 379 GLY A C 1
ATOM 3172 O O . GLY A 1 379 ? -19.835 19.314 -10.819 1.00 44.12 379 GLY A O 1
ATOM 3173 N N . PHE A 1 380 ? -19.343 17.118 -10.874 1.00 40.72 380 PHE A N 1
ATOM 3174 C CA . PHE A 1 380 ? -20.690 16.681 -11.277 1.00 40.72 380 PHE A CA 1
ATOM 3175 C C . PHE A 1 380 ? -21.558 16.085 -10.155 1.00 40.72 380 PHE A C 1
ATOM 3177 O O . PHE A 1 380 ? -22.768 16.022 -10.337 1.00 40.72 380 PHE A O 1
ATOM 3184 N N . ASN A 1 381 ? -21.004 15.701 -8.995 1.00 36.47 381 ASN A N 1
ATOM 3185 C CA . ASN A 1 381 ? -21.755 14.919 -7.992 1.00 36.47 381 ASN A CA 1
ATOM 3186 C C . ASN A 1 381 ? -21.825 15.497 -6.564 1.00 36.47 381 ASN A C 1
ATOM 3188 O O . ASN A 1 381 ? -22.208 14.783 -5.639 1.00 36.47 381 ASN A O 1
ATOM 3192 N N . THR A 1 382 ? -21.502 16.776 -6.336 1.00 39.12 382 THR A N 1
ATOM 3193 C CA . THR A 1 382 ? -21.775 17.393 -5.022 1.00 39.12 382 THR A CA 1
ATOM 3194 C C . THR A 1 382 ? -23.160 18.043 -5.012 1.00 39.12 382 THR A C 1
ATOM 3196 O O . THR A 1 382 ? -23.411 19.036 -5.690 1.00 39.12 382 THR A O 1
ATOM 3199 N N . SER A 1 383 ? -24.076 17.492 -4.212 1.00 45.69 383 SER A N 1
ATOM 3200 C CA . SER A 1 383 ? -25.466 17.951 -4.053 1.00 45.69 383 SER A CA 1
ATOM 3201 C C . SER A 1 383 ? -25.623 19.360 -3.455 1.00 45.69 383 SER A C 1
ATOM 3203 O O . SER A 1 383 ? -26.747 19.771 -3.187 1.00 45.69 383 SER A O 1
ATOM 3205 N N . PHE A 1 384 ? -24.544 20.134 -3.284 1.00 41.75 384 PHE A N 1
ATOM 3206 C CA . PHE A 1 384 ? -24.609 21.529 -2.831 1.00 41.75 384 PHE A CA 1
ATOM 3207 C C . PHE A 1 384 ? -25.431 22.407 -3.784 1.00 41.75 384 PHE A C 1
ATOM 3209 O O . PHE A 1 384 ? -26.180 23.267 -3.328 1.00 41.75 384 PHE A O 1
ATOM 3216 N N . LYS A 1 385 ? -25.358 22.142 -5.098 1.00 44.72 385 LYS A N 1
ATOM 3217 C CA . LYS A 1 385 ? -26.216 22.799 -6.098 1.00 44.72 385 LYS A CA 1
ATOM 3218 C C . LYS A 1 385 ? -27.702 22.517 -5.836 1.00 44.72 385 LYS A C 1
ATOM 3220 O O . LYS A 1 385 ? -28.520 23.403 -6.029 1.00 44.72 385 LYS A O 1
ATOM 3225 N N . GLY A 1 386 ? -28.035 21.324 -5.334 1.00 48.91 386 GLY A N 1
ATOM 3226 C CA . GLY A 1 386 ? -29.399 20.945 -4.961 1.00 48.91 386 GLY A CA 1
ATOM 3227 C C . GLY A 1 386 ? -29.885 21.606 -3.671 1.00 48.91 386 GLY A C 1
ATOM 3228 O O . GLY A 1 386 ? -31.036 22.016 -3.611 1.00 48.91 386 GLY A O 1
ATOM 3229 N N . ASP A 1 387 ? -29.026 21.770 -2.662 1.00 51.41 387 ASP A N 1
ATOM 3230 C CA . ASP A 1 387 ? -29.424 22.361 -1.376 1.00 51.41 387 ASP A CA 1
ATOM 3231 C C . ASP A 1 387 ? -29.665 23.874 -1.470 1.00 51.41 387 ASP A C 1
ATOM 3233 O O . ASP A 1 387 ? -30.645 24.370 -0.914 1.00 51.41 387 ASP A O 1
ATOM 3237 N N . PHE A 1 388 ? -28.823 24.611 -2.207 1.00 57.97 388 PHE A N 1
ATOM 3238 C CA . PHE A 1 388 ? -29.052 26.040 -2.453 1.00 57.97 388 PHE A CA 1
ATOM 3239 C C . PHE A 1 388 ? -30.212 26.284 -3.409 1.00 57.97 388 PHE A C 1
ATOM 3241 O O . PHE A 1 388 ? -30.988 27.198 -3.167 1.00 57.97 388 PHE A O 1
ATOM 3248 N N . GLN A 1 389 ? -30.380 25.447 -4.435 1.00 63.00 389 GLN A N 1
ATOM 3249 C CA . GLN A 1 389 ? -31.536 25.525 -5.324 1.00 63.00 389 GLN A CA 1
ATOM 3250 C C . GLN A 1 389 ? -32.835 25.194 -4.576 1.00 63.00 389 GLN A C 1
ATOM 3252 O O . GLN A 1 389 ? -33.833 25.881 -4.746 1.00 63.00 389 GLN A O 1
ATOM 3257 N N . ARG A 1 390 ? -32.817 24.213 -3.666 1.00 60.03 390 ARG A N 1
ATOM 3258 C CA . ARG A 1 390 ? -33.955 23.901 -2.793 1.00 60.03 390 ARG A CA 1
ATOM 3259 C C . ARG A 1 390 ? -34.237 25.023 -1.795 1.00 60.03 390 ARG A C 1
ATOM 3261 O O . ARG A 1 390 ? -35.399 25.329 -1.551 1.00 60.03 390 ARG A O 1
ATOM 3268 N N . LEU A 1 391 ? -33.206 25.641 -1.213 1.00 64.06 391 LEU A N 1
ATOM 3269 C CA . LEU A 1 391 ? -33.374 26.811 -0.349 1.00 64.06 391 LEU A CA 1
ATOM 3270 C C . LEU A 1 391 ? -33.934 27.999 -1.139 1.00 64.06 391 LEU A C 1
ATOM 3272 O O . LEU A 1 391 ? -34.861 28.645 -0.670 1.00 64.06 391 LEU A O 1
ATOM 3276 N N . GLU A 1 392 ? -33.414 28.253 -2.338 1.00 74.62 392 GLU A N 1
ATOM 3277 C CA . GLU A 1 392 ? -33.903 29.274 -3.264 1.00 74.62 392 GLU A CA 1
ATOM 3278 C C . GLU A 1 392 ? -35.378 29.035 -3.612 1.00 74.62 392 GLU A C 1
ATOM 3280 O O . GLU A 1 392 ? -36.195 29.938 -3.456 1.00 74.62 392 GLU A O 1
ATOM 3285 N N . GLU A 1 393 ? -35.751 27.807 -3.983 1.00 75.25 393 GLU A N 1
ATOM 3286 C CA . GLU A 1 393 ? -37.131 27.400 -4.269 1.00 75.25 393 GLU A CA 1
ATOM 3287 C C . GLU A 1 393 ? -38.049 27.580 -3.053 1.00 75.25 393 GLU A C 1
ATOM 3289 O O . GLU A 1 393 ? -39.157 28.102 -3.188 1.00 75.25 393 GLU A O 1
ATOM 3294 N N . LEU A 1 394 ? -37.597 27.196 -1.854 1.00 69.00 394 LEU A N 1
ATOM 3295 C CA . LEU A 1 394 ? -38.361 27.360 -0.617 1.00 69.00 394 LEU A CA 1
ATOM 3296 C C . LEU A 1 394 ? -38.535 28.838 -0.245 1.00 69.00 394 LEU A C 1
ATOM 3298 O O . LEU A 1 394 ? -39.646 29.251 0.084 1.00 69.00 394 LEU A O 1
ATOM 3302 N N . ILE A 1 395 ? -37.476 29.647 -0.326 1.00 77.19 395 ILE A N 1
ATOM 3303 C CA . ILE A 1 395 ? -37.515 31.091 -0.045 1.00 77.19 395 ILE A CA 1
ATOM 3304 C C . ILE A 1 395 ? -38.387 31.811 -1.074 1.00 77.19 395 ILE A C 1
ATOM 3306 O O . ILE A 1 395 ? -39.179 32.678 -0.706 1.00 77.19 395 ILE A O 1
ATOM 3310 N N . PHE A 1 396 ? -38.323 31.410 -2.341 1.00 81.00 396 PHE A N 1
ATOM 331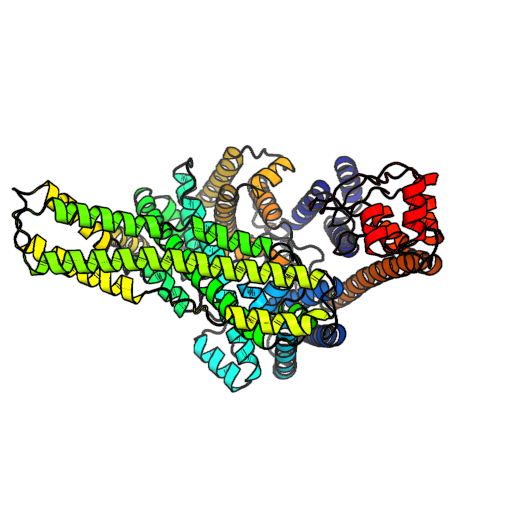1 C CA . PHE A 1 396 ? -39.200 31.909 -3.397 1.00 81.00 396 PHE A CA 1
ATOM 3312 C C . PHE A 1 396 ? -40.662 31.545 -3.140 1.00 81.00 396 PHE A C 1
ATOM 3314 O O . PHE A 1 396 ? -41.546 32.399 -3.238 1.00 81.00 396 PHE A O 1
ATOM 3321 N N . CYS A 1 397 ? -40.931 30.303 -2.733 1.00 78.31 397 CYS A N 1
ATOM 3322 C CA . CYS A 1 397 ? -42.269 29.879 -2.334 1.00 78.31 397 CYS A CA 1
ATOM 3323 C C . CYS A 1 397 ? -42.766 30.651 -1.105 1.00 78.31 397 CYS A C 1
ATOM 3325 O O . CYS A 1 397 ? -43.940 31.019 -1.058 1.00 78.31 397 CYS A O 1
ATOM 3327 N N . LEU A 1 398 ? -41.893 30.945 -0.136 1.00 77.88 398 LEU A N 1
ATOM 3328 C CA . LEU A 1 398 ? -42.244 31.763 1.024 1.00 77.88 398 LEU A CA 1
ATOM 3329 C C . LEU A 1 398 ? -42.616 33.179 0.587 1.00 77.88 398 LEU A C 1
ATOM 3331 O O . LEU A 1 398 ? -43.674 33.672 0.963 1.00 77.88 398 LEU A O 1
ATOM 3335 N N . GLN A 1 399 ? -41.786 33.812 -0.243 1.00 82.88 399 GLN A N 1
ATOM 3336 C CA . GLN A 1 399 ? -42.034 35.158 -0.750 1.00 82.88 399 GLN A CA 1
ATOM 3337 C C . GLN A 1 399 ? -43.366 35.239 -1.505 1.00 82.88 399 GLN A C 1
ATOM 3339 O O . GLN A 1 399 ? -44.159 36.150 -1.267 1.00 82.88 399 GLN A O 1
ATOM 3344 N N . LYS A 1 400 ? -43.641 34.274 -2.389 1.00 82.38 400 LYS A N 1
ATOM 3345 C CA . LYS A 1 400 ? -44.852 34.249 -3.220 1.00 82.38 400 LYS A CA 1
ATOM 3346 C C . LYS A 1 400 ? -46.142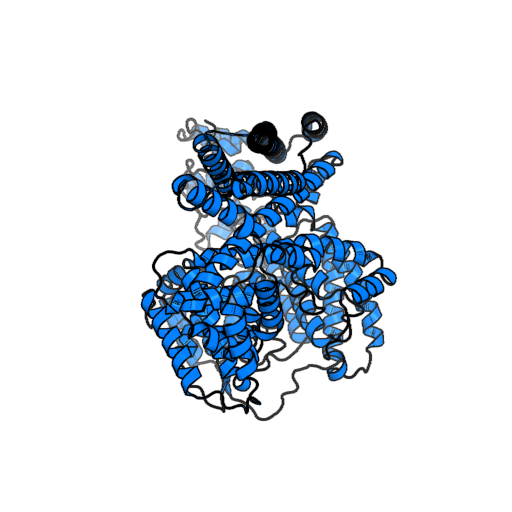 34.127 -2.404 1.00 82.38 400 LYS A C 1
ATOM 3348 O O . LYS A 1 400 ? -47.153 34.699 -2.797 1.00 82.38 400 LYS A O 1
ATOM 3353 N N . ASN A 1 401 ? -46.108 33.397 -1.290 1.00 73.62 401 ASN A N 1
ATOM 3354 C CA . ASN A 1 401 ? -47.286 33.153 -0.453 1.00 73.62 401 ASN A CA 1
ATOM 3355 C C . ASN A 1 401 ? -47.476 34.202 0.665 1.00 73.62 401 ASN A C 1
ATOM 3357 O O . ASN A 1 401 ? -48.426 34.115 1.442 1.00 73.62 401 ASN A O 1
ATOM 3361 N N . LEU A 1 402 ? -46.607 35.219 0.743 1.00 76.31 402 LEU A N 1
ATOM 3362 C CA . LEU A 1 402 ? -46.739 36.354 1.660 1.00 76.31 402 LEU A CA 1
ATOM 3363 C C . LEU A 1 402 ? -47.382 37.558 0.954 1.00 76.31 402 LEU A C 1
ATOM 3365 O O . LEU A 1 402 ? -46.710 38.282 0.220 1.00 76.31 402 LEU A O 1
ATOM 3369 N N . ASN A 1 403 ? -48.668 37.806 1.225 1.00 67.06 403 ASN A N 1
ATOM 3370 C CA . ASN A 1 403 ? -49.433 38.895 0.595 1.00 67.06 403 ASN A CA 1
ATOM 3371 C C . ASN A 1 403 ? -49.056 40.306 1.113 1.00 67.06 403 ASN A C 1
ATOM 3373 O O . ASN A 1 403 ? -49.086 41.258 0.339 1.00 67.06 403 ASN A O 1
ATOM 3377 N N . ASP A 1 404 ? -48.630 40.440 2.380 1.00 74.19 404 ASP A N 1
ATOM 3378 C CA . ASP A 1 404 ? -48.355 41.727 3.056 1.00 74.19 404 ASP A CA 1
ATOM 3379 C C . ASP A 1 404 ? -46.886 41.862 3.527 1.00 74.19 404 ASP A C 1
ATOM 3381 O O . ASP A 1 404 ? -46.596 42.074 4.709 1.00 74.19 404 ASP A O 1
ATOM 3385 N N . GLN A 1 405 ? -45.923 41.719 2.610 1.00 78.69 405 GLN A N 1
ATOM 3386 C CA . GLN A 1 405 ? -44.490 41.831 2.937 1.00 78.69 405 GLN A CA 1
ATOM 3387 C C . GLN A 1 405 ? -44.107 43.246 3.396 1.00 78.69 405 GLN A C 1
ATOM 3389 O O . GLN A 1 405 ? -44.354 44.228 2.685 1.00 78.69 405 GLN A O 1
ATOM 3394 N N . THR A 1 406 ? -43.413 43.348 4.531 1.00 82.25 406 THR A N 1
ATOM 3395 C CA . THR A 1 406 ? -42.805 44.612 4.985 1.00 82.25 406 THR A CA 1
ATOM 3396 C C . THR A 1 406 ? -41.642 45.034 4.104 1.00 82.25 406 THR A C 1
ATOM 3398 O O . THR A 1 406 ? -41.016 44.213 3.437 1.00 82.25 406 THR A O 1
ATOM 3401 N N . LEU A 1 407 ? -41.299 46.325 4.154 1.00 79.50 407 LEU A N 1
ATOM 3402 C CA . LEU A 1 407 ? -40.082 46.838 3.521 1.00 79.50 407 LEU A CA 1
ATOM 3403 C C . LEU A 1 407 ? -38.834 46.066 3.984 1.00 79.50 407 LEU A C 1
ATOM 3405 O O . LEU A 1 407 ? -38.015 45.703 3.150 1.00 79.50 407 LEU A O 1
ATOM 3409 N N . SER A 1 408 ? -38.729 45.740 5.277 1.00 79.31 408 SER A N 1
ATOM 3410 C CA . SER A 1 408 ? -37.614 44.958 5.828 1.00 79.31 408 SER A CA 1
ATOM 3411 C C . SER A 1 408 ? -37.552 43.525 5.284 1.00 79.31 408 SER A C 1
ATOM 3413 O O . SER A 1 408 ? -36.475 43.063 4.935 1.00 79.31 408 SER A O 1
ATOM 3415 N N . GLU A 1 409 ? -38.683 42.828 5.144 1.00 80.81 409 GLU A N 1
ATOM 3416 C CA . GLU A 1 409 ? -38.709 41.474 4.560 1.00 80.81 409 GLU A CA 1
ATOM 3417 C C . GLU A 1 409 ? -38.381 41.474 3.075 1.00 80.81 409 GLU A C 1
ATOM 3419 O O . GLU A 1 409 ? -37.663 40.593 2.620 1.00 80.81 409 GLU A O 1
ATOM 3424 N N . ARG A 1 410 ? -38.872 42.466 2.321 1.00 82.88 410 ARG A N 1
ATOM 3425 C CA . ARG A 1 410 ? -38.541 42.610 0.896 1.00 82.88 410 ARG A CA 1
ATOM 3426 C C . ARG A 1 410 ? -37.038 42.791 0.698 1.00 82.88 410 ARG A C 1
ATOM 3428 O O . ARG A 1 410 ? -36.481 42.175 -0.202 1.00 82.88 410 ARG A O 1
ATOM 3435 N N . ILE A 1 411 ? -36.399 43.595 1.552 1.00 83.81 411 ILE A N 1
ATOM 3436 C CA . ILE A 1 411 ? -34.942 43.780 1.553 1.00 83.81 411 ILE A CA 1
ATOM 3437 C C . ILE A 1 411 ? -34.239 42.461 1.889 1.00 83.81 411 ILE A C 1
ATOM 3439 O O . ILE A 1 411 ? -33.349 42.059 1.153 1.00 83.81 411 ILE A O 1
ATOM 3443 N N . LEU A 1 412 ? -34.678 41.742 2.929 1.00 83.56 412 LEU A N 1
ATOM 3444 C CA . LEU A 1 412 ? -34.090 40.449 3.299 1.00 83.56 412 LEU A CA 1
ATOM 3445 C C . LEU A 1 412 ? -34.234 39.397 2.192 1.00 83.56 412 LEU A C 1
ATOM 3447 O O . LEU A 1 412 ? -33.276 38.685 1.915 1.00 83.56 412 LEU A O 1
ATOM 3451 N N . PHE A 1 413 ? -35.396 39.299 1.536 1.00 84.88 413 PHE A N 1
ATOM 3452 C CA . PHE A 1 413 ? -35.583 38.406 0.391 1.00 84.88 413 PHE A CA 1
ATOM 3453 C C . PHE A 1 413 ? -34.606 38.741 -0.735 1.00 84.88 413 PHE A C 1
ATOM 3455 O O . PHE A 1 413 ? -33.926 37.840 -1.210 1.00 84.88 413 PHE A O 1
ATOM 3462 N N . LEU A 1 414 ? -34.513 40.017 -1.128 1.00 83.75 414 LEU A N 1
ATOM 3463 C CA . LEU A 1 414 ? -33.586 40.462 -2.171 1.00 83.75 414 LEU A CA 1
ATOM 3464 C C . LEU A 1 414 ? -32.135 40.153 -1.803 1.00 83.75 414 LEU A C 1
ATOM 3466 O O . LEU A 1 414 ? -31.449 39.518 -2.588 1.00 83.75 414 LEU A O 1
ATOM 3470 N N . GLU A 1 415 ? -31.699 40.494 -0.589 1.00 84.62 415 GLU A N 1
ATOM 3471 C CA . GLU A 1 415 ? -30.339 40.194 -0.133 1.00 84.62 415 GLU A CA 1
ATOM 3472 C C . GLU A 1 415 ? -30.046 38.690 -0.122 1.00 84.62 415 GLU A C 1
ATOM 3474 O O . GLU A 1 415 ? -28.942 38.275 -0.466 1.00 84.62 415 GLU A O 1
ATOM 3479 N N . ILE A 1 416 ? -31.017 37.851 0.255 1.00 79.88 416 ILE A N 1
ATOM 3480 C CA . ILE A 1 416 ? -30.837 36.399 0.221 1.00 79.88 416 ILE A CA 1
ATOM 3481 C C . ILE A 1 416 ? -30.780 35.893 -1.226 1.00 79.88 416 ILE A C 1
ATOM 3483 O O . ILE A 1 416 ? -29.903 35.092 -1.531 1.00 79.88 416 ILE A O 1
ATOM 3487 N N . PHE A 1 417 ? -31.660 36.351 -2.121 1.00 81.88 417 PHE A N 1
ATOM 3488 C CA . PHE A 1 417 ? -31.628 35.945 -3.531 1.00 81.88 417 PHE A CA 1
ATOM 3489 C C . PHE A 1 417 ? -30.362 36.409 -4.243 1.00 81.88 417 PHE A C 1
ATOM 3491 O O . PHE A 1 417 ? -29.763 35.607 -4.954 1.00 81.88 417 PHE A O 1
ATOM 3498 N N . ASP A 1 418 ? -29.926 37.648 -4.019 1.00 80.19 418 ASP A N 1
ATOM 3499 C CA . ASP A 1 418 ? -28.695 38.187 -4.596 1.00 80.19 418 ASP A CA 1
ATOM 3500 C C . ASP A 1 418 ? -27.493 37.349 -4.147 1.00 80.19 418 ASP A C 1
ATOM 3502 O O . ASP A 1 418 ? -26.724 36.889 -4.985 1.00 80.19 418 ASP A O 1
ATOM 3506 N N . LEU A 1 419 ? -27.394 37.021 -2.853 1.00 73.38 419 LEU A N 1
ATOM 3507 C CA . LEU A 1 419 ? -26.337 36.139 -2.345 1.00 73.38 419 LEU A CA 1
ATOM 3508 C C . LEU A 1 419 ? -26.418 34.714 -2.922 1.00 73.38 419 LEU A C 1
ATOM 3510 O O . LEU A 1 419 ? -25.387 34.108 -3.210 1.00 73.38 419 LEU A O 1
ATOM 3514 N N . LEU A 1 420 ? -27.622 34.160 -3.105 1.00 71.12 420 LEU A N 1
ATOM 3515 C CA . LEU A 1 420 ? -27.813 32.829 -3.700 1.00 71.12 420 LEU A CA 1
ATOM 3516 C C . LEU A 1 420 ? -27.457 32.805 -5.200 1.00 71.12 420 LEU A C 1
ATOM 3518 O O . LEU A 1 420 ? -26.926 31.807 -5.692 1.00 71.12 420 LEU A O 1
ATOM 3522 N N . GLN A 1 421 ? -27.708 33.895 -5.927 1.00 69.88 421 GLN A N 1
ATOM 3523 C CA . GLN A 1 421 ? -27.353 34.052 -7.342 1.00 69.88 421 GLN A CA 1
ATOM 3524 C C . GLN A 1 421 ? -25.856 34.352 -7.543 1.00 69.88 421 GLN A C 1
ATOM 3526 O O . GLN A 1 421 ? -25.234 33.814 -8.467 1.00 69.88 421 GLN A O 1
ATOM 3531 N N . GLU A 1 422 ? -25.245 35.141 -6.655 1.00 65.44 422 GLU A N 1
ATOM 3532 C CA . GLU A 1 422 ? -23.791 35.350 -6.596 1.00 65.44 422 GLU A CA 1
ATOM 3533 C C . GLU A 1 422 ? -23.041 34.019 -6.391 1.00 65.44 422 GLU A C 1
ATOM 3535 O O . GLU A 1 422 ? -22.074 33.744 -7.099 1.00 65.44 422 GLU A O 1
ATOM 3540 N N . GLU A 1 423 ? -23.527 33.131 -5.518 1.00 58.81 423 GLU A N 1
ATOM 3541 C CA . GLU A 1 423 ? -22.964 31.779 -5.341 1.00 58.81 423 GLU A CA 1
ATOM 3542 C C . GLU A 1 423 ? -23.054 30.926 -6.615 1.00 58.81 423 GLU A C 1
ATOM 3544 O O . GLU A 1 423 ? -22.092 30.256 -7.004 1.00 58.81 423 GLU A O 1
ATOM 3549 N N . LYS A 1 424 ? -24.209 30.956 -7.292 1.00 57.47 424 LYS A N 1
ATOM 3550 C CA . LYS A 1 424 ? -24.459 30.162 -8.504 1.00 57.47 424 LYS A CA 1
ATOM 3551 C C . LYS A 1 424 ? -23.513 30.552 -9.642 1.00 57.47 424 LYS A C 1
ATOM 3553 O O . LYS A 1 424 ? -22.961 29.677 -10.307 1.00 57.47 424 LYS A O 1
ATOM 3558 N N . SER A 1 425 ? -23.296 31.853 -9.825 1.00 57.34 425 SER A N 1
ATOM 3559 C CA . SER A 1 425 ? -22.385 32.402 -10.836 1.00 57.34 425 SER A CA 1
ATOM 3560 C C . SER A 1 425 ? -20.906 32.222 -10.467 1.00 57.34 425 SER A C 1
ATOM 3562 O O . SER A 1 425 ? -20.104 31.837 -11.320 1.00 57.34 425 SER A O 1
ATOM 3564 N N . GLY A 1 426 ? -20.541 32.402 -9.193 1.00 55.97 426 GLY A N 1
ATOM 3565 C CA . GLY A 1 426 ? -19.179 32.176 -8.701 1.00 55.97 426 GLY A CA 1
ATOM 3566 C C . GLY A 1 426 ? -18.707 30.725 -8.854 1.00 55.97 426 GLY A C 1
ATOM 3567 O O . GLY A 1 426 ? -17.530 30.475 -9.123 1.00 55.97 426 GLY A O 1
ATOM 3568 N N . PHE A 1 427 ? -19.621 29.755 -8.746 1.00 47.78 427 PHE A N 1
ATOM 3569 C CA . PHE A 1 427 ? -19.302 28.336 -8.916 1.00 47.78 427 PHE A CA 1
ATOM 3570 C C . PHE A 1 427 ? -19.091 27.933 -10.386 1.00 47.78 427 PHE A C 1
ATOM 3572 O O . PHE A 1 427 ? -18.188 27.146 -10.675 1.00 47.78 427 PHE A O 1
ATOM 3579 N N . GLU A 1 428 ? -19.872 28.482 -11.323 1.00 49.03 428 GLU A N 1
ATOM 3580 C CA . GLU A 1 428 ? -19.686 28.255 -12.768 1.00 49.03 428 GLU A CA 1
ATOM 3581 C C . GLU A 1 428 ? -18.360 28.855 -13.270 1.00 49.03 428 GLU A C 1
ATOM 3583 O O . GLU A 1 428 ? -17.622 28.200 -14.012 1.00 49.03 428 GLU A O 1
ATOM 3588 N N . ASP A 1 429 ? -17.992 30.046 -12.788 1.00 49.69 429 ASP A N 1
ATOM 3589 C CA . ASP A 1 429 ? -16.690 30.667 -13.065 1.00 49.69 429 ASP A CA 1
ATOM 3590 C C . ASP A 1 429 ? -15.529 29.852 -12.465 1.00 49.69 429 ASP A C 1
ATOM 3592 O O . ASP A 1 429 ? -14.520 29.600 -13.127 1.00 49.69 429 ASP A O 1
ATOM 3596 N N . LEU A 1 430 ? -15.686 29.334 -11.241 1.00 49.16 430 LEU A N 1
ATOM 3597 C CA . LEU A 1 430 ? -14.699 28.448 -10.620 1.00 49.16 430 LEU A CA 1
ATOM 3598 C C . LEU A 1 430 ? -14.517 27.137 -11.406 1.00 49.16 430 LEU A C 1
ATOM 3600 O O . LEU A 1 430 ? -13.381 26.705 -11.615 1.00 49.16 430 LEU A O 1
ATOM 3604 N N . GLN A 1 431 ? -15.604 26.517 -11.879 1.00 47.47 431 GLN A N 1
ATOM 3605 C CA . GLN A 1 431 ? -15.549 25.322 -12.729 1.00 47.47 431 GLN A CA 1
ATOM 3606 C C . GLN A 1 431 ? -14.816 25.598 -14.046 1.00 47.47 431 GLN A C 1
ATOM 3608 O O . GLN A 1 431 ? -13.949 24.816 -14.442 1.00 47.47 431 GLN A O 1
ATOM 3613 N N . HIS A 1 432 ? -15.103 26.730 -14.691 1.00 49.00 432 HIS A N 1
ATOM 3614 C CA . HIS A 1 432 ? -14.446 27.140 -15.929 1.00 49.00 432 HIS A CA 1
ATOM 3615 C C . HIS A 1 432 ? -12.946 27.429 -15.721 1.00 49.00 432 HIS A C 1
ATOM 3617 O O . HIS A 1 432 ? -12.103 26.975 -16.499 1.00 49.00 432 HIS A O 1
ATOM 3623 N N . LYS A 1 433 ? -12.581 28.101 -14.621 1.00 51.38 433 LYS A N 1
ATOM 3624 C CA . LYS A 1 433 ? -11.184 28.371 -14.231 1.00 51.38 433 LYS A CA 1
ATOM 3625 C C . LYS A 1 433 ? -10.406 27.097 -13.885 1.00 51.38 433 LYS A C 1
ATOM 3627 O O . LYS A 1 433 ? -9.231 26.981 -14.241 1.00 51.38 433 LYS A O 1
ATOM 3632 N N . LEU A 1 434 ? -11.032 26.129 -13.212 1.00 47.28 434 LEU A N 1
ATOM 3633 C CA . LEU A 1 434 ? -10.429 24.821 -12.918 1.00 47.28 434 LEU A CA 1
ATOM 3634 C C . LEU A 1 434 ? -10.261 23.977 -14.189 1.00 47.28 434 LEU A C 1
ATOM 3636 O O . LEU A 1 434 ? -9.214 23.353 -14.372 1.00 47.28 434 LEU A O 1
ATOM 3640 N N . PHE A 1 435 ? -11.246 24.008 -15.091 1.00 45.75 435 PHE A N 1
ATOM 3641 C CA . PHE A 1 435 ? -11.193 23.335 -16.388 1.00 45.75 435 PHE A CA 1
ATOM 3642 C C . PHE A 1 435 ? -10.059 23.881 -17.266 1.00 45.75 435 PHE A C 1
ATOM 3644 O O . PHE A 1 435 ? -9.215 23.103 -17.714 1.00 45.75 435 PHE A O 1
ATOM 3651 N N . LEU A 1 436 ? -9.960 25.206 -17.429 1.00 46.84 436 LEU A N 1
ATOM 3652 C CA . LEU A 1 436 ? -8.875 25.853 -18.177 1.00 46.84 436 LEU A CA 1
ATOM 3653 C C . LEU A 1 436 ? -7.491 25.533 -17.593 1.00 46.84 436 LEU A C 1
ATOM 3655 O O . LEU A 1 436 ? -6.577 25.188 -18.340 1.00 46.84 436 LEU A O 1
ATOM 3659 N N . ASN A 1 437 ? -7.338 25.559 -16.264 1.00 49.38 437 ASN A N 1
ATOM 3660 C CA . ASN A 1 437 ? -6.082 25.173 -15.609 1.00 49.38 437 ASN A CA 1
ATOM 3661 C C . ASN A 1 437 ? -5.722 23.697 -15.842 1.00 49.38 437 ASN A C 1
ATOM 3663 O O . ASN A 1 437 ? -4.556 23.366 -16.065 1.00 49.38 437 ASN A O 1
ATOM 3667 N N . SER A 1 438 ? -6.711 22.800 -15.822 1.00 45.44 438 SER A N 1
ATOM 3668 C CA . SER A 1 438 ? -6.500 21.375 -16.100 1.00 45.44 438 SER A CA 1
ATOM 3669 C C . SER A 1 438 ? -6.108 21.114 -17.564 1.00 45.44 438 SER A C 1
ATOM 3671 O O . SER A 1 438 ? -5.234 20.289 -17.832 1.00 45.44 438 SER A O 1
ATOM 3673 N N . PHE A 1 439 ? -6.670 21.887 -18.499 1.00 43.97 439 PHE A N 1
ATOM 3674 C CA . PHE A 1 439 ? -6.373 21.828 -19.929 1.00 43.97 439 PHE A CA 1
ATOM 3675 C C . PHE A 1 439 ? -4.957 22.330 -20.251 1.00 43.97 439 PHE A C 1
ATOM 3677 O O . PHE A 1 439 ? -4.194 21.634 -20.921 1.00 43.97 439 PHE A O 1
ATOM 3684 N N . VAL A 1 440 ? -4.553 23.484 -19.701 1.00 48.31 440 VAL A N 1
ATOM 3685 C CA . VAL A 1 440 ? -3.183 24.020 -19.844 1.00 48.31 440 VAL A CA 1
ATOM 3686 C C . VAL A 1 440 ? -2.147 23.025 -19.305 1.00 48.31 440 VAL A C 1
ATOM 3688 O O . VAL A 1 440 ? -1.086 22.840 -19.899 1.00 48.31 440 VAL A O 1
ATOM 3691 N N . ARG A 1 441 ? -2.471 22.309 -18.223 1.00 50.59 441 ARG A N 1
ATOM 3692 C CA . ARG A 1 441 ? -1.605 21.276 -17.640 1.00 50.59 441 ARG A CA 1
ATOM 3693 C C . ARG A 1 441 ? -1.513 20.009 -18.495 1.00 50.59 441 ARG A C 1
ATOM 3695 O O . ARG A 1 441 ? -0.423 19.449 -18.587 1.00 50.59 441 ARG A O 1
ATOM 3702 N N . SER A 1 442 ? -2.607 19.590 -19.142 1.00 44.88 442 SER A N 1
ATOM 3703 C CA . SER A 1 442 ? -2.599 18.507 -20.145 1.00 44.88 442 SER A CA 1
ATOM 3704 C C . SER A 1 442 ? -1.640 18.840 -21.277 1.00 44.88 442 SER A C 1
ATOM 3706 O O . SER A 1 442 ? -0.798 18.028 -21.635 1.00 44.88 442 SER A O 1
ATOM 3708 N N . TYR A 1 443 ? -1.696 20.081 -21.757 1.00 44.91 443 TYR A N 1
ATOM 3709 C CA . TYR A 1 443 ? -0.855 20.550 -22.848 1.00 44.91 443 TYR A CA 1
ATOM 3710 C C . TYR A 1 443 ? 0.636 20.608 -22.465 1.00 44.91 443 TYR A C 1
ATOM 3712 O O . TYR A 1 443 ? 1.490 20.182 -23.237 1.00 44.91 443 TYR A O 1
ATOM 3720 N N . VAL A 1 444 ? 0.974 21.063 -21.248 1.00 46.00 444 VAL A N 1
ATOM 3721 C CA . VAL A 1 444 ? 2.364 21.069 -20.736 1.00 46.00 444 VAL A CA 1
ATOM 3722 C C . VAL A 1 444 ? 2.914 19.650 -20.548 1.00 46.00 444 VAL A C 1
ATOM 3724 O O . VAL A 1 444 ? 4.084 19.397 -20.838 1.00 46.00 444 VAL A O 1
ATOM 3727 N N . TYR A 1 445 ? 2.082 18.720 -20.079 1.00 45.00 445 TYR A N 1
ATOM 3728 C CA . TYR A 1 445 ? 2.464 17.324 -19.887 1.00 45.00 445 TYR A CA 1
ATOM 3729 C C . TYR A 1 445 ? 2.620 16.582 -21.228 1.00 45.00 445 TYR A C 1
ATOM 3731 O O . TYR A 1 445 ? 3.643 15.935 -21.440 1.00 45.00 445 TYR A O 1
ATOM 3739 N N . ASP A 1 446 ? 1.704 16.754 -22.182 1.00 44.00 446 ASP A N 1
ATOM 3740 C CA . ASP A 1 446 ? 1.822 16.175 -23.532 1.00 44.00 446 ASP A CA 1
ATOM 3741 C C . ASP A 1 446 ? 3.050 16.713 -24.287 1.00 44.00 446 ASP A C 1
ATOM 3743 O O . ASP A 1 446 ? 3.691 15.993 -25.054 1.00 44.00 446 ASP A O 1
ATOM 3747 N N . LEU A 1 447 ? 3.438 17.968 -24.032 1.00 42.34 447 LEU A N 1
ATOM 3748 C CA . LEU A 1 447 ? 4.691 18.541 -24.532 1.00 42.34 447 LEU A CA 1
ATOM 3749 C C . LEU A 1 447 ? 5.939 17.947 -23.855 1.00 42.34 447 LEU A C 1
ATOM 3751 O O . LEU A 1 447 ? 6.976 17.831 -24.510 1.00 42.34 447 LEU A O 1
ATOM 3755 N N . SER A 1 448 ? 5.858 17.540 -22.581 1.00 44.12 448 SER A N 1
ATOM 3756 C CA . SER A 1 448 ? 6.978 16.911 -21.855 1.00 44.12 448 SER A CA 1
ATOM 3757 C C . SER A 1 448 ? 7.312 15.497 -22.344 1.00 44.12 448 SER A C 1
ATOM 3759 O O . SER A 1 448 ? 8.478 15.106 -22.319 1.00 44.12 448 SER A O 1
ATOM 3761 N N . GLN A 1 449 ? 6.322 14.762 -22.865 1.00 41.72 449 GLN A N 1
ATOM 3762 C CA . GLN A 1 449 ? 6.531 13.436 -23.457 1.00 41.72 449 GLN A CA 1
ATOM 3763 C C . GLN A 1 449 ? 7.275 13.495 -24.802 1.00 41.72 449 GLN A C 1
ATOM 3765 O O . GLN A 1 449 ? 7.875 12.513 -25.227 1.00 41.72 449 GLN A O 1
ATOM 3770 N N . LYS A 1 450 ? 7.295 14.661 -25.463 1.00 44.94 450 LYS A N 1
ATOM 3771 C CA . LYS A 1 450 ? 7.878 14.837 -26.804 1.00 44.94 450 LYS A CA 1
ATOM 3772 C C . LYS A 1 450 ? 9.373 15.205 -26.827 1.00 44.94 450 LYS A C 1
ATOM 3774 O O . LYS A 1 450 ? 9.849 15.611 -27.878 1.00 44.94 450 LYS A O 1
ATOM 3779 N N . GLN A 1 451 ? 10.107 15.099 -25.706 1.00 43.41 451 GLN A N 1
ATOM 3780 C CA . GLN A 1 451 ? 11.554 15.407 -25.577 1.00 43.41 451 GLN A CA 1
ATOM 3781 C C . GLN A 1 451 ? 12.045 16.581 -26.462 1.00 43.41 451 GLN A C 1
ATOM 3783 O O . GLN A 1 451 ? 13.025 16.454 -27.191 1.00 43.41 451 GLN A O 1
ATOM 3788 N N . SER A 1 452 ? 11.376 17.740 -26.422 1.00 46.44 452 SER A N 1
ATOM 3789 C CA . SER A 1 452 ? 11.841 18.917 -27.174 1.00 46.44 452 SER A CA 1
ATOM 3790 C C . SER A 1 452 ? 12.621 19.885 -26.279 1.00 46.44 452 SER A C 1
ATOM 3792 O O . SER A 1 452 ? 12.197 20.215 -25.168 1.00 46.44 452 SER A O 1
ATOM 3794 N N . GLU A 1 453 ? 13.747 20.400 -26.782 1.00 44.09 453 GLU A N 1
ATOM 3795 C CA . GLU A 1 453 ? 14.566 21.445 -26.137 1.00 44.09 453 GLU A CA 1
ATOM 3796 C C . GLU A 1 453 ? 13.788 22.761 -25.876 1.00 44.09 453 GLU A C 1
ATOM 3798 O O . GLU A 1 453 ? 14.237 23.620 -25.114 1.00 44.09 453 GLU A O 1
ATOM 3803 N N . CYS A 1 454 ? 12.584 22.921 -26.445 1.00 42.62 454 CYS A N 1
ATOM 3804 C CA . CYS A 1 454 ? 11.745 24.122 -26.356 1.00 42.62 454 CYS A CA 1
ATOM 3805 C C . CYS A 1 454 ? 11.061 24.360 -24.993 1.00 42.62 454 CYS A C 1
ATOM 3807 O O . CYS A 1 454 ? 10.526 25.450 -24.766 1.00 42.62 454 CYS A O 1
ATOM 3809 N N . GLY A 1 455 ? 11.084 23.399 -24.060 1.00 45.19 455 GLY A N 1
ATOM 3810 C CA . GLY A 1 455 ? 10.426 23.533 -22.747 1.00 45.19 455 GLY A CA 1
ATOM 3811 C C . GLY A 1 455 ? 10.888 24.732 -21.915 1.00 45.19 455 GLY A C 1
ATOM 3812 O O . GLY A 1 455 ? 10.101 25.306 -21.163 1.00 45.19 455 GLY A O 1
ATOM 3813 N N . ARG A 1 456 ? 12.142 25.163 -22.109 1.00 44.12 456 ARG A N 1
ATOM 3814 C CA . ARG A 1 456 ? 12.775 26.272 -21.376 1.00 44.12 456 ARG A CA 1
ATOM 3815 C C . ARG A 1 456 ? 12.087 27.626 -21.591 1.00 44.12 456 ARG A C 1
ATOM 3817 O O . ARG A 1 456 ? 12.179 28.490 -20.727 1.00 44.12 456 ARG A O 1
ATOM 3824 N N . TYR A 1 457 ? 11.403 27.801 -22.723 1.00 47.97 457 TYR A N 1
ATOM 3825 C CA . TYR A 1 457 ? 10.742 29.056 -23.104 1.00 47.97 457 TYR A CA 1
ATOM 3826 C C . TYR A 1 457 ? 9.214 28.992 -22.972 1.00 47.97 457 TYR A C 1
ATOM 3828 O O . TYR A 1 457 ? 8.575 30.007 -22.709 1.00 47.97 457 TYR A O 1
ATOM 3836 N N . LEU A 1 458 ? 8.625 27.801 -23.118 1.00 48.38 458 LEU A N 1
ATOM 3837 C CA . LEU A 1 458 ? 7.172 27.605 -23.088 1.00 48.38 458 LEU A CA 1
ATOM 3838 C C . LEU A 1 458 ? 6.599 27.552 -21.664 1.00 48.38 458 LEU A C 1
ATOM 3840 O O . LEU A 1 458 ? 5.507 28.071 -21.441 1.00 48.38 458 LEU A O 1
ATOM 3844 N N . ILE A 1 459 ? 7.324 26.967 -20.698 1.00 49.06 459 ILE A N 1
ATOM 3845 C CA . ILE A 1 459 ? 6.851 26.848 -19.306 1.00 49.06 459 ILE A CA 1
ATOM 3846 C C . ILE A 1 459 ? 6.624 28.234 -18.670 1.00 49.06 459 ILE A C 1
ATOM 3848 O O . ILE A 1 459 ? 5.519 28.456 -18.173 1.00 49.06 459 ILE A O 1
ATOM 3852 N N . PRO A 1 460 ? 7.570 29.198 -18.731 1.00 50.34 460 PRO A N 1
ATOM 3853 C CA . PRO A 1 460 ? 7.347 30.539 -18.184 1.00 50.34 460 PRO A CA 1
ATOM 3854 C C . PRO A 1 460 ? 6.186 31.285 -18.863 1.00 50.34 460 PRO A C 1
ATOM 3856 O O . PRO A 1 460 ? 5.331 31.835 -18.179 1.00 50.34 460 PRO A O 1
ATOM 3859 N N . ALA A 1 461 ? 6.086 31.226 -20.196 1.00 48.97 461 ALA A N 1
ATOM 3860 C CA . ALA A 1 461 ? 5.037 31.918 -20.950 1.00 48.97 461 ALA A CA 1
ATOM 3861 C C . ALA A 1 461 ? 3.617 31.386 -20.650 1.00 48.97 461 ALA A C 1
ATOM 3863 O O . ALA A 1 461 ? 2.665 32.161 -20.544 1.00 48.97 461 ALA A O 1
ATOM 3864 N N . LEU A 1 462 ? 3.465 30.069 -20.470 1.00 45.97 462 LEU A N 1
ATOM 3865 C CA . LEU A 1 462 ? 2.193 29.448 -20.076 1.00 45.97 462 LEU A CA 1
ATOM 3866 C C . LEU A 1 462 ? 1.844 29.754 -18.611 1.00 45.97 462 LEU A C 1
ATOM 3868 O O . LEU A 1 462 ? 0.689 30.052 -18.301 1.00 45.97 462 LEU A O 1
ATOM 3872 N N . VAL A 1 463 ? 2.838 29.753 -17.717 1.00 48.44 463 VAL A N 1
ATOM 3873 C CA . VAL A 1 463 ? 2.678 30.152 -16.310 1.00 48.44 463 VAL A CA 1
ATOM 3874 C C . VAL A 1 463 ? 2.208 31.604 -16.190 1.00 48.44 463 VAL A C 1
ATOM 3876 O O . VAL A 1 463 ? 1.281 31.869 -15.422 1.00 48.44 463 VAL A O 1
ATOM 3879 N N . ASP A 1 464 ? 2.773 32.522 -16.971 1.00 52.12 464 ASP A N 1
ATOM 3880 C CA . ASP A 1 464 ? 2.381 33.935 -16.966 1.00 52.12 464 ASP A CA 1
ATOM 3881 C C . ASP A 1 464 ? 0.947 34.132 -17.481 1.00 52.12 464 ASP A C 1
ATOM 3883 O O . ASP A 1 464 ? 0.179 34.891 -16.890 1.00 52.12 464 ASP A O 1
ATOM 3887 N N . SER A 1 465 ? 0.524 33.366 -18.495 1.00 47.16 465 SER A N 1
ATOM 3888 C CA . SER A 1 465 ? -0.873 33.372 -18.965 1.00 47.16 465 SER A CA 1
ATOM 3889 C C . SER A 1 465 ? -1.875 32.834 -17.927 1.00 47.16 465 SER A C 1
ATOM 3891 O O . SER A 1 465 ? -3.030 33.255 -17.902 1.00 47.16 465 SER A O 1
ATOM 3893 N N . SER A 1 466 ? -1.427 31.955 -17.021 1.00 43.94 466 SER A N 1
ATOM 3894 C CA . SER A 1 466 ? -2.234 31.412 -15.915 1.00 43.94 466 SER A CA 1
ATOM 3895 C C . SER A 1 466 ? -2.234 32.287 -14.652 1.00 43.94 466 SER A C 1
ATOM 3897 O O . SER A 1 466 ? -3.057 32.094 -13.757 1.00 43.94 466 SER A O 1
ATOM 3899 N N . ALA A 1 467 ? -1.320 33.261 -14.550 1.00 44.78 467 ALA A N 1
ATOM 3900 C CA . ALA A 1 467 ? -1.116 34.054 -13.340 1.00 44.78 467 ALA A CA 1
ATOM 3901 C C . ALA A 1 467 ? -2.264 35.027 -13.016 1.00 44.78 467 ALA A C 1
ATOM 3903 O O . ALA A 1 467 ? -2.374 35.441 -11.866 1.00 44.78 467 ALA A O 1
ATOM 3904 N N . GLY A 1 468 ? -3.135 35.336 -13.983 1.00 45.34 468 GLY A N 1
ATOM 3905 C CA . GLY A 1 468 ? -4.341 36.151 -13.783 1.00 45.34 468 GLY A CA 1
ATOM 3906 C C . GLY A 1 468 ? -5.556 35.403 -13.211 1.00 45.34 468 GLY A C 1
ATOM 3907 O O . GLY A 1 468 ? -6.617 36.002 -13.067 1.00 45.34 468 GLY A O 1
ATOM 3908 N N . LEU A 1 469 ? -5.440 34.103 -12.909 1.00 41.41 469 LEU A N 1
ATOM 3909 C CA . LEU A 1 469 ? -6.550 33.244 -12.475 1.00 41.41 469 LEU A CA 1
ATOM 3910 C C . LEU A 1 469 ? -6.464 32.949 -10.966 1.00 41.41 469 LEU A C 1
ATOM 3912 O O . LEU A 1 469 ? -6.156 31.830 -10.554 1.00 41.41 469 LEU A O 1
ATOM 3916 N N . GLU A 1 470 ? -6.716 33.949 -10.119 1.00 45.78 470 GLU A N 1
ATOM 3917 C CA . GLU A 1 470 ? -6.903 33.709 -8.682 1.00 45.78 470 GLU A CA 1
ATOM 3918 C C . GLU A 1 470 ? -8.170 32.865 -8.450 1.00 45.78 470 GLU A C 1
ATOM 3920 O O . GLU A 1 470 ? -9.251 33.176 -8.957 1.00 45.78 470 GLU A O 1
ATOM 3925 N N . ILE A 1 471 ? -8.024 31.761 -7.707 1.00 39.44 471 ILE A N 1
ATOM 3926 C CA . ILE A 1 471 ? -9.134 30.909 -7.262 1.00 39.44 471 ILE A CA 1
ATOM 3927 C C . ILE A 1 471 ? -9.727 31.557 -6.003 1.00 39.44 471 ILE A C 1
ATOM 3929 O O . ILE A 1 471 ? -9.018 31.581 -4.990 1.00 39.44 471 ILE A O 1
ATOM 3933 N N . PRO A 1 472 ? -10.983 32.046 -6.024 1.00 41.78 472 PRO A N 1
ATOM 3934 C CA . PRO A 1 472 ? -11.626 32.584 -4.830 1.00 41.78 472 PRO A CA 1
ATOM 3935 C C . PRO A 1 472 ? -11.681 31.518 -3.728 1.00 41.78 472 PRO A C 1
ATOM 3937 O O . PRO A 1 472 ? -11.924 30.339 -4.002 1.00 41.78 472 PRO A O 1
ATOM 3940 N N . GLU A 1 473 ? -11.423 31.907 -2.479 1.00 41.34 473 GLU A N 1
ATOM 3941 C CA . GLU A 1 473 ? -11.625 31.019 -1.335 1.00 41.34 473 GLU A CA 1
ATOM 3942 C C . GLU A 1 473 ? -13.102 30.616 -1.238 1.00 41.34 473 GLU A C 1
ATOM 3944 O O . GLU A 1 473 ? -14.000 31.434 -1.422 1.00 41.34 473 GLU A O 1
ATOM 3949 N N . LEU A 1 474 ? -13.359 29.334 -0.965 1.00 44.03 474 LEU A N 1
ATOM 3950 C CA . LEU A 1 474 ? -14.712 28.802 -0.815 1.00 44.03 474 LEU A CA 1
ATOM 3951 C C . LEU A 1 474 ? -15.432 29.564 0.322 1.00 44.03 474 LEU A C 1
ATOM 3953 O O . LEU A 1 474 ? -14.934 29.545 1.454 1.00 44.03 474 LEU A O 1
ATOM 3957 N N . PRO A 1 475 ? -16.589 30.202 0.096 1.00 51.16 475 PRO A N 1
ATOM 3958 C CA . PRO A 1 475 ? -17.072 31.228 1.014 1.00 51.16 475 PRO A CA 1
ATOM 3959 C C . PRO A 1 475 ? -17.845 30.629 2.199 1.00 51.16 475 PRO A C 1
ATOM 3961 O O . PRO A 1 475 ? -19.073 30.575 2.252 1.00 51.16 475 PRO A O 1
ATOM 3964 N N . LEU A 1 476 ? -17.104 30.208 3.227 1.00 47.16 476 LEU A N 1
ATOM 3965 C CA . LEU A 1 476 ? -17.659 29.939 4.562 1.00 47.16 476 LEU A CA 1
ATOM 3966 C C . LEU A 1 476 ? -18.377 31.176 5.145 1.00 47.16 476 LEU A C 1
ATOM 3968 O O . LEU A 1 476 ? -19.323 31.022 5.919 1.00 47.16 476 LEU A O 1
ATOM 3972 N N . GLU A 1 477 ? -17.972 32.384 4.744 1.00 55.47 477 GLU A N 1
ATOM 3973 C CA . GLU A 1 477 ? -18.609 33.645 5.138 1.00 55.47 477 GLU A CA 1
ATOM 3974 C C . GLU A 1 477 ? -19.994 33.847 4.516 1.00 55.47 477 GLU A C 1
ATOM 3976 O O . GLU A 1 477 ? -20.912 34.278 5.217 1.00 55.47 477 GLU A O 1
ATOM 3981 N N . ILE A 1 478 ? -20.187 33.492 3.240 1.00 55.50 478 ILE A N 1
ATOM 3982 C CA . ILE A 1 478 ? -21.486 33.652 2.570 1.00 55.50 478 ILE A CA 1
ATOM 3983 C C . ILE A 1 478 ? -22.511 32.701 3.187 1.00 55.50 478 ILE A C 1
ATOM 3985 O O . ILE A 1 478 ? -23.618 33.125 3.504 1.00 55.50 478 ILE A O 1
ATOM 3989 N N . ILE A 1 479 ? -22.125 31.462 3.511 1.00 52.47 479 ILE A N 1
ATOM 3990 C CA . ILE A 1 479 ? -22.997 30.518 4.233 1.00 52.47 479 ILE A CA 1
ATOM 3991 C C . ILE A 1 479 ? -23.425 31.086 5.595 1.00 52.47 479 ILE A C 1
ATOM 3993 O O . ILE A 1 479 ? -24.600 31.015 5.967 1.00 52.47 479 ILE A O 1
ATOM 3997 N N . ALA A 1 480 ? -22.490 31.670 6.350 1.00 58.72 480 ALA A N 1
ATOM 3998 C CA . ALA A 1 480 ? -22.800 32.296 7.634 1.00 58.72 480 ALA A CA 1
ATOM 3999 C C . ALA A 1 480 ? -23.741 33.504 7.471 1.00 58.72 480 ALA A C 1
ATOM 4001 O O . ALA A 1 480 ? -24.646 33.699 8.289 1.00 58.72 480 ALA A O 1
ATOM 4002 N N . ARG A 1 481 ? -23.565 34.278 6.395 1.00 67.88 481 ARG A N 1
ATOM 4003 C CA . ARG A 1 481 ? -24.389 35.443 6.060 1.00 67.88 481 ARG A CA 1
ATOM 4004 C C . ARG A 1 481 ? -25.797 35.048 5.623 1.00 67.88 481 ARG A C 1
ATOM 4006 O O . ARG A 1 481 ? -26.754 35.548 6.207 1.00 67.88 481 ARG A O 1
ATOM 4013 N N . VAL A 1 482 ? -25.936 34.093 4.702 1.00 66.31 482 VAL A N 1
ATOM 4014 C CA . VAL A 1 482 ? -27.228 33.527 4.279 1.00 66.31 482 VAL A CA 1
ATOM 4015 C C . VAL A 1 482 ? -27.974 32.972 5.492 1.00 66.31 482 VAL A C 1
ATOM 4017 O O . VAL A 1 482 ? -29.136 33.301 5.703 1.00 66.31 482 VAL A O 1
ATOM 4020 N N . LYS A 1 483 ? -27.302 32.224 6.377 1.00 61.72 483 LYS A N 1
ATOM 4021 C CA . LYS A 1 483 ? -27.921 31.699 7.606 1.00 61.72 483 LYS A CA 1
ATOM 4022 C C . LYS A 1 483 ? -28.451 32.801 8.527 1.00 61.72 483 LYS A C 1
ATOM 4024 O O . LYS A 1 483 ? -29.525 32.651 9.110 1.00 61.72 483 LYS A O 1
ATOM 4029 N N . LYS A 1 484 ? -27.698 33.891 8.684 1.00 73.12 484 LYS A N 1
ATOM 4030 C CA . LYS A 1 484 ? -28.113 35.043 9.490 1.00 73.12 484 LYS A CA 1
ATOM 4031 C C . LYS A 1 484 ? -29.347 35.718 8.884 1.00 73.12 484 LYS A C 1
ATOM 4033 O O . LYS A 1 484 ? -30.338 35.887 9.589 1.00 73.12 484 LYS A O 1
ATOM 4038 N N . LEU A 1 485 ? -29.302 36.022 7.588 1.00 77.25 485 LEU A N 1
ATOM 4039 C CA . LEU A 1 485 ? -30.376 36.715 6.875 1.00 77.25 485 LEU A CA 1
ATOM 4040 C C . LEU A 1 485 ? -31.662 35.883 6.819 1.00 77.25 485 LEU A C 1
ATOM 4042 O O . LEU A 1 485 ? -32.738 36.391 7.123 1.00 77.25 485 LEU A O 1
ATOM 4046 N N . VAL A 1 486 ? -31.563 34.579 6.532 1.00 71.25 486 VAL A N 1
ATOM 4047 C CA . VAL A 1 486 ? -32.725 33.675 6.534 1.00 71.25 486 VAL A CA 1
ATOM 4048 C C . VAL A 1 486 ? -33.346 33.591 7.932 1.00 71.25 486 VAL A C 1
ATOM 4050 O O . VAL A 1 486 ? -34.567 33.575 8.064 1.00 71.25 486 VAL A O 1
ATOM 4053 N N . ARG A 1 487 ? -32.544 33.593 9.004 1.00 67.00 487 ARG A N 1
ATOM 4054 C CA . ARG A 1 487 ? -33.069 33.592 10.378 1.00 67.00 487 ARG A CA 1
ATOM 4055 C C . ARG A 1 487 ? -33.801 34.890 10.723 1.00 67.00 487 ARG A C 1
ATOM 4057 O O . ARG A 1 487 ? -34.852 34.835 11.358 1.00 67.00 487 ARG A O 1
ATOM 4064 N N . GLU A 1 488 ? -33.259 36.035 10.321 1.00 75.50 488 GLU A N 1
ATOM 4065 C CA . GLU A 1 488 ? -33.905 37.343 10.496 1.00 75.50 488 GLU A CA 1
ATOM 4066 C C . GLU A 1 488 ? -35.232 37.409 9.728 1.00 75.50 488 GLU A C 1
ATOM 4068 O O . GLU A 1 488 ? -36.248 37.837 10.283 1.00 75.50 488 GLU A O 1
ATOM 4073 N N . LEU A 1 489 ? -35.254 36.873 8.504 1.00 76.94 489 LEU A N 1
ATOM 4074 C CA . LEU A 1 489 ? -36.456 36.750 7.686 1.00 76.94 489 LEU A CA 1
ATOM 4075 C C . LEU A 1 489 ? -37.516 35.869 8.366 1.00 76.94 489 LEU A C 1
ATOM 4077 O O . LEU A 1 489 ? -38.656 36.299 8.539 1.00 76.94 489 LEU A O 1
ATOM 4081 N N . LEU A 1 490 ? -37.145 34.665 8.813 1.00 67.94 490 LEU A N 1
ATOM 4082 C CA . LEU A 1 490 ? -38.067 33.741 9.482 1.00 67.94 490 LEU A CA 1
ATOM 4083 C C . LEU A 1 490 ? -38.674 34.341 10.757 1.00 67.94 490 LEU A C 1
ATOM 4085 O O . LEU A 1 490 ? -39.867 34.163 11.001 1.00 67.94 490 LEU A O 1
ATOM 4089 N N . LEU A 1 491 ? -37.881 35.054 11.564 1.00 66.44 491 LEU A N 1
ATOM 4090 C CA . LEU A 1 491 ? -38.358 35.713 12.786 1.00 66.44 491 LEU A CA 1
ATOM 4091 C C . LEU A 1 491 ? -39.349 36.841 12.477 1.00 66.44 491 LEU A C 1
ATOM 4093 O O . LEU A 1 491 ? -40.401 36.926 13.116 1.00 66.44 491 LEU A O 1
ATOM 4097 N N . SER A 1 492 ? -39.037 37.671 11.479 1.00 74.69 492 SER A N 1
ATOM 4098 C CA . SER A 1 492 ? -39.919 38.749 11.021 1.00 74.69 492 SER A CA 1
ATOM 4099 C C . SER A 1 492 ? -41.280 38.208 10.581 1.00 74.69 492 SER A C 1
ATOM 4101 O O . SER A 1 492 ? -42.322 38.671 11.058 1.00 74.69 492 SER A O 1
ATOM 4103 N N . VAL A 1 493 ? -41.264 37.172 9.741 1.00 70.44 493 VAL A N 1
ATOM 4104 C CA . VAL A 1 493 ? -42.473 36.571 9.174 1.00 70.44 493 VAL A CA 1
ATOM 4105 C C . VAL A 1 493 ? -43.284 35.839 10.255 1.00 70.44 493 VAL A C 1
ATOM 4107 O O . VAL A 1 493 ? -44.487 36.065 10.394 1.00 70.44 493 VAL A O 1
ATOM 4110 N N . SER A 1 494 ? -42.635 35.022 11.092 1.00 61.16 494 SER A N 1
ATOM 4111 C CA . SER A 1 494 ? -43.312 34.224 12.132 1.00 61.16 494 SER A CA 1
ATOM 4112 C C . SER A 1 494 ? -43.968 35.079 13.218 1.00 61.16 494 SER A C 1
ATOM 4114 O O . SER A 1 494 ? -44.976 34.681 13.792 1.00 61.16 494 SER A O 1
ATOM 4116 N N . SER A 1 495 ? -43.426 36.268 13.502 1.00 66.81 495 SER A N 1
ATOM 4117 C CA . SER A 1 495 ? -43.945 37.144 14.562 1.00 66.81 495 SER A CA 1
ATOM 4118 C C . SER A 1 495 ? -45.315 37.770 14.260 1.00 66.81 495 SER A C 1
ATOM 4120 O O . SER A 1 495 ? -45.934 38.336 15.161 1.00 66.81 495 SER A O 1
ATOM 4122 N N . ARG A 1 496 ? -45.803 37.688 13.012 1.00 71.06 496 ARG A N 1
ATOM 4123 C CA . ARG A 1 496 ? -47.006 38.415 12.556 1.00 71.06 496 ARG A CA 1
ATOM 4124 C C . ARG A 1 496 ? -48.058 37.532 11.886 1.00 71.06 496 ARG A C 1
ATOM 4126 O O . ARG A 1 496 ? -49.164 37.996 11.619 1.00 71.06 496 ARG A O 1
ATOM 4133 N N . ILE A 1 497 ? -47.742 36.263 11.645 1.00 62.28 497 ILE A N 1
ATOM 4134 C CA . ILE A 1 497 ? -48.646 35.299 11.015 1.00 62.28 497 ILE A CA 1
ATOM 4135 C C . ILE A 1 497 ? -49.408 34.512 12.081 1.00 62.28 497 ILE A C 1
ATOM 4137 O O . ILE A 1 497 ? -48.826 33.996 13.029 1.00 62.28 497 ILE A O 1
ATOM 4141 N N . VAL A 1 498 ? -50.729 34.388 11.910 1.00 57.78 498 VAL A N 1
ATOM 4142 C CA . VAL A 1 498 ? -51.582 33.556 12.776 1.00 57.78 498 VAL A CA 1
ATOM 4143 C C . VAL A 1 498 ? -51.604 32.113 12.236 1.00 57.78 498 VAL A C 1
ATOM 4145 O O . VAL A 1 498 ? -52.103 31.914 11.122 1.00 57.78 498 VAL A O 1
ATOM 4148 N N . PRO A 1 499 ? -51.127 31.103 12.998 1.00 47.09 499 PRO A N 1
ATOM 4149 C CA . PRO A 1 499 ? -50.935 29.729 12.508 1.00 47.09 499 PRO A CA 1
ATOM 4150 C C . PRO A 1 499 ? -52.196 29.052 11.953 1.00 47.09 499 PRO A C 1
ATOM 4152 O O . PRO A 1 499 ? -52.121 28.259 11.023 1.00 47.09 499 PRO A O 1
ATOM 4155 N N . SER A 1 500 ? -53.375 29.384 12.486 1.00 47.59 500 SER A N 1
ATOM 4156 C CA . SER A 1 500 ? -54.650 28.762 12.106 1.00 47.59 500 SER A CA 1
ATOM 4157 C C . SER A 1 500 ? -55.264 29.286 10.802 1.00 47.59 500 SER A C 1
ATOM 4159 O O . SER A 1 500 ? -56.239 28.707 10.330 1.00 47.59 500 SER A O 1
ATOM 4161 N N . ARG A 1 501 ? -54.735 30.374 10.219 1.00 54.69 501 ARG A N 1
ATOM 4162 C CA . ARG A 1 501 ? -55.269 30.995 8.987 1.00 54.69 501 ARG A CA 1
ATOM 4163 C C . ARG A 1 501 ? -54.330 30.922 7.778 1.00 54.69 501 ARG A C 1
ATOM 4165 O O . ARG A 1 501 ? -54.792 31.163 6.673 1.00 54.69 501 ARG A O 1
ATOM 4172 N N . ASN A 1 502 ? -53.052 30.586 7.969 1.00 55.72 502 ASN A N 1
ATOM 4173 C CA . ASN A 1 502 ? -52.017 30.629 6.926 1.00 55.72 502 ASN A CA 1
ATOM 4174 C C . ASN A 1 502 ? -51.246 29.301 6.847 1.00 55.72 502 ASN A C 1
ATOM 4176 O O . ASN A 1 502 ? -50.029 29.277 7.012 1.00 55.72 502 ASN A O 1
ATOM 4180 N N . LEU A 1 503 ? -51.969 28.193 6.653 1.00 53.56 503 LEU A N 1
ATOM 4181 C CA . LEU A 1 503 ? -51.413 26.835 6.722 1.00 53.56 503 LEU A CA 1
ATOM 4182 C C . LEU A 1 503 ? -50.268 26.610 5.717 1.00 53.56 503 LEU A C 1
ATOM 4184 O O . LEU A 1 503 ? -49.207 26.152 6.118 1.00 53.56 503 LEU A O 1
ATOM 4188 N N . GLU A 1 504 ? -50.420 27.040 4.460 1.00 59.72 504 GLU A N 1
ATOM 4189 C CA . GLU A 1 504 ? -49.376 26.886 3.429 1.00 59.72 504 GLU A CA 1
ATOM 4190 C C . GLU A 1 504 ? -48.098 27.679 3.745 1.00 59.72 504 GLU A C 1
ATOM 4192 O O . GLU A 1 504 ? -46.986 27.181 3.577 1.00 59.72 504 GLU A O 1
ATOM 4197 N N . VAL A 1 505 ? -48.233 28.907 4.256 1.00 59.44 505 VAL A N 1
ATOM 4198 C CA . VAL A 1 505 ? -47.080 29.724 4.668 1.00 59.44 505 VAL A CA 1
ATOM 4199 C C . VAL A 1 505 ? -46.409 29.118 5.895 1.00 59.44 505 VAL A C 1
ATOM 4201 O O . VAL A 1 505 ? -45.186 29.120 5.983 1.00 59.44 505 VAL A O 1
ATOM 4204 N N . ASN A 1 506 ? -47.190 28.568 6.825 1.00 53.41 506 ASN A N 1
ATOM 4205 C CA . ASN A 1 506 ? -46.668 27.905 8.013 1.00 53.41 506 ASN A CA 1
ATOM 4206 C C . ASN A 1 506 ? -45.902 26.617 7.663 1.00 53.41 506 ASN A C 1
ATOM 4208 O O . ASN A 1 506 ? -44.852 26.375 8.247 1.00 53.41 506 ASN A O 1
ATOM 4212 N N . ASP A 1 507 ? -46.355 25.849 6.669 1.00 52.09 507 ASP A N 1
ATOM 4213 C CA . ASP A 1 507 ? -45.643 24.666 6.169 1.00 52.09 507 ASP A CA 1
ATOM 4214 C C . ASP A 1 507 ? -44.334 25.044 5.460 1.00 52.09 507 ASP A C 1
ATOM 4216 O O . ASP A 1 507 ? -43.301 24.409 5.665 1.00 52.09 507 ASP A O 1
ATOM 4220 N N . ILE A 1 508 ? -44.327 26.120 4.666 1.00 59.44 508 ILE A N 1
ATOM 4221 C CA . ILE A 1 508 ? -43.101 26.623 4.027 1.00 59.44 508 ILE A CA 1
ATOM 4222 C C . ILE A 1 508 ? -42.125 27.179 5.075 1.00 59.44 508 ILE A C 1
ATOM 4224 O O . ILE A 1 508 ? -40.933 26.878 5.021 1.00 59.44 508 ILE A O 1
ATOM 4228 N N . LEU A 1 509 ? -42.612 27.944 6.059 1.00 54.25 509 LEU A N 1
ATOM 4229 C CA . LEU A 1 509 ? -41.811 28.411 7.193 1.00 54.25 509 LEU A CA 1
ATOM 4230 C C . LEU A 1 509 ? -41.260 27.242 7.997 1.00 54.25 509 LEU A C 1
ATOM 4232 O O . LEU A 1 509 ? -40.103 27.298 8.397 1.00 54.25 509 LEU A O 1
ATOM 4236 N N . TRP A 1 510 ? -42.051 26.188 8.206 1.00 48.75 510 TRP A N 1
ATOM 4237 C CA . TRP A 1 510 ? -41.602 24.967 8.856 1.00 48.75 510 TRP A CA 1
ATOM 4238 C C . TRP A 1 510 ? -40.516 24.280 8.037 1.00 48.75 510 TRP A C 1
ATOM 4240 O O . TRP A 1 510 ? -39.489 23.966 8.609 1.00 48.75 510 TRP A O 1
ATOM 4250 N N . ASN A 1 511 ? -40.653 24.154 6.716 1.00 48.75 511 ASN A N 1
ATOM 4251 C CA . ASN A 1 511 ? -39.641 23.543 5.847 1.00 48.75 511 ASN A CA 1
ATOM 4252 C C . ASN A 1 511 ? -38.344 24.367 5.743 1.00 48.75 511 ASN A C 1
ATOM 4254 O O . ASN A 1 511 ? -37.256 23.797 5.708 1.00 48.75 511 ASN A O 1
ATOM 4258 N N . ILE A 1 512 ? -38.423 25.704 5.718 1.00 55.50 512 ILE A N 1
ATOM 4259 C CA . ILE A 1 512 ? -37.239 26.585 5.746 1.00 55.50 512 ILE A CA 1
ATOM 4260 C C . ILE A 1 512 ? -36.612 26.572 7.141 1.00 55.50 512 ILE A C 1
ATOM 4262 O O . ILE A 1 512 ? -35.395 26.501 7.271 1.00 55.50 512 ILE A O 1
ATOM 4266 N N . SER A 1 513 ? -37.427 26.604 8.195 1.00 47.78 513 SER A N 1
ATOM 4267 C CA . SER A 1 513 ? -36.988 26.459 9.585 1.00 47.78 513 SER A CA 1
ATOM 4268 C C . SER A 1 513 ? -36.364 25.087 9.818 1.00 47.78 513 SER A C 1
ATOM 4270 O O . SER A 1 513 ? -35.342 25.003 10.480 1.00 47.78 513 SER A O 1
ATOM 4272 N N . GLU A 1 514 ? -36.903 24.025 9.229 1.00 43.62 514 GLU A N 1
ATOM 4273 C CA . GLU A 1 514 ? -36.354 22.675 9.227 1.00 43.62 514 GLU A CA 1
ATOM 4274 C C . GLU A 1 514 ? -35.021 22.686 8.483 1.00 43.62 514 GLU A C 1
ATOM 4276 O O . GLU A 1 514 ? -34.019 22.342 9.087 1.00 43.62 514 GLU A O 1
ATOM 4281 N N . PHE A 1 515 ? -34.941 23.214 7.259 1.00 48.88 515 PHE A N 1
ATOM 4282 C CA . PHE A 1 515 ? -33.683 23.365 6.514 1.00 48.88 515 PHE A CA 1
ATOM 4283 C C . PHE A 1 515 ? -32.602 24.137 7.306 1.00 48.88 515 PHE A C 1
ATOM 4285 O O . PHE A 1 515 ? -31.445 23.718 7.363 1.00 48.88 515 PHE A O 1
ATOM 4292 N N . VAL A 1 516 ? -32.975 25.234 7.974 1.00 48.62 516 VAL A N 1
ATOM 4293 C CA . VAL A 1 516 ? -32.073 26.108 8.751 1.00 48.62 516 VAL A CA 1
ATOM 4294 C C . VAL A 1 516 ? -31.720 25.525 10.131 1.00 48.62 516 VAL A C 1
ATOM 4296 O O . VAL A 1 516 ? -30.596 25.726 10.606 1.00 48.62 516 VAL A O 1
ATOM 4299 N N . ASN A 1 517 ? -32.634 24.789 10.777 1.00 40.75 517 ASN A N 1
ATOM 4300 C CA . ASN A 1 517 ? -32.464 24.218 12.121 1.00 40.75 517 ASN A CA 1
ATOM 4301 C C . ASN A 1 517 ? -31.926 22.774 12.115 1.00 40.75 517 ASN A C 1
ATOM 4303 O O . ASN A 1 517 ? -31.191 22.415 13.035 1.00 40.75 517 ASN A O 1
ATOM 4307 N N . PHE A 1 518 ? -32.192 21.943 11.097 1.00 41.72 518 PHE A N 1
ATOM 4308 C CA . PHE A 1 518 ? -31.744 20.535 11.058 1.00 41.72 518 PHE A CA 1
ATOM 4309 C C . PHE A 1 518 ? -30.225 20.369 10.944 1.00 41.72 518 PHE A C 1
ATOM 4311 O O . PHE A 1 518 ? -29.694 19.288 11.235 1.00 41.72 518 PHE A O 1
ATOM 4318 N N . GLN A 1 519 ? -29.499 21.419 10.550 1.00 47.47 519 GLN A N 1
ATOM 4319 C CA . GLN A 1 519 ? -28.038 21.410 10.605 1.00 47.47 519 GLN A CA 1
ATOM 4320 C C . GLN A 1 519 ? -27.461 21.712 12.000 1.00 47.47 519 GLN A C 1
ATOM 4322 O O . GLN A 1 519 ? -26.257 21.563 12.158 1.00 47.47 519 GLN A O 1
ATOM 4327 N N . MET A 1 520 ? -28.252 22.060 13.031 1.00 40.75 520 MET A N 1
ATOM 4328 C CA . MET A 1 520 ? -27.754 22.270 14.407 1.00 40.75 520 MET A CA 1
ATOM 4329 C C . MET A 1 520 ? -28.848 22.041 15.492 1.00 40.75 520 MET A C 1
ATOM 4331 O O . MET A 1 520 ? -29.383 23.018 16.014 1.00 40.75 520 MET A O 1
ATOM 4335 N N . GLY A 1 521 ? -29.138 20.800 15.933 1.00 35.97 521 GLY A N 1
ATOM 4336 C CA . GLY A 1 521 ? -29.829 20.605 17.234 1.00 35.97 521 GLY A CA 1
ATOM 4337 C C . GLY A 1 521 ? -30.543 19.273 17.553 1.00 35.97 521 GLY A C 1
ATOM 4338 O O . GLY A 1 521 ? -31.451 18.871 16.845 1.00 35.97 521 GLY A O 1
ATOM 4339 N N . THR A 1 522 ? -30.138 18.671 18.687 1.00 33.91 522 THR A N 1
ATOM 4340 C CA . THR A 1 522 ? -30.779 17.689 19.613 1.00 33.91 522 THR A CA 1
ATOM 4341 C C . THR A 1 522 ? -31.692 16.567 19.107 1.00 33.91 522 THR A C 1
ATOM 4343 O O . THR A 1 522 ? -32.792 16.811 18.624 1.00 33.91 522 THR A O 1
ATOM 4346 N N . VAL A 1 523 ? -31.320 15.320 19.441 1.00 39.16 523 VAL A N 1
ATOM 4347 C CA . VAL A 1 523 ? -32.161 14.133 19.237 1.00 39.16 523 VAL A CA 1
ATOM 4348 C C . VAL A 1 523 ? -32.457 13.394 20.551 1.00 39.16 523 VAL A C 1
ATOM 4350 O O . VAL A 1 523 ? -31.570 13.164 21.375 1.00 39.16 523 VAL A O 1
ATOM 4353 N N . LYS A 1 524 ? -33.733 13.036 20.735 1.00 39.66 524 LYS A N 1
ATOM 4354 C CA . LYS A 1 524 ? -34.328 12.366 21.909 1.00 39.66 524 LYS A CA 1
ATOM 4355 C C . LYS A 1 524 ? -33.756 10.962 22.174 1.00 39.66 524 LYS A C 1
ATOM 4357 O O . LYS A 1 524 ? -33.600 10.572 23.322 1.00 39.66 524 LYS A O 1
ATOM 4362 N N . TRP A 1 525 ? -33.335 10.255 21.122 1.00 49.12 525 TRP A N 1
ATOM 4363 C CA . TRP A 1 525 ? -32.760 8.903 21.224 1.00 49.12 525 TRP A CA 1
ATOM 4364 C C . TRP A 1 525 ? -31.426 8.855 21.977 1.00 49.12 525 TRP A C 1
ATOM 4366 O O . TRP A 1 525 ? -30.956 7.792 22.359 1.00 49.12 525 TRP A O 1
ATOM 4376 N N . MET A 1 526 ? -30.774 9.999 22.164 1.00 37.19 526 MET A N 1
ATOM 4377 C CA . MET A 1 526 ? -29.440 10.073 22.756 1.00 37.19 526 MET A CA 1
ATOM 4378 C C . MET A 1 526 ? -29.471 10.008 24.277 1.00 37.19 526 MET A C 1
ATOM 4380 O O . MET A 1 526 ? -28.500 9.557 24.882 1.00 37.19 526 MET A O 1
ATOM 4384 N N . ASP A 1 527 ? -30.583 10.440 24.873 1.00 42.53 527 ASP A N 1
ATOM 4385 C CA . ASP A 1 527 ? -30.854 10.201 26.287 1.00 42.53 527 ASP A CA 1
ATOM 4386 C C . ASP A 1 527 ? -31.151 8.707 26.482 1.00 42.53 527 ASP A C 1
ATOM 4388 O O . ASP A 1 527 ? -30.526 8.090 27.330 1.00 42.53 527 ASP A O 1
ATOM 4392 N N . GLU A 1 528 ? -31.892 8.075 25.562 1.00 46.94 528 GLU A N 1
ATOM 4393 C CA . GLU A 1 528 ? -32.134 6.621 25.563 1.00 46.94 528 GLU A CA 1
ATOM 4394 C C . GLU A 1 528 ? -30.849 5.790 25.336 1.00 46.94 528 GLU A C 1
ATOM 4396 O O . GLU A 1 528 ? -30.641 4.772 25.993 1.00 46.94 528 GLU A O 1
ATOM 4401 N N . PHE A 1 529 ? -29.951 6.191 24.424 1.00 43.72 529 PHE A N 1
ATOM 4402 C CA . PHE A 1 529 ? -28.687 5.484 24.152 1.00 43.72 529 PHE A CA 1
ATOM 4403 C C . PHE A 1 529 ? -27.664 5.673 25.275 1.00 43.72 529 PHE A C 1
ATOM 4405 O O . PHE A 1 529 ? -26.997 4.712 25.662 1.00 43.72 529 PHE A O 1
ATOM 4412 N N . ARG A 1 530 ? -27.568 6.886 25.844 1.00 44.91 530 ARG A N 1
ATOM 4413 C CA . ARG A 1 530 ? -26.749 7.134 27.037 1.00 44.91 530 ARG A CA 1
ATOM 4414 C C . ARG A 1 530 ? -27.287 6.341 28.220 1.00 44.91 530 ARG A C 1
ATOM 4416 O O . ARG A 1 530 ? -26.480 5.677 28.858 1.00 44.91 530 ARG A O 1
ATOM 4423 N N . GLU A 1 531 ? -28.600 6.357 28.459 1.00 49.09 531 GLU A N 1
ATOM 4424 C CA . GLU A 1 531 ? -29.266 5.545 29.484 1.00 49.09 531 GLU A CA 1
ATOM 4425 C C . GLU A 1 531 ? -28.934 4.065 29.292 1.00 49.09 531 GLU A C 1
ATOM 4427 O O . GLU A 1 531 ? -28.397 3.466 30.213 1.00 49.09 531 GLU A O 1
ATOM 4432 N N . THR A 1 532 ? -29.037 3.526 28.073 1.00 44.50 532 THR A N 1
ATOM 4433 C CA . THR A 1 532 ? -28.671 2.126 27.759 1.00 44.50 532 THR A CA 1
ATOM 4434 C C . THR A 1 532 ? -27.211 1.786 28.095 1.00 44.50 532 THR A C 1
ATOM 4436 O O . THR A 1 532 ? -26.922 0.706 28.610 1.00 44.50 532 THR A O 1
ATOM 4439 N N . ILE A 1 533 ? -26.263 2.687 27.806 1.00 43.91 533 ILE A N 1
ATOM 4440 C CA . ILE A 1 533 ? -24.839 2.487 28.132 1.00 43.91 533 ILE A CA 1
ATOM 4441 C C . ILE A 1 533 ? -24.589 2.658 29.639 1.00 43.91 533 ILE A C 1
ATOM 4443 O O . ILE A 1 533 ? -23.767 1.949 30.219 1.00 43.91 533 ILE A O 1
ATOM 4447 N N . SER A 1 534 ? -25.283 3.594 30.291 1.00 43.03 534 SER A N 1
ATOM 4448 C CA . SER A 1 534 ? -25.107 3.887 31.716 1.00 43.03 534 SER A CA 1
ATOM 4449 C C . SER A 1 534 ? -25.826 2.911 32.652 1.00 43.03 534 SER A C 1
ATOM 4451 O O . SER A 1 534 ? -25.312 2.660 33.740 1.00 43.03 534 SER A O 1
ATOM 4453 N N . GLU A 1 535 ? -26.940 2.313 32.224 1.00 41.94 535 GLU A N 1
ATOM 4454 C CA . GLU A 1 535 ? -27.639 1.214 32.904 1.00 41.94 535 GLU A CA 1
ATOM 4455 C C . GLU A 1 535 ? -26.824 -0.085 32.830 1.00 41.94 535 GLU A C 1
ATOM 4457 O O . GLU A 1 535 ? -26.780 -0.847 33.793 1.00 41.94 535 GLU A O 1
ATOM 4462 N N . ASN A 1 536 ? -26.061 -0.281 31.749 1.00 44.09 536 ASN A N 1
ATOM 4463 C CA . ASN A 1 536 ? -25.134 -1.403 31.583 1.00 44.09 536 ASN A CA 1
ATOM 4464 C C . ASN A 1 536 ? -23.749 -1.185 32.229 1.00 44.09 536 ASN A C 1
ATOM 4466 O O . ASN A 1 536 ? -22.797 -1.894 31.904 1.00 44.09 536 ASN A O 1
ATOM 4470 N N . LYS A 1 537 ? -23.616 -0.290 33.224 1.00 38.25 537 LYS A N 1
ATOM 4471 C CA . LYS A 1 537 ? -22.440 -0.217 34.127 1.00 38.25 537 LYS A CA 1
ATOM 4472 C C . LYS A 1 537 ? -22.372 -1.385 35.125 1.00 38.25 537 LYS A C 1
ATOM 4474 O O . LYS A 1 537 ? -21.892 -1.242 36.253 1.00 38.25 537 LYS A O 1
ATOM 4479 N N . ILE A 1 538 ? -22.839 -2.562 34.730 1.00 34.72 538 ILE A N 1
ATOM 4480 C CA . ILE A 1 538 ? -22.564 -3.790 35.463 1.00 34.72 538 ILE A CA 1
ATOM 4481 C C . ILE A 1 538 ? -21.059 -4.024 35.324 1.00 34.72 538 ILE A C 1
ATOM 4483 O O . ILE A 1 538 ? -20.525 -3.966 34.220 1.00 34.72 538 ILE A O 1
ATOM 4487 N N . LYS A 1 539 ? -20.358 -4.271 36.438 1.00 39.06 539 LYS A N 1
ATOM 4488 C CA . LYS A 1 539 ? -19.026 -4.893 36.411 1.00 39.06 539 LYS A CA 1
ATOM 4489 C C . LYS A 1 539 ? -19.125 -6.110 35.490 1.00 39.06 539 LYS A C 1
ATOM 4491 O O . LYS A 1 539 ? -19.694 -7.116 35.909 1.00 39.06 539 LYS A O 1
ATOM 4496 N N . ILE A 1 540 ? -18.645 -6.006 34.251 1.00 36.59 540 ILE A N 1
ATOM 4497 C CA . ILE A 1 540 ? -18.725 -7.099 33.283 1.00 36.59 540 ILE A CA 1
ATOM 4498 C C . ILE A 1 540 ? -17.778 -8.187 33.788 1.00 36.59 540 ILE A C 1
ATOM 4500 O O . ILE A 1 540 ? -16.576 -8.182 33.536 1.00 36.59 540 ILE A O 1
ATOM 4504 N N . ASN A 1 541 ? -18.328 -9.100 34.586 1.00 33.81 541 ASN A N 1
ATOM 4505 C CA . ASN A 1 541 ? -17.695 -10.366 34.888 1.00 33.81 541 ASN A CA 1
ATOM 4506 C C . ASN A 1 541 ? -17.672 -11.150 33.578 1.00 33.81 541 ASN A C 1
ATOM 4508 O O . ASN A 1 541 ? -18.710 -11.550 33.055 1.00 33.81 541 ASN A O 1
ATOM 4512 N N . TYR A 1 542 ? -16.470 -11.312 33.036 1.00 40.03 542 TYR A N 1
ATOM 4513 C CA . TYR A 1 542 ? -16.194 -11.998 31.784 1.00 40.03 542 TYR A CA 1
ATOM 4514 C C . TYR A 1 542 ? -16.779 -13.412 31.764 1.00 40.03 542 TYR A C 1
ATOM 4516 O O . TYR A 1 542 ? -16.175 -14.349 32.275 1.00 40.03 542 TYR A O 1
ATOM 4524 N N . THR A 1 543 ? -17.906 -13.574 31.083 1.00 41.03 543 THR A N 1
ATOM 4525 C CA . THR A 1 543 ? -18.227 -14.799 30.344 1.00 41.03 543 THR A CA 1
ATOM 4526 C C . THR A 1 543 ? -18.885 -14.378 29.034 1.00 41.03 543 THR A C 1
ATOM 4528 O O . THR A 1 543 ? -20.096 -14.219 28.935 1.00 41.03 543 THR A O 1
ATOM 4531 N N . LEU A 1 544 ? -18.048 -14.130 28.022 1.00 49.75 544 LEU A N 1
ATOM 4532 C CA . LEU A 1 544 ? -18.467 -14.100 26.622 1.00 49.75 544 LEU A CA 1
ATOM 4533 C C . LEU A 1 544 ? -19.062 -15.478 26.312 1.00 49.75 544 LEU A C 1
ATOM 4535 O O . LEU A 1 544 ? -18.330 -16.447 26.146 1.00 49.75 544 LEU A O 1
ATOM 4539 N N . SER A 1 545 ? -20.389 -15.589 26.371 1.00 52.75 545 SER A N 1
ATOM 4540 C CA . SER A 1 545 ? -21.084 -16.871 26.245 1.00 52.75 545 SER A CA 1
ATOM 4541 C C . SER A 1 545 ? -20.866 -17.473 24.855 1.00 52.75 545 SER A C 1
ATOM 4543 O O . SER A 1 545 ? -20.923 -16.731 23.871 1.00 52.75 545 SER A O 1
ATOM 4545 N N . GLU A 1 546 ? -20.738 -18.801 24.760 1.00 57.34 546 GLU A N 1
ATOM 4546 C CA . GLU A 1 546 ? -20.754 -19.577 23.500 1.00 57.34 546 GLU A CA 1
ATOM 4547 C C . GLU A 1 546 ? -21.878 -19.143 22.533 1.00 57.34 546 GLU A C 1
ATOM 4549 O O . GLU A 1 546 ? -21.724 -19.214 21.311 1.00 57.34 546 GLU A O 1
ATOM 4554 N N . ASN A 1 547 ? -22.979 -18.599 23.068 1.00 68.75 547 ASN A N 1
ATOM 4555 C CA . ASN A 1 547 ? -24.096 -18.047 22.303 1.00 68.75 547 ASN A CA 1
ATOM 4556 C C . ASN A 1 547 ? -23.698 -16.893 21.362 1.00 68.75 547 ASN A C 1
ATOM 4558 O O . ASN A 1 547 ? -24.257 -16.799 20.272 1.00 68.75 547 ASN A O 1
ATOM 4562 N N . LEU A 1 548 ? -22.744 -16.023 21.731 1.00 79.25 548 LEU A N 1
ATOM 4563 C CA . LEU A 1 548 ? -22.356 -14.878 20.889 1.00 79.25 548 LEU A CA 1
ATOM 4564 C C . LEU A 1 548 ? -21.466 -15.306 19.718 1.00 79.25 548 LEU A C 1
ATOM 4566 O O . LEU A 1 548 ? -21.670 -14.839 18.600 1.00 79.25 548 LEU A O 1
ATOM 4570 N N . LEU A 1 549 ? -20.516 -16.218 19.957 1.00 84.31 549 LEU A N 1
ATOM 4571 C CA . LEU A 1 549 ? -19.693 -16.792 18.888 1.00 84.31 549 LEU A CA 1
ATOM 4572 C C . LEU A 1 549 ? -20.577 -17.517 17.869 1.00 84.31 549 LEU A C 1
ATOM 4574 O O . LEU A 1 549 ? -20.471 -17.266 16.673 1.00 84.31 549 LEU A O 1
ATOM 4578 N N . THR A 1 550 ? -21.496 -18.355 18.358 1.00 86.06 550 THR A N 1
ATOM 4579 C CA . THR A 1 550 ? -22.442 -19.099 17.516 1.00 86.06 550 THR A CA 1
ATOM 4580 C C . THR A 1 550 ? -23.323 -18.155 16.696 1.00 86.06 550 THR A C 1
ATOM 4582 O O . THR A 1 550 ? -23.503 -18.363 15.497 1.00 86.06 550 THR A O 1
ATOM 4585 N N . LEU A 1 551 ? -23.820 -17.074 17.311 1.00 86.38 551 LEU A N 1
ATOM 4586 C CA . LEU A 1 551 ? -24.598 -16.046 16.620 1.00 86.38 551 LEU A CA 1
ATOM 4587 C C . LEU A 1 551 ? -23.790 -15.372 15.502 1.00 86.38 551 LEU A C 1
ATOM 4589 O O . LEU A 1 551 ? -24.272 -15.281 14.375 1.00 86.38 551 LEU A O 1
ATOM 4593 N N . LYS A 1 552 ? -22.566 -14.919 15.795 1.00 89.25 552 LYS A N 1
ATOM 4594 C CA . LYS A 1 552 ? -21.724 -14.198 14.828 1.00 89.25 552 LYS A CA 1
ATOM 4595 C C . LYS A 1 552 ? -21.252 -15.102 13.686 1.00 89.25 552 LYS A C 1
ATOM 4597 O O . LYS A 1 552 ? -21.256 -14.669 12.539 1.00 89.25 552 LYS A O 1
ATOM 4602 N N . LEU A 1 553 ? -20.944 -16.372 13.964 1.00 90.81 553 LEU A N 1
ATOM 4603 C CA . LEU A 1 553 ? -20.672 -17.381 12.931 1.00 90.81 553 LEU A CA 1
ATOM 4604 C C . LEU A 1 553 ? -21.906 -17.643 12.057 1.00 90.81 553 LEU A C 1
ATOM 4606 O O . LEU A 1 553 ? -21.786 -17.728 10.838 1.00 90.81 553 LEU A O 1
ATOM 4610 N N . SER A 1 554 ? -23.104 -17.711 12.647 1.00 90.12 554 SER A N 1
ATOM 4611 C CA . SER A 1 554 ? -24.345 -17.850 11.877 1.00 90.12 554 SER A CA 1
ATOM 4612 C C . SER A 1 554 ? -24.600 -16.642 10.975 1.00 90.12 554 SER A C 1
ATOM 4614 O O . SER A 1 554 ? -24.972 -16.828 9.821 1.00 90.12 554 SER A O 1
ATOM 4616 N N . GLN A 1 555 ? -24.383 -15.420 11.474 1.00 89.75 555 GLN A N 1
ATOM 4617 C CA . GLN A 1 555 ? -24.504 -14.192 10.680 1.00 89.75 555 GLN A CA 1
ATOM 4618 C C . GLN A 1 555 ? -23.473 -14.147 9.549 1.00 89.75 555 GLN A C 1
ATOM 4620 O O . GLN A 1 555 ? -23.804 -13.739 8.441 1.00 89.75 555 GLN A O 1
ATOM 4625 N N . LEU A 1 556 ? -22.240 -14.597 9.805 1.00 92.19 556 LEU A N 1
ATOM 4626 C CA . LEU A 1 556 ? -21.198 -14.688 8.782 1.00 92.19 556 LEU A CA 1
ATOM 4627 C C . LEU A 1 556 ? -21.573 -15.692 7.694 1.00 92.19 556 LEU A C 1
ATOM 4629 O O . LEU A 1 556 ? -21.407 -15.404 6.513 1.00 92.19 556 LEU A O 1
ATOM 4633 N N . LYS A 1 557 ? -22.126 -16.845 8.082 1.00 90.81 557 LYS A N 1
ATOM 4634 C CA . LYS A 1 557 ? -22.623 -17.836 7.130 1.00 90.81 557 LYS A CA 1
ATOM 4635 C C . LYS A 1 557 ? -23.769 -17.277 6.283 1.00 90.81 557 LYS A C 1
ATOM 4637 O O . LYS A 1 557 ? -23.680 -17.375 5.068 1.00 90.81 557 LYS A O 1
ATOM 4642 N N . GLU A 1 558 ? -24.781 -16.670 6.915 1.00 88.88 558 GLU A N 1
ATOM 4643 C CA . GLU A 1 558 ? -25.925 -16.011 6.250 1.00 88.88 558 GLU A CA 1
ATOM 4644 C C . GLU A 1 558 ? -25.427 -14.968 5.236 1.00 88.88 558 GLU A C 1
ATOM 4646 O O . GLU A 1 558 ? -25.781 -15.031 4.061 1.00 88.88 558 GLU A O 1
ATOM 4651 N N . ALA A 1 559 ? -24.509 -14.091 5.656 1.00 87.81 559 ALA A N 1
ATOM 4652 C CA . ALA A 1 559 ? -23.930 -13.069 4.793 1.00 87.81 559 ALA A CA 1
ATOM 4653 C C . ALA A 1 559 ? -23.208 -13.667 3.577 1.00 87.81 559 ALA A C 1
ATOM 4655 O O . ALA A 1 559 ? -23.450 -13.221 2.467 1.00 87.81 559 ALA A O 1
ATOM 4656 N N . LEU A 1 560 ? -22.357 -14.686 3.738 1.00 87.44 560 LEU A N 1
ATOM 4657 C CA . LEU A 1 560 ? -21.660 -15.288 2.592 1.00 87.44 560 LEU A CA 1
ATOM 4658 C C . LEU A 1 560 ? -22.619 -16.047 1.656 1.00 87.44 560 LEU A C 1
ATOM 4660 O O . LEU A 1 560 ? -22.444 -15.989 0.438 1.00 87.44 560 LEU A O 1
ATOM 4664 N N . THR A 1 561 ? -23.642 -16.721 2.195 1.00 84.75 561 THR A N 1
ATOM 4665 C CA . THR A 1 561 ? -24.640 -17.432 1.378 1.00 84.75 561 THR A CA 1
ATOM 4666 C C . THR A 1 561 ? -25.539 -16.492 0.587 1.00 84.75 561 THR A C 1
ATOM 4668 O O . THR A 1 561 ? -25.882 -16.810 -0.546 1.00 84.75 561 THR A O 1
ATOM 4671 N N . ASP A 1 562 ? -25.879 -15.330 1.150 1.00 76.12 562 ASP A N 1
ATOM 4672 C CA . ASP A 1 562 ? -26.722 -14.320 0.502 1.00 76.12 562 ASP A CA 1
ATOM 4673 C C . ASP A 1 562 ? -26.093 -13.744 -0.781 1.00 76.12 562 ASP A C 1
ATOM 4675 O O . ASP A 1 562 ? -26.804 -13.197 -1.622 1.00 76.12 562 ASP A O 1
ATOM 4679 N N . PHE A 1 563 ? -24.773 -13.877 -0.942 1.00 71.69 563 PHE A N 1
ATOM 4680 C CA . PHE A 1 563 ? -24.028 -13.460 -2.133 1.00 71.69 563 PHE A CA 1
ATOM 4681 C C . PHE A 1 563 ? -23.564 -14.647 -2.999 1.00 71.69 563 PHE A C 1
ATOM 4683 O O . PHE A 1 563 ? -22.576 -14.532 -3.724 1.00 71.69 563 PHE A O 1
ATOM 4690 N N . ASP A 1 564 ? -24.251 -15.793 -2.914 1.00 69.75 564 ASP A N 1
ATOM 4691 C CA . ASP A 1 564 ? -23.984 -17.013 -3.695 1.00 69.75 564 ASP A CA 1
ATOM 4692 C C . ASP A 1 564 ? -22.553 -17.580 -3.554 1.00 69.75 564 ASP A C 1
ATOM 4694 O O . ASP A 1 564 ? -22.092 -18.375 -4.383 1.00 69.75 564 ASP A O 1
ATOM 4698 N N . LEU A 1 565 ? -21.833 -17.234 -2.480 1.00 72.06 565 LEU A N 1
ATOM 4699 C CA . LEU A 1 565 ? -20.498 -17.771 -2.225 1.00 72.06 565 LEU A CA 1
ATOM 4700 C C . LEU A 1 565 ? -20.620 -19.197 -1.663 1.00 72.06 565 LEU A C 1
ATOM 4702 O O . LEU A 1 565 ? -20.927 -19.403 -0.489 1.00 72.06 565 LEU A O 1
ATOM 4706 N N . LYS A 1 566 ? -20.385 -20.202 -2.518 1.00 61.84 566 LYS A N 1
ATOM 4707 C CA . LYS A 1 566 ? -20.478 -21.636 -2.176 1.00 61.84 566 LYS A CA 1
ATOM 4708 C C . LYS A 1 566 ? -19.435 -22.057 -1.126 1.00 61.84 566 LYS A C 1
ATOM 4710 O O . LYS A 1 566 ? -18.405 -21.408 -0.934 1.00 61.84 566 LYS A O 1
ATOM 4715 N N . ASP A 1 567 ? -19.644 -23.226 -0.510 1.00 56.25 567 ASP A N 1
ATOM 4716 C CA . ASP A 1 567 ? -18.738 -23.797 0.506 1.00 56.25 567 ASP A CA 1
ATOM 4717 C C . ASP A 1 567 ? -17.299 -24.046 -0.003 1.00 56.25 567 ASP A C 1
ATOM 4719 O O . ASP A 1 567 ? -16.353 -24.031 0.782 1.00 56.25 567 ASP A O 1
ATOM 4723 N N . ARG A 1 568 ? -17.092 -24.256 -1.314 1.00 57.62 568 ARG A N 1
ATOM 4724 C CA . ARG A 1 568 ? -15.749 -24.413 -1.908 1.00 57.62 568 ARG A CA 1
ATOM 4725 C C . ARG A 1 568 ? -15.249 -23.084 -2.453 1.00 57.62 568 ARG A C 1
ATOM 4727 O O . ARG A 1 568 ? -15.880 -22.534 -3.342 1.00 57.62 568 ARG A O 1
ATOM 4734 N N . THR A 1 569 ? -14.100 -22.612 -1.971 1.00 62.59 569 THR A N 1
ATOM 4735 C CA . THR A 1 569 ? -13.456 -21.373 -2.431 1.00 62.59 569 THR A CA 1
ATOM 4736 C C . THR A 1 569 ? -13.077 -21.467 -3.907 1.00 62.59 569 THR A C 1
ATOM 4738 O O . THR A 1 569 ? -12.105 -22.129 -4.269 1.00 62.59 569 THR A O 1
ATOM 4741 N N . SER A 1 570 ? -13.876 -20.828 -4.761 1.00 69.25 570 SER A N 1
ATOM 4742 C CA . SER A 1 570 ? -13.591 -20.669 -6.187 1.00 69.25 570 SER A CA 1
ATOM 4743 C C . SER A 1 570 ? -13.045 -19.267 -6.484 1.00 69.25 570 SER A C 1
ATOM 4745 O O . SER A 1 570 ? -13.216 -18.339 -5.698 1.00 69.25 570 SER A O 1
ATOM 4747 N N . ILE A 1 571 ? -12.403 -19.078 -7.634 1.00 67.19 571 ILE A N 1
ATOM 4748 C CA . ILE A 1 571 ? -11.935 -17.747 -8.070 1.00 67.19 571 ILE A CA 1
ATOM 4749 C C . ILE A 1 571 ? -13.113 -16.837 -8.430 1.00 67.19 571 ILE A C 1
ATOM 4751 O O . ILE A 1 571 ? -13.027 -15.619 -8.273 1.00 67.19 571 ILE A O 1
ATOM 4755 N N . ALA A 1 572 ? -14.233 -17.424 -8.861 1.00 70.31 572 ALA A N 1
ATOM 4756 C CA . ALA A 1 572 ? -15.475 -16.688 -9.061 1.00 70.31 572 ALA A CA 1
ATOM 4757 C C . ALA A 1 572 ? -15.992 -16.128 -7.726 1.00 70.31 572 ALA A C 1
ATOM 4759 O O . ALA A 1 572 ? -16.392 -14.969 -7.679 1.00 70.31 572 ALA A O 1
ATOM 4760 N N . ASP A 1 573 ? -15.883 -16.900 -6.636 1.00 73.50 573 ASP A N 1
ATOM 4761 C CA . ASP A 1 573 ? -16.227 -16.436 -5.287 1.00 73.50 573 ASP A CA 1
ATOM 4762 C C . ASP A 1 573 ? -15.341 -15.256 -4.870 1.00 73.50 573 ASP A C 1
ATOM 4764 O O . ASP A 1 573 ? -15.832 -14.264 -4.339 1.00 73.50 573 ASP A O 1
ATOM 4768 N N . PHE A 1 574 ? -14.030 -15.355 -5.118 1.00 76.56 574 PHE A N 1
ATOM 4769 C CA . PHE A 1 574 ? -13.092 -14.284 -4.794 1.00 76.56 574 PHE A CA 1
ATOM 4770 C C . PHE A 1 574 ? -13.377 -13.013 -5.598 1.00 76.56 574 PHE A C 1
ATOM 4772 O O . PHE A 1 574 ? -13.482 -11.941 -5.016 1.00 76.56 574 PHE A O 1
ATOM 4779 N N . SER A 1 575 ? -13.575 -13.130 -6.911 1.00 80.19 575 SER A N 1
ATOM 4780 C CA . SER A 1 575 ? -13.868 -11.980 -7.778 1.00 80.19 575 SER A CA 1
ATOM 4781 C C . SER A 1 575 ? -15.191 -11.306 -7.394 1.00 80.19 575 SER A C 1
ATOM 4783 O O . SER A 1 575 ? -15.283 -10.078 -7.376 1.00 80.19 575 SER A O 1
ATOM 4785 N N . ALA A 1 576 ? -16.208 -12.099 -7.034 1.00 82.44 576 ALA A N 1
ATOM 4786 C CA . ALA A 1 576 ? -17.482 -11.596 -6.527 1.00 82.44 576 ALA A CA 1
ATOM 4787 C C . ALA A 1 576 ? -17.312 -10.865 -5.184 1.00 82.44 576 ALA A C 1
ATOM 4789 O O . ALA A 1 576 ? -17.854 -9.775 -4.998 1.00 82.44 576 ALA A O 1
ATOM 4790 N N . PHE A 1 577 ? -16.514 -11.426 -4.271 1.00 85.25 577 PHE A N 1
ATOM 4791 C CA . PHE A 1 577 ? -16.193 -10.805 -2.988 1.00 85.25 577 PHE A CA 1
ATOM 4792 C C . PHE A 1 577 ? -15.388 -9.509 -3.153 1.00 85.25 577 PHE A C 1
ATOM 4794 O O . PHE A 1 577 ? -15.722 -8.486 -2.564 1.00 85.25 577 PHE A O 1
ATOM 4801 N N . GLU A 1 578 ? -14.353 -9.517 -3.992 1.00 82.88 578 GLU A N 1
ATOM 4802 C CA . GLU A 1 578 ? -13.513 -8.357 -4.289 1.00 82.88 578 GLU A CA 1
ATOM 4803 C C . GLU A 1 578 ? -14.342 -7.214 -4.902 1.00 82.88 578 GLU A C 1
ATOM 4805 O O . GLU A 1 578 ? -14.246 -6.060 -4.466 1.00 82.88 578 GLU A O 1
ATOM 4810 N N . GLY A 1 579 ? -15.219 -7.531 -5.858 1.00 83.38 579 GLY A N 1
ATOM 4811 C CA . GLY A 1 579 ? -16.094 -6.557 -6.511 1.00 83.38 579 GLY A CA 1
ATOM 4812 C C . GLY A 1 579 ? -17.159 -5.953 -5.589 1.00 83.38 579 GLY A C 1
ATOM 4813 O O . GLY A 1 579 ? -17.583 -4.817 -5.807 1.00 83.38 579 GLY A O 1
ATOM 4814 N N . ASN A 1 580 ? -17.560 -6.661 -4.529 1.00 87.25 580 ASN A N 1
ATOM 4815 C CA . ASN A 1 580 ? -18.645 -6.243 -3.648 1.00 87.25 580 ASN A CA 1
ATOM 4816 C C . ASN A 1 580 ? -18.132 -5.586 -2.353 1.00 87.25 580 ASN A C 1
ATOM 4818 O O . ASN A 1 580 ? -17.763 -6.245 -1.381 1.00 87.25 580 ASN A O 1
ATOM 4822 N N . LYS A 1 581 ? -18.124 -4.248 -2.321 1.00 88.56 581 LYS A N 1
ATOM 4823 C CA . LYS A 1 581 ? -17.670 -3.471 -1.153 1.00 88.56 581 LYS A CA 1
ATOM 4824 C C . LYS A 1 581 ? -18.550 -3.656 0.088 1.00 88.56 581 LYS A C 1
ATOM 4826 O O . LYS A 1 581 ? -18.033 -3.609 1.200 1.00 88.56 581 LYS A O 1
ATOM 4831 N N . GLU A 1 582 ? -19.851 -3.859 -0.096 1.00 88.38 582 GLU A N 1
ATOM 4832 C CA . GLU A 1 582 ? -20.800 -4.051 1.002 1.00 88.38 582 GLU A CA 1
ATOM 4833 C C . GLU A 1 582 ? -20.540 -5.386 1.708 1.00 88.38 582 GLU A C 1
ATOM 4835 O O . GLU A 1 582 ? -20.307 -5.418 2.917 1.00 88.38 582 GLU A O 1
ATOM 4840 N N . LEU A 1 583 ? -20.459 -6.473 0.935 1.00 88.69 583 LEU A N 1
ATOM 4841 C CA . LEU A 1 583 ? -20.119 -7.801 1.439 1.00 88.69 583 LEU A CA 1
ATOM 4842 C C . LEU A 1 583 ? -18.773 -7.804 2.165 1.00 88.69 583 LEU A C 1
ATOM 4844 O O . LEU A 1 583 ? -18.653 -8.409 3.233 1.00 88.69 583 LEU A O 1
ATOM 4848 N N . ARG A 1 584 ? -17.770 -7.101 1.623 1.00 91.12 584 ARG A N 1
ATOM 4849 C CA . ARG A 1 584 ? -16.475 -6.931 2.293 1.00 91.12 584 ARG A CA 1
ATOM 4850 C C . ARG A 1 584 ? -16.629 -6.256 3.646 1.00 91.12 584 ARG A C 1
ATOM 4852 O O . ARG A 1 584 ? -16.215 -6.839 4.640 1.00 91.12 584 ARG A O 1
ATOM 4859 N N . ALA A 1 585 ? -17.286 -5.101 3.710 1.00 91.94 585 ALA A N 1
ATOM 4860 C CA . ALA A 1 585 ? -17.473 -4.368 4.960 1.00 91.94 585 ALA A CA 1
ATOM 4861 C C . ALA A 1 585 ? -18.252 -5.179 6.015 1.00 91.94 585 ALA A C 1
ATOM 4863 O O . ALA A 1 585 ? -17.883 -5.182 7.192 1.00 91.94 585 ALA A O 1
ATOM 4864 N N . VAL A 1 586 ? -19.295 -5.907 5.601 1.00 91.31 586 VAL A N 1
ATOM 4865 C CA . VAL A 1 586 ? -20.059 -6.810 6.477 1.00 91.31 586 VAL A CA 1
ATOM 4866 C C . VAL A 1 586 ? -19.179 -7.957 6.982 1.00 91.31 586 VAL A C 1
ATOM 4868 O O . VAL A 1 586 ? -19.159 -8.243 8.180 1.00 91.31 586 VAL A O 1
ATOM 4871 N N . THR A 1 587 ? -18.412 -8.584 6.090 1.00 93.44 587 THR A N 1
ATOM 4872 C CA . THR A 1 587 ? -17.511 -9.695 6.431 1.00 93.44 587 THR A CA 1
ATOM 4873 C C . THR A 1 587 ? -16.404 -9.241 7.371 1.00 93.44 587 THR A C 1
ATOM 4875 O O . THR A 1 587 ? -16.154 -9.892 8.379 1.00 93.44 587 THR A O 1
ATOM 4878 N N . GLU A 1 588 ? -15.778 -8.099 7.101 1.00 93.88 588 GLU A N 1
ATOM 4879 C CA . GLU A 1 588 ? -14.777 -7.482 7.970 1.00 93.88 588 GLU A CA 1
ATOM 4880 C C . GLU A 1 588 ? -15.323 -7.227 9.375 1.00 93.88 588 GLU A C 1
ATOM 4882 O O . GLU A 1 588 ? -14.653 -7.542 10.357 1.00 93.88 588 GLU A O 1
ATOM 4887 N N . MET A 1 589 ? -16.543 -6.690 9.485 1.00 91.94 589 MET A N 1
ATOM 4888 C CA . MET A 1 589 ? -17.175 -6.424 10.776 1.00 91.94 589 MET A CA 1
ATOM 4889 C C . MET A 1 589 ? -17.432 -7.723 11.553 1.00 91.94 589 MET A C 1
ATOM 4891 O O . MET A 1 589 ? -17.104 -7.825 12.735 1.00 91.94 589 MET A O 1
ATOM 4895 N N . LEU A 1 590 ? -17.960 -8.749 10.885 1.00 92.62 590 LEU A N 1
ATOM 4896 C CA . LEU A 1 590 ? -18.239 -10.042 11.509 1.00 92.62 590 LEU A CA 1
ATOM 4897 C C . LEU A 1 590 ? -16.957 -10.788 11.896 1.00 92.62 590 LEU A C 1
ATOM 4899 O O . LEU A 1 590 ? -16.877 -11.330 12.996 1.00 92.62 590 LEU A O 1
ATOM 4903 N N . VAL A 1 591 ? -15.933 -10.781 11.040 1.00 93.56 591 VAL A N 1
ATOM 4904 C CA . VAL A 1 591 ? -14.622 -11.377 11.337 1.00 93.56 591 VAL A CA 1
ATOM 4905 C C . VAL A 1 591 ? -13.945 -10.640 12.493 1.00 93.56 591 VAL A C 1
ATOM 4907 O O . VAL A 1 591 ? -13.407 -11.287 13.391 1.00 93.56 591 VAL A O 1
ATOM 4910 N N . LEU A 1 592 ? -14.014 -9.305 12.531 1.00 91.88 592 LEU A N 1
ATOM 4911 C CA . LEU A 1 592 ? -13.522 -8.506 13.654 1.00 91.88 592 LEU A CA 1
ATOM 4912 C C . LEU A 1 592 ? -14.221 -8.896 14.965 1.00 91.88 592 LEU A C 1
ATOM 4914 O O . LEU A 1 592 ? -13.549 -9.089 15.979 1.00 91.88 592 LEU A O 1
ATOM 4918 N N . ASP A 1 593 ? -15.545 -9.058 14.944 1.00 88.50 593 ASP A N 1
ATOM 4919 C CA . ASP A 1 593 ? -16.314 -9.486 16.113 1.00 88.50 593 ASP A CA 1
ATOM 4920 C C . ASP A 1 593 ? -15.934 -10.895 16.571 1.00 88.50 593 ASP A C 1
ATOM 4922 O O . ASP A 1 593 ? -15.640 -11.099 17.749 1.00 88.50 593 ASP A O 1
ATOM 4926 N N . ILE A 1 594 ? -15.880 -11.856 15.645 1.00 90.06 594 ILE A N 1
ATOM 4927 C CA . ILE A 1 594 ? -15.516 -13.250 15.927 1.00 90.06 594 ILE A CA 1
ATOM 4928 C C . ILE A 1 594 ? -14.108 -13.326 16.523 1.00 90.06 594 ILE A C 1
ATOM 4930 O O . ILE A 1 594 ? -13.911 -13.964 17.556 1.00 90.06 594 ILE A O 1
ATOM 4934 N N . LEU A 1 595 ? -13.128 -12.643 15.929 1.00 88.75 595 LEU A N 1
ATOM 4935 C CA . LEU A 1 595 ? -11.761 -12.618 16.452 1.00 88.75 595 LEU A CA 1
ATOM 4936 C C . LEU A 1 595 ? -11.648 -11.844 17.774 1.00 88.75 595 LEU A C 1
ATOM 4938 O O . LEU A 1 595 ? -10.754 -12.130 18.571 1.00 88.75 595 LEU A O 1
ATOM 4942 N N . GLY A 1 596 ? -12.554 -10.896 18.029 1.00 86.06 596 GLY A N 1
ATOM 4943 C CA . GLY A 1 596 ? -12.733 -10.264 19.336 1.00 86.06 596 GLY A CA 1
ATOM 4944 C C . GLY A 1 596 ? -13.197 -11.263 20.399 1.00 86.06 596 GLY A C 1
ATOM 4945 O O . GLY A 1 596 ? -12.623 -11.309 21.485 1.00 86.06 596 GLY A O 1
ATOM 4946 N N . VAL A 1 597 ? -14.162 -12.132 20.074 1.00 83.88 597 VAL A N 1
ATOM 4947 C CA . VAL A 1 597 ? -14.585 -13.233 20.963 1.00 83.88 597 VAL A CA 1
ATOM 4948 C C . VAL A 1 597 ? -13.445 -14.238 21.175 1.00 83.88 597 VAL A C 1
ATOM 4950 O O . VAL A 1 597 ? -13.191 -14.678 22.296 1.00 83.88 597 VAL A O 1
ATOM 4953 N N . LEU A 1 598 ? -12.722 -14.575 20.105 1.00 85.31 598 LEU A N 1
ATOM 4954 C CA . LEU A 1 598 ? -11.639 -15.563 20.093 1.00 85.31 598 LEU A CA 1
ATOM 4955 C C . LEU A 1 598 ? -10.278 -14.997 20.523 1.00 85.31 598 LEU A C 1
ATOM 4957 O O . LEU A 1 598 ? -9.255 -15.655 20.337 1.00 85.31 598 LEU A O 1
ATOM 4961 N N . GLN A 1 599 ? -10.224 -13.810 21.130 1.00 82.44 599 GLN A N 1
ATOM 4962 C CA . GLN A 1 599 ? -8.967 -13.125 21.439 1.00 82.44 599 GLN A CA 1
ATOM 4963 C C . GLN A 1 599 ? -7.988 -13.988 22.257 1.00 82.44 599 GLN A C 1
ATOM 4965 O O . GLN A 1 599 ? -6.785 -13.968 22.000 1.00 82.44 599 GLN A O 1
ATOM 4970 N N . LYS A 1 600 ? -8.489 -14.784 23.214 1.00 80.69 600 LYS A N 1
ATOM 4971 C CA . LYS A 1 600 ? -7.664 -15.712 24.014 1.00 80.69 600 LYS A CA 1
ATOM 4972 C C . LYS A 1 600 ? -7.089 -16.863 23.188 1.00 80.69 600 LYS A C 1
ATOM 4974 O O . LYS A 1 600 ? -6.050 -17.411 23.558 1.00 80.69 600 LYS A O 1
ATOM 4979 N N . SER A 1 601 ? -7.751 -17.234 22.098 1.00 83.44 601 SER A N 1
ATOM 4980 C CA . SER A 1 601 ? -7.309 -18.261 21.155 1.00 83.44 601 SER A CA 1
ATOM 4981 C C . SER A 1 601 ? -6.327 -17.709 20.124 1.00 83.44 601 SER A C 1
ATOM 4983 O O . SER A 1 601 ? -5.665 -18.490 19.458 1.00 83.44 601 SER A O 1
ATOM 4985 N N . CYS A 1 602 ? -6.167 -16.391 20.002 1.00 84.94 602 CYS A N 1
ATOM 4986 C CA . CYS A 1 602 ? -5.206 -15.789 19.084 1.00 84.94 602 CYS A CA 1
ATOM 4987 C C . CYS A 1 602 ? -3.776 -15.791 19.639 1.00 84.94 602 CYS A C 1
ATOM 4989 O O . CYS A 1 602 ? -3.528 -15.462 20.803 1.00 84.94 602 CYS A O 1
ATOM 4991 N N . SER A 1 603 ? -2.819 -16.102 18.771 1.00 84.44 603 SER A N 1
ATOM 4992 C CA . SER A 1 603 ? -1.389 -16.048 19.064 1.00 84.44 603 SER A CA 1
ATOM 4993 C C . SER A 1 603 ? -0.859 -14.620 19.128 1.00 84.44 603 SER A C 1
ATOM 4995 O O . SER A 1 603 ? -1.369 -13.705 18.477 1.00 84.44 603 SER A O 1
ATOM 4997 N N . LEU A 1 604 ? 0.224 -14.425 19.884 1.00 78.38 604 LEU A N 1
ATOM 4998 C CA . LEU A 1 604 ? 0.988 -13.181 19.867 1.00 78.38 604 LEU A CA 1
ATOM 4999 C C . LEU A 1 604 ? 2.091 -13.266 18.800 1.00 78.38 604 LEU A C 1
ATOM 5001 O O . LEU A 1 604 ? 3.236 -13.586 19.108 1.00 78.38 604 LEU A O 1
ATOM 5005 N N . ASN A 1 605 ? 1.742 -12.989 17.547 1.00 83.12 605 ASN A N 1
ATOM 5006 C CA . ASN A 1 605 ? 2.669 -13.052 16.417 1.00 83.12 605 ASN A CA 1
ATOM 5007 C C . ASN A 1 605 ? 3.251 -11.660 16.097 1.00 83.12 605 ASN A C 1
ATOM 5009 O O . ASN A 1 605 ? 2.820 -10.988 15.163 1.00 83.12 605 ASN A O 1
ATOM 5013 N N . GLN A 1 606 ? 4.194 -11.203 16.930 1.00 82.25 606 GLN A N 1
ATOM 5014 C CA . GLN A 1 606 ? 4.769 -9.846 16.855 1.00 82.25 606 GLN A CA 1
ATOM 5015 C C . GLN A 1 606 ? 5.621 -9.610 15.600 1.00 82.25 606 GLN A C 1
ATOM 5017 O O . GLN A 1 606 ? 5.677 -8.490 15.103 1.00 82.25 606 GLN A O 1
ATOM 5022 N N . PHE A 1 607 ? 6.264 -10.662 15.092 1.00 87.69 607 PHE A N 1
ATOM 5023 C CA . PHE A 1 607 ? 7.216 -10.604 13.979 1.00 87.69 607 PHE A CA 1
ATOM 5024 C C . PHE A 1 607 ? 6.631 -11.143 12.678 1.00 87.69 607 PHE A C 1
ATOM 5026 O O . PHE A 1 607 ? 7.369 -11.583 11.808 1.00 87.69 607 PHE A O 1
ATOM 5033 N N . PHE A 1 608 ? 5.305 -11.136 12.523 1.00 88.06 608 PHE A N 1
ATOM 5034 C CA . PHE A 1 608 ? 4.660 -11.676 11.321 1.00 88.06 608 PHE A CA 1
ATOM 5035 C C . PHE A 1 608 ? 5.158 -11.016 10.021 1.00 88.06 608 PHE A C 1
ATOM 5037 O O . PHE A 1 608 ? 5.150 -11.652 8.970 1.00 88.06 608 PHE A O 1
ATOM 5044 N N . LEU A 1 609 ? 5.635 -9.765 10.102 1.00 90.31 609 LEU A N 1
ATOM 5045 C CA . LEU A 1 609 ? 6.229 -9.032 8.982 1.00 90.31 609 LEU A CA 1
ATOM 5046 C C . LEU A 1 609 ? 7.597 -9.563 8.525 1.00 90.31 609 LEU A C 1
ATOM 5048 O O . LEU A 1 609 ? 8.032 -9.208 7.431 1.00 90.31 609 LEU A O 1
ATOM 5052 N N . ASP A 1 610 ? 8.253 -10.400 9.331 1.00 91.06 610 ASP A N 1
ATOM 5053 C CA . ASP A 1 610 ? 9.542 -11.020 9.004 1.00 91.06 610 ASP A CA 1
ATOM 5054 C C . ASP A 1 610 ? 9.381 -12.300 8.160 1.00 91.06 610 ASP A C 1
ATOM 5056 O O . ASP A 1 610 ? 10.375 -12.907 7.763 1.00 91.06 610 ASP A O 1
ATOM 5060 N N . SER A 1 611 ? 8.145 -12.743 7.899 1.00 88.06 611 SER A N 1
ATOM 5061 C CA . SER A 1 611 ? 7.879 -13.922 7.073 1.00 88.06 611 SER A CA 1
ATOM 5062 C C . SER A 1 611 ? 8.076 -13.640 5.579 1.00 88.06 611 SER A C 1
ATOM 5064 O O . SER A 1 611 ? 7.733 -12.564 5.087 1.00 88.06 611 SER A O 1
ATOM 5066 N N . ASP A 1 612 ? 8.550 -14.650 4.840 1.00 88.19 612 ASP A N 1
ATOM 5067 C CA . ASP A 1 612 ? 8.694 -14.611 3.377 1.00 88.19 612 ASP A CA 1
ATOM 5068 C C . ASP A 1 612 ? 7.354 -14.431 2.648 1.00 88.19 612 ASP A C 1
ATOM 5070 O O . ASP A 1 612 ? 7.313 -13.913 1.533 1.00 88.19 612 ASP A O 1
ATOM 5074 N N . TYR A 1 613 ? 6.252 -14.820 3.294 1.00 88.19 613 TYR A N 1
ATOM 5075 C CA . TYR A 1 613 ? 4.899 -14.562 2.822 1.00 88.19 613 TYR A CA 1
ATOM 5076 C C . TYR A 1 613 ? 4.040 -14.039 3.971 1.00 88.19 613 TYR A C 1
ATOM 5078 O O . TYR A 1 613 ? 4.003 -14.628 5.048 1.00 88.19 613 TYR A O 1
ATOM 5086 N N . LEU A 1 614 ? 3.344 -12.925 3.766 1.00 88.31 614 LEU A N 1
ATOM 5087 C CA . LEU A 1 614 ? 2.530 -12.313 4.810 1.00 88.31 614 LEU A CA 1
ATOM 5088 C C . LEU A 1 614 ? 1.166 -13.002 4.897 1.00 88.31 614 LEU A C 1
ATOM 5090 O O . LEU A 1 614 ? 0.427 -13.072 3.917 1.00 88.31 614 LEU A O 1
ATOM 5094 N N . VAL A 1 615 ? 0.816 -13.461 6.097 1.00 86.00 615 VAL A N 1
ATOM 5095 C CA . VAL A 1 615 ? -0.504 -14.026 6.393 1.00 86.00 615 VAL A CA 1
ATOM 5096 C C . VAL A 1 615 ? -1.171 -13.217 7.492 1.00 86.00 615 VAL A C 1
ATOM 5098 O O . VAL A 1 615 ? -0.640 -13.079 8.594 1.00 86.00 615 VAL A O 1
ATOM 5101 N N . LEU A 1 616 ? -2.358 -12.696 7.197 1.00 87.50 616 LEU A N 1
ATOM 5102 C CA . LEU A 1 616 ? -3.238 -12.078 8.174 1.00 87.50 616 LEU A CA 1
ATOM 5103 C C . LEU A 1 616 ? -4.163 -13.138 8.751 1.00 87.50 616 LEU A C 1
ATOM 5105 O O . LEU A 1 616 ? -5.154 -13.518 8.136 1.00 87.50 616 LEU A O 1
ATOM 5109 N N . ALA A 1 617 ? -3.866 -13.571 9.968 1.00 88.88 617 ALA A N 1
ATOM 5110 C CA . ALA A 1 617 ? -4.744 -14.418 10.761 1.00 88.88 617 ALA A CA 1
ATOM 5111 C C . ALA A 1 617 ? -4.746 -13.957 12.225 1.00 88.88 617 ALA A C 1
ATOM 5113 O O . ALA A 1 617 ? -3.952 -13.103 12.643 1.00 88.88 617 ALA A O 1
ATOM 5114 N N . GLY A 1 618 ? -5.680 -14.494 13.011 1.00 88.62 618 GLY A N 1
ATOM 5115 C CA . GLY A 1 618 ? -5.731 -14.293 14.458 1.00 88.62 618 GLY A CA 1
ATOM 5116 C C . GLY A 1 618 ? -5.664 -12.820 14.883 1.00 88.62 618 GLY A C 1
ATOM 5117 O O . GLY A 1 618 ? -6.441 -11.975 14.431 1.00 88.62 618 GLY A O 1
ATOM 5118 N N . LYS A 1 619 ? -4.722 -12.494 15.777 1.00 87.69 619 LYS A N 1
ATOM 5119 C CA . LYS A 1 619 ? -4.606 -11.150 16.367 1.00 87.69 619 LYS A CA 1
ATOM 5120 C C . LYS A 1 619 ? -4.181 -10.087 15.351 1.00 87.69 619 LYS A C 1
ATOM 5122 O O . LYS A 1 619 ? -4.625 -8.946 15.468 1.00 87.69 619 LYS A O 1
ATOM 5127 N N . ASN A 1 620 ? -3.356 -10.445 14.369 1.00 88.94 620 ASN A N 1
ATOM 5128 C CA . ASN A 1 620 ? -2.880 -9.508 13.352 1.00 88.94 620 ASN A CA 1
ATOM 5129 C C . ASN A 1 620 ? -4.008 -9.105 12.402 1.00 88.94 620 ASN A C 1
ATOM 5131 O O . ASN A 1 620 ? -4.199 -7.911 12.178 1.00 88.94 620 ASN A O 1
ATOM 5135 N N . LEU A 1 621 ? -4.827 -10.065 11.951 1.00 91.25 621 LEU A N 1
ATOM 5136 C CA . LEU A 1 621 ? -6.036 -9.766 11.179 1.00 91.25 621 LEU A CA 1
ATOM 5137 C C . LEU A 1 621 ? -7.015 -8.906 11.990 1.00 91.25 621 LEU A C 1
ATOM 5139 O O . LEU A 1 621 ? -7.456 -7.864 11.518 1.00 91.25 621 LEU A O 1
ATOM 5143 N N . ARG A 1 622 ? -7.291 -9.281 13.246 1.00 90.69 622 ARG A N 1
ATOM 5144 C CA . ARG A 1 622 ? -8.159 -8.505 14.149 1.00 90.69 622 ARG A CA 1
ATOM 5145 C C . ARG A 1 622 ? -7.684 -7.060 14.308 1.00 90.69 622 ARG A C 1
ATOM 5147 O O . ARG A 1 622 ? -8.486 -6.137 14.217 1.00 90.69 622 ARG A O 1
ATOM 5154 N N . ASN A 1 623 ? -6.388 -6.853 14.532 1.00 89.31 623 ASN A N 1
ATOM 5155 C CA . ASN A 1 623 ? -5.812 -5.518 14.676 1.00 89.31 623 ASN A CA 1
ATOM 5156 C C . ASN A 1 623 ? -5.832 -4.733 13.363 1.00 89.31 623 ASN A C 1
ATOM 5158 O O . ASN A 1 623 ? -6.119 -3.541 13.391 1.00 89.31 623 ASN A O 1
ATOM 5162 N N . HIS A 1 624 ? -5.562 -5.380 12.230 1.00 90.12 624 HIS A N 1
ATOM 5163 C CA . HIS A 1 624 ? -5.659 -4.746 10.920 1.00 90.12 624 HIS A CA 1
ATOM 5164 C C . HIS A 1 624 ? -7.093 -4.270 10.640 1.00 90.12 624 HIS A C 1
ATOM 5166 O O . HIS A 1 624 ? -7.288 -3.103 10.312 1.00 90.12 624 HIS A O 1
ATOM 5172 N N . LEU A 1 625 ? -8.097 -5.120 10.887 1.00 91.25 625 LEU A N 1
ATOM 5173 C CA . LEU A 1 625 ? -9.511 -4.764 10.739 1.00 91.25 625 LEU A CA 1
ATOM 5174 C C . LEU A 1 625 ? -9.941 -3.645 11.698 1.00 91.25 625 LEU A C 1
ATOM 5176 O O . LEU A 1 625 ? -10.741 -2.796 11.314 1.00 91.25 625 LEU A O 1
ATOM 5180 N N . ALA A 1 626 ? -9.424 -3.632 12.930 1.00 88.56 626 ALA A N 1
ATOM 5181 C CA . ALA A 1 626 ? -9.778 -2.636 13.941 1.00 88.56 626 ALA A CA 1
ATOM 5182 C C . ALA A 1 626 ? -9.087 -1.277 13.737 1.00 88.56 626 ALA A C 1
ATOM 5184 O O . ALA A 1 626 ? -9.689 -0.241 13.996 1.00 88.56 626 ALA A O 1
ATOM 5185 N N . HIS A 1 627 ? -7.825 -1.260 13.308 1.00 87.06 627 HIS A N 1
ATOM 5186 C CA . HIS A 1 627 ? -7.010 -0.040 13.311 1.00 87.06 627 HIS A CA 1
ATOM 5187 C C . HIS A 1 627 ? -6.711 0.518 11.915 1.00 87.06 627 HIS A C 1
ATOM 5189 O O . HIS A 1 627 ? -6.371 1.696 11.776 1.00 87.06 627 HIS A O 1
ATOM 5195 N N . GLY A 1 628 ? -6.819 -0.321 10.883 1.00 84.44 628 GLY A N 1
ATOM 5196 C CA . GLY A 1 628 ? -6.316 -0.033 9.545 1.00 84.44 628 GLY A CA 1
ATOM 5197 C C . GLY A 1 628 ? -4.791 0.087 9.552 1.00 84.44 628 GLY A C 1
ATOM 5198 O O . GLY A 1 628 ? -4.217 0.964 10.209 1.00 84.44 628 GLY A O 1
ATOM 5199 N N . ASN A 1 629 ? -4.110 -0.781 8.809 1.00 84.44 629 ASN A N 1
ATOM 5200 C CA . ASN A 1 629 ? -2.657 -0.721 8.690 1.00 84.44 629 ASN A CA 1
ATOM 5201 C C . ASN A 1 629 ? -2.259 -0.572 7.223 1.00 84.44 629 ASN A C 1
ATOM 5203 O O . ASN A 1 629 ? -2.183 -1.559 6.496 1.00 84.44 629 ASN A O 1
ATOM 5207 N N . THR A 1 630 ? -1.944 0.663 6.835 1.00 84.50 630 THR A N 1
ATOM 5208 C CA . THR A 1 630 ? -1.557 1.010 5.468 1.00 84.50 630 THR A CA 1
ATOM 5209 C C . THR A 1 630 ? -0.331 0.227 4.993 1.00 84.50 630 THR A C 1
ATOM 5211 O O . THR A 1 630 ? -0.227 -0.067 3.808 1.00 84.50 630 THR A O 1
ATOM 5214 N N . LEU A 1 631 ? 0.603 -0.138 5.886 1.00 90.12 631 LEU A N 1
ATOM 5215 C CA . LEU A 1 631 ? 1.764 -0.954 5.510 1.00 90.12 631 LEU A CA 1
ATOM 5216 C C . LEU A 1 631 ? 1.322 -2.337 5.030 1.00 90.12 631 LEU A C 1
ATOM 5218 O O . LEU A 1 631 ? 1.825 -2.839 4.028 1.00 90.12 631 LEU A O 1
ATOM 5222 N N . ILE A 1 632 ? 0.365 -2.937 5.741 1.00 87.69 632 ILE A N 1
ATOM 5223 C CA . ILE A 1 632 ? -0.200 -4.233 5.376 1.00 87.69 632 ILE A CA 1
ATOM 5224 C C . ILE A 1 632 ? -0.882 -4.127 4.009 1.00 87.69 632 ILE A C 1
ATOM 5226 O O . ILE A 1 632 ? -0.594 -4.954 3.154 1.00 87.69 632 ILE A O 1
ATOM 5230 N N . ASP A 1 633 ? -1.671 -3.077 3.763 1.00 85.00 633 ASP A N 1
ATOM 5231 C CA . ASP A 1 633 ? -2.334 -2.852 2.465 1.00 85.00 633 ASP A CA 1
ATOM 5232 C C . ASP A 1 633 ? -1.344 -2.700 1.296 1.00 85.00 633 ASP A C 1
ATOM 5234 O O . ASP A 1 633 ? -1.652 -3.049 0.161 1.00 85.00 633 ASP A O 1
ATOM 5238 N N . VAL A 1 634 ? -0.145 -2.169 1.552 1.00 84.88 634 VAL A N 1
ATOM 5239 C CA . VAL A 1 634 ? 0.898 -1.968 0.529 1.00 84.88 634 VAL A CA 1
ATOM 5240 C C . VAL A 1 634 ? 1.735 -3.225 0.283 1.00 84.88 634 VAL A C 1
ATOM 5242 O O . VAL A 1 634 ? 2.230 -3.439 -0.831 1.00 84.88 634 VAL A O 1
ATOM 5245 N N . CYS A 1 635 ? 1.933 -4.046 1.314 1.00 83.38 635 CYS A N 1
ATOM 5246 C CA . CYS A 1 635 ? 2.708 -5.282 1.220 1.00 83.38 635 CYS A CA 1
ATOM 5247 C C . CYS A 1 635 ? 1.862 -6.501 0.821 1.00 83.38 635 CYS A C 1
ATOM 5249 O O . CYS A 1 635 ? 2.426 -7.471 0.319 1.00 83.38 635 CYS A O 1
ATOM 5251 N N . LEU A 1 636 ? 0.545 -6.468 1.035 1.00 80.44 636 LEU A N 1
ATOM 5252 C CA . LEU A 1 636 ? -0.394 -7.521 0.652 1.00 80.44 636 LEU A CA 1
ATOM 5253 C C . LEU A 1 636 ? -1.256 -7.065 -0.519 1.00 80.44 636 LEU A C 1
ATOM 5255 O O . LEU A 1 636 ? -2.251 -6.372 -0.333 1.00 80.44 636 LEU A O 1
ATOM 5259 N N . GLU A 1 637 ? -0.888 -7.503 -1.721 1.00 63.41 637 GLU A N 1
ATOM 5260 C CA . GLU A 1 637 ? -1.629 -7.203 -2.954 1.00 63.41 637 GLU A CA 1
ATOM 5261 C C . GLU A 1 637 ? -3.080 -7.738 -2.923 1.00 63.41 637 GLU A C 1
ATOM 5263 O O . GLU A 1 637 ? -3.952 -7.132 -3.538 1.00 63.41 637 GLU A O 1
ATOM 5268 N N . GLU A 1 638 ? -3.367 -8.804 -2.157 1.00 67.50 638 GLU A N 1
ATOM 5269 C CA . GLU A 1 638 ? -4.690 -9.453 -2.067 1.00 67.50 638 GLU A CA 1
ATOM 5270 C C . GLU A 1 638 ? -5.245 -9.513 -0.620 1.00 67.50 638 GLU A C 1
ATOM 5272 O O . GLU A 1 638 ? -5.703 -10.548 -0.135 1.00 67.50 638 GLU A O 1
ATOM 5277 N N . SER A 1 639 ? -5.237 -8.400 0.126 1.00 72.25 639 SER A N 1
ATOM 5278 C CA . SER A 1 639 ? -5.748 -8.389 1.516 1.00 72.25 639 SER A CA 1
ATOM 5279 C C . SER A 1 639 ? -7.221 -8.831 1.641 1.00 72.25 639 SER A C 1
ATOM 5281 O O . SER A 1 639 ? -7.599 -9.488 2.616 1.00 72.25 639 SER A O 1
ATOM 5283 N N . SER A 1 640 ? -8.047 -8.560 0.623 1.00 79.38 640 SER A N 1
ATOM 5284 C CA . SER A 1 640 ? -9.439 -9.022 0.530 1.00 79.38 640 SER A CA 1
ATOM 5285 C C . SER A 1 640 ? -9.555 -10.547 0.408 1.00 79.38 640 SER A C 1
ATOM 5287 O O . SER A 1 640 ? -10.466 -11.133 0.999 1.00 79.38 640 SER A O 1
ATOM 5289 N N . ALA A 1 641 ? -8.623 -11.203 -0.294 1.00 79.25 641 ALA A N 1
ATOM 5290 C CA . ALA A 1 641 ? -8.591 -12.658 -0.439 1.00 79.25 641 ALA A CA 1
ATOM 5291 C C . ALA A 1 641 ? -8.401 -13.305 0.926 1.00 79.25 641 ALA A C 1
ATOM 5293 O O . ALA A 1 641 ? -9.176 -14.174 1.329 1.00 79.25 641 ALA A O 1
ATOM 5294 N N . GLN A 1 642 ? -7.425 -12.810 1.687 1.00 85.25 642 GLN A N 1
ATOM 5295 C CA . GLN A 1 642 ? -7.132 -13.333 3.015 1.00 85.25 642 GLN A CA 1
ATOM 5296 C C . GLN A 1 642 ? -8.304 -13.141 3.984 1.00 85.25 642 GLN A C 1
ATOM 5298 O O . GLN A 1 642 ? -8.574 -14.046 4.774 1.00 85.25 642 GLN A O 1
ATOM 5303 N N . ILE A 1 643 ? -9.048 -12.028 3.904 1.00 90.12 643 ILE A N 1
ATOM 5304 C CA . ILE A 1 643 ? -10.271 -11.826 4.704 1.00 90.12 643 ILE A CA 1
ATOM 5305 C C . ILE A 1 643 ? -11.318 -12.898 4.375 1.00 90.12 643 ILE A C 1
ATOM 5307 O O . ILE A 1 643 ? -11.839 -13.533 5.294 1.00 90.12 643 ILE A O 1
ATOM 5311 N N . LEU A 1 644 ? -11.599 -13.140 3.089 1.00 88.19 644 LEU A N 1
ATOM 5312 C CA . LEU A 1 644 ? -12.569 -14.153 2.661 1.00 88.19 644 LEU A 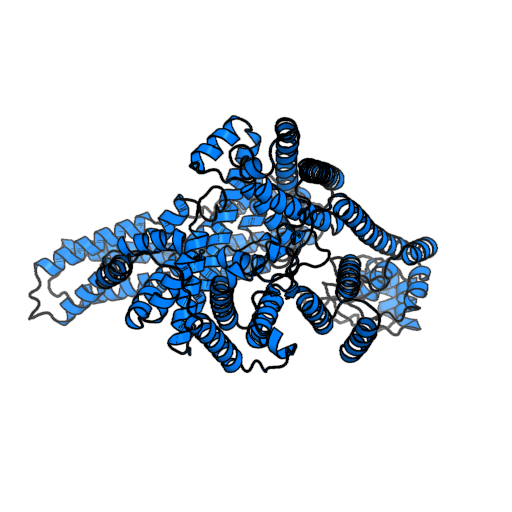CA 1
ATOM 5313 C C . LEU A 1 644 ? -12.151 -15.561 3.099 1.00 88.19 644 LEU A C 1
ATOM 5315 O O . LEU A 1 644 ? -12.974 -16.326 3.605 1.00 88.19 644 LEU A O 1
ATOM 5319 N N . VAL A 1 645 ? -10.878 -15.917 2.921 1.00 85.81 645 VAL A N 1
ATOM 5320 C CA . VAL A 1 645 ? -10.394 -17.254 3.285 1.00 85.81 645 VAL A CA 1
ATOM 5321 C C . VAL A 1 645 ? -10.417 -17.442 4.804 1.00 85.81 645 VAL A C 1
ATOM 5323 O O . VAL A 1 645 ? -10.876 -18.484 5.269 1.00 85.81 645 VAL A O 1
ATOM 5326 N N . ASN A 1 646 ? -10.033 -16.427 5.589 1.00 90.44 646 ASN A N 1
ATOM 5327 C CA . ASN A 1 646 ? -10.194 -16.459 7.046 1.00 90.44 646 ASN A CA 1
ATOM 5328 C C . ASN A 1 646 ? -11.667 -16.609 7.441 1.00 90.44 646 ASN A C 1
ATOM 5330 O O . ASN A 1 646 ? -11.980 -17.432 8.295 1.00 90.44 646 ASN A O 1
ATOM 5334 N N . ALA A 1 647 ? -12.577 -15.860 6.813 1.00 91.69 647 ALA A N 1
ATOM 5335 C CA . ALA A 1 647 ? -14.009 -15.958 7.079 1.00 91.69 647 ALA A CA 1
ATOM 5336 C C . ALA A 1 647 ? -14.535 -17.383 6.846 1.00 91.69 647 ALA A C 1
ATOM 5338 O O . ALA A 1 647 ? -15.168 -17.956 7.733 1.00 91.69 647 ALA A O 1
ATOM 5339 N N . LYS A 1 648 ? -14.214 -17.997 5.698 1.00 87.75 648 LYS A N 1
ATOM 5340 C CA . LYS A 1 648 ? -14.599 -19.387 5.408 1.00 87.75 648 LYS A CA 1
ATOM 5341 C C . LYS A 1 648 ? -13.970 -20.371 6.398 1.00 87.75 648 LYS A C 1
ATOM 5343 O O . LYS A 1 648 ? -14.661 -21.262 6.882 1.00 87.75 648 LYS A O 1
ATOM 5348 N N . LYS A 1 649 ? -12.700 -20.181 6.765 1.00 87.62 649 LYS A N 1
ATOM 5349 C CA . LYS A 1 649 ? -12.019 -21.021 7.761 1.00 87.62 649 LYS A CA 1
ATOM 5350 C C . LYS A 1 649 ? -12.658 -20.954 9.137 1.00 87.62 649 LYS A C 1
ATOM 5352 O O . LYS A 1 649 ? -12.867 -21.990 9.761 1.00 87.62 649 LYS A O 1
ATOM 5357 N N . LEU A 1 650 ? -13.023 -19.756 9.589 1.00 90.50 650 LEU A N 1
ATOM 5358 C CA . LEU A 1 650 ? -13.723 -19.569 10.858 1.00 90.50 650 LEU A CA 1
ATOM 5359 C C . LEU A 1 650 ? -15.068 -20.318 10.891 1.00 90.50 650 LEU A C 1
ATOM 5361 O O . LEU A 1 650 ? -15.484 -20.740 11.965 1.00 90.50 650 LEU A O 1
ATOM 5365 N N . LEU A 1 651 ? -15.726 -20.514 9.739 1.00 89.50 651 LEU A N 1
ATOM 5366 C CA . LEU A 1 651 ? -16.979 -21.274 9.628 1.00 89.50 651 LEU A CA 1
ATOM 5367 C C . LEU A 1 651 ? -16.790 -22.797 9.608 1.00 89.50 651 LEU A C 1
ATOM 5369 O O . LEU A 1 651 ? -17.705 -23.520 10.002 1.00 89.50 651 LEU A O 1
ATOM 5373 N N . THR A 1 652 ? -15.654 -23.295 9.113 1.00 84.56 652 THR A N 1
ATOM 5374 C CA . THR A 1 652 ? -15.416 -24.740 8.935 1.00 84.56 652 THR A CA 1
ATOM 5375 C C . THR A 1 652 ? -14.691 -25.396 10.103 1.00 84.56 652 THR A C 1
ATOM 5377 O O . THR A 1 652 ? -14.770 -26.611 10.270 1.00 84.56 652 THR A O 1
ATOM 5380 N N . GLU A 1 653 ? -13.939 -24.620 10.877 1.00 83.12 653 GLU A N 1
ATOM 5381 C CA . GLU A 1 653 ? -13.018 -25.146 11.880 1.00 83.12 653 GLU A CA 1
ATOM 5382 C C . GLU A 1 653 ? -13.647 -25.280 13.273 1.00 83.12 653 GLU A C 1
ATOM 5384 O O . GLU A 1 653 ? -14.529 -24.520 13.671 1.00 83.12 653 GLU A O 1
ATOM 5389 N N . VAL A 1 654 ? -13.140 -26.241 14.051 1.00 75.44 654 VAL A N 1
ATOM 5390 C CA . VAL A 1 654 ? -13.531 -26.439 15.454 1.00 75.44 654 VAL A CA 1
ATOM 5391 C C . VAL A 1 654 ? -12.495 -25.789 16.367 1.00 75.44 654 VAL A C 1
ATOM 5393 O O . VAL A 1 654 ? -11.324 -26.179 16.373 1.00 75.44 654 VAL A O 1
ATOM 5396 N N . PHE A 1 655 ? -12.933 -24.815 17.164 1.00 79.19 655 PHE A N 1
ATOM 5397 C CA . PHE A 1 655 ? -12.082 -24.123 18.130 1.00 79.19 655 PHE A CA 1
ATOM 5398 C C . PHE A 1 655 ? -11.926 -24.950 19.414 1.00 79.19 655 PHE A C 1
ATOM 5400 O O . PHE A 1 655 ? -12.909 -25.383 20.008 1.00 79.19 655 PHE A O 1
ATOM 5407 N N . SER A 1 656 ? -10.685 -25.143 19.856 1.00 72.94 656 SER A N 1
ATOM 5408 C CA . SER A 1 656 ? -10.329 -25.838 21.101 1.00 72.94 656 SER A CA 1
ATOM 5409 C C . SER A 1 656 ? -9.268 -25.042 21.857 1.00 72.94 656 SER A C 1
ATOM 5411 O O . SER A 1 656 ? -8.459 -24.367 21.222 1.00 72.94 656 SER A O 1
ATOM 5413 N N . GLU A 1 657 ? -9.203 -25.161 23.186 1.00 69.56 657 GLU A N 1
ATOM 5414 C CA . GLU A 1 657 ? -8.219 -24.419 23.998 1.00 69.56 657 GLU A CA 1
ATOM 5415 C C . GLU A 1 657 ? -6.756 -24.717 23.616 1.00 69.56 657 GLU A C 1
ATOM 5417 O O . GLU A 1 657 ? -5.902 -23.831 23.703 1.00 69.56 657 GLU A O 1
ATOM 5422 N N . ASP A 1 658 ? -6.485 -25.928 23.117 1.00 73.25 658 ASP A N 1
ATOM 5423 C CA . ASP A 1 658 ? -5.139 -26.395 22.761 1.00 73.25 658 ASP A CA 1
ATOM 5424 C C . ASP A 1 658 ? -4.591 -25.815 21.447 1.00 73.25 658 ASP A C 1
ATOM 5426 O O . ASP A 1 658 ? -3.380 -25.878 21.198 1.00 73.25 658 ASP A O 1
ATOM 5430 N N . LYS A 1 659 ? -5.462 -25.244 20.602 1.00 80.62 659 LYS A N 1
ATOM 5431 C CA . LYS A 1 659 ? -5.106 -24.679 19.296 1.00 80.62 659 LYS A CA 1
ATOM 5432 C C . LYS A 1 659 ? -5.114 -23.160 19.371 1.00 80.62 659 LYS A C 1
ATOM 5434 O O . LYS A 1 659 ? -6.091 -22.557 19.812 1.00 80.62 659 LYS A O 1
ATOM 5439 N N . LYS A 1 660 ? -4.040 -22.530 18.896 1.00 85.12 660 LYS A N 1
ATOM 5440 C CA . LYS A 1 660 ? -3.987 -21.075 18.743 1.00 85.12 660 LYS A CA 1
ATOM 5441 C C . LYS A 1 660 ? -4.107 -20.674 17.278 1.00 85.12 660 LYS A C 1
ATOM 5443 O O . LYS A 1 660 ? -3.508 -21.316 16.419 1.00 85.12 660 LYS A O 1
ATOM 5448 N N . LEU A 1 661 ? -4.882 -19.622 17.024 1.00 85.12 661 LEU A N 1
ATOM 5449 C CA . LEU A 1 661 ? -5.034 -18.986 15.718 1.00 85.12 661 LEU A CA 1
ATOM 5450 C C . LEU A 1 661 ? -3.766 -18.209 15.371 1.00 85.12 661 LEU A C 1
ATOM 5452 O O . LEU A 1 661 ? -3.342 -17.372 16.174 1.00 85.12 661 LEU A O 1
ATOM 5456 N N . ASP A 1 662 ? -3.254 -18.435 14.162 1.00 80.88 662 ASP A N 1
ATOM 5457 C CA . ASP A 1 662 ? -1.990 -17.915 13.620 1.00 80.88 662 ASP A CA 1
ATOM 5458 C C . ASP A 1 662 ? -0.735 -18.590 14.203 1.00 80.88 662 ASP A C 1
ATOM 5460 O O . ASP A 1 662 ? -0.665 -18.908 15.395 1.00 80.88 662 ASP A O 1
ATOM 5464 N N . THR A 1 663 ? 0.276 -18.796 13.363 1.00 79.62 663 THR A N 1
ATOM 5465 C CA . THR A 1 663 ? 1.605 -19.310 13.725 1.00 79.62 663 THR A CA 1
ATOM 5466 C C . THR A 1 663 ? 2.500 -18.201 14.265 1.00 79.62 663 THR A C 1
ATOM 5468 O O . THR A 1 663 ? 2.521 -17.096 13.736 1.00 79.62 663 THR A O 1
ATOM 5471 N N . VAL A 1 664 ? 3.293 -18.482 15.301 1.00 79.94 664 VAL A N 1
ATOM 5472 C CA . VAL A 1 664 ? 4.213 -17.484 15.870 1.00 79.94 664 VAL A CA 1
ATOM 5473 C C . VAL A 1 664 ? 5.515 -17.433 15.072 1.00 79.94 664 VAL A C 1
ATOM 5475 O O . VAL A 1 664 ? 6.265 -18.409 15.034 1.00 79.94 664 VAL A O 1
ATOM 5478 N N . THR A 1 665 ? 5.817 -16.263 14.509 1.00 82.88 665 THR A N 1
ATOM 5479 C CA . THR A 1 665 ? 7.116 -15.967 13.893 1.00 82.88 665 THR A CA 1
ATOM 5480 C C . THR A 1 665 ? 8.102 -15.537 14.977 1.00 82.88 665 THR A C 1
ATOM 5482 O O . THR A 1 665 ? 7.775 -14.706 15.828 1.00 82.88 665 THR A O 1
ATOM 5485 N N . LYS A 1 666 ? 9.306 -16.115 14.971 1.00 83.44 666 LYS A N 1
ATOM 5486 C CA . LYS A 1 666 ? 10.393 -15.716 15.876 1.00 83.44 666 LYS A CA 1
ATOM 5487 C C . LYS A 1 666 ? 11.187 -14.567 15.264 1.00 83.44 666 LYS A C 1
ATOM 5489 O O . LYS A 1 666 ? 11.419 -14.582 14.059 1.00 83.44 666 LYS A O 1
ATOM 5494 N N . CYS A 1 667 ? 11.653 -13.635 16.094 1.00 85.81 667 CYS A N 1
ATOM 5495 C CA . CYS A 1 667 ? 12.645 -12.658 15.655 1.00 85.81 667 CYS A CA 1
ATOM 5496 C C . CYS A 1 667 ? 13.979 -13.367 15.391 1.00 85.81 667 CYS A C 1
ATOM 5498 O O . CYS A 1 667 ? 14.529 -14.001 16.293 1.00 85.81 667 CYS A O 1
ATOM 5500 N N . ASP A 1 668 ? 14.471 -13.256 14.161 1.00 89.06 668 ASP A N 1
ATOM 5501 C CA . ASP A 1 668 ? 15.792 -13.721 13.741 1.00 89.06 668 ASP A CA 1
ATOM 5502 C C . ASP A 1 668 ? 16.358 -12.704 12.744 1.00 89.06 668 ASP A C 1
ATOM 5504 O O . ASP A 1 668 ? 16.123 -12.777 11.533 1.00 89.06 668 ASP A O 1
ATOM 5508 N N . CYS A 1 669 ? 17.074 -11.701 13.256 1.00 90.62 669 CYS A N 1
ATOM 5509 C CA . CYS A 1 669 ? 17.609 -10.631 12.421 1.00 90.62 669 CYS A CA 1
ATOM 5510 C C . CYS A 1 669 ? 18.747 -11.116 11.510 1.00 90.62 669 CYS A C 1
ATOM 5512 O O . CYS A 1 669 ? 19.043 -10.459 10.516 1.00 90.62 669 CYS A O 1
ATOM 5514 N N . VAL A 1 670 ? 19.390 -12.254 11.806 1.00 90.38 670 VAL A N 1
ATOM 5515 C CA . VAL A 1 670 ? 20.388 -12.867 10.912 1.00 90.38 670 VAL A CA 1
ATOM 5516 C C . VAL A 1 670 ? 19.695 -13.483 9.700 1.00 90.38 670 VAL A C 1
ATOM 5518 O O . VAL A 1 670 ? 20.089 -13.203 8.565 1.00 90.38 670 VAL A O 1
ATOM 5521 N N . LYS A 1 671 ? 18.634 -14.270 9.914 1.00 91.69 671 LYS A N 1
ATOM 5522 C CA . LYS A 1 671 ? 17.803 -14.786 8.821 1.00 91.69 671 LYS A CA 1
ATOM 5523 C C . LYS A 1 671 ? 17.210 -13.633 8.018 1.00 91.69 671 LYS A C 1
ATOM 5525 O O . LYS A 1 671 ? 17.289 -13.647 6.794 1.00 91.69 671 LYS A O 1
ATOM 5530 N N . LEU A 1 672 ? 16.679 -12.609 8.683 1.00 92.94 672 LEU A N 1
ATOM 5531 C CA . LEU A 1 672 ? 16.093 -11.451 8.011 1.00 92.94 672 LEU A CA 1
ATOM 5532 C C . LEU A 1 672 ? 17.113 -10.715 7.125 1.00 92.94 672 LEU A C 1
ATOM 5534 O O . LEU A 1 672 ? 16.800 -10.382 5.986 1.00 92.94 672 LEU A O 1
ATOM 5538 N N . GLU A 1 673 ? 18.337 -10.501 7.621 1.00 93.56 673 GLU A N 1
ATOM 5539 C CA . GLU A 1 673 ? 19.435 -9.871 6.875 1.00 93.56 673 GLU A CA 1
ATOM 5540 C C . GLU A 1 673 ? 19.876 -10.704 5.663 1.00 93.56 673 GLU A C 1
ATOM 5542 O O . GLU A 1 673 ? 19.959 -10.191 4.549 1.00 93.56 673 GLU A O 1
ATOM 5547 N N . THR A 1 674 ? 20.101 -12.004 5.856 1.00 95.00 674 THR A N 1
ATOM 5548 C CA . THR A 1 674 ? 20.479 -12.907 4.755 1.00 95.00 674 THR A CA 1
ATOM 5549 C C . THR A 1 674 ? 19.380 -13.010 3.696 1.00 95.00 674 THR A C 1
ATOM 5551 O O . THR A 1 674 ? 19.676 -13.076 2.504 1.00 95.00 674 THR A O 1
ATOM 5554 N N . THR A 1 675 ? 18.114 -12.949 4.116 1.00 94.56 675 THR A N 1
ATOM 5555 C CA . THR A 1 675 ? 16.948 -12.978 3.227 1.00 94.56 675 THR A CA 1
ATOM 5556 C C . THR A 1 675 ? 16.890 -11.738 2.338 1.00 94.56 675 THR A C 1
ATOM 5558 O O . THR A 1 675 ? 16.795 -11.877 1.123 1.00 94.56 675 THR A O 1
ATOM 5561 N N . ILE A 1 676 ? 17.017 -10.527 2.898 1.00 95.44 676 ILE A N 1
ATOM 5562 C CA . ILE A 1 676 ? 17.001 -9.301 2.082 1.00 95.44 676 ILE A CA 1
ATOM 5563 C C . ILE A 1 676 ? 18.205 -9.236 1.130 1.00 95.44 676 ILE A C 1
ATOM 5565 O O . ILE A 1 676 ? 18.065 -8.800 -0.009 1.00 95.44 676 ILE A O 1
ATOM 5569 N N . GLU A 1 677 ? 19.387 -9.702 1.541 1.00 95.75 677 GLU A N 1
ATOM 5570 C CA . GLU A 1 677 ? 20.562 -9.767 0.660 1.00 95.75 677 GLU A CA 1
ATOM 5571 C C . GLU A 1 677 ? 20.378 -10.753 -0.501 1.00 95.75 677 GLU A C 1
ATOM 5573 O O . GLU A 1 677 ? 20.796 -10.468 -1.629 1.00 95.75 677 GLU A O 1
ATOM 5578 N N . HIS A 1 678 ? 19.738 -11.896 -0.242 1.00 95.75 678 HIS A N 1
ATOM 5579 C CA . HIS A 1 678 ? 19.357 -12.863 -1.272 1.00 95.75 678 HIS A CA 1
ATOM 5580 C C . HIS A 1 678 ? 18.317 -12.277 -2.231 1.00 95.75 678 HIS A C 1
ATOM 5582 O O . HIS A 1 678 ? 18.526 -12.298 -3.443 1.00 95.75 678 HIS A O 1
ATOM 5588 N N . ASP A 1 679 ? 17.261 -11.655 -1.705 1.00 96.38 679 ASP A N 1
ATOM 5589 C CA . ASP A 1 679 ? 16.193 -11.042 -2.502 1.00 96.38 679 ASP A CA 1
ATOM 5590 C C . ASP A 1 679 ? 16.735 -9.918 -3.409 1.00 96.38 679 ASP A C 1
ATOM 5592 O O . ASP A 1 679 ? 16.416 -9.847 -4.599 1.00 96.38 679 ASP A O 1
ATOM 5596 N N . LEU A 1 680 ? 17.646 -9.082 -2.893 1.00 96.25 680 LEU A N 1
ATOM 5597 C CA . LEU A 1 680 ? 18.336 -8.050 -3.676 1.00 96.25 680 LEU A CA 1
ATOM 5598 C C . LEU A 1 680 ? 19.214 -8.643 -4.784 1.00 96.25 680 LEU A C 1
ATOM 5600 O O . LEU A 1 680 ? 19.336 -8.051 -5.861 1.00 96.25 680 LEU A O 1
ATOM 5604 N N . ARG A 1 681 ? 19.833 -9.804 -4.540 1.00 95.81 681 ARG A N 1
ATOM 5605 C CA . ARG A 1 681 ? 20.630 -10.515 -5.545 1.00 95.81 681 ARG A CA 1
ATOM 5606 C C . ARG A 1 681 ? 19.750 -11.072 -6.656 1.00 95.81 681 ARG A C 1
ATOM 5608 O O . ARG A 1 681 ? 20.151 -10.961 -7.811 1.00 95.81 681 ARG A O 1
ATOM 5615 N N . ILE A 1 682 ? 18.573 -11.609 -6.327 1.00 96.06 682 ILE A N 1
ATOM 5616 C CA . ILE A 1 682 ? 17.590 -12.076 -7.315 1.00 96.06 682 ILE A CA 1
ATOM 5617 C C . ILE A 1 682 ? 17.207 -10.927 -8.250 1.00 96.06 682 ILE A C 1
ATOM 5619 O O . ILE A 1 682 ? 17.396 -11.052 -9.459 1.00 96.06 682 ILE A O 1
ATOM 5623 N N . ILE A 1 683 ? 16.764 -9.789 -7.698 1.00 95.50 683 ILE A N 1
ATOM 5624 C CA . ILE A 1 683 ? 16.393 -8.611 -8.501 1.00 95.50 683 ILE A CA 1
ATOM 5625 C C . ILE A 1 683 ? 17.586 -8.145 -9.340 1.00 95.50 683 ILE A C 1
ATOM 5627 O O . ILE A 1 683 ? 17.466 -7.931 -10.545 1.00 95.50 683 ILE A O 1
ATOM 5631 N N . SER A 1 684 ? 18.771 -8.019 -8.732 1.00 94.75 684 SER A N 1
ATOM 5632 C CA . SER A 1 684 ? 19.957 -7.568 -9.462 1.00 94.75 684 SER A CA 1
ATOM 5633 C C . SER A 1 684 ? 20.338 -8.513 -10.600 1.00 94.75 684 SER A C 1
ATOM 5635 O O . SER A 1 684 ? 20.779 -8.031 -11.640 1.00 94.75 684 SER A O 1
ATOM 5637 N N . ASN A 1 685 ? 20.211 -9.827 -10.415 1.00 96.25 685 ASN A N 1
ATOM 5638 C CA . ASN A 1 685 ? 20.527 -10.806 -11.446 1.00 96.25 685 ASN A CA 1
ATOM 5639 C C . ASN A 1 685 ? 19.491 -10.784 -12.582 1.00 96.25 685 ASN A C 1
ATOM 5641 O O . ASN A 1 685 ? 19.863 -10.832 -13.752 1.00 96.25 685 ASN A O 1
ATOM 5645 N N . GLN A 1 686 ? 18.209 -10.607 -12.248 1.00 96.06 686 GLN A N 1
ATOM 5646 C CA . GLN A 1 686 ? 17.140 -10.420 -13.231 1.00 96.06 686 GLN A CA 1
ATOM 5647 C C . GLN A 1 686 ? 17.365 -9.162 -14.087 1.00 96.06 686 GLN A C 1
ATOM 5649 O O . GLN A 1 686 ? 17.299 -9.221 -15.313 1.00 96.06 686 GLN A O 1
ATOM 5654 N N . LEU A 1 687 ? 17.714 -8.033 -13.462 1.00 93.88 687 LEU A N 1
ATOM 5655 C CA . LEU A 1 687 ? 18.021 -6.789 -14.179 1.00 93.88 687 LEU A CA 1
ATOM 5656 C C . LEU A 1 687 ? 19.258 -6.928 -15.077 1.00 93.88 687 LEU A C 1
ATOM 5658 O O . LEU A 1 687 ? 19.270 -6.412 -16.194 1.00 93.88 687 LEU A O 1
ATOM 5662 N N . LYS A 1 688 ? 20.293 -7.647 -14.622 1.00 96.19 688 LYS A N 1
ATOM 5663 C CA . LYS A 1 688 ? 21.482 -7.936 -15.441 1.00 96.19 688 LYS A CA 1
ATOM 5664 C C . LYS A 1 688 ? 21.141 -8.768 -16.676 1.00 96.19 688 LYS A C 1
ATOM 5666 O O . LYS A 1 688 ? 21.659 -8.458 -17.745 1.00 96.19 688 LYS A O 1
ATOM 5671 N N . LEU A 1 689 ? 20.240 -9.749 -16.557 1.00 97.19 689 LEU A N 1
ATOM 5672 C CA . LEU A 1 689 ? 19.750 -10.516 -17.707 1.00 97.19 689 LEU A CA 1
ATOM 5673 C C . LEU A 1 689 ? 19.112 -9.591 -18.753 1.00 97.19 689 LEU A C 1
ATOM 5675 O O . LEU A 1 689 ? 19.443 -9.682 -19.934 1.00 97.19 689 LEU A O 1
ATOM 5679 N N . PHE A 1 690 ? 18.241 -8.671 -18.330 1.00 95.75 690 PHE A N 1
ATOM 5680 C CA . PHE A 1 690 ? 17.600 -7.717 -19.239 1.00 95.75 690 PHE A CA 1
ATOM 5681 C C . PHE A 1 690 ? 18.611 -6.816 -19.959 1.00 95.75 690 PHE A C 1
ATOM 5683 O O . PHE A 1 690 ? 18.504 -6.613 -21.170 1.00 95.75 690 PHE A O 1
ATOM 5690 N N . VAL A 1 691 ? 19.623 -6.316 -19.240 1.00 95.88 691 VAL A N 1
ATOM 5691 C CA . VAL A 1 691 ? 20.703 -5.510 -19.832 1.00 95.88 691 VAL A CA 1
ATOM 5692 C C . VAL A 1 691 ? 21.506 -6.329 -20.845 1.00 95.88 691 VAL A C 1
ATOM 5694 O O . VAL A 1 691 ? 21.646 -5.894 -21.986 1.00 95.88 691 VAL A O 1
ATOM 5697 N N . ALA A 1 692 ? 21.949 -7.535 -20.479 1.00 97.56 692 ALA A N 1
ATOM 5698 C CA . ALA A 1 692 ? 22.725 -8.410 -21.359 1.00 97.56 692 ALA A CA 1
ATOM 5699 C C . ALA A 1 692 ? 21.974 -8.739 -22.662 1.00 97.56 692 ALA A C 1
ATOM 5701 O O . ALA A 1 692 ? 22.552 -8.692 -23.749 1.00 97.56 692 ALA A O 1
ATOM 5702 N N . LEU A 1 693 ? 20.667 -9.006 -22.570 1.00 97.25 693 LEU A N 1
ATOM 5703 C CA . LEU A 1 693 ? 19.810 -9.226 -23.736 1.00 97.25 693 LEU A CA 1
ATOM 5704 C C . LEU A 1 693 ? 19.691 -7.976 -24.611 1.00 97.25 693 LEU A C 1
ATOM 5706 O O . LEU A 1 693 ? 19.802 -8.086 -25.829 1.00 97.25 693 LEU A O 1
ATOM 5710 N N . GLY A 1 694 ? 19.509 -6.801 -24.002 1.00 95.44 694 GLY A N 1
ATOM 5711 C CA . GLY A 1 694 ? 19.449 -5.519 -24.709 1.00 95.44 694 GLY A CA 1
ATOM 5712 C C . GLY A 1 694 ? 20.746 -5.130 -25.418 1.00 95.44 694 GLY A C 1
ATOM 5713 O O . GLY A 1 694 ? 20.702 -4.419 -26.419 1.00 95.44 694 GLY A O 1
ATOM 5714 N N . GLU A 1 695 ? 21.887 -5.606 -24.925 1.00 95.38 695 GLU A N 1
ATOM 5715 C CA . GLU A 1 695 ? 23.211 -5.388 -25.516 1.00 95.38 695 GLU A CA 1
ATOM 5716 C C . GLU A 1 695 ? 23.605 -6.476 -26.532 1.00 95.38 695 GLU A C 1
ATOM 5718 O O . GLU A 1 695 ? 24.607 -6.335 -27.229 1.00 95.38 695 GLU A O 1
ATOM 5723 N N . GLY A 1 696 ? 22.821 -7.554 -26.649 1.00 95.31 696 GLY A N 1
ATOM 5724 C CA . GLY A 1 696 ? 23.138 -8.697 -27.511 1.00 95.31 696 GLY A CA 1
ATOM 5725 C C . GLY A 1 696 ? 24.185 -9.659 -26.931 1.00 95.31 696 GLY A C 1
ATOM 5726 O O . GLY A 1 696 ? 24.632 -10.571 -27.628 1.00 95.31 696 GLY A O 1
ATOM 5727 N N . ASN A 1 697 ? 24.580 -9.500 -25.662 1.00 96.56 697 ASN A N 1
ATOM 5728 C CA . ASN A 1 697 ? 25.597 -10.332 -25.022 1.00 96.56 697 ASN A CA 1
ATOM 5729 C C . ASN A 1 697 ? 24.997 -11.642 -24.482 1.00 96.56 697 ASN A C 1
ATOM 5731 O O . ASN A 1 697 ? 24.626 -11.763 -23.315 1.00 96.56 697 ASN A O 1
ATOM 5735 N N . VAL A 1 698 ? 24.925 -12.653 -25.352 1.00 96.75 698 VAL A N 1
ATOM 5736 C CA . VAL A 1 698 ? 24.371 -13.978 -25.021 1.00 96.75 698 VAL A CA 1
ATOM 5737 C C . VAL A 1 698 ? 25.134 -14.669 -23.889 1.00 96.75 698 VAL A C 1
ATOM 5739 O O . VAL A 1 698 ? 24.519 -15.350 -23.077 1.00 96.75 698 VAL A O 1
ATOM 5742 N N . LYS A 1 699 ? 26.456 -14.484 -23.802 1.00 97.38 699 LYS A N 1
ATOM 5743 C CA . LYS A 1 699 ? 27.270 -15.132 -22.768 1.00 97.38 699 LYS A CA 1
ATOM 5744 C C . LYS A 1 699 ? 26.896 -14.625 -21.375 1.00 97.38 699 LYS A C 1
ATOM 5746 O O . LYS A 1 699 ? 26.693 -15.426 -20.467 1.00 97.38 699 LYS A O 1
ATOM 5751 N N . ASP A 1 700 ? 26.759 -13.311 -21.226 1.00 97.75 700 ASP A N 1
ATOM 5752 C CA . ASP A 1 700 ? 26.350 -12.709 -19.955 1.00 97.75 700 ASP A CA 1
ATOM 5753 C C . ASP A 1 700 ? 24.894 -13.075 -19.627 1.00 97.75 700 ASP A C 1
ATOM 5755 O O . ASP A 1 700 ? 24.568 -13.324 -18.468 1.00 97.75 700 ASP A O 1
ATOM 5759 N N . ALA A 1 701 ? 24.021 -13.184 -20.637 1.00 96.94 701 ALA A N 1
ATOM 5760 C CA . ALA A 1 701 ? 22.653 -13.666 -20.446 1.00 96.94 701 ALA A CA 1
ATOM 5761 C C . ALA A 1 701 ? 22.617 -15.124 -19.939 1.00 96.94 701 ALA A C 1
ATOM 5763 O O . ALA A 1 701 ? 21.883 -15.430 -18.998 1.00 96.94 701 ALA A O 1
ATOM 5764 N N . GLU A 1 702 ? 23.444 -16.014 -20.500 1.00 96.69 702 GLU A N 1
ATOM 5765 C CA . GLU A 1 702 ? 23.609 -17.400 -20.037 1.00 96.69 702 GLU A CA 1
ATOM 5766 C C . GLU A 1 702 ? 24.150 -17.471 -18.604 1.00 96.69 702 GLU A C 1
ATOM 5768 O O . GLU A 1 702 ? 23.678 -18.286 -17.804 1.00 96.69 702 GLU A O 1
ATOM 5773 N N . GLU A 1 703 ? 25.101 -16.603 -18.252 1.00 97.62 703 GLU A N 1
ATOM 5774 C CA . GLU A 1 703 ? 25.625 -16.496 -16.888 1.00 97.62 703 GLU A CA 1
ATOM 5775 C C . GLU A 1 703 ? 24.543 -16.025 -15.907 1.00 97.62 703 GLU A C 1
ATOM 5777 O O . GLU A 1 703 ? 24.386 -16.621 -14.841 1.00 97.62 703 GLU A O 1
ATOM 5782 N N . CYS A 1 704 ? 23.731 -15.030 -16.282 1.00 97.56 704 CYS A N 1
ATOM 5783 C CA . CYS A 1 704 ? 22.620 -14.560 -15.452 1.00 97.56 704 CYS A CA 1
ATOM 5784 C C . CYS A 1 704 ? 21.580 -15.667 -15.225 1.00 97.56 704 CYS A C 1
ATOM 5786 O O . CYS A 1 704 ? 21.159 -15.886 -14.087 1.00 97.56 704 CYS A O 1
ATOM 5788 N N . VAL A 1 705 ? 21.195 -16.410 -16.271 1.00 96.31 705 VAL A N 1
ATOM 5789 C CA . VAL A 1 705 ? 20.261 -17.544 -16.136 1.00 96.31 705 VAL A CA 1
ATOM 5790 C C . VAL A 1 705 ? 20.860 -18.650 -15.266 1.00 96.31 705 VAL A C 1
ATOM 5792 O O . VAL A 1 705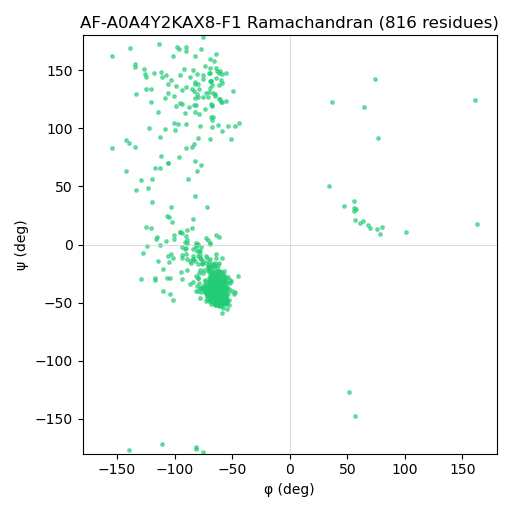 ? 20.189 -19.161 -14.371 1.00 96.31 705 VAL A O 1
ATOM 5795 N N . SER A 1 706 ? 22.147 -18.959 -15.439 1.00 95.50 706 SER A N 1
ATOM 5796 C CA . SER A 1 706 ? 22.864 -19.912 -14.578 1.00 95.50 706 SER A CA 1
ATOM 5797 C C . SER A 1 706 ? 22.940 -19.440 -13.119 1.00 95.50 706 SER A C 1
ATOM 5799 O O . SER A 1 706 ? 22.937 -20.256 -12.199 1.00 95.50 706 SER A O 1
ATOM 5801 N N . GLY A 1 707 ? 22.961 -18.123 -12.899 1.00 93.50 707 GLY A N 1
ATOM 5802 C CA . GLY A 1 707 ? 22.868 -17.476 -11.590 1.00 93.50 707 GLY A CA 1
ATOM 5803 C C . GLY A 1 707 ? 21.447 -17.380 -11.016 1.00 93.50 707 GLY A C 1
ATOM 5804 O O . GLY A 1 707 ? 21.282 -16.834 -9.926 1.00 93.50 707 GLY A O 1
ATOM 5805 N N . GLY A 1 708 ? 20.424 -17.877 -11.722 1.00 92.62 708 GLY A N 1
ATOM 5806 C CA . GLY A 1 708 ? 19.035 -17.938 -11.255 1.00 92.62 708 GLY A CA 1
ATOM 5807 C C . GLY A 1 708 ? 18.092 -16.853 -11.789 1.00 92.62 708 GLY A C 1
ATOM 5808 O O . GLY A 1 708 ? 16.985 -16.727 -11.267 1.00 92.62 708 GLY A O 1
ATOM 5809 N N . ALA A 1 709 ? 18.496 -16.065 -12.791 1.00 95.62 709 ALA A N 1
ATOM 5810 C CA . ALA A 1 709 ? 17.581 -15.163 -13.493 1.00 95.62 709 ALA A CA 1
ATOM 5811 C C . ALA A 1 709 ? 16.577 -15.969 -14.329 1.00 95.62 709 ALA A C 1
ATOM 5813 O O . ALA A 1 709 ? 16.903 -17.040 -14.844 1.00 95.62 709 ALA A O 1
ATOM 5814 N N . ASP A 1 710 ? 15.364 -15.448 -14.474 1.00 95.44 710 ASP A N 1
ATOM 5815 C CA . ASP A 1 710 ? 14.273 -16.129 -15.161 1.00 95.44 710 ASP A CA 1
ATOM 5816 C C . ASP A 1 710 ? 13.975 -15.473 -16.514 1.00 95.44 710 ASP A C 1
ATOM 5818 O O . ASP A 1 710 ? 13.721 -14.269 -16.607 1.00 95.44 710 ASP A O 1
ATOM 5822 N N . VAL A 1 711 ? 13.984 -16.273 -17.579 1.00 95.44 711 VAL A N 1
ATOM 5823 C CA . VAL A 1 711 ? 13.699 -15.813 -18.947 1.00 95.44 711 VAL A CA 1
ATOM 5824 C C . VAL A 1 711 ? 12.234 -15.403 -19.150 1.00 95.44 711 VAL A C 1
ATOM 5826 O O . VAL A 1 711 ? 11.940 -14.653 -20.081 1.00 95.44 711 VAL A O 1
ATOM 5829 N N . TYR A 1 712 ? 11.331 -15.838 -18.265 1.00 94.00 712 TYR A N 1
ATOM 5830 C CA . TYR A 1 712 ? 9.914 -15.458 -18.242 1.00 94.00 712 TYR A CA 1
ATOM 5831 C C . TYR A 1 712 ? 9.633 -14.213 -17.384 1.00 94.00 712 TYR A C 1
ATOM 5833 O O . TYR A 1 712 ? 8.484 -13.764 -17.310 1.00 94.00 712 TYR A O 1
ATOM 5841 N N . GLY A 1 713 ? 10.658 -13.659 -16.728 1.00 91.88 713 GLY A N 1
ATOM 5842 C CA . GLY A 1 713 ? 10.553 -12.421 -15.963 1.00 91.88 713 GLY A CA 1
ATOM 5843 C C . GLY A 1 713 ? 10.226 -11.209 -16.840 1.00 91.88 713 GLY A C 1
ATOM 5844 O O . GLY A 1 713 ? 10.568 -11.166 -18.028 1.00 91.88 713 GLY A O 1
ATOM 5845 N N . LYS A 1 714 ? 9.568 -10.212 -16.241 1.00 91.81 714 LYS A N 1
ATOM 5846 C CA . LYS A 1 714 ? 9.209 -8.940 -16.887 1.00 91.81 714 LYS A CA 1
ATOM 5847 C C . LYS A 1 714 ? 9.699 -7.742 -16.078 1.00 91.81 714 LYS A C 1
ATOM 5849 O O . LYS A 1 714 ? 9.782 -7.837 -14.864 1.00 91.81 714 LYS A O 1
ATOM 5854 N N . ASP A 1 715 ? 9.991 -6.613 -16.709 1.00 88.44 715 ASP A N 1
ATOM 5855 C CA . ASP A 1 715 ? 10.261 -5.373 -15.966 1.00 88.44 715 ASP A CA 1
ATOM 5856 C C . ASP A 1 715 ? 8.961 -4.646 -15.541 1.00 88.44 715 ASP A C 1
ATOM 5858 O O . ASP A 1 715 ? 7.840 -5.117 -15.770 1.00 88.44 715 ASP A O 1
ATOM 5862 N N . SER A 1 716 ? 9.094 -3.462 -14.937 1.00 80.44 716 SER A N 1
ATOM 5863 C CA . SER A 1 716 ? 7.968 -2.620 -14.504 1.00 80.44 716 SER A CA 1
ATOM 5864 C C . SER A 1 716 ? 7.095 -2.066 -15.643 1.00 80.44 716 SER A C 1
ATOM 5866 O O . SER A 1 716 ? 5.957 -1.660 -15.392 1.00 80.44 716 SER A O 1
ATOM 5868 N N . ASN A 1 717 ? 7.579 -2.079 -16.888 1.00 80.88 717 ASN A N 1
ATOM 5869 C CA . ASN A 1 717 ? 6.814 -1.758 -18.094 1.00 80.88 717 ASN A CA 1
ATOM 5870 C C . ASN A 1 717 ? 6.218 -3.007 -18.754 1.00 80.88 717 ASN A C 1
ATOM 5872 O O . ASN A 1 717 ? 5.687 -2.914 -19.856 1.00 80.88 717 ASN A O 1
ATOM 5876 N N . LEU A 1 718 ? 6.275 -4.162 -18.084 1.00 88.12 718 LEU A N 1
ATOM 5877 C CA . LEU A 1 718 ? 5.905 -5.471 -18.621 1.00 88.12 718 LEU A CA 1
ATOM 5878 C C . LEU A 1 718 ? 6.791 -5.928 -19.795 1.00 88.12 718 LEU A C 1
ATOM 5880 O O . LEU A 1 718 ? 6.399 -6.835 -20.532 1.00 88.12 718 LEU A O 1
ATOM 5884 N N . TRP A 1 719 ? 7.996 -5.366 -19.958 1.00 92.44 719 TRP A N 1
ATOM 5885 C CA . TRP A 1 719 ? 8.947 -5.839 -20.963 1.00 92.44 719 TRP A CA 1
ATOM 5886 C C . TRP A 1 719 ? 9.446 -7.225 -20.595 1.00 92.44 719 TRP A C 1
ATOM 5888 O O . TRP A 1 719 ? 10.081 -7.426 -19.564 1.00 92.44 719 TRP A O 1
ATOM 5898 N N . THR A 1 720 ? 9.189 -8.183 -21.477 1.00 94.62 720 THR A N 1
ATOM 5899 C CA . THR A 1 720 ? 9.774 -9.527 -21.413 1.00 94.62 720 THR A CA 1
ATOM 5900 C C . THR A 1 720 ? 11.224 -9.522 -21.900 1.00 94.62 720 THR A C 1
ATOM 5902 O O . THR A 1 720 ? 11.665 -8.600 -22.590 1.00 94.62 720 THR A O 1
ATOM 5905 N N . CYS A 1 721 ? 11.946 -10.620 -21.664 1.00 95.75 721 CYS A N 1
ATOM 5906 C CA . CYS A 1 721 ? 13.261 -10.858 -22.267 1.00 95.75 721 CYS A CA 1
ATOM 5907 C C . CYS A 1 721 ? 13.278 -10.690 -23.803 1.00 95.75 721 CYS A C 1
ATOM 5909 O O . CYS A 1 721 ? 14.292 -10.265 -24.357 1.00 95.75 721 CYS A O 1
ATOM 5911 N N . LEU A 1 722 ? 12.161 -10.962 -24.498 1.00 95.38 722 LEU A N 1
ATOM 5912 C CA . LEU A 1 722 ? 12.043 -10.721 -25.941 1.00 95.38 722 LEU A CA 1
ATOM 5913 C C . LEU A 1 722 ? 12.116 -9.232 -26.280 1.00 95.38 722 LEU A C 1
ATOM 5915 O O . LEU A 1 722 ? 12.840 -8.874 -27.200 1.00 95.38 722 LEU A O 1
ATOM 5919 N N . HIS A 1 723 ? 11.424 -8.366 -25.534 1.00 95.62 723 HIS A N 1
ATOM 5920 C CA . HIS A 1 723 ? 11.451 -6.917 -25.762 1.00 95.62 723 HIS A CA 1
ATOM 5921 C C . HIS A 1 723 ? 12.874 -6.366 -25.635 1.00 95.62 723 HIS A C 1
ATOM 5923 O O . HIS A 1 723 ? 13.336 -5.645 -26.520 1.00 95.62 723 HIS A O 1
ATOM 5929 N N . PHE A 1 724 ? 13.604 -6.782 -24.593 1.00 95.88 724 PHE A N 1
ATOM 5930 C CA . PHE A 1 724 ? 15.018 -6.434 -24.440 1.00 95.88 724 PHE A CA 1
ATOM 5931 C C . PHE A 1 724 ? 15.856 -6.966 -25.607 1.00 95.88 724 PHE A C 1
ATOM 5933 O O . PHE A 1 724 ? 16.576 -6.194 -26.232 1.00 95.88 724 PHE A O 1
ATOM 5940 N N . ALA A 1 725 ? 15.704 -8.237 -25.985 1.00 95.75 725 ALA A N 1
ATOM 5941 C CA . ALA A 1 725 ? 16.408 -8.802 -27.137 1.00 95.75 725 ALA A CA 1
ATOM 5942 C C . ALA A 1 725 ? 16.051 -8.116 -28.474 1.00 95.75 725 ALA A C 1
ATOM 5944 O O . ALA A 1 725 ? 16.865 -8.113 -29.393 1.00 95.75 725 ALA A O 1
ATOM 5945 N N . GLY A 1 726 ? 14.869 -7.502 -28.595 1.00 94.06 726 GLY A N 1
ATOM 5946 C CA . GLY A 1 726 ? 14.469 -6.705 -29.758 1.00 94.06 726 GLY A CA 1
ATOM 5947 C C . GLY A 1 726 ? 15.295 -5.427 -29.945 1.00 94.06 726 GLY A C 1
ATOM 5948 O O . GLY A 1 726 ? 15.475 -4.955 -31.070 1.00 94.06 726 GLY A O 1
ATOM 5949 N N . LYS A 1 727 ? 15.841 -4.892 -28.847 1.00 93.06 727 LYS A N 1
ATOM 5950 C CA . LYS A 1 727 ? 16.756 -3.742 -28.829 1.00 93.06 727 LYS A CA 1
ATOM 5951 C C . LYS A 1 727 ? 18.198 -4.119 -29.203 1.00 93.06 727 LYS A C 1
ATOM 5953 O O . LYS A 1 727 ? 18.969 -3.228 -29.561 1.00 93.06 727 LYS A O 1
ATOM 5958 N N . ALA A 1 728 ? 18.556 -5.401 -29.162 1.00 92.88 728 ALA A N 1
ATOM 5959 C CA . ALA A 1 728 ? 19.913 -5.857 -29.440 1.00 92.88 728 ALA A CA 1
ATOM 5960 C C . ALA A 1 728 ? 20.392 -5.457 -30.852 1.00 92.88 728 ALA A C 1
ATOM 5962 O O . ALA A 1 728 ? 19.595 -5.455 -31.795 1.00 92.88 728 ALA A O 1
ATOM 5963 N N . PRO A 1 729 ? 21.698 -5.177 -31.032 1.00 89.00 729 PRO A N 1
ATOM 5964 C CA . PRO A 1 729 ? 22.255 -4.774 -32.327 1.00 89.00 729 PRO A CA 1
ATOM 5965 C C . PRO A 1 729 ? 22.188 -5.883 -33.393 1.00 89.00 729 PRO A C 1
ATOM 5967 O O . PRO A 1 729 ? 22.294 -5.610 -34.591 1.00 89.00 729 PRO A O 1
ATOM 5970 N N . ASP A 1 730 ? 22.015 -7.141 -32.981 1.00 89.19 730 ASP A N 1
ATOM 5971 C CA . ASP A 1 730 ? 21.874 -8.294 -33.863 1.00 89.19 730 ASP A CA 1
ATOM 5972 C C . ASP A 1 730 ? 20.809 -9.290 -33.363 1.00 89.19 730 ASP A C 1
ATOM 5974 O O . ASP A 1 730 ? 20.110 -9.070 -32.377 1.00 89.19 730 ASP A O 1
ATOM 5978 N N . CYS A 1 731 ? 20.652 -10.411 -34.074 1.00 93.19 731 CYS A N 1
ATOM 5979 C CA . CYS A 1 731 ? 19.654 -11.427 -33.733 1.00 93.19 731 CYS A CA 1
ATOM 5980 C C . CYS A 1 731 ? 20.149 -12.505 -32.755 1.00 93.19 731 CYS A C 1
ATOM 5982 O O . CYS A 1 731 ? 19.421 -13.477 -32.554 1.00 93.19 731 CYS A O 1
ATOM 5984 N N . ALA A 1 732 ? 21.371 -12.436 -32.219 1.00 94.56 732 ALA A N 1
ATOM 5985 C CA . ALA A 1 732 ? 21.940 -13.522 -31.419 1.00 94.56 732 ALA A CA 1
ATOM 5986 C C . ALA A 1 732 ? 21.151 -13.734 -30.119 1.00 94.56 732 ALA A C 1
ATOM 5988 O O . ALA A 1 732 ? 20.676 -14.845 -29.872 1.00 94.56 732 ALA A O 1
ATOM 5989 N N . ALA A 1 733 ? 20.926 -12.661 -29.355 1.00 95.44 733 ALA A N 1
ATOM 5990 C CA . ALA A 1 733 ? 20.119 -12.690 -28.133 1.00 95.44 733 ALA A CA 1
ATOM 5991 C C . ALA A 1 733 ? 18.675 -13.134 -28.400 1.00 95.44 733 ALA A C 1
ATOM 5993 O O . ALA A 1 733 ? 18.158 -14.004 -27.700 1.00 95.44 733 ALA A O 1
ATOM 5994 N N . LEU A 1 734 ? 18.049 -12.616 -29.464 1.00 95.31 734 LEU A N 1
ATOM 5995 C CA . LEU A 1 734 ? 16.686 -12.999 -29.838 1.00 95.31 734 LEU A CA 1
ATOM 5996 C C . LEU A 1 734 ? 16.585 -14.493 -30.191 1.00 95.31 734 LEU A C 1
ATOM 5998 O O . LEU A 1 734 ? 15.689 -15.191 -29.725 1.00 95.31 734 LEU A O 1
ATOM 6002 N N . LYS A 1 735 ? 17.516 -15.014 -30.997 1.00 93.75 735 LYS A N 1
ATOM 6003 C CA . LYS A 1 735 ? 17.542 -16.440 -31.363 1.00 93.75 735 LYS A CA 1
ATOM 6004 C C . LYS A 1 735 ? 17.797 -17.339 -30.163 1.00 93.75 735 LYS A C 1
ATOM 6006 O O . LYS A 1 735 ? 17.277 -18.450 -30.120 1.00 93.75 735 LYS A O 1
ATOM 6011 N N . TRP A 1 736 ? 18.629 -16.890 -29.229 1.00 95.12 736 TRP A N 1
ATOM 6012 C CA . TRP A 1 736 ? 18.911 -17.628 -28.008 1.00 95.12 736 TRP A CA 1
ATOM 6013 C C . TRP A 1 736 ? 17.673 -17.708 -27.113 1.00 95.12 736 TRP A C 1
ATOM 6015 O O . TRP A 1 736 ? 17.273 -18.808 -26.736 1.00 95.12 736 TRP A O 1
ATOM 6025 N N . ILE A 1 737 ? 17.015 -16.573 -26.848 1.00 93.94 737 ILE A N 1
ATOM 6026 C CA . ILE A 1 737 ? 15.874 -16.534 -25.931 1.00 93.94 737 ILE A CA 1
ATOM 6027 C C . ILE A 1 737 ? 14.645 -17.275 -26.490 1.00 93.94 737 ILE A C 1
ATOM 6029 O O . ILE A 1 737 ? 13.953 -17.952 -25.732 1.00 93.94 737 ILE A O 1
ATOM 6033 N N . LEU A 1 738 ? 14.430 -17.253 -27.814 1.00 91.38 738 LEU A N 1
ATOM 6034 C CA . LEU A 1 738 ? 13.333 -17.967 -28.492 1.00 91.38 738 LEU A CA 1
ATOM 6035 C C . LEU A 1 738 ? 13.408 -19.500 -28.386 1.00 91.38 738 LEU A C 1
ATOM 6037 O O . LEU A 1 738 ? 12.459 -20.179 -28.762 1.00 91.38 738 LEU A O 1
ATOM 6041 N N . ARG A 1 739 ? 14.500 -20.064 -27.856 1.00 90.88 739 ARG A N 1
ATOM 6042 C CA . ARG A 1 739 ? 14.583 -21.499 -27.533 1.00 90.88 739 ARG A CA 1
ATOM 6043 C C . ARG A 1 739 ? 13.742 -21.896 -26.313 1.00 90.88 739 ARG A C 1
ATOM 6045 O O . ARG A 1 739 ? 13.604 -23.086 -26.064 1.00 90.88 739 ARG A O 1
ATOM 6052 N N . ASN A 1 740 ? 13.230 -20.928 -25.550 1.00 85.31 740 ASN A N 1
ATOM 6053 C CA . ASN A 1 740 ? 12.537 -21.145 -24.276 1.00 85.31 740 ASN A CA 1
ATOM 6054 C C . ASN A 1 740 ? 11.006 -21.014 -24.385 1.00 85.31 740 ASN A C 1
ATOM 6056 O O . ASN A 1 740 ? 10.392 -20.534 -23.443 1.00 85.31 740 ASN A O 1
ATOM 6060 N N . ASP A 1 741 ? 10.397 -21.367 -25.524 1.00 86.38 741 ASP A N 1
ATOM 6061 C CA . ASP A 1 741 ? 8.933 -21.344 -25.740 1.00 86.38 741 ASP A CA 1
ATOM 6062 C C . ASP A 1 741 ? 8.232 -20.043 -25.282 1.00 86.38 741 ASP A C 1
ATOM 6064 O O . ASP A 1 741 ? 7.088 -20.046 -24.825 1.00 86.38 741 ASP A O 1
ATOM 6068 N N . LEU A 1 742 ? 8.930 -18.906 -25.391 1.00 89.12 742 LEU A N 1
ATOM 6069 C CA . LEU A 1 742 ? 8.380 -17.602 -25.036 1.00 89.12 742 LEU A CA 1
ATOM 6070 C C . LEU A 1 742 ? 7.291 -17.191 -26.027 1.00 89.12 742 LEU A C 1
ATOM 6072 O O . LEU A 1 742 ? 7.452 -17.345 -27.238 1.00 89.12 742 LEU A O 1
ATOM 6076 N N . ASP A 1 743 ? 6.224 -16.584 -25.509 1.00 89.56 743 ASP A N 1
ATOM 6077 C CA . ASP A 1 743 ? 5.177 -15.990 -26.335 1.00 89.56 743 ASP A CA 1
ATOM 6078 C C . ASP A 1 743 ? 5.726 -14.773 -27.090 1.00 89.56 743 ASP A C 1
ATOM 6080 O O . ASP A 1 743 ? 5.984 -13.716 -26.503 1.00 89.56 743 ASP A O 1
ATOM 6084 N N . ILE A 1 744 ? 5.924 -14.937 -28.397 1.00 90.88 744 ILE A N 1
ATOM 6085 C CA . ILE A 1 744 ? 6.524 -13.920 -29.255 1.00 90.88 744 ILE A CA 1
ATOM 6086 C C . ILE A 1 744 ? 5.615 -12.711 -29.494 1.00 90.88 744 ILE A C 1
ATOM 6088 O O . ILE A 1 744 ? 6.118 -11.621 -29.773 1.00 90.88 744 ILE A O 1
ATOM 6092 N N . ASP A 1 745 ? 4.305 -12.893 -29.323 1.00 90.44 745 ASP A N 1
ATOM 6093 C CA . ASP A 1 745 ? 3.294 -11.846 -29.451 1.00 90.44 745 ASP A CA 1
ATOM 6094 C C . ASP A 1 745 ? 3.031 -11.135 -28.112 1.00 90.44 745 ASP A C 1
ATOM 6096 O O . ASP A 1 745 ? 2.134 -10.293 -28.017 1.00 90.44 745 ASP A O 1
ATOM 6100 N N . SER A 1 746 ? 3.837 -11.431 -27.080 1.00 91.12 746 SER A N 1
ATOM 6101 C CA . SER A 1 746 ? 3.806 -10.729 -25.796 1.00 91.12 746 SER A CA 1
ATOM 6102 C C . SER A 1 746 ? 3.834 -9.219 -26.003 1.00 91.12 746 SER A C 1
ATOM 6104 O O . SER A 1 746 ? 4.698 -8.691 -26.707 1.00 91.12 746 SER A O 1
ATOM 6106 N N . LYS A 1 747 ? 2.929 -8.534 -25.308 1.00 91.81 747 LYS A N 1
ATOM 6107 C CA . LYS A 1 747 ? 2.824 -7.079 -25.298 1.00 91.81 747 LYS A CA 1
ATOM 6108 C C . LYS A 1 747 ? 3.308 -6.487 -23.982 1.00 91.81 747 LYS A C 1
ATOM 6110 O O . LYS A 1 747 ? 3.120 -7.088 -22.919 1.00 91.81 747 LYS A O 1
ATOM 6115 N N . ASP A 1 748 ? 3.908 -5.308 -24.068 1.00 89.44 748 ASP A N 1
ATOM 6116 C CA . ASP A 1 748 ? 4.239 -4.487 -22.912 1.00 89.44 748 ASP A CA 1
ATOM 6117 C C . ASP A 1 748 ? 3.035 -3.670 -22.399 1.00 89.44 748 ASP A C 1
ATOM 6119 O O . ASP A 1 748 ? 1.906 -3.811 -22.870 1.00 89.44 748 ASP A O 1
ATOM 6123 N N . ARG A 1 749 ? 3.261 -2.797 -21.410 1.00 84.62 749 ARG A N 1
ATOM 6124 C CA . ARG A 1 749 ? 2.221 -1.943 -20.812 1.00 84.62 749 ARG A CA 1
ATOM 6125 C C . ARG A 1 749 ? 1.557 -0.971 -21.799 1.00 84.62 749 ARG A C 1
ATOM 6127 O O . ARG A 1 749 ? 0.452 -0.511 -21.526 1.00 84.62 749 ARG A O 1
ATOM 6134 N N . ASN A 1 750 ? 2.220 -0.643 -22.903 1.00 82.94 750 ASN A N 1
ATOM 6135 C CA . ASN A 1 750 ? 1.714 0.235 -23.955 1.00 82.94 750 ASN A CA 1
ATOM 6136 C C . ASN A 1 750 ? 1.230 -0.563 -25.172 1.00 82.94 750 ASN A C 1
ATOM 6138 O O . ASN A 1 750 ? 1.141 -0.004 -26.262 1.00 82.94 750 ASN A O 1
ATOM 6142 N N . ASP A 1 751 ? 0.951 -1.857 -25.009 1.00 90.44 751 ASP A N 1
ATOM 6143 C CA . ASP A 1 751 ? 0.601 -2.788 -26.082 1.00 90.44 751 ASP A CA 1
ATOM 6144 C C . ASP A 1 751 ? 1.688 -2.964 -27.165 1.00 90.44 751 ASP A C 1
ATOM 6146 O O . ASP A 1 751 ? 1.407 -3.450 -28.263 1.00 90.44 751 ASP A O 1
ATOM 6150 N N . GLN A 1 752 ? 2.943 -2.604 -26.876 1.00 92.19 752 GLN A N 1
ATOM 6151 C CA . GLN A 1 752 ? 4.055 -2.707 -27.824 1.00 92.19 752 GLN A CA 1
ATOM 6152 C C . GLN A 1 752 ? 4.607 -4.131 -27.838 1.00 92.19 752 GLN A C 1
ATOM 6154 O O . GLN A 1 752 ? 4.779 -4.741 -26.788 1.00 92.19 752 GLN A O 1
ATOM 6159 N N . THR A 1 753 ? 4.907 -4.655 -29.028 1.00 94.75 753 THR A N 1
ATOM 6160 C CA . THR A 1 753 ? 5.527 -5.978 -29.220 1.00 94.75 753 THR A CA 1
ATOM 6161 C C . THR A 1 753 ? 7.036 -5.870 -29.424 1.00 94.75 753 THR A C 1
ATOM 6163 O O . THR A 1 753 ? 7.575 -4.797 -29.711 1.00 94.75 753 THR A O 1
ATOM 6166 N N . VAL A 1 754 ? 7.748 -7.001 -29.400 1.00 95.88 754 VAL A N 1
ATOM 6167 C CA . VAL A 1 754 ? 9.181 -7.038 -29.743 1.00 95.88 754 VAL A CA 1
ATOM 6168 C C . VAL A 1 754 ? 9.483 -6.482 -31.148 1.00 95.88 754 VAL A C 1
ATOM 6170 O O . VAL A 1 754 ? 10.530 -5.864 -31.345 1.00 95.88 754 VAL A O 1
ATOM 6173 N N . LEU A 1 755 ? 8.567 -6.626 -32.117 1.00 95.00 755 LEU A N 1
ATOM 6174 C CA . LEU A 1 755 ? 8.717 -6.035 -33.453 1.00 95.00 755 LEU A CA 1
ATOM 6175 C C . LEU A 1 755 ? 8.607 -4.509 -33.424 1.00 95.00 755 LEU A C 1
ATOM 6177 O O . LEU A 1 755 ? 9.392 -3.836 -34.093 1.00 95.00 755 LEU A O 1
ATOM 6181 N N . TYR A 1 756 ? 7.683 -3.968 -32.626 1.00 94.25 756 TYR A N 1
ATOM 6182 C CA . TYR A 1 756 ? 7.576 -2.527 -32.399 1.00 94.25 756 TYR A CA 1
ATOM 6183 C C . TYR A 1 756 ? 8.876 -1.969 -31.799 1.00 94.25 756 TYR A C 1
ATOM 6185 O O . TYR A 1 756 ? 9.416 -0.979 -32.294 1.00 94.25 756 TYR A O 1
ATOM 6193 N N . ILE A 1 757 ? 9.433 -2.646 -30.786 1.00 94.50 757 ILE A N 1
ATOM 6194 C CA . ILE A 1 757 ? 10.707 -2.256 -30.166 1.00 94.50 757 ILE A CA 1
ATOM 6195 C C . ILE A 1 757 ? 11.855 -2.304 -31.183 1.00 94.50 757 ILE A C 1
ATOM 6197 O O . ILE A 1 757 ? 12.583 -1.324 -31.330 1.00 94.50 757 ILE A O 1
ATOM 6201 N N . ALA A 1 758 ? 11.998 -3.397 -31.935 1.00 95.31 758 ALA A N 1
ATOM 6202 C CA . ALA A 1 758 ? 13.044 -3.522 -32.950 1.00 95.31 758 ALA A CA 1
ATOM 6203 C C . ALA A 1 758 ? 12.949 -2.436 -34.036 1.00 95.31 758 ALA A C 1
ATOM 6205 O O . ALA A 1 758 ? 13.974 -1.933 -34.500 1.00 95.31 758 ALA A O 1
ATOM 6206 N N . ALA A 1 759 ? 11.726 -2.053 -34.416 1.00 94.06 759 ALA A N 1
ATOM 6207 C CA . ALA A 1 759 ? 11.478 -0.988 -35.377 1.00 94.06 759 ALA A CA 1
ATOM 6208 C C . ALA A 1 759 ? 11.870 0.393 -34.831 1.00 94.06 759 ALA A C 1
ATOM 6210 O O . ALA A 1 759 ? 12.550 1.142 -35.526 1.00 94.06 759 ALA A O 1
ATOM 6211 N N . LYS A 1 760 ? 11.518 0.692 -33.574 1.00 92.56 760 LYS A N 1
ATOM 6212 C CA . LYS A 1 760 ? 11.888 1.932 -32.872 1.00 92.56 760 LYS A CA 1
ATOM 6213 C C . LYS A 1 760 ? 13.405 2.146 -32.782 1.00 92.56 760 LYS A C 1
ATOM 6215 O O . LYS A 1 760 ? 13.861 3.282 -32.840 1.00 92.56 760 LYS A O 1
ATOM 6220 N N . PHE A 1 761 ? 14.177 1.070 -32.619 1.00 90.56 761 PHE A N 1
ATOM 6221 C CA . PHE A 1 761 ? 15.639 1.118 -32.479 1.00 90.56 761 PHE A CA 1
ATOM 6222 C C . PHE A 1 761 ? 16.408 0.899 -33.802 1.00 90.56 761 PHE A C 1
ATOM 6224 O O . PHE A 1 761 ? 17.621 0.728 -33.766 1.00 90.56 761 PHE A O 1
ATOM 6231 N N . ASP A 1 762 ? 15.735 0.916 -34.962 1.00 91.38 762 ASP A N 1
ATOM 6232 C CA . ASP A 1 762 ? 16.324 0.683 -36.301 1.00 91.38 762 ASP A CA 1
ATOM 6233 C C . ASP A 1 762 ? 17.091 -0.652 -36.454 1.00 91.38 762 ASP A C 1
ATOM 6235 O O . ASP A 1 762 ? 17.998 -0.803 -37.276 1.00 91.38 762 ASP A O 1
ATOM 6239 N N . ASN A 1 763 ? 16.699 -1.680 -35.696 1.00 92.69 763 ASN A N 1
ATOM 6240 C CA . ASN A 1 763 ? 17.351 -2.991 -35.716 1.00 92.69 763 ASN A CA 1
ATOM 6241 C C . ASN A 1 763 ? 16.837 -3.854 -36.876 1.00 92.69 763 ASN A C 1
ATOM 6243 O O . ASN A 1 763 ? 16.132 -4.853 -36.695 1.00 92.69 763 ASN A O 1
ATOM 6247 N N . ILE A 1 764 ? 17.217 -3.498 -38.105 1.00 93.44 764 ILE A N 1
ATOM 6248 C CA . ILE A 1 764 ? 16.725 -4.144 -39.332 1.00 93.44 764 ILE A CA 1
ATOM 6249 C C . ILE A 1 764 ? 16.942 -5.666 -39.371 1.00 93.44 764 ILE A C 1
ATOM 6251 O O . ILE A 1 764 ? 16.127 -6.392 -39.945 1.00 93.44 764 ILE A O 1
ATOM 6255 N N . GLN A 1 765 ? 18.016 -6.182 -38.764 1.00 93.81 765 GLN A N 1
ATOM 6256 C CA . GLN A 1 765 ? 18.269 -7.628 -38.722 1.00 93.81 765 GLN A CA 1
ATOM 6257 C C . GLN A 1 765 ? 17.204 -8.352 -37.894 1.00 93.81 765 GLN A C 1
ATOM 6259 O O . GLN A 1 765 ? 16.639 -9.349 -38.348 1.00 93.81 765 GLN A O 1
ATOM 6264 N N . VAL A 1 766 ? 16.883 -7.804 -36.721 1.00 95.38 766 VAL A N 1
ATOM 6265 C CA . VAL A 1 766 ? 15.835 -8.306 -35.829 1.00 95.38 766 VAL A CA 1
ATOM 6266 C C . VAL A 1 766 ? 14.472 -8.212 -36.514 1.00 95.38 766 VAL A C 1
ATOM 6268 O O . VAL A 1 766 ? 13.775 -9.220 -36.600 1.00 95.38 766 VAL A O 1
ATOM 6271 N N . VAL A 1 767 ? 14.132 -7.063 -37.111 1.00 94.69 767 VAL A N 1
ATOM 6272 C CA . VAL A 1 767 ? 12.878 -6.876 -37.869 1.00 94.69 767 VAL A CA 1
ATOM 6273 C C . VAL A 1 767 ? 12.737 -7.915 -38.986 1.00 94.69 767 VAL A C 1
ATOM 6275 O O . VAL A 1 767 ? 11.700 -8.566 -39.114 1.00 94.69 767 VAL A O 1
ATOM 6278 N N . ARG A 1 768 ? 13.789 -8.133 -39.788 1.00 93.50 768 ARG A N 1
ATOM 6279 C CA . ARG A 1 768 ? 13.777 -9.145 -40.858 1.00 93.50 768 ARG A CA 1
ATOM 6280 C C . ARG A 1 768 ? 13.572 -10.551 -40.313 1.00 93.50 768 ARG A C 1
ATOM 6282 O O . ARG A 1 768 ? 12.840 -11.322 -40.931 1.00 93.50 768 ARG A O 1
ATOM 6289 N N . TYR A 1 769 ? 14.226 -10.888 -39.204 1.00 93.88 769 TYR A N 1
ATOM 6290 C CA . TYR A 1 769 ? 14.083 -12.193 -38.571 1.00 93.88 769 TYR A CA 1
ATOM 6291 C C . TYR A 1 769 ? 12.646 -12.413 -38.082 1.00 93.88 769 TYR A C 1
ATOM 6293 O O . TYR A 1 769 ? 12.030 -13.403 -38.462 1.00 93.88 769 TYR A O 1
ATOM 6301 N N . LEU A 1 770 ? 12.084 -11.460 -37.337 1.00 93.19 770 LEU A N 1
ATOM 6302 C CA . LEU A 1 770 ? 10.720 -11.530 -36.807 1.00 93.19 770 LEU A CA 1
ATOM 6303 C C . LEU A 1 770 ? 9.658 -11.636 -37.917 1.00 93.19 770 LEU A C 1
ATOM 6305 O O . LEU A 1 770 ? 8.774 -12.487 -37.879 1.00 93.19 770 LEU A O 1
ATOM 6309 N N . VAL A 1 771 ? 9.771 -10.834 -38.977 1.00 90.88 771 VAL A N 1
ATOM 6310 C CA . VAL A 1 771 ? 8.792 -10.873 -40.076 1.00 90.88 771 VAL A CA 1
ATOM 6311 C C . VAL A 1 771 ? 8.911 -12.161 -40.898 1.00 90.88 771 VAL A C 1
ATOM 6313 O O . VAL A 1 771 ? 7.905 -12.767 -41.258 1.00 90.88 771 VAL A O 1
ATOM 6316 N N . LYS A 1 772 ? 10.137 -12.599 -41.224 1.00 89.06 772 LYS A N 1
ATOM 6317 C CA . LYS A 1 772 ? 10.337 -13.726 -42.154 1.00 89.06 772 LYS A CA 1
ATOM 6318 C C . LYS A 1 772 ? 10.314 -15.097 -41.494 1.00 89.06 772 LYS A C 1
ATOM 6320 O O . LYS A 1 772 ? 9.951 -16.055 -42.164 1.00 89.06 772 LYS A O 1
ATOM 6325 N N . GLN A 1 773 ? 10.807 -15.205 -40.263 1.00 87.62 773 GLN A N 1
ATOM 6326 C CA . GLN A 1 773 ? 11.024 -16.495 -39.599 1.00 87.62 773 GLN A CA 1
ATOM 6327 C C . GLN A 1 773 ? 9.959 -16.796 -38.551 1.00 87.62 773 GLN A C 1
ATOM 6329 O O . GLN A 1 773 ? 9.677 -17.963 -38.313 1.00 87.62 773 GLN A O 1
ATOM 6334 N N . THR A 1 774 ? 9.368 -15.770 -37.935 1.00 82.56 774 THR A N 1
ATOM 6335 C CA . THR A 1 774 ? 8.344 -15.955 -36.896 1.00 82.56 774 THR A CA 1
ATOM 6336 C C . THR A 1 774 ? 6.961 -15.471 -37.328 1.00 82.56 774 THR A C 1
ATOM 6338 O O . THR A 1 774 ? 6.018 -15.606 -36.563 1.00 82.56 774 THR A O 1
ATOM 6341 N N . HIS A 1 775 ? 6.830 -14.942 -38.553 1.00 85.75 775 HIS A N 1
ATOM 6342 C CA . HIS A 1 775 ? 5.565 -14.521 -39.171 1.00 85.75 775 HIS A CA 1
ATOM 6343 C C . HIS A 1 775 ? 4.750 -13.506 -38.353 1.00 85.75 775 HIS A C 1
ATOM 6345 O O . HIS A 1 775 ? 3.524 -13.488 -38.429 1.00 85.75 775 HIS A O 1
ATOM 6351 N N . MET A 1 776 ? 5.424 -12.648 -37.585 1.00 89.25 776 MET A N 1
ATOM 6352 C CA . MET A 1 776 ? 4.744 -11.658 -36.749 1.00 89.25 776 MET A CA 1
ATOM 6353 C C . MET A 1 776 ? 4.056 -10.587 -37.601 1.00 89.25 776 MET A C 1
ATOM 6355 O O . MET A 1 776 ? 4.615 -10.131 -38.604 1.00 89.25 776 MET A O 1
ATOM 6359 N N . SER A 1 777 ? 2.855 -10.175 -37.187 1.00 86.31 777 SER A N 1
ATOM 6360 C CA . SER A 1 777 ? 2.067 -9.172 -37.908 1.00 86.31 777 SER A CA 1
ATOM 6361 C C . SER A 1 777 ? 2.719 -7.786 -37.868 1.00 86.31 777 SER A C 1
ATOM 6363 O O . SER A 1 777 ? 3.189 -7.335 -36.822 1.00 86.31 777 SER A O 1
ATOM 6365 N N . LEU A 1 778 ? 2.714 -7.097 -39.014 1.00 87.38 778 LEU A N 1
ATOM 6366 C CA . LEU A 1 778 ? 3.157 -5.703 -39.153 1.00 87.38 778 LEU A CA 1
ATOM 6367 C C . LEU A 1 778 ? 2.061 -4.686 -38.801 1.00 87.38 778 LEU A C 1
ATOM 6369 O O . LEU A 1 778 ? 2.373 -3.502 -38.674 1.00 87.38 778 LEU A O 1
ATOM 6373 N N . ASP A 1 779 ? 0.828 -5.155 -38.614 1.00 85.81 779 ASP A N 1
ATOM 6374 C CA . ASP A 1 779 ? -0.361 -4.328 -38.363 1.00 85.81 779 ASP A CA 1
ATOM 6375 C C . ASP A 1 779 ? -0.722 -4.295 -36.865 1.00 85.81 779 ASP A C 1
ATOM 6377 O O . ASP A 1 779 ? -1.741 -3.744 -36.453 1.00 85.81 779 ASP A O 1
ATOM 6381 N N . THR A 1 780 ? 0.099 -4.913 -36.007 1.00 85.56 780 THR A N 1
ATOM 6382 C CA . THR A 1 780 ? -0.120 -4.870 -34.558 1.00 85.56 780 THR A CA 1
ATOM 6383 C C . THR A 1 780 ? 0.095 -3.452 -34.046 1.00 85.56 780 THR A C 1
ATOM 6385 O O . THR A 1 780 ? 1.190 -2.901 -34.158 1.00 85.56 780 THR A O 1
ATOM 6388 N N . MET A 1 781 ? -0.950 -2.880 -33.454 1.00 87.69 781 MET A N 1
ATOM 6389 C CA . MET A 1 781 ? -0.935 -1.524 -32.918 1.00 87.69 781 MET A CA 1
ATOM 6390 C C . MET A 1 781 ? -0.619 -1.495 -31.421 1.00 87.69 781 MET A C 1
ATOM 6392 O O . MET A 1 781 ? -1.032 -2.389 -30.673 1.00 87.69 781 MET A O 1
ATOM 6396 N N . ASP A 1 782 ? 0.083 -0.437 -31.012 1.00 86.44 782 ASP A N 1
ATOM 6397 C CA . ASP A 1 782 ? 0.245 -0.038 -29.615 1.00 86.44 782 ASP A CA 1
ATOM 6398 C C . ASP A 1 782 ? -1.042 0.621 -29.067 1.00 86.44 782 ASP A C 1
ATOM 6400 O O . ASP A 1 782 ? -2.028 0.812 -29.786 1.00 86.44 782 ASP A O 1
ATOM 6404 N N . ALA A 1 783 ? -1.033 1.013 -27.792 1.00 81.56 783 ALA A N 1
ATOM 6405 C CA . ALA A 1 783 ? -2.180 1.624 -27.117 1.00 81.56 783 ALA A CA 1
ATOM 6406 C C . ALA A 1 783 ? -2.634 2.966 -27.736 1.00 81.56 783 ALA A C 1
ATOM 6408 O O . ALA A 1 783 ? -3.747 3.422 -27.474 1.00 81.56 783 ALA A O 1
ATOM 6409 N N . ASN A 1 784 ? -1.799 3.600 -28.569 1.00 78.12 784 ASN A N 1
ATOM 6410 C CA . ASN A 1 784 ? -2.106 4.832 -29.301 1.00 78.12 784 ASN A CA 1
ATOM 6411 C C . ASN A 1 784 ? -2.487 4.567 -30.770 1.00 78.12 784 ASN A C 1
ATOM 6413 O O . ASN A 1 784 ? -2.599 5.505 -31.559 1.00 78.12 784 ASN A O 1
ATOM 6417 N N . GLY A 1 785 ? -2.662 3.307 -31.175 1.00 85.69 785 GLY A N 1
ATOM 6418 C CA . GLY A 1 785 ? -2.926 2.961 -32.571 1.00 85.69 785 GLY A CA 1
ATOM 6419 C C . GLY A 1 785 ? -1.685 3.037 -33.472 1.00 85.69 785 GLY A C 1
ATOM 6420 O O . GLY A 1 785 ? -1.816 3.055 -34.695 1.00 85.69 785 GLY A O 1
ATOM 6421 N N . LYS A 1 786 ? -0.466 3.121 -32.919 1.00 87.00 786 LYS A N 1
ATOM 6422 C CA . LYS A 1 786 ? 0.764 3.197 -33.719 1.00 87.00 786 LYS A CA 1
ATOM 6423 C C . LYS A 1 786 ? 1.250 1.805 -34.108 1.00 87.00 786 LYS A C 1
ATOM 6425 O O . LYS A 1 786 ? 1.369 0.916 -33.271 1.00 87.00 786 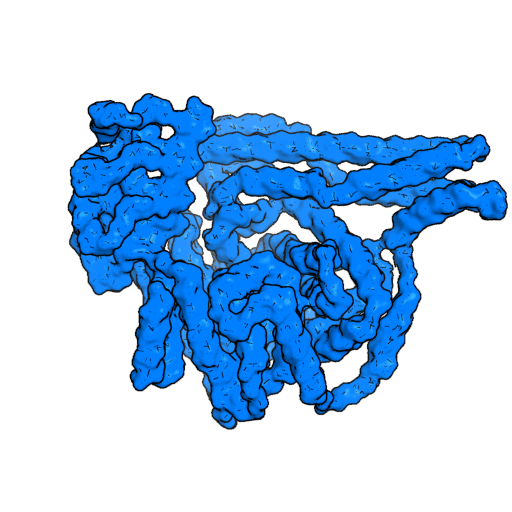LYS A O 1
ATOM 6430 N N . THR A 1 787 ? 1.603 1.641 -35.380 1.00 91.00 787 THR A N 1
ATOM 6431 C CA . THR A 1 787 ? 2.196 0.418 -35.929 1.00 91.00 787 THR A CA 1
ATOM 6432 C C . THR A 1 787 ? 3.725 0.473 -35.827 1.00 91.00 787 THR A C 1
ATOM 6434 O O . THR A 1 787 ? 4.299 1.559 -35.661 1.00 91.00 787 THR A O 1
ATOM 6437 N N . PRO A 1 788 ? 4.432 -0.657 -36.023 1.00 92.06 788 PRO A N 1
ATOM 6438 C CA . PRO A 1 788 ? 5.880 -0.666 -36.214 1.00 92.06 788 PRO A CA 1
ATOM 6439 C C . PRO A 1 788 ? 6.371 0.310 -37.300 1.00 92.06 788 PRO A C 1
ATOM 6441 O O . PRO A 1 788 ? 7.465 0.857 -37.179 1.00 92.06 788 PRO A O 1
ATOM 6444 N N . LEU A 1 789 ? 5.573 0.574 -38.346 1.00 91.94 789 LEU A N 1
ATOM 6445 C CA . LEU A 1 789 ? 5.924 1.557 -39.376 1.00 91.94 789 LEU A CA 1
ATOM 6446 C C . LEU A 1 789 ? 5.822 2.998 -38.855 1.00 91.94 789 LEU A C 1
ATOM 6448 O O . LEU A 1 789 ? 6.734 3.786 -39.106 1.00 91.94 789 LEU A O 1
ATOM 6452 N N . HIS A 1 790 ? 4.758 3.333 -38.113 1.00 89.81 790 HIS A N 1
ATOM 6453 C CA . HIS A 1 790 ? 4.592 4.656 -37.499 1.00 89.81 790 HIS A CA 1
ATOM 6454 C C . HIS A 1 790 ? 5.782 5.001 -36.598 1.00 89.81 790 HIS A C 1
ATOM 6456 O O . HIS A 1 790 ? 6.397 6.055 -36.766 1.00 89.81 790 HIS A O 1
ATOM 6462 N N . VAL A 1 791 ? 6.160 4.090 -35.696 1.00 90.06 791 VAL A N 1
ATOM 6463 C CA . VAL A 1 791 ? 7.273 4.334 -34.768 1.00 90.06 791 VAL A CA 1
ATOM 6464 C C . VAL A 1 791 ? 8.630 4.377 -35.476 1.00 90.06 791 VAL A C 1
ATOM 6466 O O . VAL A 1 791 ? 9.465 5.209 -35.123 1.00 90.06 791 VAL A O 1
ATOM 6469 N N . ALA A 1 792 ? 8.853 3.547 -36.502 1.00 91.94 792 ALA A N 1
ATOM 6470 C CA . ALA A 1 792 ? 10.081 3.593 -37.298 1.00 91.94 792 ALA A CA 1
ATOM 6471 C C . ALA A 1 792 ? 10.230 4.937 -38.030 1.00 91.94 792 ALA A C 1
ATOM 6473 O O . ALA A 1 792 ? 11.319 5.507 -38.068 1.00 91.94 792 ALA A O 1
ATOM 6474 N N . ALA A 1 793 ? 9.136 5.472 -38.583 1.00 89.69 793 ALA A N 1
ATOM 6475 C CA . ALA A 1 793 ? 9.135 6.778 -39.235 1.00 89.69 793 ALA A CA 1
ATOM 6476 C C . ALA A 1 793 ? 9.392 7.921 -38.237 1.00 89.69 793 ALA A C 1
ATOM 6478 O O . ALA A 1 793 ? 10.212 8.796 -38.513 1.00 89.69 793 ALA A O 1
ATOM 6479 N N . GLU A 1 794 ? 8.747 7.882 -37.065 1.00 88.62 794 GLU A N 1
ATOM 6480 C CA . GLU A 1 794 ? 8.927 8.858 -35.978 1.00 88.62 794 GLU A CA 1
ATOM 6481 C C . GLU A 1 794 ? 10.367 8.889 -35.441 1.00 88.62 794 GLU A C 1
ATOM 6483 O O . GLU A 1 794 ? 10.878 9.958 -35.122 1.00 88.62 794 GLU A O 1
ATOM 6488 N N . ASN A 1 795 ? 11.041 7.735 -35.385 1.00 85.69 795 ASN A N 1
ATOM 6489 C CA . ASN A 1 795 ? 12.411 7.606 -34.868 1.00 85.69 795 ASN A CA 1
ATOM 6490 C C . ASN A 1 795 ? 13.489 7.655 -35.968 1.00 85.69 795 ASN A C 1
ATOM 6492 O O . ASN A 1 795 ? 14.656 7.376 -35.698 1.00 85.69 795 ASN A O 1
ATOM 6496 N N . HIS A 1 796 ? 13.126 8.018 -37.204 1.00 92.06 796 HIS A N 1
ATOM 6497 C CA . HIS A 1 796 ? 14.044 8.099 -38.350 1.00 92.06 796 HIS A CA 1
ATOM 6498 C C . HIS A 1 796 ? 14.784 6.782 -38.676 1.00 92.06 796 HIS A C 1
ATOM 6500 O O . HIS A 1 796 ? 15.893 6.795 -39.218 1.00 92.06 796 HIS A O 1
ATOM 6506 N N . SER A 1 797 ? 14.156 5.639 -38.396 1.00 91.56 797 SER A N 1
ATOM 6507 C CA . SER A 1 797 ? 14.663 4.282 -38.644 1.00 91.56 797 SER A CA 1
ATOM 6508 C C . SER A 1 797 ? 14.533 3.901 -40.126 1.00 91.56 797 SER A C 1
ATOM 6510 O O . SER A 1 797 ? 13.688 3.100 -40.537 1.00 91.56 797 SER A O 1
ATOM 6512 N N . ASN A 1 798 ? 15.327 4.562 -40.969 1.00 92.19 798 ASN A N 1
ATOM 6513 C CA . ASN A 1 798 ? 15.151 4.586 -42.424 1.00 92.19 798 ASN A CA 1
ATOM 6514 C C . ASN A 1 798 ? 15.197 3.198 -43.080 1.00 92.19 798 ASN A C 1
ATOM 6516 O O . ASN A 1 798 ? 14.466 2.948 -44.043 1.00 92.19 798 ASN A O 1
ATOM 6520 N N . GLU A 1 799 ? 16.052 2.296 -42.596 1.00 93.06 799 GLU A N 1
ATOM 6521 C CA . GLU A 1 799 ? 16.192 0.961 -43.183 1.00 93.06 799 GLU A CA 1
ATOM 6522 C C . GLU A 1 799 ? 14.992 0.073 -42.848 1.00 93.06 799 GLU A C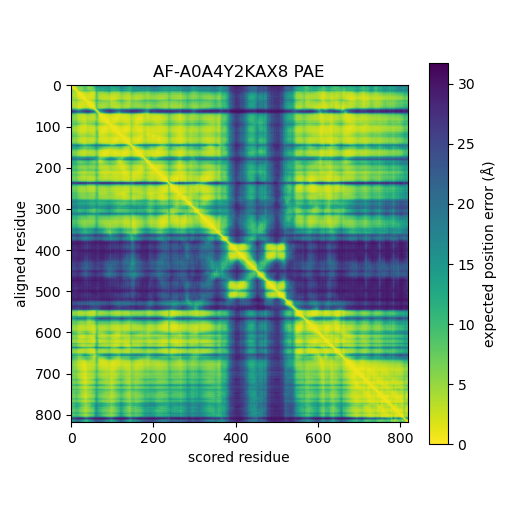 1
ATOM 6524 O O . GLU A 1 799 ? 14.500 -0.660 -43.715 1.00 93.06 799 GLU A O 1
ATOM 6529 N N . VAL A 1 800 ? 14.459 0.197 -41.630 1.00 93.19 800 VAL A N 1
ATOM 6530 C CA . VAL A 1 800 ? 13.201 -0.444 -41.234 1.00 93.19 800 VAL A CA 1
ATOM 6531 C C . VAL A 1 800 ? 12.023 0.111 -42.037 1.00 93.19 800 VAL A C 1
ATOM 6533 O O . VAL A 1 800 ? 11.260 -0.677 -42.597 1.00 93.19 800 VAL A O 1
ATOM 6536 N N . VAL A 1 801 ? 11.905 1.438 -42.178 1.00 92.88 801 VAL A N 1
ATOM 6537 C CA . VAL A 1 801 ? 10.833 2.078 -42.966 1.00 92.88 801 VAL A CA 1
ATOM 6538 C C . VAL A 1 801 ? 10.839 1.581 -44.410 1.00 92.88 801 VAL A C 1
ATOM 6540 O O . VAL A 1 801 ? 9.796 1.156 -44.912 1.00 92.88 801 VAL A O 1
ATOM 6543 N N . LYS A 1 802 ? 12.002 1.574 -45.078 1.00 91.56 802 LYS A N 1
ATOM 6544 C CA . LYS A 1 802 ? 12.134 1.050 -46.451 1.00 91.56 802 LYS A CA 1
ATOM 6545 C C . LYS A 1 802 ? 11.710 -0.412 -46.531 1.00 91.56 802 LYS A C 1
ATOM 6547 O O . LYS A 1 802 ? 10.979 -0.793 -47.442 1.00 91.56 802 LYS A O 1
ATOM 6552 N N . TYR A 1 803 ? 12.174 -1.238 -45.594 1.00 92.31 803 TYR A N 1
ATOM 6553 C CA . TYR A 1 803 ? 11.871 -2.664 -45.588 1.00 92.31 803 TYR A CA 1
ATOM 6554 C C . TYR A 1 803 ? 10.375 -2.936 -45.402 1.00 92.31 803 TYR A C 1
ATOM 6556 O O . TYR A 1 803 ? 9.799 -3.656 -46.215 1.00 92.31 803 TYR A O 1
ATOM 6564 N N . ILE A 1 804 ? 9.743 -2.336 -44.389 1.00 89.50 804 ILE A N 1
ATOM 6565 C CA . ILE A 1 804 ? 8.315 -2.525 -44.097 1.00 89.50 804 ILE A CA 1
ATOM 6566 C C . ILE A 1 804 ? 7.445 -1.953 -45.227 1.00 89.50 804 ILE A C 1
ATOM 6568 O O . ILE A 1 804 ? 6.511 -2.617 -45.670 1.00 89.50 804 ILE A O 1
ATOM 6572 N N . SER A 1 805 ? 7.788 -0.780 -45.772 1.00 86.88 805 SER A N 1
ATOM 6573 C CA . SER A 1 805 ? 7.037 -0.164 -46.882 1.00 86.88 805 SER A CA 1
ATOM 6574 C C . SER A 1 805 ? 7.052 -1.026 -48.146 1.00 86.88 805 SER A C 1
ATOM 6576 O O . SER A 1 805 ? 6.033 -1.156 -48.824 1.00 86.88 805 SER A O 1
ATOM 6578 N N . ASN A 1 806 ? 8.182 -1.677 -48.441 1.00 86.12 806 ASN A N 1
ATOM 6579 C CA . ASN A 1 806 ? 8.303 -2.589 -49.581 1.00 86.12 806 ASN A CA 1
ATOM 6580 C C . ASN A 1 806 ? 7.459 -3.866 -49.425 1.00 86.12 806 ASN A C 1
ATOM 6582 O O . ASN A 1 806 ? 7.148 -4.517 -50.420 1.00 86.12 806 ASN A O 1
ATOM 6586 N N . LEU A 1 807 ? 7.060 -4.227 -48.201 1.00 82.44 807 LEU A N 1
ATOM 6587 C CA . LEU A 1 807 ? 6.178 -5.367 -47.934 1.00 82.44 807 LEU A CA 1
ATOM 6588 C C . LEU A 1 807 ? 4.686 -5.040 -48.142 1.00 82.44 807 LEU A C 1
ATOM 6590 O O . LEU A 1 807 ? 3.862 -5.943 -48.070 1.00 82.44 807 LEU A O 1
ATOM 6594 N N . SER A 1 808 ? 4.358 -3.796 -48.522 1.00 58.84 808 SER A N 1
ATOM 6595 C CA . SER A 1 808 ? 3.083 -3.368 -49.131 1.00 58.84 808 SER A CA 1
ATOM 6596 C C . SER A 1 808 ? 1.806 -3.407 -48.266 1.00 58.84 808 SER A C 1
ATOM 6598 O O . SER A 1 808 ? 0.725 -3.345 -48.848 1.00 58.84 808 SER A O 1
ATOM 6600 N N . ILE A 1 809 ? 1.875 -3.489 -46.925 1.00 57.72 809 ILE A N 1
ATOM 6601 C CA . ILE A 1 809 ? 0.667 -3.759 -46.102 1.00 57.72 809 ILE A CA 1
ATOM 6602 C C . ILE A 1 809 ? 0.250 -2.636 -45.114 1.00 57.72 809 ILE A C 1
ATOM 6604 O O . ILE A 1 809 ? -0.948 -2.433 -44.974 1.00 57.72 809 ILE A O 1
ATOM 6608 N N . SER A 1 810 ? 1.132 -1.786 -44.560 1.00 53.34 810 SER A N 1
ATOM 6609 C CA . SER A 1 810 ? 0.731 -0.857 -43.465 1.00 53.34 810 SER A CA 1
ATOM 6610 C C . SER A 1 810 ? 0.790 0.658 -43.745 1.00 53.34 810 SER A C 1
ATOM 6612 O O . SER A 1 810 ? 0.510 1.466 -42.864 1.00 53.34 810 SER A O 1
ATOM 6614 N N . ALA A 1 811 ? 1.096 1.106 -44.970 1.00 57.28 811 ALA A N 1
ATOM 6615 C CA . ALA A 1 811 ? 1.300 2.539 -45.265 1.00 57.28 811 ALA A CA 1
ATOM 6616 C C . ALA A 1 811 ? 0.017 3.411 -45.283 1.00 57.28 811 ALA A C 1
ATOM 6618 O O . ALA A 1 811 ? 0.072 4.574 -45.685 1.00 57.28 811 ALA A O 1
ATOM 6619 N N . ARG A 1 812 ? -1.149 2.853 -44.929 1.00 64.44 812 ARG A N 1
ATOM 6620 C CA . ARG A 1 812 ? -2.454 3.545 -44.946 1.00 64.44 812 ARG A CA 1
ATOM 6621 C C . ARG A 1 812 ? -3.189 3.523 -43.606 1.00 64.44 812 ARG A C 1
ATOM 6623 O O . ARG A 1 812 ? -4.293 4.063 -43.534 1.00 64.44 812 ARG A O 1
ATOM 6630 N N . GLU A 1 813 ? -2.630 2.881 -42.587 1.00 71.31 813 GLU A N 1
ATOM 6631 C CA . GLU A 1 813 ? -3.259 2.824 -41.270 1.00 71.31 813 GLU A CA 1
ATOM 6632 C C . GLU A 1 813 ? -3.105 4.165 -40.555 1.00 71.31 813 GLU A C 1
ATOM 6634 O O . GLU A 1 813 ? -2.096 4.846 -40.708 1.00 71.31 813 GLU A O 1
ATOM 6639 N N . LYS A 1 814 ? -4.136 4.566 -39.816 1.00 76.56 814 LYS A N 1
ATOM 6640 C CA . LYS A 1 814 ? -4.165 5.821 -39.064 1.00 76.56 814 LYS A CA 1
ATOM 6641 C C . LYS A 1 814 ? -3.938 5.517 -37.595 1.00 76.56 814 LYS A C 1
ATOM 6643 O O . LYS A 1 814 ? -4.467 4.520 -37.105 1.00 76.56 814 LYS A O 1
ATOM 6648 N N . ASP A 1 815 ? -3.184 6.366 -36.909 1.00 74.62 815 ASP A N 1
ATOM 6649 C CA . ASP A 1 815 ? -3.123 6.314 -35.451 1.00 74.62 815 ASP A CA 1
ATOM 6650 C C . ASP A 1 815 ? -4.405 6.908 -34.834 1.00 74.62 815 ASP A C 1
ATOM 6652 O O . ASP A 1 815 ? -5.338 7.312 -35.538 1.00 74.62 815 ASP A O 1
ATOM 6656 N N . CYS A 1 816 ? -4.477 6.962 -33.503 1.00 70.81 816 CYS A N 1
ATOM 6657 C CA . CYS A 1 816 ? -5.638 7.522 -32.811 1.00 70.81 816 CYS A CA 1
ATOM 6658 C C . CYS A 1 816 ? -5.866 9.028 -33.064 1.00 70.81 816 CYS A C 1
ATOM 6660 O O . CYS A 1 816 ? -6.927 9.542 -32.703 1.00 70.81 816 CYS A O 1
ATOM 6662 N N . LEU A 1 817 ? -4.903 9.734 -33.672 1.00 66.69 817 LEU A N 1
ATOM 6663 C CA . LEU A 1 817 ? -4.952 11.171 -33.950 1.00 66.69 817 LEU A CA 1
ATOM 6664 C C . LEU A 1 817 ? -5.302 11.503 -35.409 1.00 66.69 817 LEU A C 1
ATOM 6666 O O . LEU A 1 817 ? -5.674 12.650 -35.673 1.00 66.69 817 LEU A O 1
ATOM 6670 N N . GLY A 1 818 ? -5.300 10.515 -36.312 1.00 58.78 818 GLY A N 1
ATOM 6671 C CA . GLY A 1 818 ? -5.995 10.583 -37.604 1.00 58.78 818 GLY A CA 1
ATOM 6672 C C . GLY A 1 818 ? -5.131 10.740 -38.841 1.00 58.78 818 GLY A C 1
ATOM 6673 O O . GLY A 1 818 ? -4.519 11.806 -39.046 1.00 58.78 818 GLY A O 1
#